Protein AF-A0A9E3B7Q0-F1 (afdb_monomer_lite)

Structure (mmCIF, N/CA/C/O backbone):
data_AF-A0A9E3B7Q0-F1
#
_entry.id   AF-A0A9E3B7Q0-F1
#
loop_
_atom_site.group_PDB
_atom_site.id
_atom_site.type_symbol
_atom_site.label_atom_id
_atom_site.label_alt_id
_atom_site.label_comp_id
_atom_site.label_asym_id
_atom_site.label_entity_id
_atom_site.label_seq_id
_atom_site.pdbx_PDB_ins_code
_atom_site.Cartn_x
_atom_site.Cartn_y
_atom_site.Cartn_z
_atom_site.occupancy
_atom_site.B_iso_or_equiv
_atom_site.auth_seq_id
_atom_site.auth_comp_id
_atom_site.auth_asym_id
_atom_site.auth_atom_id
_atom_site.pdbx_PDB_model_num
ATOM 1 N N . GLY A 1 1 ? -13.822 -30.627 -11.900 1.00 57.34 1 GLY A N 1
ATOM 2 C CA . GLY A 1 1 ? -12.469 -30.706 -12.479 1.00 57.34 1 GLY A CA 1
ATOM 3 C C . GLY A 1 1 ? -12.290 -31.793 -13.531 1.00 57.34 1 GLY A C 1
ATOM 4 O O . GLY A 1 1 ? -11.184 -31.920 -14.028 1.00 57.34 1 GLY A O 1
ATOM 5 N N . ARG A 1 2 ? -13.321 -32.574 -13.904 1.00 71.75 2 ARG A N 1
ATOM 6 C CA . ARG A 1 2 ? -13.183 -33.567 -14.980 1.00 71.75 2 ARG A CA 1
ATOM 7 C C . ARG A 1 2 ? -13.023 -32.853 -16.326 1.00 71.75 2 ARG A C 1
ATOM 9 O O . ARG A 1 2 ? -13.887 -32.056 -16.686 1.00 71.75 2 ARG A O 1
ATOM 16 N N . ARG A 1 3 ? -11.939 -33.149 -17.048 1.00 81.69 3 ARG A N 1
ATOM 17 C CA . ARG A 1 3 ? -11.782 -32.771 -18.458 1.00 81.69 3 ARG A CA 1
ATOM 18 C C . ARG A 1 3 ? -12.793 -33.558 -19.282 1.00 81.69 3 ARG A C 1
ATOM 20 O O . ARG A 1 3 ? -12.991 -34.749 -19.043 1.00 81.69 3 ARG A O 1
ATOM 27 N N . VAL A 1 4 ? -13.451 -32.877 -20.206 1.00 85.56 4 VAL A N 1
ATOM 28 C CA . VAL A 1 4 ? -14.413 -33.479 -21.126 1.00 85.56 4 VAL A CA 1
ATOM 29 C C . VAL A 1 4 ? -14.035 -33.076 -22.535 1.00 85.56 4 VAL A C 1
ATOM 31 O O . VAL A 1 4 ? -13.652 -31.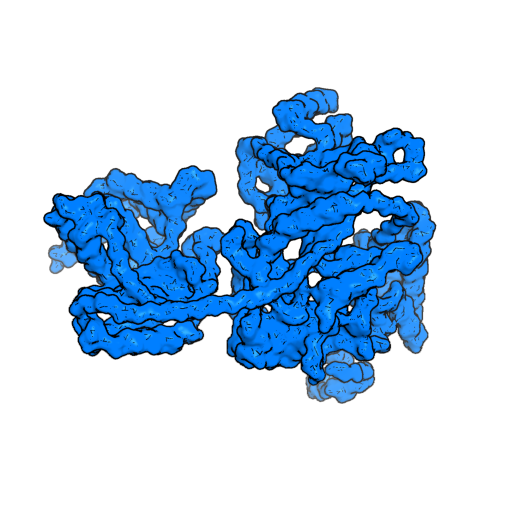932 -22.786 1.00 85.56 4 VAL A O 1
ATOM 34 N N . THR A 1 5 ? -14.128 -34.022 -23.456 1.00 86.31 5 THR A N 1
ATOM 35 C CA . THR A 1 5 ? -13.990 -33.728 -24.878 1.00 86.31 5 THR A CA 1
ATOM 36 C C . THR A 1 5 ? -15.162 -32.869 -25.346 1.00 86.31 5 THR A C 1
ATOM 38 O O . THR A 1 5 ? -16.240 -32.855 -24.745 1.00 86.31 5 THR A O 1
ATOM 41 N N . TYR A 1 6 ? -14.978 -32.177 -26.469 1.00 82.88 6 TYR A N 1
ATOM 42 C CA . TYR A 1 6 ? -16.053 -31.421 -27.109 1.00 82.88 6 TYR A CA 1
ATOM 43 C C . TYR A 1 6 ? -17.302 -32.288 -27.361 1.00 82.88 6 TYR A C 1
ATOM 45 O O . TYR A 1 6 ? -18.421 -31.859 -27.084 1.00 82.88 6 TYR A O 1
ATOM 53 N N . GLN A 1 7 ? -17.122 -33.532 -27.824 1.00 84.31 7 GLN A N 1
ATOM 54 C CA . GLN A 1 7 ? -18.243 -34.442 -28.078 1.00 84.31 7 GLN A CA 1
ATOM 55 C C . GLN A 1 7 ? -18.978 -34.834 -26.793 1.00 84.31 7 GLN A C 1
ATOM 57 O O . GLN A 1 7 ? -20.204 -34.758 -26.752 1.00 84.31 7 GLN A O 1
ATOM 62 N N . GLU A 1 8 ? -18.253 -35.193 -25.729 1.00 85.88 8 GLU A N 1
ATOM 63 C CA . GLU A 1 8 ? -18.866 -35.486 -24.428 1.00 85.88 8 GLU A CA 1
ATOM 64 C C . GLU A 1 8 ? -19.643 -34.273 -23.903 1.00 85.88 8 GLU A C 1
ATOM 66 O O . GLU A 1 8 ? -20.782 -34.413 -23.455 1.00 85.88 8 GLU A O 1
ATOM 71 N N . LEU A 1 9 ? -19.084 -33.066 -24.022 1.00 83.00 9 LEU A N 1
ATOM 72 C CA . LEU A 1 9 ? -19.751 -31.847 -23.576 1.00 83.00 9 LEU A CA 1
ATOM 73 C C . LEU A 1 9 ? -21.079 -31.607 -24.311 1.00 83.00 9 LEU A C 1
ATOM 75 O O . LEU A 1 9 ? -22.080 -31.282 -23.670 1.00 83.00 9 LEU A O 1
ATOM 79 N N . LEU A 1 10 ? -21.124 -31.829 -25.629 1.00 82.06 10 LEU A N 1
ATOM 80 C CA . LEU A 1 10 ? -22.364 -31.726 -26.407 1.00 82.06 10 LEU A CA 1
ATOM 81 C C . LEU A 1 10 ? -23.430 -32.739 -25.964 1.00 82.06 10 LEU A C 1
ATOM 83 O O . LEU A 1 10 ? -24.619 -32.434 -26.048 1.00 82.06 10 LEU A O 1
ATOM 87 N N . THR A 1 11 ? -23.030 -33.920 -25.479 1.00 82.31 11 THR A N 1
ATOM 88 C CA . THR A 1 11 ? -23.975 -34.914 -24.935 1.00 82.31 11 THR A CA 1
ATOM 89 C C . THR A 1 11 ? -24.485 -34.556 -23.539 1.00 82.31 11 THR A C 1
ATOM 91 O O . THR A 1 11 ? -25.626 -34.875 -23.207 1.00 82.31 11 THR A O 1
ATOM 94 N N . LEU A 1 12 ? -23.674 -33.860 -22.735 1.00 80.56 12 LEU A N 1
ATOM 95 C CA . LEU A 1 12 ? -24.014 -33.452 -21.368 1.00 80.56 12 LEU A CA 1
ATOM 96 C C . LEU A 1 12 ? -24.917 -32.211 -21.311 1.00 80.56 12 LEU A C 1
ATOM 98 O O . LEU A 1 12 ? -25.581 -31.991 -20.298 1.00 80.56 12 LEU A O 1
ATOM 102 N N . LEU A 1 13 ? -24.958 -31.393 -22.368 1.00 76.62 13 LEU A N 1
ATOM 103 C CA . LEU A 1 13 ? -25.812 -30.205 -22.442 1.00 76.62 13 LEU A CA 1
ATOM 104 C C . LEU A 1 13 ? -27.242 -30.593 -22.878 1.00 76.62 13 LEU A C 1
ATOM 106 O O . LEU A 1 13 ? -27.464 -30.903 -24.052 1.00 76.62 13 LEU A O 1
ATOM 110 N N . PRO A 1 14 ? -28.250 -30.564 -21.978 1.00 66.56 14 PRO A N 1
ATOM 111 C CA . PRO A 1 14 ? -29.604 -30.983 -22.321 1.00 66.56 14 PRO A CA 1
ATOM 112 C C . PRO A 1 14 ? -30.211 -30.066 -23.389 1.00 66.56 14 PRO A C 1
ATOM 114 O O . PRO A 1 14 ? -30.221 -28.840 -23.247 1.00 66.56 14 PRO A O 1
ATOM 117 N N . ARG A 1 15 ? -30.791 -30.659 -24.440 1.00 63.06 15 ARG A N 1
ATOM 118 C CA . ARG A 1 15 ? -31.538 -29.923 -25.472 1.00 63.06 15 ARG A CA 1
ATOM 119 C C . ARG A 1 15 ? -32.783 -29.281 -24.845 1.00 63.06 15 ARG A C 1
ATOM 121 O O . ARG A 1 15 ? -33.781 -29.957 -24.597 1.00 63.06 15 ARG A O 1
ATOM 128 N N . ARG A 1 16 ? -32.756 -27.972 -24.570 1.00 59.09 16 ARG A N 1
ATOM 129 C CA . ARG A 1 16 ? -33.957 -27.234 -24.136 1.00 59.09 16 ARG A CA 1
ATOM 130 C C . ARG A 1 16 ? -34.922 -27.087 -25.314 1.00 59.09 16 ARG A C 1
ATOM 132 O O . ARG A 1 16 ? -34.509 -26.713 -26.403 1.00 59.09 16 ARG A O 1
ATOM 139 N N . ARG A 1 17 ? -36.229 -27.272 -25.075 1.00 56.66 17 ARG A N 1
ATOM 140 C CA . ARG A 1 17 ? -37.310 -27.190 -26.091 1.00 56.66 17 ARG A CA 1
ATOM 141 C C . ARG A 1 17 ? -37.313 -25.922 -26.974 1.00 56.66 17 ARG A C 1
ATOM 143 O O . ARG A 1 17 ? -37.957 -25.944 -28.015 1.00 56.66 17 ARG A O 1
ATOM 150 N N . LYS A 1 18 ? -36.654 -24.827 -26.563 1.00 57.94 18 LYS A N 1
ATOM 151 C CA . LYS A 1 18 ? -36.608 -23.536 -27.284 1.00 57.94 18 LYS A CA 1
ATOM 152 C C . LYS A 1 18 ? -35.245 -23.186 -27.913 1.00 57.94 18 LYS A C 1
ATOM 154 O O . LYS A 1 18 ? -35.187 -22.218 -28.660 1.00 57.94 18 LYS A O 1
ATOM 159 N N . GLU A 1 19 ? -34.175 -23.939 -27.651 1.00 57.22 19 GLU A N 1
ATOM 160 C CA . GLU A 1 19 ? -32.829 -23.677 -28.196 1.00 57.22 19 GLU A CA 1
ATOM 161 C C . GLU A 1 19 ? -32.463 -24.765 -29.213 1.00 57.22 19 GLU A C 1
ATOM 163 O O . GLU A 1 19 ? -32.470 -25.951 -28.885 1.00 57.22 19 GLU A O 1
ATOM 168 N N . LYS A 1 20 ? -32.181 -24.368 -30.461 1.00 58.91 20 LYS A N 1
ATOM 169 C CA . LYS A 1 20 ? -31.964 -25.305 -31.579 1.00 58.91 20 LYS A CA 1
ATOM 170 C C . LYS A 1 20 ? -30.531 -25.844 -31.682 1.00 58.91 20 LYS A C 1
ATOM 172 O O . LYS A 1 20 ? -30.355 -26.869 -32.332 1.00 58.91 20 LYS A O 1
ATOM 177 N N . ASP A 1 21 ? -29.542 -25.205 -31.050 1.00 75.44 21 ASP A N 1
ATOM 178 C CA . ASP A 1 21 ? -28.129 -25.553 -31.240 1.00 75.44 21 ASP A CA 1
ATOM 179 C C . ASP A 1 21 ? -27.325 -25.632 -29.918 1.00 75.44 21 ASP A C 1
ATOM 181 O O . ASP A 1 21 ? -27.001 -24.601 -29.319 1.00 75.44 21 ASP A O 1
ATOM 185 N N . PRO A 1 22 ? -26.971 -26.846 -29.448 1.00 78.06 22 PRO A N 1
ATOM 186 C CA . PRO A 1 22 ? -26.081 -27.057 -28.303 1.00 78.06 22 PRO A CA 1
ATOM 187 C C . PRO A 1 22 ? -24.700 -26.395 -28.450 1.00 78.06 22 PRO A C 1
ATOM 189 O O . PRO A 1 22 ? -24.088 -26.045 -27.440 1.00 78.06 22 PRO A O 1
ATOM 192 N N . HIS A 1 23 ? -24.223 -26.176 -29.680 1.00 82.31 23 HIS A N 1
ATOM 193 C CA . HIS A 1 23 ? -22.949 -25.509 -29.937 1.00 82.31 23 HIS A CA 1
ATOM 194 C C . HIS A 1 23 ? -22.982 -24.029 -29.532 1.00 82.31 23 HIS A C 1
ATOM 196 O O . HIS A 1 23 ? -22.079 -23.568 -28.837 1.00 82.31 23 HIS A O 1
ATOM 202 N N . GLN A 1 24 ? -24.050 -23.293 -29.859 1.00 83.19 24 GLN A N 1
ATOM 203 C CA . GLN A 1 24 ? -24.203 -21.902 -29.408 1.00 83.19 24 GLN A CA 1
ATOM 204 C C . GLN A 1 24 ? -24.226 -21.784 -27.883 1.00 83.19 24 GLN A C 1
ATOM 206 O O . GLN A 1 24 ? -23.630 -20.868 -27.319 1.00 83.19 24 GLN A O 1
ATOM 211 N N . ARG A 1 25 ? -24.881 -22.727 -27.198 1.00 80.56 25 ARG A N 1
ATOM 212 C CA . ARG A 1 25 ? -24.885 -22.776 -25.731 1.00 80.56 25 ARG A CA 1
ATOM 213 C C . ARG A 1 25 ? -23.481 -23.001 -25.178 1.00 80.56 25 ARG A C 1
ATOM 215 O O . ARG A 1 25 ? -23.097 -22.355 -24.210 1.00 80.56 25 ARG A O 1
ATOM 222 N N . MET A 1 26 ? -22.716 -23.900 -25.786 1.00 84.38 26 MET A N 1
ATOM 223 C CA . MET A 1 26 ? -21.323 -24.116 -25.413 1.00 84.38 26 MET A CA 1
ATOM 224 C C . MET A 1 26 ? -20.489 -22.841 -25.605 1.00 84.38 26 MET A C 1
ATOM 226 O O . MET A 1 26 ? -19.783 -22.463 -24.674 1.00 84.38 26 MET A O 1
ATOM 230 N N . LEU A 1 27 ? -20.610 -22.156 -26.748 1.00 85.12 27 LEU A N 1
ATOM 231 C CA . LEU A 1 27 ? -19.927 -20.877 -26.986 1.00 85.12 27 LEU A CA 1
ATOM 232 C C . LEU A 1 27 ? -20.281 -19.849 -25.906 1.00 85.12 27 LEU A C 1
ATOM 234 O O . LEU A 1 27 ? -19.385 -19.277 -25.306 1.00 85.12 27 LEU A O 1
ATOM 238 N N . GLN A 1 28 ? -21.559 -19.719 -25.537 1.00 84.69 28 GLN A N 1
ATOM 239 C CA . GLN A 1 28 ? -21.969 -18.839 -24.434 1.00 84.69 28 GLN A CA 1
ATOM 240 C C . GLN A 1 28 ? -21.330 -19.212 -23.087 1.00 84.69 28 GLN A C 1
ATOM 242 O O . GLN A 1 28 ? -21.083 -18.337 -22.260 1.00 84.69 28 GLN A O 1
ATOM 247 N N . LEU A 1 29 ? -21.106 -20.502 -22.818 1.00 85.62 29 LEU A N 1
ATOM 248 C CA . LEU A 1 29 ? -20.461 -20.960 -21.584 1.00 85.62 29 LEU A CA 1
ATOM 249 C C . LEU A 1 29 ? -18.940 -20.737 -21.610 1.00 85.62 29 LEU A C 1
ATOM 251 O O . LEU A 1 29 ? -18.373 -20.443 -20.558 1.00 85.62 29 LEU A O 1
ATOM 255 N N . LEU A 1 30 ? -18.305 -20.827 -22.784 1.00 84.69 30 LEU A N 1
ATOM 256 C CA . LEU A 1 30 ? -16.906 -20.436 -23.007 1.00 84.69 30 LEU A CA 1
ATOM 257 C C . LEU A 1 30 ? -16.727 -18.917 -22.876 1.00 84.69 30 LEU A C 1
ATOM 259 O O . LEU A 1 30 ? -15.836 -18.477 -22.156 1.00 84.69 30 LEU A O 1
ATOM 263 N N . ASP A 1 31 ? -17.623 -18.121 -23.465 1.00 84.69 31 ASP A N 1
ATOM 264 C CA . ASP A 1 31 ? -17.630 -16.655 -23.354 1.00 84.69 31 ASP A CA 1
ATOM 265 C C . ASP A 1 31 ? -17.810 -16.203 -21.897 1.00 84.69 31 ASP A C 1
ATOM 267 O O . ASP A 1 31 ? -17.218 -15.223 -21.450 1.00 84.69 31 ASP A O 1
ATOM 271 N N . LYS A 1 32 ? -18.607 -16.950 -21.119 1.00 84.94 32 LYS A N 1
ATOM 272 C CA . LYS A 1 32 ? -18.765 -16.758 -19.666 1.00 84.94 32 LYS A CA 1
ATOM 273 C C . LYS A 1 32 ? -17.623 -17.357 -18.838 1.00 84.94 32 LYS A C 1
ATOM 275 O O . LYS A 1 32 ? -17.672 -17.258 -17.615 1.00 84.94 32 LYS A O 1
ATOM 280 N N . GLN A 1 33 ? -16.642 -17.998 -19.475 1.00 84.44 33 GLN A N 1
ATOM 281 C CA . GLN A 1 33 ? -15.515 -18.709 -18.859 1.00 84.44 33 GLN A CA 1
ATOM 282 C C . GLN A 1 33 ? -15.905 -19.790 -17.835 1.00 84.44 33 GLN A C 1
ATOM 284 O O . GLN A 1 33 ? -15.103 -20.156 -16.976 1.00 84.44 33 GLN A O 1
ATOM 289 N N . LEU A 1 34 ? -17.126 -20.324 -17.927 1.00 82.12 34 LEU A N 1
ATOM 290 C CA . LEU A 1 34 ? -17.574 -21.462 -17.114 1.00 82.12 34 LEU A CA 1
ATOM 291 C C . LEU A 1 34 ? -16.965 -22.777 -17.614 1.00 82.12 34 LEU A C 1
ATOM 293 O O . LEU A 1 34 ? -16.768 -23.711 -16.839 1.00 82.12 34 LEU A O 1
ATOM 297 N N . PHE A 1 35 ? -16.635 -22.819 -18.905 1.00 82.62 35 PHE A N 1
ATOM 298 C CA . PHE A 1 35 ? -15.703 -23.777 -19.482 1.00 82.62 35 PHE A CA 1
ATOM 299 C C . PHE A 1 35 ? -14.477 -23.039 -19.997 1.00 82.62 35 PHE A C 1
ATOM 301 O O . PHE A 1 35 ? -14.560 -21.879 -20.402 1.00 82.62 35 PHE A O 1
ATOM 308 N N . ARG A 1 36 ? -13.340 -23.730 -19.993 1.00 83.81 36 ARG A N 1
ATOM 309 C CA . ARG A 1 36 ? -12.073 -23.218 -20.507 1.00 83.81 36 ARG A CA 1
ATOM 310 C C . ARG A 1 36 ? -11.442 -24.272 -21.406 1.00 83.81 36 ARG A C 1
ATOM 312 O O . ARG A 1 36 ? -11.504 -25.453 -21.049 1.00 83.81 36 ARG A O 1
ATOM 319 N N . PRO A 1 37 ? -10.869 -23.879 -22.553 1.00 85.62 37 PRO A N 1
ATOM 320 C CA . PRO A 1 37 ? -10.090 -24.803 -23.355 1.00 85.62 37 PRO A CA 1
ATOM 321 C C . PRO A 1 37 ? -8.886 -25.287 -22.544 1.00 85.62 37 PRO A C 1
ATOM 323 O O . PRO A 1 37 ? -8.328 -24.541 -21.738 1.00 85.62 37 PRO A O 1
ATOM 326 N N . VAL A 1 38 ? -8.505 -26.543 -22.757 1.00 87.38 38 VAL A N 1
ATOM 327 C CA . VAL A 1 38 ? -7.246 -27.069 -22.235 1.00 87.38 38 VAL A CA 1
ATOM 328 C C . VAL A 1 38 ? -6.153 -26.668 -23.218 1.00 87.38 38 VAL A C 1
ATOM 330 O O . VAL A 1 38 ? -6.229 -27.016 -24.397 1.00 87.38 38 VAL A O 1
ATOM 333 N N . ALA A 1 39 ? -5.189 -25.879 -22.754 1.00 88.00 39 ALA A N 1
ATOM 334 C CA . ALA A 1 39 ? -4.055 -25.462 -23.559 1.00 88.00 39 ALA A CA 1
ATOM 335 C C . ALA A 1 39 ? -3.179 -26.679 -23.903 1.00 88.00 39 ALA A C 1
ATOM 337 O O . ALA A 1 39 ? -2.953 -27.532 -23.040 1.00 88.00 39 ALA A O 1
ATOM 338 N N . PRO A 1 40 ? -2.655 -26.751 -25.139 1.00 87.00 40 PRO A N 1
ATOM 339 C CA . PRO A 1 40 ? -1.751 -27.818 -25.558 1.00 87.00 40 PRO A CA 1
ATOM 340 C C . PRO A 1 40 ? -0.306 -27.613 -25.083 1.00 87.00 40 PRO A C 1
ATOM 342 O O . PRO A 1 40 ? 0.562 -28.402 -25.432 1.00 87.00 40 PRO A O 1
ATOM 345 N N . PHE A 1 41 ? -0.062 -26.544 -24.331 1.00 86.62 41 PHE A N 1
ATOM 346 C CA . PHE A 1 41 ? 1.213 -26.186 -23.731 1.00 86.62 41 PHE A CA 1
ATOM 347 C C . PHE A 1 41 ? 1.016 -25.911 -22.245 1.00 86.62 41 PHE A C 1
ATOM 349 O O . PHE A 1 41 ? -0.075 -25.542 -21.792 1.00 86.62 41 PHE A O 1
ATOM 356 N N . THR A 1 42 ? 2.077 -26.093 -21.482 1.00 82.56 42 THR A N 1
ATOM 357 C CA . THR A 1 42 ? 2.199 -25.729 -20.076 1.00 82.56 42 THR A CA 1
ATOM 358 C C . THR A 1 42 ? 2.911 -24.379 -19.948 1.00 82.56 42 THR A C 1
ATOM 360 O O . THR A 1 42 ? 3.431 -23.830 -20.915 1.00 82.56 42 THR A O 1
ATOM 363 N N . ARG A 1 43 ? 2.976 -23.836 -18.729 1.00 79.00 43 ARG A N 1
ATOM 364 C CA . ARG A 1 43 ? 3.736 -22.604 -18.434 1.00 79.00 43 ARG A CA 1
ATOM 365 C C . ARG A 1 43 ? 5.251 -22.790 -18.512 1.00 79.00 43 ARG A C 1
ATOM 367 O O . ARG A 1 43 ? 5.975 -21.809 -18.423 1.00 79.00 43 ARG A O 1
ATOM 374 N N . ARG A 1 44 ? 5.711 -24.039 -18.620 1.00 79.38 44 ARG A N 1
ATOM 375 C CA . ARG A 1 44 ? 7.127 -24.417 -18.649 1.00 79.38 44 ARG A CA 1
ATOM 376 C C . ARG A 1 44 ? 7.649 -24.621 -20.064 1.00 79.38 44 ARG A C 1
ATOM 378 O O . ARG A 1 44 ? 8.849 -24.799 -20.232 1.00 79.38 44 ARG A O 1
ATOM 385 N N . ASP A 1 45 ? 6.765 -24.635 -21.059 1.00 82.44 45 ASP A N 1
ATOM 386 C CA . ASP A 1 45 ? 7.192 -24.758 -22.444 1.00 82.44 45 ASP A CA 1
ATOM 387 C C . ASP A 1 45 ? 7.845 -23.447 -22.877 1.00 82.44 45 ASP A C 1
ATOM 389 O O . ASP A 1 45 ? 7.219 -22.390 -22.831 1.00 82.44 45 ASP A O 1
ATOM 393 N N . GLU A 1 46 ? 9.096 -23.515 -23.330 1.00 79.50 46 GLU A N 1
ATOM 394 C CA . GLU A 1 46 ? 9.843 -22.338 -23.793 1.00 79.50 46 GLU A CA 1
ATOM 395 C C . GLU A 1 46 ? 9.202 -21.683 -25.027 1.00 79.50 46 GLU A C 1
ATOM 397 O O . GLU A 1 46 ? 9.349 -20.484 -25.260 1.00 79.50 46 GLU A O 1
ATOM 402 N N . GLN A 1 47 ? 8.479 -22.471 -25.832 1.00 86.81 47 GLN A N 1
ATOM 403 C CA . GLN A 1 47 ? 7.864 -22.037 -27.087 1.00 86.81 47 GLN A CA 1
ATOM 404 C C . GLN A 1 47 ? 6.383 -22.460 -27.166 1.00 86.81 47 GLN A C 1
ATOM 406 O O . GLN A 1 47 ? 6.015 -23.301 -27.993 1.00 86.81 47 GLN A O 1
ATOM 411 N N . PRO A 1 48 ? 5.487 -21.870 -26.350 1.00 86.25 48 PRO A N 1
ATOM 412 C CA . PRO A 1 48 ? 4.082 -22.291 -26.263 1.00 86.25 48 PRO A CA 1
ATOM 413 C C . PRO A 1 48 ? 3.319 -22.105 -27.585 1.00 86.25 48 PRO A C 1
ATOM 415 O O . PRO A 1 48 ? 2.430 -22.888 -27.928 1.00 86.25 48 PRO A O 1
ATOM 418 N N . LEU A 1 49 ? 3.701 -21.102 -28.382 1.00 88.38 49 LEU A N 1
ATOM 419 C CA . LEU A 1 49 ? 3.162 -20.891 -29.725 1.00 88.38 49 LEU A CA 1
ATOM 420 C C . LEU A 1 49 ? 3.482 -22.065 -30.660 1.00 88.38 49 LEU A C 1
ATOM 422 O O . LEU A 1 49 ? 2.628 -22.492 -31.438 1.00 88.38 49 LEU A O 1
ATOM 426 N N . LEU A 1 50 ? 4.683 -22.634 -30.561 1.00 91.62 50 LEU A N 1
ATOM 427 C CA . LEU A 1 50 ? 5.074 -23.772 -31.385 1.00 91.62 50 LEU A CA 1
ATOM 428 C C . LEU A 1 50 ? 4.268 -25.028 -31.033 1.00 91.62 50 LEU A C 1
ATOM 430 O O . LEU A 1 50 ? 3.844 -25.754 -31.934 1.00 91.62 50 LEU A O 1
ATOM 434 N N . GLU A 1 51 ? 4.007 -25.263 -29.747 1.00 91.06 51 GLU A N 1
ATOM 435 C CA . GLU A 1 51 ? 3.135 -26.355 -29.296 1.00 91.06 51 GLU A CA 1
ATOM 436 C C . GLU A 1 51 ? 1.698 -26.187 -29.804 1.00 91.06 51 GLU A C 1
ATOM 438 O O . GLU A 1 51 ? 1.086 -27.146 -30.287 1.00 91.06 51 GLU A O 1
ATOM 443 N N . LEU A 1 52 ? 1.176 -24.956 -29.807 1.00 91.00 52 LEU A N 1
ATOM 444 C CA . LEU A 1 52 ? -0.121 -24.659 -30.414 1.00 91.00 52 LEU A CA 1
ATOM 445 C C . LEU A 1 52 ? -0.131 -24.969 -31.921 1.00 91.00 52 LEU A C 1
ATOM 447 O O . LEU A 1 52 ? -1.071 -25.603 -32.406 1.00 91.00 52 LEU A O 1
ATOM 451 N N . ALA A 1 53 ? 0.917 -24.586 -32.657 1.00 93.75 53 ALA A N 1
ATOM 452 C CA . ALA A 1 53 ? 1.036 -24.888 -34.085 1.00 93.75 53 ALA A CA 1
ATOM 453 C C . ALA A 1 53 ? 1.039 -26.403 -34.356 1.00 93.75 53 ALA A C 1
ATOM 455 O O . ALA A 1 53 ? 0.300 -26.867 -35.225 1.00 93.75 53 ALA A O 1
ATOM 456 N N . LYS A 1 54 ? 1.787 -27.189 -33.566 1.00 92.56 54 LYS A N 1
ATOM 457 C CA . LYS A 1 54 ? 1.822 -28.662 -33.678 1.00 92.56 54 LYS A CA 1
ATOM 458 C C . LYS A 1 54 ? 0.439 -29.290 -33.499 1.00 92.56 54 LYS A C 1
ATOM 460 O O . LYS A 1 54 ? 0.127 -30.281 -34.158 1.00 92.56 54 LYS A O 1
ATOM 465 N N . VAL A 1 55 ? -0.394 -28.752 -32.605 1.00 90.31 55 VAL A N 1
ATOM 466 C CA . VAL A 1 55 ? -1.765 -29.252 -32.409 1.00 90.31 55 VAL A CA 1
ATOM 467 C C . VAL A 1 55 ? -2.682 -28.859 -33.562 1.00 90.31 55 VAL A C 1
ATOM 469 O O . VAL A 1 55 ? -3.461 -29.696 -34.017 1.00 90.31 55 VAL A O 1
ATOM 472 N N . LEU A 1 56 ? -2.562 -27.637 -34.082 1.00 91.75 56 LEU A N 1
ATOM 473 C CA . LEU A 1 56 ? -3.335 -27.186 -35.242 1.00 91.75 56 LEU A CA 1
ATOM 474 C C . LEU A 1 56 ? -3.030 -28.014 -36.502 1.00 91.75 56 LEU A C 1
ATOM 476 O O . LEU A 1 56 ? -3.951 -28.349 -37.243 1.00 91.75 56 LEU A O 1
ATOM 480 N N . GLU A 1 57 ? -1.777 -28.425 -36.703 1.00 91.44 57 GLU A N 1
ATOM 481 C CA . GLU A 1 57 ? -1.348 -29.275 -37.829 1.00 91.44 57 GLU A CA 1
ATOM 482 C C . GLU A 1 57 ? -1.920 -30.693 -37.794 1.00 91.44 57 GLU A C 1
ATOM 484 O O . GLU A 1 57 ? -2.072 -31.325 -38.837 1.00 91.44 57 GLU A O 1
ATOM 489 N N . ARG A 1 58 ? -2.260 -31.203 -36.605 1.00 88.00 58 ARG A N 1
ATOM 490 C CA . ARG A 1 58 ? -2.962 -32.490 -36.471 1.00 88.00 58 ARG A CA 1
ATOM 491 C C . ARG A 1 58 ? -4.430 -32.386 -36.891 1.00 88.00 58 ARG A C 1
ATOM 493 O O . ARG A 1 58 ? -5.082 -33.409 -37.089 1.00 88.00 58 ARG A O 1
ATOM 500 N N . GLY A 1 59 ? -4.963 -31.168 -36.989 1.00 79.88 59 GLY A N 1
ATOM 501 C CA . GLY A 1 59 ? -6.305 -30.907 -37.487 1.00 79.88 59 GLY A CA 1
ATOM 502 C C . GLY A 1 59 ? -6.412 -31.148 -38.994 1.00 79.88 59 GLY A C 1
ATOM 503 O O . GLY A 1 59 ? -5.476 -30.928 -39.751 1.00 79.88 59 GLY A O 1
ATOM 504 N N . THR A 1 60 ? -7.590 -31.562 -39.456 1.00 79.94 60 THR A N 1
ATOM 505 C CA . THR A 1 60 ? -7.854 -31.843 -40.880 1.00 79.94 60 THR A CA 1
ATOM 506 C C . THR A 1 60 ? -8.412 -30.640 -41.652 1.00 79.94 60 THR A C 1
ATOM 508 O O . THR A 1 60 ? -8.740 -30.760 -42.832 1.00 79.94 60 THR A O 1
ATOM 511 N N . TYR A 1 61 ? -8.541 -29.473 -41.009 1.00 84.62 61 TYR A N 1
ATOM 512 C CA . TYR A 1 61 ? -9.167 -28.283 -41.592 1.00 84.62 61 TYR A CA 1
ATOM 513 C C . TYR A 1 61 ? -8.128 -27.336 -42.220 1.00 84.62 61 TYR A C 1
ATOM 515 O O . TYR A 1 61 ? -7.149 -27.000 -41.551 1.00 84.62 61 TYR A O 1
ATOM 523 N N . PRO A 1 62 ? -8.363 -26.799 -43.437 1.00 87.31 62 PRO A N 1
ATOM 524 C CA . PRO A 1 62 ? -7.431 -25.879 -44.103 1.00 87.31 62 PRO A CA 1
ATOM 525 C C . PRO A 1 62 ? -7.064 -24.637 -43.278 1.00 87.31 62 PRO A C 1
ATOM 527 O O . PRO A 1 62 ? -5.918 -24.193 -43.301 1.00 87.31 62 PRO A O 1
ATOM 530 N N . LEU A 1 63 ? -8.019 -24.102 -42.508 1.00 90.69 63 LEU A N 1
ATOM 531 C CA . LEU A 1 63 ? -7.777 -22.963 -41.621 1.00 90.69 63 LEU A CA 1
ATOM 532 C C . LEU A 1 63 ? -6.735 -23.293 -40.541 1.00 90.69 63 LEU A C 1
ATOM 534 O O . LEU A 1 63 ? -5.882 -22.463 -40.256 1.00 90.69 63 LEU A O 1
ATOM 538 N N . ALA A 1 64 ? -6.758 -24.503 -39.974 1.00 91.62 64 ALA A N 1
ATOM 539 C CA . ALA A 1 64 ? -5.812 -24.898 -38.930 1.00 91.62 64 ALA A CA 1
ATOM 540 C C . ALA A 1 64 ? -4.372 -24.964 -39.468 1.00 91.62 64 ALA A C 1
ATOM 542 O O . ALA A 1 64 ? -3.460 -24.431 -38.839 1.00 91.62 64 ALA A O 1
ATOM 543 N N . ALA A 1 65 ? -4.184 -25.521 -40.669 1.00 90.44 65 ALA A N 1
ATOM 544 C CA . ALA A 1 65 ? -2.887 -25.536 -41.347 1.00 90.44 65 ALA A CA 1
ATOM 545 C C . ALA A 1 65 ? -2.381 -24.118 -41.680 1.00 90.44 65 ALA A C 1
ATOM 547 O O . ALA A 1 65 ? -1.210 -23.816 -41.455 1.00 90.44 65 ALA A O 1
ATOM 548 N N . SER A 1 66 ? -3.267 -23.231 -42.155 1.00 91.88 66 SER A N 1
ATOM 549 C CA . SER A 1 66 ? -2.946 -21.814 -42.396 1.00 91.88 66 SER A CA 1
ATOM 550 C C . SER A 1 66 ? -2.462 -21.124 -41.114 1.00 91.88 66 SER A C 1
ATOM 552 O O . SER A 1 66 ? -1.368 -20.559 -41.083 1.00 91.88 66 SER A O 1
ATOM 554 N N . LEU A 1 67 ? -3.230 -21.239 -40.023 1.00 94.69 67 LEU A N 1
ATOM 555 C CA . LEU A 1 67 ? -2.886 -20.650 -38.726 1.00 94.69 67 LEU A CA 1
ATOM 556 C C . LEU A 1 67 ? -1.554 -21.186 -38.186 1.00 94.69 67 LEU A C 1
ATOM 558 O O . LEU A 1 67 ? -0.729 -20.402 -37.723 1.00 94.69 67 LEU A O 1
ATOM 562 N N . ALA A 1 68 ? -1.305 -22.493 -38.291 1.00 95.06 68 ALA A N 1
ATOM 563 C CA . ALA A 1 68 ? -0.034 -23.086 -37.879 1.00 95.06 68 ALA A CA 1
ATOM 564 C C . ALA A 1 68 ? 1.162 -22.504 -38.652 1.00 95.06 68 ALA A C 1
ATOM 566 O O . ALA A 1 68 ? 2.190 -22.200 -38.044 1.00 95.06 68 ALA A O 1
ATOM 567 N N . GLY A 1 69 ? 1.019 -22.284 -39.965 1.00 94.75 69 GLY A N 1
ATOM 568 C CA . GLY A 1 69 ? 2.052 -21.663 -40.798 1.00 94.75 69 GLY A CA 1
ATOM 569 C C . GLY A 1 69 ? 2.416 -20.251 -40.333 1.00 94.75 69 GLY A C 1
ATOM 570 O O . GLY A 1 69 ? 3.593 -19.956 -40.122 1.00 94.75 69 GLY A O 1
ATOM 571 N N . TYR A 1 70 ? 1.413 -19.404 -40.090 1.00 96.00 70 TYR A N 1
ATOM 572 C CA . TYR A 1 70 ? 1.633 -18.061 -39.544 1.00 96.00 70 TYR A CA 1
ATOM 573 C C . TYR A 1 70 ? 2.271 -18.092 -38.145 1.00 96.00 70 TYR A C 1
ATOM 575 O O . TYR A 1 70 ? 3.175 -17.301 -37.879 1.00 96.00 70 TYR A O 1
ATOM 583 N N . ILE A 1 71 ? 1.846 -19.006 -37.261 1.00 95.94 71 ILE A N 1
ATOM 584 C CA . ILE A 1 71 ? 2.431 -19.145 -35.916 1.00 95.94 71 ILE A CA 1
ATOM 585 C C . ILE A 1 71 ? 3.909 -19.558 -35.995 1.00 95.94 71 ILE A C 1
ATOM 587 O O . ILE A 1 71 ? 4.737 -19.015 -35.265 1.00 95.94 71 ILE A O 1
ATOM 591 N N . ARG A 1 72 ? 4.271 -20.487 -36.889 1.00 96.00 72 ARG A N 1
ATOM 592 C CA . ARG A 1 72 ? 5.675 -20.890 -37.077 1.00 96.00 72 ARG A CA 1
ATOM 593 C C . ARG A 1 72 ? 6.531 -19.755 -37.613 1.00 96.00 72 ARG A C 1
ATOM 595 O O . ARG A 1 72 ? 7.621 -19.547 -37.096 1.00 96.00 72 ARG A O 1
ATOM 602 N N . ALA A 1 73 ? 6.044 -19.030 -38.616 1.00 96.00 73 ALA A N 1
ATOM 603 C CA . ALA A 1 73 ? 6.768 -17.894 -39.176 1.00 96.00 73 ALA A CA 1
ATOM 604 C C . ALA A 1 73 ? 6.969 -16.783 -38.131 1.00 96.00 73 ALA A C 1
ATOM 606 O O . ALA A 1 73 ? 8.064 -16.236 -38.011 1.00 96.00 73 ALA A O 1
ATOM 607 N N . LEU A 1 74 ? 5.947 -16.529 -37.304 1.00 95.06 74 LEU A N 1
ATOM 608 C CA . LEU A 1 74 ? 6.045 -15.643 -36.147 1.00 95.06 74 LEU A CA 1
ATOM 609 C C . LEU A 1 74 ? 7.148 -16.106 -35.182 1.00 95.06 74 LEU A C 1
ATOM 611 O O . LEU A 1 74 ? 8.041 -15.325 -34.869 1.00 95.06 74 LEU A O 1
ATOM 615 N N . GLN A 1 75 ? 7.124 -17.371 -34.749 1.00 93.75 75 GLN A N 1
ATOM 616 C CA . GLN A 1 75 ? 8.125 -17.925 -33.829 1.00 93.75 75 GLN A CA 1
ATOM 617 C C . GLN A 1 75 ? 9.546 -17.871 -34.417 1.00 93.75 75 GLN A C 1
ATOM 619 O O . GLN A 1 75 ? 10.480 -17.485 -33.723 1.00 93.75 75 GLN A O 1
ATOM 624 N N . GLN A 1 76 ? 9.710 -18.181 -35.705 1.00 94.56 76 GLN A N 1
ATOM 625 C CA . GLN A 1 76 ? 10.999 -18.094 -36.400 1.00 94.56 76 GLN A CA 1
ATOM 626 C C . GLN A 1 76 ? 11.552 -16.666 -36.419 1.00 94.56 76 GLN A C 1
ATOM 628 O O . GLN A 1 76 ? 12.743 -16.473 -36.189 1.00 94.56 76 GLN A O 1
ATOM 633 N N . ALA A 1 77 ? 10.702 -15.663 -36.664 1.00 94.31 77 ALA A N 1
ATOM 634 C CA . ALA A 1 77 ? 11.118 -14.264 -36.640 1.00 94.31 77 ALA A CA 1
ATOM 635 C C . ALA A 1 77 ? 11.518 -13.805 -35.224 1.00 94.31 77 ALA A C 1
ATOM 637 O O . ALA A 1 77 ? 12.489 -13.061 -35.073 1.00 94.31 77 ALA A O 1
ATOM 638 N N . VAL A 1 78 ? 10.815 -14.282 -34.188 1.00 92.31 78 VAL A N 1
ATOM 639 C CA . VAL A 1 78 ? 11.189 -14.054 -32.781 1.00 92.31 78 VAL A CA 1
ATOM 640 C C . VAL A 1 78 ? 12.546 -14.686 -32.474 1.00 92.31 78 VAL A C 1
ATOM 642 O O . VAL A 1 78 ? 13.417 -14.010 -31.932 1.00 92.31 78 VAL A O 1
ATOM 645 N N . ASP A 1 79 ? 12.769 -15.944 -32.850 1.00 92.19 79 ASP A N 1
ATOM 646 C CA . ASP A 1 79 ? 14.038 -16.628 -32.585 1.00 92.19 79 ASP A CA 1
ATOM 647 C C . ASP A 1 79 ? 15.211 -15.980 -33.332 1.00 92.19 79 ASP A C 1
ATOM 649 O O . ASP A 1 79 ? 16.262 -15.761 -32.734 1.00 92.19 79 ASP A O 1
ATOM 653 N N . ALA A 1 80 ? 15.015 -15.571 -34.589 1.00 93.94 80 ALA A N 1
ATOM 654 C CA . ALA A 1 80 ? 16.031 -14.860 -35.368 1.00 93.94 80 ALA A CA 1
ATOM 655 C C . ALA A 1 80 ? 16.417 -13.496 -34.765 1.00 93.94 80 ALA A C 1
ATOM 657 O O . ALA A 1 80 ? 17.519 -13.007 -35.005 1.00 93.94 80 ALA A O 1
ATOM 658 N N . SER A 1 81 ? 15.536 -12.871 -33.974 1.00 92.00 81 SER A N 1
ATOM 659 C CA . SER A 1 81 ? 15.804 -11.554 -33.381 1.00 92.00 81 SER A CA 1
ATOM 660 C C . SER A 1 81 ? 16.895 -11.569 -32.305 1.00 92.00 81 SER A C 1
ATOM 662 O O . SER A 1 81 ? 17.522 -10.531 -32.078 1.00 92.00 81 SER A O 1
ATOM 664 N N . LYS A 1 82 ? 17.163 -12.739 -31.703 1.00 88.12 82 LYS A N 1
ATOM 665 C CA . LYS A 1 82 ? 18.146 -12.934 -30.623 1.00 88.12 82 LYS A CA 1
ATOM 666 C C . LYS A 1 82 ? 19.563 -12.548 -31.056 1.00 88.12 82 LYS A C 1
ATOM 668 O O . LYS A 1 82 ? 20.242 -11.811 -30.346 1.00 88.12 82 LYS A O 1
ATOM 673 N N . ASP A 1 83 ? 19.958 -12.975 -32.254 1.00 88.94 83 ASP A N 1
ATOM 674 C CA . ASP A 1 83 ? 21.305 -12.760 -32.802 1.00 88.94 83 ASP A CA 1
ATOM 675 C C . ASP A 1 83 ? 21.377 -11.575 -33.785 1.00 88.94 83 ASP A C 1
ATOM 677 O O . ASP A 1 83 ? 22.448 -11.233 -34.288 1.00 88.94 83 ASP A O 1
ATOM 681 N N . ALA A 1 84 ? 20.239 -10.931 -34.065 1.00 92.50 84 ALA A N 1
ATOM 682 C CA . ALA A 1 84 ? 20.135 -9.860 -35.049 1.00 92.50 84 ALA A CA 1
ATOM 683 C C . ALA A 1 84 ? 20.792 -8.558 -34.571 1.00 92.50 84 ALA A C 1
ATOM 685 O O . ALA A 1 84 ? 20.608 -8.123 -33.423 1.00 92.50 84 ALA A O 1
ATOM 686 N N . ASN A 1 85 ? 21.477 -7.872 -35.490 1.00 91.69 85 ASN A N 1
ATOM 687 C CA . ASN A 1 85 ? 21.955 -6.511 -35.251 1.00 91.69 85 ASN A CA 1
ATOM 688 C C . ASN A 1 85 ? 20.792 -5.496 -35.247 1.00 91.69 85 ASN A C 1
ATOM 690 O O . ASN A 1 85 ? 19.653 -5.818 -35.578 1.00 91.69 85 ASN A O 1
ATOM 694 N N . GLY A 1 86 ? 21.068 -4.238 -34.887 1.00 89.69 86 GLY A N 1
ATOM 695 C CA . GLY A 1 86 ? 20.020 -3.223 -34.729 1.00 89.69 86 GLY A CA 1
ATOM 696 C C . GLY A 1 86 ? 19.156 -2.979 -35.976 1.00 89.69 86 GLY A C 1
ATOM 697 O O . GLY A 1 86 ? 17.961 -2.735 -35.838 1.00 89.69 86 GLY A O 1
ATOM 698 N N . PHE A 1 87 ? 19.724 -3.067 -37.184 1.00 93.44 87 PHE A N 1
ATOM 699 C CA . PHE A 1 87 ? 18.973 -2.874 -38.429 1.00 93.44 87 PHE A CA 1
ATOM 700 C C . PHE A 1 87 ? 18.109 -4.096 -38.760 1.00 93.44 87 PHE A C 1
ATOM 702 O O . PHE A 1 87 ? 16.910 -3.959 -38.998 1.00 93.44 87 PHE A O 1
ATOM 709 N N . GLU A 1 88 ? 18.698 -5.291 -38.708 1.00 95.12 88 GLU A N 1
ATOM 710 C CA . GLU A 1 88 ? 17.990 -6.562 -38.920 1.00 95.12 88 GLU A CA 1
ATOM 711 C C . GLU A 1 88 ? 16.832 -6.727 -37.929 1.00 95.12 88 GLU A C 1
ATOM 713 O O . GLU A 1 88 ? 15.741 -7.163 -38.292 1.00 95.12 88 GLU A O 1
ATOM 718 N N . ARG A 1 89 ? 17.033 -6.299 -36.678 1.00 91.56 89 ARG A N 1
ATOM 719 C CA . ARG A 1 89 ? 16.013 -6.365 -35.630 1.00 91.56 89 ARG A CA 1
ATOM 720 C C . ARG A 1 89 ? 14.787 -5.513 -35.948 1.00 91.56 89 ARG A C 1
ATOM 722 O O . ARG A 1 89 ? 13.671 -5.951 -35.681 1.00 91.56 89 ARG A O 1
ATOM 729 N N . LEU A 1 90 ? 14.961 -4.333 -36.547 1.00 91.06 90 LEU A N 1
ATOM 730 C CA . LEU A 1 90 ? 13.828 -3.502 -36.974 1.00 91.06 90 LEU A CA 1
ATOM 731 C C . LEU A 1 90 ? 12.990 -4.207 -38.050 1.00 91.06 90 LEU A C 1
ATOM 733 O O . LEU A 1 90 ? 11.765 -4.212 -37.951 1.00 91.06 90 LEU A O 1
ATOM 737 N N . GLN A 1 91 ? 13.640 -4.866 -39.014 1.00 93.94 91 GLN A N 1
ATOM 738 C CA . GLN A 1 91 ? 12.953 -5.638 -40.058 1.00 93.94 91 GLN A CA 1
ATOM 739 C C . GLN A 1 91 ? 12.217 -6.854 -39.476 1.00 93.94 91 GLN A C 1
ATOM 741 O O . GLN A 1 91 ? 11.076 -7.139 -39.840 1.00 93.94 91 GLN A O 1
ATOM 746 N N . LEU A 1 92 ? 12.841 -7.560 -38.530 1.00 94.81 92 LEU A N 1
ATOM 747 C CA . LEU A 1 92 ? 12.217 -8.696 -37.852 1.00 94.81 92 LEU A CA 1
ATOM 748 C C . LEU A 1 92 ? 11.002 -8.271 -37.019 1.00 94.81 92 LEU A C 1
ATOM 750 O O . LEU A 1 92 ? 9.995 -8.972 -37.033 1.00 94.81 92 LEU A O 1
ATOM 754 N N . LEU A 1 93 ? 11.038 -7.114 -36.351 1.00 92.50 93 LEU A N 1
ATOM 755 C CA . LEU A 1 93 ? 9.883 -6.581 -35.616 1.00 92.50 93 LEU A CA 1
ATOM 756 C C . LEU A 1 93 ? 8.692 -6.263 -36.533 1.00 92.50 93 LEU A C 1
ATOM 758 O O . LEU A 1 93 ? 7.545 -6.497 -36.142 1.00 92.50 93 LEU A O 1
ATOM 762 N N . GLU A 1 94 ? 8.942 -5.755 -37.742 1.00 92.50 94 GLU A N 1
ATOM 763 C CA . GLU A 1 94 ? 7.897 -5.571 -38.758 1.00 92.50 94 GLU A CA 1
ATOM 764 C C . GLU A 1 94 ? 7.310 -6.917 -39.190 1.00 92.50 94 GLU A C 1
ATOM 766 O O . GLU A 1 94 ? 6.095 -7.098 -39.127 1.00 92.50 94 GLU A O 1
ATOM 771 N N . SER A 1 95 ? 8.166 -7.896 -39.495 1.00 94.62 95 SER A N 1
ATOM 772 C CA . SER A 1 95 ? 7.750 -9.259 -39.843 1.00 94.62 95 SER A CA 1
ATOM 773 C C . SER A 1 95 ? 6.919 -9.918 -38.734 1.00 94.62 95 SER A C 1
ATOM 775 O O . SER A 1 95 ? 5.853 -10.475 -38.999 1.00 94.62 95 SER A O 1
ATOM 777 N N . ILE A 1 96 ? 7.334 -9.813 -37.468 1.00 94.75 96 ILE A N 1
ATOM 778 C CA . ILE A 1 96 ? 6.573 -10.314 -36.310 1.00 94.75 96 ILE A CA 1
ATOM 779 C C . ILE A 1 96 ? 5.174 -9.684 -36.288 1.00 94.75 96 ILE A C 1
ATOM 781 O O . ILE A 1 96 ? 4.174 -10.390 -36.129 1.00 94.75 96 ILE A O 1
ATOM 785 N N . ARG A 1 97 ? 5.076 -8.363 -36.494 1.00 94.25 97 ARG A N 1
ATOM 786 C CA . ARG A 1 97 ? 3.790 -7.655 -36.531 1.00 94.25 97 ARG A CA 1
ATOM 787 C C . ARG A 1 97 ? 2.913 -8.125 -37.687 1.00 94.25 97 ARG A C 1
ATOM 789 O O . ARG A 1 97 ? 1.712 -8.312 -37.488 1.00 94.25 97 ARG A O 1
ATOM 796 N N . GLU A 1 98 ? 3.484 -8.308 -38.871 1.00 94.44 98 GLU A N 1
ATOM 797 C CA . GLU A 1 98 ? 2.771 -8.774 -40.062 1.00 94.44 98 GLU A CA 1
ATOM 798 C C . GLU A 1 98 ? 2.209 -10.182 -39.868 1.00 94.44 98 GLU A C 1
ATOM 800 O O . GLU A 1 98 ? 1.011 -10.392 -40.069 1.00 94.44 98 GLU A O 1
ATOM 805 N N . HIS A 1 99 ? 3.026 -11.129 -39.396 1.00 95.94 99 HIS A N 1
ATOM 806 C CA . HIS A 1 99 ? 2.583 -12.501 -39.142 1.00 95.94 99 HIS A CA 1
ATOM 807 C C . HIS A 1 99 ? 1.512 -12.559 -38.045 1.00 95.94 99 HIS A C 1
ATOM 809 O O . HIS A 1 99 ? 0.490 -13.226 -38.220 1.00 95.94 99 HIS A O 1
ATOM 815 N N . ALA A 1 100 ? 1.687 -11.812 -36.949 1.00 94.25 100 ALA A N 1
ATOM 816 C CA . ALA A 1 100 ? 0.692 -11.728 -35.882 1.00 94.25 100 ALA A CA 1
ATOM 817 C C . ALA A 1 100 ? -0.625 -11.091 -36.362 1.00 94.25 100 ALA A C 1
ATOM 819 O O . ALA A 1 100 ? -1.704 -11.595 -36.058 1.00 94.25 100 ALA A O 1
ATOM 820 N N . THR A 1 101 ? -0.559 -10.023 -37.159 1.00 94.25 101 THR A N 1
ATOM 821 C CA . THR A 1 101 ? -1.741 -9.394 -37.777 1.00 94.25 101 THR A CA 1
ATOM 822 C C . THR A 1 101 ? -2.445 -10.372 -38.718 1.00 94.25 101 THR A C 1
ATOM 824 O O . THR A 1 101 ? -3.669 -10.506 -38.668 1.00 94.25 101 THR A O 1
ATOM 827 N N . GLY A 1 102 ? -1.674 -11.101 -39.529 1.00 94.00 102 GLY A N 1
ATOM 828 C CA . GLY A 1 102 ? -2.166 -12.140 -40.427 1.00 94.00 102 GLY A CA 1
ATOM 829 C C . GLY A 1 102 ? -2.953 -13.230 -39.700 1.00 94.00 102 GLY A C 1
ATOM 830 O O . GLY A 1 102 ? -4.017 -13.616 -40.182 1.00 94.00 102 GLY A O 1
ATOM 831 N N . LEU A 1 103 ? -2.511 -13.655 -38.509 1.00 94.50 103 LEU A N 1
ATOM 832 C CA . LEU A 1 103 ? -3.245 -14.621 -37.678 1.00 94.50 103 LEU A CA 1
ATOM 833 C C . LEU A 1 103 ? -4.663 -14.152 -37.345 1.00 94.50 103 LEU A C 1
ATOM 835 O O . LEU A 1 103 ? -5.620 -14.897 -37.553 1.00 94.50 103 LEU A O 1
ATOM 839 N N . PHE A 1 104 ? -4.817 -12.919 -36.859 1.00 94.06 104 PHE A N 1
ATOM 840 C CA . PHE A 1 104 ? -6.136 -12.381 -36.512 1.00 94.06 104 PHE A CA 1
ATOM 841 C C . PHE A 1 104 ? -7.033 -12.229 -37.747 1.00 94.06 104 PHE A C 1
ATOM 843 O O . PHE A 1 104 ? -8.207 -12.598 -37.700 1.00 94.06 104 PHE A O 1
ATOM 850 N N . VAL A 1 105 ? -6.465 -11.792 -38.876 1.00 92.00 105 VAL A N 1
ATOM 851 C CA . VAL A 1 105 ? -7.192 -11.703 -40.153 1.00 92.00 105 VAL A CA 1
ATOM 852 C C . VAL A 1 105 ? -7.695 -13.079 -40.605 1.00 92.00 105 VAL A C 1
ATOM 854 O O . VAL A 1 105 ? -8.858 -13.197 -40.984 1.00 92.00 105 VAL A O 1
ATOM 857 N N . GLN A 1 106 ? -6.869 -14.128 -40.517 1.00 92.56 106 GLN A N 1
ATOM 858 C CA . GLN A 1 106 ? -7.282 -15.504 -40.840 1.00 92.56 106 GLN A CA 1
ATOM 859 C C . GLN A 1 106 ? -8.390 -16.017 -39.908 1.00 92.56 106 GLN A C 1
ATOM 861 O O . GLN A 1 106 ? -9.273 -16.750 -40.346 1.00 92.56 106 GLN A O 1
ATOM 866 N N . LEU A 1 107 ? -8.384 -15.599 -38.640 1.00 91.31 107 LEU A N 1
ATOM 867 C CA . LEU A 1 107 ? -9.447 -15.894 -37.673 1.00 91.31 107 LEU A CA 1
ATOM 868 C C . LEU A 1 107 ? -10.745 -15.103 -37.927 1.00 91.31 107 LEU A C 1
ATOM 870 O O . LEU A 1 107 ? -11.738 -15.331 -37.237 1.00 91.31 107 LEU A O 1
ATOM 874 N N . GLY A 1 108 ? -10.764 -14.186 -38.901 1.00 92.00 108 GLY A N 1
ATOM 875 C CA . GLY A 1 108 ? -11.929 -13.360 -39.221 1.00 92.00 108 GLY A CA 1
ATOM 876 C C . GLY A 1 108 ? -12.226 -12.288 -38.170 1.00 92.00 108 GLY A C 1
ATOM 877 O O . GLY A 1 108 ? -13.351 -11.794 -38.101 1.00 92.00 108 GLY A O 1
ATOM 878 N N . VAL A 1 109 ? -11.237 -11.932 -37.346 1.00 91.44 109 VAL A N 1
ATOM 879 C CA . VAL A 1 109 ? -11.354 -10.906 -36.304 1.00 91.44 109 VAL A CA 1
ATOM 880 C C . VAL A 1 109 ? -10.386 -9.753 -36.585 1.00 91.44 109 VAL A C 1
ATOM 882 O O . VAL A 1 109 ? -9.314 -9.964 -37.155 1.00 91.44 109 VAL A O 1
ATOM 885 N N . PRO A 1 110 ? -10.734 -8.509 -36.218 1.00 91.31 110 PRO A N 1
ATOM 886 C CA . PRO A 1 110 ? -9.823 -7.389 -36.398 1.00 91.31 110 PRO A CA 1
ATOM 887 C C . PRO A 1 110 ? -8.554 -7.591 -35.564 1.00 91.31 110 PRO A C 1
ATOM 889 O O . PRO A 1 110 ? -8.615 -8.008 -34.406 1.00 91.31 110 PRO A O 1
ATOM 892 N N . ALA A 1 111 ? -7.407 -7.261 -36.158 1.00 91.75 111 ALA A N 1
ATOM 893 C CA . ALA A 1 111 ? -6.137 -7.267 -35.452 1.00 91.75 111 ALA A CA 1
ATOM 894 C C . ALA A 1 111 ? -6.191 -6.280 -34.269 1.00 91.75 111 ALA A C 1
ATOM 896 O O . ALA A 1 111 ? -6.583 -5.123 -34.463 1.00 91.75 111 ALA A O 1
ATOM 897 N N . PRO A 1 112 ? -5.819 -6.702 -33.051 1.00 89.81 112 PRO A N 1
ATOM 898 C CA . PRO A 1 112 ? -5.875 -5.828 -31.889 1.00 89.81 112 PRO A CA 1
ATOM 899 C C . PRO A 1 112 ? -4.931 -4.627 -31.998 1.00 89.81 112 PRO A C 1
ATOM 901 O O . PRO A 1 112 ? -3.794 -4.753 -32.452 1.00 89.81 112 PRO A O 1
ATOM 904 N N . ASP A 1 113 ? -5.349 -3.473 -31.473 1.00 88.94 113 ASP A N 1
ATOM 905 C CA . ASP A 1 113 ? -4.536 -2.249 -31.499 1.00 88.94 113 ASP A CA 1
ATOM 906 C C . ASP A 1 113 ? -3.196 -2.377 -30.762 1.00 88.94 113 ASP A C 1
ATOM 908 O O . ASP A 1 113 ? -2.240 -1.680 -31.102 1.00 88.94 113 ASP A O 1
ATOM 912 N N . TRP A 1 114 ? -3.089 -3.282 -29.783 1.00 87.31 114 TRP A N 1
ATOM 913 C CA . TRP A 1 114 ? -1.848 -3.483 -29.034 1.00 87.31 114 TRP A CA 1
ATOM 914 C C . TRP A 1 114 ? -0.700 -4.028 -29.892 1.00 87.31 114 TRP A C 1
ATOM 916 O O . TRP A 1 114 ? 0.454 -3.828 -29.519 1.00 87.31 114 TRP A O 1
ATOM 926 N N . LEU A 1 115 ? -0.976 -4.615 -31.065 1.00 89.19 115 LEU A N 1
ATOM 927 C CA . LEU A 1 115 ? 0.060 -5.045 -32.016 1.00 89.19 115 LEU A CA 1
ATOM 928 C C . LEU A 1 115 ? 0.885 -3.876 -32.582 1.00 89.19 115 LEU A C 1
ATOM 930 O O . LEU A 1 115 ? 1.968 -4.072 -33.139 1.00 89.19 115 LEU A O 1
ATOM 934 N N . LYS A 1 116 ? 0.388 -2.642 -32.438 1.00 84.00 116 LYS A N 1
ATOM 935 C CA . LYS A 1 116 ? 1.101 -1.415 -32.820 1.00 84.00 116 LYS A CA 1
ATOM 936 C C . LYS A 1 116 ? 2.179 -1.020 -31.800 1.00 84.00 116 LYS A C 1
ATOM 938 O O . LYS A 1 116 ? 3.024 -0.190 -32.119 1.00 84.00 116 LYS A O 1
ATOM 943 N N . ASN A 1 117 ? 2.152 -1.599 -30.598 1.00 83.19 117 ASN A N 1
ATOM 944 C CA . ASN A 1 117 ? 3.105 -1.318 -29.525 1.00 83.19 117 ASN A CA 1
ATOM 945 C C . ASN A 1 117 ? 4.336 -2.245 -29.604 1.00 83.19 117 ASN A C 1
ATOM 947 O O . ASN A 1 117 ? 4.536 -2.955 -30.590 1.00 83.19 117 ASN A O 1
ATOM 951 N N . ASN A 1 118 ? 5.176 -2.221 -28.564 1.00 76.81 118 ASN A N 1
ATOM 952 C CA . ASN A 1 118 ? 6.331 -3.109 -28.430 1.00 76.81 118 ASN A CA 1
ATOM 953 C C . ASN A 1 118 ? 5.875 -4.573 -28.335 1.00 76.81 118 ASN A C 1
ATOM 955 O O . ASN A 1 118 ? 5.031 -4.899 -27.503 1.00 76.81 118 ASN A O 1
ATOM 959 N N . LEU A 1 119 ? 6.445 -5.433 -29.182 1.00 83.50 119 LEU A N 1
ATOM 960 C CA . LEU A 1 119 ? 6.055 -6.843 -29.316 1.00 83.50 119 LEU A CA 1
ATOM 961 C C . LEU A 1 119 ? 7.000 -7.811 -28.598 1.00 83.50 119 LEU A C 1
ATOM 963 O O . LEU A 1 119 ? 6.610 -8.940 -28.323 1.00 83.50 119 LEU A O 1
ATOM 967 N N . LEU A 1 120 ? 8.225 -7.371 -28.299 1.00 84.50 120 LEU A N 1
ATOM 968 C CA . LEU A 1 120 ? 9.259 -8.175 -27.657 1.00 84.50 120 LEU A CA 1
ATOM 969 C C . LEU A 1 120 ? 9.700 -7.540 -26.340 1.00 84.50 120 LEU A C 1
ATOM 971 O O . LEU A 1 120 ? 9.813 -6.316 -26.228 1.00 84.50 120 LEU A O 1
ATOM 975 N N . TYR A 1 121 ? 9.974 -8.403 -25.366 1.00 83.00 121 TYR A N 1
ATOM 976 C CA . TYR A 1 121 ? 10.692 -8.077 -24.142 1.00 83.00 121 TYR A CA 1
ATOM 977 C C . TYR A 1 121 ? 12.049 -8.769 -24.210 1.00 83.00 121 TYR A C 1
ATOM 979 O O . TYR A 1 121 ? 12.104 -9.967 -24.469 1.00 83.00 121 TYR A O 1
ATOM 987 N N . GLU A 1 122 ? 13.119 -8.015 -23.982 1.00 84.44 122 GLU A N 1
ATOM 988 C CA . GLU A 1 122 ? 14.489 -8.520 -24.030 1.00 84.44 122 GLU A CA 1
ATOM 989 C C . GLU A 1 122 ? 15.156 -8.297 -22.672 1.00 84.44 122 GLU A C 1
ATOM 991 O O . GLU A 1 122 ? 15.099 -7.194 -22.120 1.00 84.44 122 GLU A O 1
ATOM 996 N N . ASP A 1 123 ? 15.796 -9.344 -22.162 1.00 87.88 123 ASP A N 1
ATOM 997 C CA . ASP A 1 123 ? 16.723 -9.286 -21.039 1.00 87.88 123 ASP A CA 1
ATOM 998 C C . ASP A 1 123 ? 18.116 -9.655 -21.572 1.00 87.88 123 ASP A C 1
ATOM 1000 O O . ASP A 1 123 ? 18.249 -10.539 -22.418 1.00 87.88 123 ASP A O 1
ATOM 1004 N N . VAL A 1 124 ? 19.150 -8.937 -21.128 1.00 87.12 124 VAL A N 1
ATOM 1005 C CA . VAL A 1 124 ? 20.524 -9.074 -21.638 1.00 87.12 124 VAL A CA 1
ATOM 1006 C C . VAL A 1 124 ? 21.465 -9.324 -20.472 1.00 87.12 124 VAL A C 1
ATOM 1008 O O . VAL A 1 124 ? 21.377 -8.650 -19.445 1.00 87.12 124 VAL A O 1
ATOM 1011 N N . GLU A 1 125 ? 22.388 -10.264 -20.647 1.00 86.94 125 GLU A N 1
ATOM 1012 C CA . GLU A 1 125 ? 23.434 -10.556 -19.674 1.00 86.94 125 GLU A CA 1
ATOM 1013 C C . GLU A 1 125 ? 24.791 -9.961 -20.063 1.00 86.94 125 GLU A C 1
ATOM 1015 O O . GLU A 1 125 ? 25.109 -9.749 -21.234 1.00 86.94 125 GLU A O 1
ATOM 1020 N N . HIS A 1 126 ? 25.622 -9.734 -19.049 1.00 83.44 126 HIS A N 1
ATOM 1021 C CA . HIS A 1 126 ? 27.039 -9.440 -19.202 1.00 83.44 126 HIS A CA 1
ATOM 1022 C C . HIS A 1 126 ? 27.844 -10.565 -18.545 1.00 83.44 126 HIS A C 1
ATOM 1024 O O . HIS A 1 126 ? 27.635 -10.863 -17.372 1.00 83.44 126 HIS A O 1
ATOM 1030 N N . ARG A 1 127 ? 28.781 -11.169 -19.286 1.00 79.25 127 ARG A N 1
ATOM 1031 C CA . ARG A 1 127 ? 29.555 -12.344 -18.836 1.00 79.25 127 ARG A CA 1
ATOM 1032 C C . ARG A 1 127 ? 30.840 -12.020 -18.061 1.00 79.25 127 ARG A C 1
ATOM 1034 O O . ARG A 1 127 ? 31.609 -12.923 -17.744 1.00 79.25 127 ARG A O 1
ATOM 1041 N N . GLY A 1 128 ? 31.108 -10.751 -17.760 1.00 77.38 128 GLY A N 1
ATOM 1042 C CA . GLY A 1 128 ? 32.245 -10.358 -16.926 1.00 77.38 128 GLY A CA 1
ATOM 1043 C C . GLY A 1 128 ? 32.013 -10.631 -15.437 1.00 77.38 128 GLY A C 1
ATOM 1044 O O . GLY A 1 128 ? 30.892 -10.574 -14.934 1.00 77.38 128 GLY A O 1
ATOM 1045 N N . SER A 1 129 ? 33.092 -10.914 -14.703 1.00 77.19 129 SER A N 1
ATOM 1046 C CA . SER A 1 129 ? 33.026 -11.124 -13.254 1.00 77.19 129 SER A CA 1
ATOM 1047 C C . SER A 1 129 ? 33.060 -9.796 -12.499 1.00 77.19 129 SER A C 1
ATOM 1049 O O . SER A 1 129 ? 34.012 -9.029 -12.650 1.00 77.19 129 SER A O 1
ATOM 1051 N N . ILE A 1 130 ? 32.092 -9.571 -11.613 1.00 84.94 130 ILE A N 1
ATOM 1052 C CA . ILE A 1 130 ? 32.065 -8.410 -10.716 1.00 84.94 130 ILE A CA 1
ATOM 1053 C C . ILE A 1 130 ? 32.435 -8.867 -9.302 1.00 84.94 130 ILE A C 1
ATOM 1055 O O . ILE A 1 130 ? 31.858 -9.822 -8.782 1.00 84.94 130 ILE A O 1
ATOM 1059 N N . ARG A 1 131 ? 33.399 -8.191 -8.666 1.00 86.69 131 ARG A N 1
ATOM 1060 C CA . ARG A 1 131 ? 33.831 -8.492 -7.292 1.00 86.69 131 ARG A CA 1
ATOM 1061 C C . ARG A 1 131 ? 33.297 -7.447 -6.324 1.00 86.69 131 ARG A C 1
ATOM 1063 O O . ARG A 1 131 ? 33.665 -6.279 -6.413 1.00 86.69 131 ARG A O 1
ATOM 1070 N N . ILE A 1 132 ? 32.473 -7.895 -5.380 1.00 91.31 132 ILE A N 1
ATOM 1071 C CA . ILE A 1 132 ? 31.925 -7.072 -4.300 1.00 91.31 132 ILE A CA 1
ATOM 1072 C C . ILE A 1 132 ? 32.631 -7.458 -2.991 1.00 91.31 132 ILE A C 1
ATOM 1074 O O . ILE A 1 132 ? 32.656 -8.645 -2.659 1.00 91.31 132 ILE A O 1
ATOM 1078 N N . PRO A 1 133 ? 33.233 -6.504 -2.260 1.00 91.69 133 PRO A N 1
ATOM 1079 C CA . PRO A 1 133 ? 33.969 -6.802 -1.035 1.00 91.69 133 PRO A CA 1
ATOM 1080 C C . PRO A 1 133 ? 33.014 -7.143 0.122 1.00 91.69 133 PRO A C 1
ATOM 1082 O O . PRO A 1 133 ? 31.867 -6.693 0.152 1.00 91.69 133 PRO A O 1
ATOM 1085 N N . SER A 1 134 ? 33.484 -7.919 1.104 1.00 91.31 134 SER A N 1
ATOM 1086 C CA . SER A 1 134 ? 32.648 -8.411 2.215 1.00 91.31 134 SER A CA 1
ATOM 1087 C C . SER A 1 134 ? 32.081 -7.294 3.096 1.00 91.31 134 SER A C 1
ATOM 1089 O O . SER A 1 134 ? 31.003 -7.451 3.661 1.00 91.31 134 SER A O 1
ATOM 1091 N N . GLN A 1 135 ? 32.747 -6.139 3.164 1.00 94.69 135 GLN A N 1
ATOM 1092 C CA . GLN A 1 135 ? 32.268 -4.958 3.887 1.00 94.69 135 GLN A CA 1
ATOM 1093 C C . GLN A 1 135 ? 30.898 -4.474 3.375 1.00 94.69 135 GLN A C 1
ATOM 1095 O O . GLN A 1 135 ? 30.097 -3.964 4.155 1.00 94.69 135 GLN A O 1
ATOM 1100 N N . VAL A 1 136 ? 30.579 -4.683 2.089 1.00 95.88 136 VAL A N 1
ATOM 1101 C CA . VAL A 1 136 ? 29.258 -4.337 1.531 1.00 95.88 136 VAL A CA 1
ATOM 1102 C C . VAL A 1 136 ? 28.168 -5.207 2.155 1.00 95.88 136 VAL A C 1
ATOM 1104 O O . VAL A 1 136 ? 27.070 -4.723 2.417 1.00 95.88 136 VAL A O 1
ATOM 1107 N N . GLN A 1 137 ? 28.468 -6.474 2.446 1.00 94.31 137 GLN A N 1
ATOM 1108 C CA . GLN A 1 137 ? 27.537 -7.362 3.137 1.00 94.31 137 GLN A CA 1
ATOM 1109 C C . GLN A 1 137 ? 27.288 -6.897 4.579 1.00 94.31 137 GLN A C 1
ATOM 1111 O O . GLN A 1 137 ? 26.145 -6.916 5.029 1.00 94.31 137 GLN A O 1
ATOM 1116 N N . GLU A 1 138 ? 28.322 -6.439 5.290 1.00 94.31 138 GLU A N 1
ATOM 1117 C CA . GLU A 1 138 ? 28.185 -5.867 6.640 1.00 94.31 138 GLU A CA 1
ATOM 1118 C C . GLU A 1 138 ? 27.298 -4.613 6.629 1.00 94.31 138 GLU A C 1
ATOM 1120 O O . GLU A 1 138 ? 26.380 -4.487 7.444 1.00 94.31 138 GLU A O 1
ATOM 1125 N N . ASP A 1 139 ? 27.505 -3.725 5.654 1.00 96.25 139 ASP A N 1
ATOM 1126 C CA . ASP A 1 139 ? 26.676 -2.533 5.474 1.00 96.25 139 ASP A CA 1
ATOM 1127 C C . ASP A 1 139 ? 25.214 -2.899 5.143 1.00 96.25 139 ASP A C 1
ATOM 1129 O O . ASP A 1 139 ? 24.281 -2.282 5.658 1.00 96.25 139 ASP A O 1
ATOM 1133 N N . LEU A 1 140 ? 24.983 -3.932 4.323 1.00 96.50 140 LEU A N 1
ATOM 1134 C CA . LEU A 1 140 ? 23.638 -4.430 4.008 1.00 96.50 140 LEU A CA 1
ATOM 1135 C C . LEU A 1 140 ? 22.956 -5.083 5.218 1.00 96.50 140 LEU A C 1
ATOM 1137 O O . LEU A 1 140 ? 21.742 -4.950 5.368 1.00 96.50 140 LEU A O 1
ATOM 1141 N N . ILE A 1 141 ? 23.708 -5.729 6.116 1.00 94.94 141 ILE A N 1
ATOM 1142 C CA . ILE A 1 141 ? 23.188 -6.210 7.407 1.00 94.94 141 ILE A CA 1
ATOM 1143 C C . ILE A 1 141 ? 22.772 -5.023 8.285 1.00 94.94 141 ILE A C 1
ATOM 1145 O O . ILE A 1 141 ? 21.716 -5.067 8.921 1.00 94.94 141 ILE A O 1
ATOM 1149 N N . HIS A 1 142 ? 23.542 -3.930 8.288 1.00 93.25 142 HIS A N 1
ATOM 1150 C CA . HIS A 1 142 ? 23.145 -2.699 8.981 1.00 93.25 142 HIS A CA 1
ATOM 1151 C C . HIS A 1 142 ? 21.857 -2.109 8.395 1.00 93.25 142 HIS A C 1
ATOM 1153 O O . HIS A 1 142 ? 20.920 -1.815 9.140 1.00 93.25 142 HIS A O 1
ATOM 1159 N N . VAL A 1 143 ? 21.749 -2.036 7.061 1.00 93.75 143 VAL A N 1
ATOM 1160 C CA . VAL A 1 143 ? 20.496 -1.666 6.378 1.00 93.75 143 VAL A CA 1
ATOM 1161 C C . VAL A 1 143 ? 19.360 -2.595 6.812 1.00 93.75 143 VAL A C 1
ATOM 1163 O O . VAL A 1 143 ? 18.292 -2.109 7.178 1.00 93.75 143 VAL A O 1
ATOM 1166 N N . ALA A 1 144 ? 19.580 -3.910 6.870 1.00 93.12 144 ALA A N 1
ATOM 1167 C CA . ALA A 1 144 ? 18.565 -4.862 7.313 1.00 93.12 144 ALA A CA 1
ATOM 1168 C C . ALA A 1 144 ? 18.038 -4.530 8.726 1.00 93.12 144 ALA A C 1
ATOM 1170 O O . ALA A 1 144 ? 16.827 -4.499 8.967 1.00 93.12 144 ALA A O 1
ATOM 1171 N N . ASN A 1 145 ? 18.934 -4.209 9.660 1.00 91.56 145 ASN A N 1
ATOM 1172 C CA . ASN A 1 145 ? 18.558 -3.834 11.024 1.00 91.56 145 ASN A CA 1
ATOM 1173 C C . ASN A 1 145 ? 17.710 -2.551 11.066 1.00 91.56 145 ASN A C 1
ATOM 1175 O O . ASN A 1 145 ? 16.757 -2.476 11.842 1.00 91.56 145 ASN A O 1
ATOM 1179 N N . LEU A 1 146 ? 17.987 -1.576 10.194 1.00 88.75 146 LEU A N 1
ATOM 1180 C CA . LEU A 1 146 ? 17.201 -0.339 10.073 1.00 88.75 146 LEU A CA 1
ATOM 1181 C C . LEU A 1 146 ? 15.815 -0.557 9.445 1.00 88.75 146 LE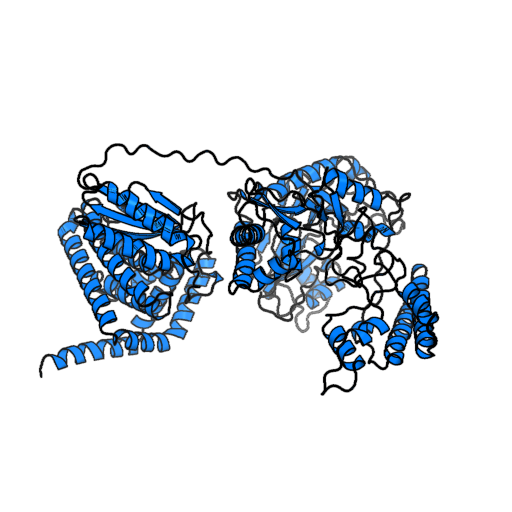U A C 1
ATOM 1183 O O . LEU A 1 146 ? 14.865 0.175 9.750 1.00 88.75 146 LEU A O 1
ATOM 1187 N N . LEU A 1 147 ? 15.690 -1.535 8.544 1.00 89.19 147 LEU A N 1
ATOM 1188 C CA . LEU A 1 147 ? 14.439 -1.841 7.846 1.00 89.19 147 LEU A CA 1
ATOM 1189 C C . LEU A 1 147 ? 13.475 -2.644 8.728 1.00 89.19 147 LEU A C 1
ATOM 1191 O O . LEU A 1 147 ? 12.266 -2.400 8.700 1.00 89.19 147 LEU A O 1
ATOM 1195 N N . ARG A 1 148 ? 13.976 -3.579 9.541 1.00 89.38 148 ARG A N 1
ATOM 1196 C CA . ARG A 1 148 ? 13.130 -4.549 10.253 1.00 89.38 148 ARG A CA 1
ATOM 1197 C C . ARG A 1 148 ? 12.033 -3.945 11.143 1.00 89.38 148 ARG A C 1
ATOM 1199 O O . ARG A 1 148 ? 10.902 -4.440 11.066 1.00 89.38 148 ARG A O 1
ATOM 1206 N N . PRO A 1 149 ? 12.280 -2.899 11.958 1.00 85.00 149 PRO A N 1
ATOM 1207 C CA . PRO A 1 149 ? 11.233 -2.290 12.784 1.00 85.00 149 PRO A CA 1
ATOM 1208 C C . PRO A 1 149 ? 10.099 -1.651 11.968 1.00 85.00 149 PRO A C 1
ATOM 1210 O O . PRO A 1 149 ? 8.985 -1.504 12.472 1.00 85.00 149 PRO A O 1
ATOM 1213 N N . ARG A 1 150 ? 10.361 -1.301 10.700 1.00 83.69 150 ARG A N 1
ATOM 1214 C CA . ARG A 1 150 ? 9.390 -0.691 9.780 1.00 83.69 150 ARG A CA 1
ATOM 1215 C C . ARG A 1 150 ? 8.543 -1.709 9.015 1.00 83.69 150 ARG A C 1
ATOM 1217 O O . ARG A 1 150 ? 7.606 -1.308 8.333 1.00 83.69 150 ARG A O 1
ATOM 1224 N N . MET A 1 151 ? 8.834 -3.005 9.144 1.00 87.88 151 MET A N 1
ATOM 1225 C CA . MET A 1 151 ? 8.006 -4.082 8.594 1.00 87.88 151 MET A CA 1
ATOM 1226 C C . MET A 1 151 ? 6.961 -4.523 9.610 1.00 87.88 151 MET A C 1
ATOM 1228 O O . MET A 1 151 ? 7.303 -4.966 10.708 1.00 87.88 151 MET A O 1
ATOM 1232 N N . LYS A 1 152 ? 5.685 -4.420 9.244 1.00 88.19 152 LYS A N 1
ATOM 1233 C CA . LYS A 1 152 ? 4.542 -4.711 10.117 1.00 88.19 152 LYS A CA 1
ATOM 1234 C C . LYS A 1 152 ? 3.587 -5.682 9.430 1.00 88.19 152 LYS A C 1
ATOM 1236 O O . LYS A 1 152 ? 3.426 -5.625 8.213 1.00 88.19 152 LYS A O 1
ATOM 1241 N N . ARG A 1 153 ? 2.924 -6.550 10.203 1.00 91.12 153 ARG A N 1
ATOM 1242 C CA . ARG A 1 153 ? 1.830 -7.386 9.681 1.00 91.12 153 ARG A CA 1
ATOM 1243 C C . ARG A 1 153 ? 0.665 -6.491 9.243 1.00 91.12 153 ARG A C 1
ATOM 1245 O O . ARG A 1 153 ? 0.208 -5.664 10.040 1.00 91.12 153 ARG A O 1
ATOM 1252 N N . MET A 1 154 ? 0.173 -6.653 8.018 1.00 90.94 154 MET A N 1
ATOM 1253 C CA . MET A 1 154 ? -0.958 -5.911 7.451 1.00 90.94 154 MET A CA 1
ATOM 1254 C C . MET A 1 154 ? -2.212 -6.086 8.301 1.00 90.94 154 MET A C 1
ATOM 1256 O O . MET A 1 154 ? -2.454 -7.156 8.859 1.00 90.94 154 MET A O 1
ATOM 1260 N N . ARG A 1 155 ? -3.047 -5.052 8.382 1.00 90.50 155 ARG A N 1
ATOM 1261 C CA . ARG A 1 155 ? -4.341 -5.137 9.083 1.00 90.50 155 ARG A CA 1
ATOM 1262 C C . ARG A 1 155 ? -5.382 -5.947 8.340 1.00 90.50 155 ARG A C 1
ATOM 1264 O O . ARG A 1 155 ? -6.225 -6.568 8.976 1.00 90.50 155 ARG A O 1
ATOM 1271 N N . LEU A 1 156 ? -5.291 -5.978 7.013 1.00 92.19 156 LEU A N 1
ATOM 1272 C CA . LEU A 1 156 ? -6.177 -6.799 6.196 1.00 92.19 156 LEU A CA 1
ATOM 1273 C C . LEU A 1 156 ? -6.047 -8.289 6.554 1.00 92.19 156 LEU A C 1
ATOM 1275 O O . LEU A 1 156 ? -7.048 -8.994 6.544 1.00 92.19 156 LEU A O 1
ATOM 1279 N N . TYR A 1 157 ? -4.851 -8.745 6.948 1.00 95.06 157 TYR A N 1
ATOM 1280 C CA . TYR A 1 157 ? -4.643 -10.107 7.444 1.00 95.06 157 TYR A CA 1
ATOM 1281 C C . TYR A 1 157 ? -5.491 -10.398 8.690 1.00 95.06 157 TYR A C 1
ATOM 1283 O O . TYR A 1 157 ? -6.152 -11.429 8.760 1.00 95.06 157 TYR A O 1
ATOM 1291 N N . ASP A 1 158 ? -5.528 -9.467 9.650 1.00 92.25 158 ASP A N 1
ATOM 1292 C CA . ASP A 1 158 ? -6.327 -9.629 10.870 1.00 92.25 158 ASP A CA 1
ATOM 1293 C C . ASP A 1 158 ? -7.829 -9.690 10.547 1.00 92.25 158 ASP A C 1
ATOM 1295 O O . ASP A 1 158 ? -8.553 -10.465 11.162 1.00 92.25 158 ASP A O 1
ATOM 1299 N N . TYR A 1 159 ? -8.302 -8.909 9.566 1.00 92.00 159 TYR A N 1
ATOM 1300 C CA . TYR A 1 159 ? -9.711 -8.936 9.139 1.00 92.00 159 TYR A CA 1
ATOM 1301 C C . TYR A 1 159 ? -10.084 -10.263 8.497 1.00 92.00 159 TYR A C 1
ATOM 1303 O O . TYR A 1 159 ? -11.168 -10.778 8.758 1.00 92.00 159 TYR A O 1
ATOM 1311 N N . LEU A 1 160 ? -9.179 -10.830 7.699 1.00 95.19 160 LEU A N 1
ATOM 1312 C CA . LEU A 1 160 ? -9.368 -12.157 7.125 1.00 95.19 160 LEU A CA 1
ATOM 1313 C C . LEU A 1 160 ? -9.406 -13.227 8.217 1.00 95.19 160 LEU A C 1
ATOM 1315 O O . LEU A 1 160 ? -10.312 -14.052 8.213 1.00 95.19 160 LEU A O 1
ATOM 1319 N N . TYR A 1 161 ? -8.488 -13.189 9.185 1.00 93.81 161 TYR A N 1
ATOM 1320 C CA . TYR A 1 161 ? -8.512 -14.118 10.317 1.00 93.81 161 TYR A CA 1
ATOM 1321 C C . TYR A 1 161 ? -9.809 -14.003 11.136 1.00 93.81 161 TYR A C 1
ATOM 1323 O O . TYR A 1 161 ? -10.446 -15.011 11.426 1.00 93.81 161 TYR A O 1
ATOM 1331 N N . GLN A 1 162 ? -10.243 -12.784 11.465 1.00 88.25 162 GLN A N 1
ATOM 1332 C CA . GLN A 1 162 ? -11.466 -12.552 12.241 1.00 88.25 162 GLN A CA 1
ATOM 1333 C C . GLN A 1 162 ? -12.725 -13.030 11.507 1.00 88.25 162 GLN A C 1
ATOM 1335 O O . GLN A 1 162 ? -13.552 -13.714 12.110 1.00 88.25 162 GLN A O 1
ATOM 1340 N N . ASP A 1 163 ? -12.865 -12.710 10.216 1.00 89.94 163 ASP A N 1
ATOM 1341 C CA . ASP A 1 163 ? -13.996 -13.175 9.401 1.00 89.94 163 ASP A CA 1
ATOM 1342 C C . ASP A 1 163 ? -13.984 -14.703 9.254 1.00 89.94 163 ASP A C 1
ATOM 1344 O O . ASP A 1 163 ? -15.032 -15.342 9.336 1.00 89.94 163 ASP A O 1
ATOM 1348 N N . PHE A 1 164 ? -12.796 -15.305 9.126 1.00 95.50 164 PHE A N 1
ATOM 1349 C CA . PHE A 1 164 ? -12.638 -16.755 9.103 1.00 95.50 164 PHE A CA 1
ATOM 1350 C C . PHE A 1 164 ? -13.119 -17.393 10.412 1.00 95.50 164 PHE A C 1
ATOM 1352 O O . PHE A 1 164 ? -13.969 -18.281 10.387 1.00 95.50 164 PHE A O 1
ATOM 1359 N N . VAL A 1 165 ? -12.634 -16.917 11.563 1.00 90.31 165 VAL A N 1
ATOM 1360 C CA . VAL A 1 165 ? -13.013 -17.448 12.883 1.00 90.31 165 VAL A CA 1
ATOM 1361 C C . VAL A 1 165 ? -14.500 -17.253 13.165 1.00 90.31 165 VAL A C 1
ATOM 1363 O O . VAL A 1 165 ? -15.134 -18.144 13.727 1.00 90.31 165 VAL A O 1
ATOM 1366 N N . GLN A 1 166 ? -15.089 -16.133 12.738 1.00 86.06 166 GLN A N 1
ATOM 1367 C CA . GLN A 1 166 ? -16.526 -15.893 12.880 1.00 86.06 166 GLN A CA 1
ATOM 1368 C C . GLN A 1 166 ? -17.369 -16.939 12.132 1.00 86.06 166 GLN A C 1
ATOM 1370 O O . GLN A 1 166 ? -18.452 -17.296 12.593 1.00 86.06 166 GLN A O 1
ATOM 1375 N N . ARG A 1 167 ? -16.887 -17.422 10.982 1.00 89.44 167 ARG A N 1
ATOM 1376 C CA . ARG A 1 167 ? -17.604 -18.383 10.132 1.00 89.44 167 ARG A CA 1
ATOM 1377 C C . ARG A 1 167 ? -17.331 -19.834 10.505 1.00 89.44 167 ARG A C 1
ATOM 1379 O O . ARG A 1 167 ? -18.257 -20.638 10.518 1.00 89.44 167 ARG A O 1
ATOM 1386 N N . PHE A 1 168 ? -16.070 -20.164 10.768 1.00 90.50 168 PHE A N 1
ATOM 1387 C CA . PHE A 1 168 ? -15.597 -21.546 10.878 1.00 90.50 168 PHE A CA 1
ATOM 1388 C C . PHE A 1 168 ? -15.138 -21.922 12.296 1.00 90.50 168 PHE A C 1
ATOM 1390 O O . PHE A 1 168 ? -14.947 -23.102 12.576 1.00 90.50 168 PHE A O 1
ATOM 1397 N N . GLY A 1 169 ? -15.004 -20.955 13.210 1.00 78.06 169 GLY A N 1
ATOM 1398 C CA . GLY A 1 169 ? -14.487 -21.152 14.568 1.00 78.06 169 GLY A CA 1
ATOM 1399 C C . GLY A 1 169 ? -12.974 -20.925 14.689 1.00 78.06 169 GLY A C 1
ATOM 1400 O O . GLY A 1 169 ? -12.257 -20.829 13.695 1.00 78.06 169 GLY A O 1
ATOM 1401 N N . SER A 1 170 ? -12.479 -20.830 15.929 1.00 80.94 170 SER A N 1
ATOM 1402 C CA . SER A 1 170 ? -11.074 -20.503 16.247 1.00 80.94 170 SER A CA 1
ATOM 1403 C C . SER A 1 170 ? -10.066 -21.569 15.813 1.00 80.94 170 SER A C 1
ATOM 1405 O O . SER A 1 170 ? -8.919 -21.241 15.535 1.00 80.94 170 SER A O 1
ATOM 1407 N N . ASP A 1 171 ? -10.517 -22.818 15.708 1.00 82.50 171 ASP A N 1
ATOM 1408 C CA . ASP A 1 171 ? -9.758 -23.962 15.189 1.00 82.50 171 ASP A CA 1
ATOM 1409 C C . ASP A 1 171 ? -10.464 -24.571 13.959 1.00 82.50 171 ASP A C 1
ATOM 1411 O O . ASP A 1 171 ? -10.379 -25.769 13.688 1.00 82.50 171 ASP A O 1
ATOM 1415 N N . GLY A 1 172 ? -11.231 -23.738 13.247 1.00 89.62 172 GLY A N 1
ATOM 1416 C CA . GLY A 1 172 ? -12.015 -24.124 12.080 1.00 89.62 172 GLY A CA 1
ATOM 1417 C C . GLY A 1 172 ? -11.180 -24.415 10.837 1.00 89.62 172 GLY A C 1
ATOM 1418 O O . GLY A 1 172 ? -10.026 -23.990 10.715 1.00 89.62 172 GLY A O 1
ATOM 1419 N N . GLU A 1 173 ? -11.801 -25.094 9.871 1.00 96.44 173 GLU A N 1
ATOM 1420 C CA . GLU A 1 173 ? -11.239 -25.332 8.542 1.00 96.44 173 GLU A CA 1
ATOM 1421 C C . GLU A 1 173 ? -12.276 -25.138 7.431 1.00 96.44 173 GLU A C 1
ATOM 1423 O O . GLU A 1 173 ? -13.475 -25.287 7.663 1.00 96.44 173 GLU A O 1
ATOM 1428 N N . THR A 1 174 ? -11.811 -24.836 6.217 1.00 97.31 174 THR A N 1
ATOM 1429 C CA . THR A 1 174 ? -12.629 -24.856 4.993 1.00 97.31 174 THR A CA 1
ATOM 1430 C C . THR A 1 174 ? -11.806 -25.353 3.803 1.00 97.31 174 THR A C 1
ATOM 1432 O O . THR A 1 174 ? -10.628 -25.009 3.672 1.00 97.31 174 THR A O 1
ATOM 1435 N N . ASP A 1 175 ? -12.416 -26.159 2.936 1.00 95.00 175 ASP A N 1
ATOM 1436 C CA . ASP A 1 175 ? -11.898 -26.542 1.613 1.00 95.00 175 ASP A CA 1
ATOM 1437 C C . ASP A 1 175 ? -12.378 -25.590 0.498 1.00 95.00 175 ASP A C 1
ATOM 1439 O O . ASP A 1 175 ? -11.783 -25.533 -0.579 1.00 95.00 175 ASP A O 1
ATOM 1443 N N . ASP A 1 176 ? -13.392 -24.757 0.764 1.00 96.19 176 ASP A N 1
ATOM 1444 C CA . ASP A 1 176 ? -13.859 -23.706 -0.144 1.00 96.19 176 ASP A CA 1
ATOM 1445 C C . ASP A 1 176 ? -13.148 -22.367 0.118 1.00 96.19 176 ASP A C 1
ATOM 1447 O O . ASP A 1 176 ? -13.732 -21.366 0.548 1.00 96.19 176 ASP A O 1
ATOM 1451 N N . ILE A 1 177 ? -11.837 -22.355 -0.132 1.00 97.25 177 ILE A N 1
ATOM 1452 C CA . ILE A 1 177 ? -10.968 -21.180 0.062 1.00 97.25 177 ILE A CA 1
ATOM 1453 C C . ILE A 1 177 ? -11.435 -20.004 -0.807 1.00 97.25 177 ILE A C 1
ATOM 1455 O O . ILE A 1 177 ? -11.468 -18.855 -0.360 1.00 97.25 177 ILE A O 1
ATOM 1459 N N . LEU A 1 178 ? -11.807 -20.286 -2.060 1.00 95.44 178 LEU A N 1
ATOM 1460 C CA . LEU A 1 178 ? -12.273 -19.258 -2.985 1.00 95.44 178 LEU A CA 1
ATOM 1461 C C . LEU A 1 178 ? -13.631 -18.698 -2.545 1.00 95.44 178 LEU A C 1
ATOM 1463 O O . LEU A 1 178 ? -13.804 -17.481 -2.566 1.00 95.44 178 LEU A O 1
ATOM 1467 N N . GLY A 1 179 ? -14.557 -19.552 -2.098 1.00 96.38 179 GLY A N 1
ATOM 1468 C CA . GLY A 1 179 ? -15.835 -19.130 -1.530 1.00 96.38 179 GLY A CA 1
ATOM 1469 C C . GLY A 1 179 ? -15.660 -18.239 -0.306 1.00 96.38 179 GLY A C 1
ATOM 1470 O O . GLY A 1 179 ? -16.284 -17.181 -0.243 1.00 96.38 179 GLY A O 1
ATOM 1471 N N . PHE A 1 180 ? -14.735 -18.574 0.601 1.00 97.81 180 PHE A N 1
ATOM 1472 C CA . PHE A 1 180 ? -14.389 -17.710 1.734 1.00 97.81 180 PHE A CA 1
ATOM 1473 C C . PHE A 1 180 ? -13.944 -16.307 1.282 1.00 97.81 180 PHE A C 1
ATOM 1475 O O . PHE A 1 180 ? -14.492 -15.305 1.748 1.00 97.81 180 PHE A O 1
ATOM 1482 N N . PHE A 1 181 ? -13.008 -16.210 0.331 1.00 97.56 181 PHE A N 1
ATOM 1483 C CA . PHE A 1 181 ? -12.559 -14.915 -0.194 1.00 97.56 181 PHE A CA 1
ATOM 1484 C C . PHE A 1 181 ? -13.671 -14.144 -0.905 1.00 97.56 181 PHE A C 1
ATOM 1486 O O . PHE A 1 181 ? -13.841 -12.944 -0.678 1.00 97.56 181 PHE A O 1
ATOM 1493 N N . THR A 1 182 ? -14.440 -14.816 -1.758 1.00 96.56 182 THR A N 1
ATOM 1494 C CA . THR A 1 182 ? -15.558 -14.202 -2.473 1.00 96.56 182 THR A CA 1
ATOM 1495 C C . THR A 1 182 ? -16.616 -13.695 -1.497 1.00 96.56 182 THR A C 1
ATOM 1497 O O . THR A 1 182 ? -17.140 -12.596 -1.680 1.00 96.56 182 THR A O 1
ATOM 1500 N N . ASP A 1 183 ? -16.919 -14.442 -0.442 1.00 96.06 183 ASP A N 1
ATOM 1501 C CA . ASP A 1 183 ? -17.892 -14.017 0.551 1.00 96.06 183 ASP A CA 1
ATOM 1502 C C . ASP A 1 183 ? -17.385 -12.871 1.419 1.00 96.06 183 ASP A C 1
ATOM 1504 O O . ASP A 1 183 ? -18.179 -11.997 1.764 1.00 96.06 183 ASP A O 1
ATOM 1508 N N . PHE A 1 184 ? -16.090 -12.831 1.748 1.00 94.94 184 PHE A N 1
ATOM 1509 C CA . PHE A 1 184 ? -15.484 -11.662 2.385 1.00 94.94 184 PHE A CA 1
ATOM 1510 C C . PHE A 1 184 ? -15.674 -10.418 1.507 1.00 94.94 184 PHE A C 1
ATOM 1512 O O . PHE A 1 184 ? -16.115 -9.381 1.993 1.00 94.94 184 PHE A O 1
ATOM 1519 N N . LEU A 1 185 ? -15.415 -10.524 0.199 1.00 93.75 185 LEU A N 1
ATOM 1520 C CA . LEU A 1 185 ? -15.559 -9.413 -0.753 1.00 93.75 185 LEU A CA 1
ATOM 1521 C C . LEU A 1 185 ? -17.013 -8.996 -1.014 1.00 93.75 185 LEU A C 1
ATOM 1523 O O . LEU A 1 185 ? -17.246 -7.862 -1.431 1.00 93.75 185 LEU A O 1
ATOM 1527 N N . LYS A 1 186 ? -17.982 -9.891 -0.798 1.00 92.06 186 LYS A N 1
ATOM 1528 C CA . LYS A 1 186 ? -19.421 -9.608 -0.940 1.00 92.06 186 LYS A CA 1
ATOM 1529 C C . LYS A 1 186 ? -20.026 -8.888 0.262 1.00 92.06 186 LYS A C 1
ATOM 1531 O O . LYS A 1 186 ? -21.162 -8.427 0.154 1.00 92.06 186 LYS A O 1
ATOM 1536 N N . ARG A 1 187 ? -19.320 -8.805 1.395 1.00 86.56 187 ARG A N 1
ATOM 1537 C CA . ARG A 1 187 ? -19.805 -8.054 2.559 1.00 86.56 187 ARG A CA 1
ATOM 1538 C C . ARG A 1 187 ? -20.051 -6.597 2.170 1.00 86.56 187 ARG A C 1
ATOM 1540 O O . ARG A 1 187 ? -19.265 -6.007 1.427 1.00 86.56 187 ARG A O 1
ATOM 1547 N N . GLU A 1 188 ? -21.100 -5.997 2.726 1.00 80.69 188 GLU A N 1
ATOM 1548 C CA . GLU A 1 188 ? -21.435 -4.588 2.470 1.00 80.69 188 GLU A CA 1
ATOM 1549 C C . GLU A 1 188 ? -20.291 -3.636 2.863 1.00 80.69 188 GLU A C 1
ATOM 1551 O O . GLU A 1 188 ? -20.093 -2.600 2.230 1.00 80.69 188 GLU A O 1
ATOM 1556 N N . ASP A 1 189 ? -19.493 -4.015 3.867 1.00 76.06 189 ASP A N 1
ATOM 1557 C CA . ASP A 1 189 ? -18.366 -3.244 4.393 1.00 76.06 189 ASP A CA 1
ATOM 1558 C C . ASP A 1 189 ? -16.997 -3.628 3.796 1.00 76.06 189 ASP A C 1
ATOM 1560 O O . ASP A 1 189 ? -15.995 -2.999 4.137 1.00 76.06 189 ASP A O 1
ATOM 1564 N N . ALA A 1 190 ? -16.910 -4.608 2.885 1.00 76.81 190 ALA A N 1
ATOM 1565 C CA . ALA A 1 190 ? -15.632 -5.167 2.420 1.00 76.81 190 ALA A CA 1
ATOM 1566 C C . ALA A 1 190 ? -14.687 -4.113 1.820 1.00 76.81 190 ALA A C 1
ATOM 1568 O O . ALA A 1 190 ? -13.514 -4.020 2.190 1.00 76.81 190 ALA A O 1
ATOM 1569 N N . SER A 1 191 ? -15.209 -3.284 0.909 1.00 74.81 191 SER A N 1
ATOM 1570 C CA . SER A 1 191 ? -14.439 -2.210 0.265 1.00 74.81 191 SER A CA 1
ATOM 1571 C C . SER A 1 191 ? -13.909 -1.201 1.286 1.00 74.81 191 SER A C 1
ATOM 1573 O O . SER A 1 191 ? -12.790 -0.706 1.155 1.00 74.81 191 SER A O 1
ATOM 1575 N N . GLU A 1 192 ? -14.696 -0.918 2.324 1.00 71.69 192 GLU A N 1
ATOM 1576 C CA . GLU A 1 192 ? -14.325 0.001 3.396 1.00 71.69 192 GLU A CA 1
ATOM 1577 C C . GLU A 1 192 ? -13.294 -0.618 4.339 1.00 71.69 192 GLU A C 1
ATOM 1579 O O . GLU A 1 192 ? -12.321 0.050 4.675 1.00 71.69 192 GLU A O 1
ATOM 1584 N N . LEU A 1 193 ? -13.431 -1.899 4.697 1.00 76.69 193 LEU A N 1
ATOM 1585 C CA . LEU A 1 193 ? -12.435 -2.634 5.480 1.00 76.69 193 LEU A CA 1
ATOM 1586 C C . LEU A 1 193 ? -11.079 -2.677 4.769 1.00 76.69 193 LEU A C 1
ATOM 1588 O O . LEU A 1 193 ? -10.057 -2.387 5.389 1.00 76.69 193 LEU A O 1
ATOM 1592 N N . ILE A 1 194 ? -11.057 -2.975 3.468 1.00 78.19 194 ILE A N 1
ATOM 1593 C CA . ILE A 1 194 ? -9.820 -3.006 2.674 1.00 78.19 194 ILE A CA 1
ATOM 1594 C C . ILE A 1 194 ? -9.192 -1.609 2.600 1.00 78.19 194 ILE A C 1
ATOM 1596 O O . ILE A 1 194 ? -7.999 -1.455 2.875 1.00 78.19 194 ILE A O 1
ATOM 1600 N N . ALA A 1 195 ? -9.983 -0.581 2.273 1.00 71.69 195 ALA A N 1
ATOM 1601 C CA . ALA A 1 195 ? -9.498 0.797 2.197 1.00 71.69 195 ALA A CA 1
ATOM 1602 C C . ALA A 1 195 ? -8.991 1.302 3.557 1.00 71.69 195 ALA A C 1
ATOM 1604 O O . ALA A 1 195 ? -7.958 1.968 3.635 1.00 71.69 195 ALA A O 1
ATOM 1605 N N . ARG A 1 196 ? -9.683 0.947 4.640 1.00 71.12 196 ARG A N 1
ATOM 1606 C CA . ARG A 1 196 ? -9.306 1.303 6.004 1.00 71.12 196 ARG A CA 1
ATOM 1607 C C . ARG A 1 196 ? -8.050 0.584 6.457 1.00 71.12 196 ARG A C 1
ATOM 1609 O O . ARG A 1 196 ? -7.195 1.244 7.031 1.00 71.12 196 ARG A O 1
ATOM 1616 N N . ALA A 1 197 ? -7.911 -0.715 6.192 1.00 79.00 197 ALA A N 1
ATOM 1617 C CA . ALA A 1 197 ? -6.681 -1.447 6.476 1.00 79.00 197 ALA A CA 1
ATOM 1618 C C . ALA A 1 197 ? -5.490 -0.779 5.777 1.00 79.00 197 ALA A C 1
ATOM 1620 O O . ALA A 1 197 ? -4.501 -0.465 6.432 1.00 79.00 197 ALA A O 1
ATOM 1621 N N . ALA A 1 198 ? -5.633 -0.461 4.485 1.00 74.50 198 ALA A N 1
ATOM 1622 C CA . ALA A 1 198 ? -4.604 0.238 3.720 1.00 74.50 198 ALA A CA 1
ATOM 1623 C C . ALA A 1 198 ? -4.286 1.630 4.294 1.00 74.50 198 ALA A C 1
ATOM 1625 O O . ALA A 1 198 ? -3.116 1.984 4.431 1.00 74.50 198 ALA A O 1
ATOM 1626 N N . SER A 1 199 ? -5.307 2.408 4.667 1.00 68.75 199 SER A N 1
ATOM 1627 C CA . SER A 1 199 ? -5.123 3.735 5.263 1.00 68.75 199 SER A CA 1
ATOM 1628 C C . SER A 1 199 ? -4.469 3.668 6.644 1.00 68.75 199 SER A C 1
ATOM 1630 O O . SER A 1 199 ? -3.539 4.422 6.908 1.00 68.75 199 SER A O 1
ATOM 1632 N N . ASP A 1 200 ? -4.936 2.787 7.531 1.00 69.31 200 ASP A N 1
ATOM 1633 C CA . ASP A 1 200 ? -4.400 2.635 8.887 1.00 69.31 200 ASP A CA 1
ATOM 1634 C C . ASP A 1 200 ? -2.964 2.119 8.860 1.00 69.31 200 ASP A C 1
ATOM 1636 O O . ASP A 1 200 ? -2.140 2.583 9.654 1.00 69.31 200 ASP A O 1
ATOM 1640 N N . ASP A 1 201 ? -2.664 1.174 7.966 1.00 78.00 201 ASP A N 1
ATOM 1641 C CA . ASP A 1 201 ? -1.297 0.726 7.747 1.00 78.00 201 ASP A CA 1
ATOM 1642 C C . ASP A 1 201 ? -0.458 1.912 7.247 1.00 78.00 201 ASP A C 1
ATOM 1644 O O . ASP A 1 201 ? 0.518 2.259 7.900 1.00 78.00 201 ASP A O 1
ATOM 1648 N N . HIS A 1 202 ? -0.888 2.649 6.217 1.00 71.38 202 HIS A N 1
ATOM 1649 C CA . HIS A 1 202 ? -0.151 3.819 5.718 1.00 71.38 202 HIS A CA 1
ATOM 1650 C C . HIS A 1 202 ? 0.113 4.893 6.792 1.00 71.38 202 HIS A C 1
ATOM 1652 O O . HIS A 1 202 ? 1.243 5.348 6.951 1.00 71.38 202 HIS A O 1
ATOM 1658 N N . THR A 1 203 ? -0.896 5.277 7.580 1.00 65.25 203 THR A N 1
ATOM 1659 C CA . THR A 1 203 ? -0.758 6.331 8.601 1.00 65.25 203 THR A CA 1
ATOM 1660 C C . THR A 1 203 ? 0.079 5.887 9.804 1.00 65.25 203 THR A C 1
ATOM 1662 O O . THR A 1 203 ? 0.800 6.699 10.381 1.00 65.25 203 THR A O 1
ATOM 1665 N N . ARG A 1 204 ? -0.008 4.613 10.216 1.00 63.91 204 ARG A N 1
ATOM 1666 C CA . ARG A 1 204 ? 0.660 4.097 11.432 1.00 63.91 204 ARG A CA 1
ATOM 1667 C C . ARG A 1 204 ? 1.916 3.282 11.137 1.00 63.91 204 ARG A C 1
ATOM 1669 O O . ARG A 1 204 ? 2.527 2.737 12.059 1.00 63.91 204 ARG A O 1
ATOM 1676 N N . LEU A 1 205 ? 2.348 3.206 9.882 1.00 64.31 205 LEU A N 1
ATOM 1677 C CA . LEU A 1 205 ? 3.614 2.578 9.510 1.00 64.31 205 LEU A CA 1
ATOM 1678 C C . LEU A 1 205 ? 4.807 3.276 10.182 1.00 64.31 205 LEU A C 1
ATOM 1680 O O . LEU A 1 205 ? 5.705 2.585 10.659 1.00 64.31 205 LEU A O 1
ATOM 1684 N N . LYS A 1 206 ? 4.742 4.601 10.376 1.00 62.09 206 LYS A N 1
ATOM 1685 C CA . LYS A 1 206 ? 5.760 5.400 11.091 1.00 62.09 206 LYS A CA 1
ATOM 1686 C C . LYS A 1 206 ? 5.640 5.386 12.622 1.00 62.09 206 LYS A C 1
ATOM 1688 O O . LYS A 1 206 ? 6.506 5.920 13.300 1.00 62.09 206 LYS A O 1
ATOM 1693 N N . ASP A 1 207 ? 4.589 4.780 13.177 1.00 65.12 207 ASP A N 1
ATOM 1694 C CA . ASP A 1 207 ? 4.408 4.668 14.628 1.00 65.12 207 ASP A CA 1
ATOM 1695 C C . ASP A 1 207 ? 5.362 3.609 15.206 1.00 65.12 207 ASP A C 1
ATOM 1697 O O . ASP A 1 207 ? 5.095 2.405 15.118 1.00 65.12 207 ASP A O 1
ATOM 1701 N N . GLU A 1 208 ? 6.481 4.050 15.776 1.00 62.22 208 GLU A N 1
ATOM 1702 C CA . GLU A 1 208 ? 7.501 3.186 16.389 1.00 62.22 208 GLU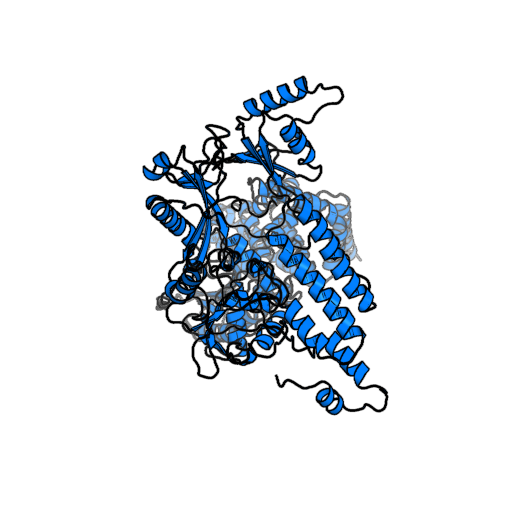 A CA 1
ATOM 1703 C C . GLU A 1 208 ? 7.000 2.467 17.654 1.00 62.22 208 GLU A C 1
ATOM 1705 O O . GLU A 1 208 ? 7.573 1.457 18.053 1.00 62.22 208 GLU A O 1
ATOM 1710 N N . THR A 1 209 ? 5.886 2.909 18.252 1.00 60.03 209 THR A N 1
ATOM 1711 C CA . THR A 1 209 ? 5.272 2.225 19.407 1.00 60.03 209 THR A CA 1
ATOM 1712 C C . THR A 1 209 ? 4.462 0.988 19.005 1.00 60.03 209 THR A C 1
ATOM 1714 O O . THR A 1 209 ? 4.080 0.169 19.846 1.00 60.03 209 THR A O 1
ATOM 1717 N N . SER A 1 210 ? 4.192 0.822 17.707 1.00 67.81 210 SER A N 1
ATOM 1718 C CA . SER A 1 210 ? 3.391 -0.277 17.185 1.00 67.81 210 SER A CA 1
ATOM 1719 C C . SER A 1 210 ? 4.136 -1.611 17.256 1.00 67.81 210 SER A C 1
ATOM 1721 O O . SER A 1 210 ? 5.063 -1.856 16.490 1.00 67.81 210 SER A O 1
ATOM 1723 N N . LYS A 1 211 ? 3.639 -2.540 18.080 1.00 80.38 211 LYS A N 1
ATOM 1724 C CA . LYS A 1 211 ? 4.170 -3.913 18.207 1.00 80.38 211 LYS A CA 1
ATOM 1725 C C . LYS A 1 211 ? 3.823 -4.852 17.037 1.00 80.38 211 LYS A C 1
ATOM 1727 O O . LYS A 1 211 ? 4.025 -6.060 17.124 1.00 80.38 211 LYS A O 1
ATOM 1732 N N . ARG A 1 212 ? 3.275 -4.331 15.929 1.00 87.44 212 ARG A N 1
ATOM 1733 C CA . ARG A 1 212 ? 2.842 -5.148 14.773 1.00 87.44 212 ARG A CA 1
ATOM 1734 C C . ARG A 1 212 ? 3.985 -5.778 13.988 1.00 87.44 212 ARG A C 1
ATOM 1736 O O . ARG A 1 212 ? 3.756 -6.691 13.202 1.00 87.44 212 ARG A O 1
ATOM 1743 N N . ASN A 1 213 ? 5.196 -5.283 14.192 1.00 85.62 213 ASN A N 1
ATOM 1744 C CA . ASN A 1 213 ? 6.426 -5.882 13.701 1.00 85.62 213 ASN A CA 1
ATOM 1745 C C . ASN A 1 213 ? 6.740 -7.229 14.378 1.00 85.62 213 ASN A C 1
ATOM 1747 O O . ASN A 1 213 ? 7.500 -8.000 13.800 1.00 85.62 213 ASN A O 1
ATOM 1751 N N . ASN A 1 214 ? 6.147 -7.527 15.540 1.00 85.38 214 ASN A N 1
ATOM 1752 C CA . ASN A 1 214 ? 6.350 -8.770 16.292 1.00 85.38 214 ASN A CA 1
ATOM 1753 C C . ASN A 1 214 ? 5.175 -9.755 16.181 1.00 85.38 214 ASN A C 1
ATOM 1755 O O . ASN A 1 214 ? 5.223 -10.824 16.780 1.00 85.38 214 ASN A O 1
ATOM 1759 N N . LEU A 1 215 ? 4.115 -9.409 15.442 1.00 89.00 215 LEU A N 1
ATOM 1760 C CA . LEU A 1 215 ? 2.980 -10.312 15.267 1.00 89.00 215 LEU A CA 1
ATOM 1761 C C . LEU A 1 215 ? 3.371 -11.503 14.380 1.00 89.00 215 LEU A C 1
ATOM 1763 O O . LEU A 1 215 ? 4.019 -11.289 13.350 1.00 89.00 215 LEU A O 1
ATOM 1767 N N . PRO A 1 216 ? 2.966 -12.731 14.747 1.00 90.81 216 PRO A N 1
ATOM 1768 C CA . PRO A 1 216 ? 3.253 -13.920 13.955 1.00 90.81 216 PRO A CA 1
ATOM 1769 C C . PRO A 1 216 ? 2.495 -13.897 12.625 1.00 90.81 216 PRO A C 1
ATOM 1771 O O . PRO A 1 216 ? 1.512 -13.176 12.454 1.00 90.81 216 PRO A O 1
ATOM 1774 N N . ALA A 1 217 ? 2.922 -14.722 11.682 1.00 90.81 217 ALA A N 1
ATOM 1775 C CA . ALA A 1 217 ? 2.156 -15.049 10.486 1.00 90.81 217 ALA A CA 1
ATOM 1776 C C . ALA A 1 217 ? 1.965 -16.565 10.407 1.00 90.81 217 ALA A C 1
ATOM 1778 O O . ALA A 1 217 ? 2.675 -17.310 11.084 1.00 90.81 217 ALA A O 1
ATOM 1779 N N . GLY A 1 218 ? 0.984 -17.011 9.619 1.00 87.12 218 GLY A N 1
ATOM 1780 C CA . GLY A 1 218 ? 0.706 -18.435 9.463 1.00 87.12 218 GLY A CA 1
ATOM 1781 C C . GLY A 1 218 ? 1.921 -19.201 8.958 1.00 87.12 218 GLY A C 1
ATOM 1782 O O . GLY A 1 218 ? 2.789 -18.649 8.284 1.00 87.12 218 GLY A O 1
ATOM 1783 N N . GLU A 1 219 ? 1.984 -20.496 9.256 1.00 88.81 219 GLU A N 1
ATOM 1784 C CA . GLU A 1 219 ? 3.102 -21.344 8.826 1.00 88.81 219 GLU A CA 1
ATOM 1785 C C . GLU A 1 219 ? 3.243 -21.411 7.299 1.00 88.81 219 GLU A C 1
ATOM 1787 O O . GLU A 1 219 ? 4.327 -21.668 6.789 1.00 88.81 219 GLU A O 1
ATOM 1792 N N . SER A 1 220 ? 2.177 -21.118 6.560 1.00 92.81 220 SER A N 1
ATOM 1793 C CA . SER A 1 220 ? 2.200 -21.020 5.100 1.00 92.81 220 SER A CA 1
ATOM 1794 C C . SER A 1 220 ? 2.692 -19.678 4.558 1.00 92.81 220 SER A C 1
ATOM 1796 O O . SER A 1 220 ? 2.885 -19.561 3.354 1.00 92.81 220 SER A O 1
ATOM 1798 N N . ALA A 1 221 ? 2.859 -18.666 5.411 1.00 94.19 221 ALA A N 1
ATOM 1799 C CA . ALA A 1 221 ? 3.278 -17.332 5.007 1.00 94.19 221 ALA A CA 1
ATOM 1800 C C . ALA A 1 221 ? 4.804 -17.204 4.953 1.00 94.19 221 ALA A C 1
ATOM 1802 O O . ALA A 1 221 ? 5.529 -17.810 5.756 1.00 94.19 221 ALA A O 1
ATOM 1803 N N . VAL A 1 222 ? 5.289 -16.347 4.057 1.00 93.56 222 VAL A N 1
ATOM 1804 C CA . VAL A 1 222 ? 6.694 -15.945 3.997 1.00 93.56 222 VAL A CA 1
ATOM 1805 C C . VAL A 1 222 ? 7.082 -15.214 5.288 1.00 93.56 222 VAL A C 1
ATOM 1807 O O . VAL A 1 222 ? 6.281 -14.433 5.816 1.00 93.56 222 VAL A O 1
ATOM 1810 N N . PRO A 1 223 ? 8.283 -15.428 5.854 1.00 93.00 223 PRO A N 1
ATOM 1811 C CA . PRO A 1 223 ? 8.802 -14.532 6.884 1.00 93.00 223 PRO A CA 1
ATOM 1812 C C . PRO A 1 223 ? 9.019 -13.119 6.317 1.00 93.00 223 PRO A C 1
ATOM 1814 O O . PRO A 1 223 ? 8.995 -12.938 5.101 1.00 93.00 223 PRO A O 1
ATOM 1817 N N . PRO A 1 224 ? 9.253 -12.093 7.156 1.00 93.12 224 PRO A N 1
ATOM 1818 C CA . PRO A 1 224 ? 9.600 -10.775 6.643 1.00 93.12 224 PRO A CA 1
ATOM 1819 C C . PRO A 1 224 ? 10.794 -10.890 5.685 1.00 93.12 224 PRO A C 1
ATOM 1821 O O . PRO A 1 224 ? 11.832 -11.441 6.059 1.00 93.12 224 PRO A O 1
ATOM 1824 N N . ALA A 1 225 ? 10.628 -10.393 4.462 1.00 92.44 225 ALA A N 1
ATOM 1825 C CA . ALA A 1 225 ? 11.636 -10.419 3.411 1.00 92.44 225 ALA A CA 1
ATOM 1826 C C . ALA A 1 225 ? 11.527 -9.173 2.524 1.00 92.44 225 ALA A C 1
ATOM 1828 O O . ALA A 1 225 ? 10.446 -8.593 2.383 1.00 92.44 225 ALA A O 1
ATOM 1829 N N . VAL A 1 226 ? 12.661 -8.745 1.974 1.00 91.88 226 VAL A N 1
ATOM 1830 C CA . VAL A 1 226 ? 12.758 -7.645 1.012 1.00 91.88 226 VAL A CA 1
ATOM 1831 C C . VAL A 1 226 ? 13.892 -7.861 0.029 1.00 91.88 226 VAL A C 1
ATOM 1833 O O . VAL A 1 226 ? 14.887 -8.518 0.338 1.00 91.88 226 VAL A O 1
ATOM 1836 N N . THR A 1 227 ? 13.801 -7.165 -1.096 1.00 91.81 227 THR A N 1
ATOM 1837 C CA . THR A 1 227 ? 14.929 -6.929 -1.989 1.00 91.81 227 THR A CA 1
ATOM 1838 C C . THR A 1 227 ? 15.354 -5.468 -1.934 1.00 91.81 227 THR A C 1
ATOM 1840 O O . THR A 1 227 ? 14.551 -4.554 -2.118 1.00 91.81 227 THR A O 1
ATOM 1843 N N . VAL A 1 228 ? 16.639 -5.238 -1.679 1.00 93.31 228 VAL A N 1
ATOM 1844 C CA . VAL A 1 228 ? 17.273 -3.919 -1.657 1.00 93.31 228 VAL A CA 1
ATOM 1845 C C . VAL A 1 228 ? 18.002 -3.701 -2.975 1.00 93.31 228 VAL A C 1
ATOM 1847 O O . VAL A 1 228 ? 18.906 -4.464 -3.320 1.00 93.31 228 VAL A O 1
ATOM 1850 N N . LEU A 1 229 ? 17.625 -2.641 -3.688 1.00 94.00 229 LEU A N 1
ATOM 1851 C CA . LEU A 1 229 ? 18.354 -2.127 -4.840 1.00 94.00 229 LEU A CA 1
ATOM 1852 C C . LEU A 1 229 ? 19.300 -1.039 -4.342 1.00 94.00 229 LEU A C 1
ATOM 1854 O O . LEU A 1 229 ? 18.869 -0.096 -3.667 1.00 94.00 229 LEU A O 1
ATOM 1858 N N . TYR A 1 230 ? 20.585 -1.166 -4.650 1.00 96.25 230 TYR A N 1
ATOM 1859 C CA . TYR A 1 230 ? 21.611 -0.247 -4.175 1.00 96.25 230 TYR A CA 1
ATOM 1860 C C . TYR A 1 230 ? 22.692 0.010 -5.222 1.00 96.25 230 TYR A C 1
ATOM 1862 O O . TYR A 1 230 ? 22.919 -0.785 -6.127 1.00 96.25 230 TYR A O 1
ATOM 1870 N N . GLN A 1 231 ? 23.391 1.130 -5.083 1.00 96.50 231 GLN A N 1
ATOM 1871 C CA . GLN A 1 231 ? 24.569 1.455 -5.884 1.00 96.50 231 GLN A CA 1
ATOM 1872 C C . GLN A 1 231 ? 25.784 1.600 -4.985 1.00 96.50 231 GLN A C 1
ATOM 1874 O O . GLN A 1 231 ? 25.666 1.892 -3.795 1.00 96.50 231 GLN A O 1
ATOM 1879 N N . LEU A 1 232 ? 26.960 1.431 -5.573 1.00 96.50 232 LEU A N 1
ATOM 1880 C CA . LEU A 1 232 ? 28.233 1.678 -4.913 1.00 96.50 232 LEU A CA 1
ATOM 1881 C C . LEU A 1 232 ? 28.907 2.848 -5.626 1.00 96.50 232 LEU A C 1
ATOM 1883 O O . LEU A 1 232 ? 29.086 2.801 -6.841 1.00 96.50 232 LEU A O 1
ATOM 1887 N N . ALA A 1 233 ? 29.245 3.898 -4.880 1.00 95.75 233 ALA A N 1
ATOM 1888 C CA . ALA A 1 233 ? 30.049 5.013 -5.371 1.00 95.75 233 ALA A CA 1
ATOM 1889 C C . ALA A 1 233 ? 31.480 4.849 -4.861 1.00 95.75 233 ALA A C 1
ATOM 1891 O O . ALA A 1 233 ? 31.703 4.867 -3.649 1.00 95.75 233 ALA A O 1
ATOM 1892 N N . ALA A 1 234 ? 32.431 4.711 -5.777 1.00 93.75 234 ALA A N 1
ATOM 1893 C CA . ALA A 1 234 ? 33.855 4.613 -5.482 1.00 93.75 234 ALA A CA 1
ATOM 1894 C C . ALA A 1 234 ? 34.651 5.191 -6.657 1.00 93.75 234 ALA A C 1
ATOM 1896 O O . ALA A 1 234 ? 34.127 5.315 -7.761 1.00 93.75 234 ALA A O 1
ATOM 1897 N N . GLU A 1 235 ? 35.914 5.543 -6.431 1.00 89.56 235 GLU A N 1
ATOM 1898 C CA . GLU A 1 235 ? 36.788 6.032 -7.506 1.00 89.56 235 GLU A CA 1
ATOM 1899 C C . GLU A 1 235 ? 37.110 4.924 -8.522 1.00 89.56 235 GLU A C 1
ATOM 1901 O O . GLU A 1 235 ? 37.166 5.159 -9.723 1.00 89.56 235 GLU A O 1
ATOM 1906 N N . ASN A 1 236 ? 37.332 3.704 -8.032 1.00 87.81 236 ASN A N 1
ATOM 1907 C CA . ASN A 1 236 ? 37.706 2.533 -8.819 1.00 87.81 236 ASN A CA 1
ATOM 1908 C C . ASN A 1 236 ? 37.552 1.254 -7.973 1.00 87.81 236 ASN A C 1
ATOM 1910 O O . ASN A 1 236 ? 37.253 1.312 -6.776 1.00 87.81 236 ASN A O 1
ATOM 1914 N N . GLN A 1 237 ? 37.804 0.095 -8.588 1.00 89.00 237 GLN A N 1
ATOM 1915 C CA . GLN A 1 237 ? 37.780 -1.213 -7.922 1.00 89.00 237 GLN A CA 1
ATOM 1916 C C . GLN A 1 237 ? 38.687 -1.282 -6.676 1.00 89.00 237 GLN A C 1
ATOM 1918 O O . GLN A 1 237 ? 38.297 -1.862 -5.668 1.00 89.00 237 GLN A O 1
ATOM 1923 N N . GLN A 1 238 ? 39.881 -0.677 -6.704 1.00 90.19 238 GLN A N 1
ATOM 1924 C CA . GLN A 1 238 ? 40.817 -0.742 -5.572 1.00 90.19 238 GLN A CA 1
ATOM 1925 C C . GLN A 1 238 ? 40.321 0.069 -4.368 1.00 90.19 238 GLN A C 1
ATOM 1927 O O . GLN A 1 238 ? 40.503 -0.349 -3.227 1.00 90.19 238 GLN A O 1
ATOM 1932 N N . ALA A 1 239 ? 39.692 1.224 -4.608 1.00 91.88 239 ALA A N 1
ATOM 1933 C CA . ALA A 1 239 ? 39.032 2.001 -3.561 1.00 91.88 239 ALA A CA 1
ATOM 1934 C C . ALA A 1 239 ? 37.893 1.194 -2.921 1.00 91.88 239 ALA A C 1
ATOM 1936 O O . ALA A 1 239 ? 37.812 1.102 -1.696 1.00 91.88 239 ALA A O 1
ATOM 1937 N N . LEU A 1 240 ? 37.083 0.521 -3.746 1.00 91.69 240 LEU A N 1
ATOM 1938 C CA . LEU A 1 240 ? 36.024 -0.365 -3.269 1.00 91.69 240 LEU A CA 1
ATOM 1939 C C . LEU A 1 240 ? 36.584 -1.476 -2.357 1.00 91.69 240 LEU A C 1
ATOM 1941 O O . LEU A 1 240 ? 36.080 -1.664 -1.252 1.00 91.69 240 LEU A O 1
ATOM 1945 N N . GLU A 1 241 ? 37.664 -2.151 -2.764 1.00 91.50 241 GLU A N 1
ATOM 1946 C CA . GLU A 1 241 ? 38.315 -3.234 -2.002 1.00 91.50 241 GLU A CA 1
ATOM 1947 C C . GLU A 1 241 ? 38.916 -2.784 -0.660 1.00 91.50 241 GLU A C 1
ATOM 1949 O O . GLU A 1 241 ? 38.900 -3.547 0.308 1.00 91.50 241 GLU A O 1
ATOM 1954 N N . ARG A 1 242 ? 39.399 -1.538 -0.563 1.00 93.69 242 ARG A N 1
ATOM 1955 C CA . ARG A 1 242 ? 39.856 -0.945 0.709 1.00 93.69 242 ARG A CA 1
ATOM 1956 C C . ARG A 1 242 ? 38.712 -0.510 1.628 1.00 93.69 242 ARG A C 1
ATOM 1958 O O . ARG A 1 242 ? 38.953 -0.215 2.795 1.00 93.69 242 ARG A O 1
ATOM 1965 N N . GLY A 1 243 ? 37.476 -0.493 1.129 1.00 92.69 243 GLY A N 1
ATOM 1966 C CA . GLY A 1 243 ? 36.311 0.009 1.854 1.00 92.69 243 GLY A CA 1
ATOM 1967 C C . GLY A 1 243 ? 36.046 1.507 1.667 1.00 92.69 243 GLY A C 1
ATOM 1968 O O . GLY A 1 243 ? 35.159 2.037 2.341 1.00 92.69 243 GLY A O 1
ATOM 1969 N N . ASP A 1 244 ? 36.765 2.163 0.751 1.00 95.25 244 ASP A N 1
ATOM 1970 C CA . ASP A 1 244 ? 36.655 3.586 0.409 1.00 95.25 244 ASP A CA 1
ATOM 1971 C C . ASP A 1 244 ? 35.497 3.809 -0.587 1.00 95.25 244 ASP A C 1
ATOM 1973 O O . ASP A 1 244 ? 35.695 4.180 -1.747 1.00 95.25 244 ASP A O 1
ATOM 1977 N N . TYR A 1 245 ? 34.266 3.537 -0.152 1.00 96.12 245 TYR A N 1
ATOM 1978 C CA . TYR A 1 245 ? 33.062 3.676 -0.976 1.00 96.12 245 TYR A CA 1
ATOM 1979 C C . TYR A 1 245 ? 31.883 4.262 -0.194 1.00 96.12 245 TYR A C 1
ATOM 1981 O O . TYR A 1 245 ? 31.893 4.334 1.036 1.00 96.12 245 TYR A O 1
ATOM 1989 N N . LYS A 1 246 ? 30.831 4.655 -0.917 1.00 97.50 246 LYS A N 1
ATOM 1990 C CA . LYS A 1 246 ? 29.489 4.888 -0.365 1.00 97.50 246 LYS A CA 1
ATOM 1991 C C . LYS A 1 246 ? 28.519 3.843 -0.913 1.00 97.50 246 LYS A C 1
ATOM 1993 O O . LYS A 1 246 ? 28.507 3.603 -2.118 1.00 97.50 246 LYS A O 1
ATOM 1998 N N . LEU A 1 247 ? 27.709 3.242 -0.043 1.00 97.88 247 LEU A N 1
ATOM 1999 C CA . LEU A 1 247 ? 26.588 2.374 -0.414 1.00 97.88 247 LEU A CA 1
ATOM 2000 C C . LEU A 1 247 ? 25.321 3.214 -0.442 1.00 97.88 247 LEU A C 1
ATOM 2002 O O . LEU A 1 247 ? 24.919 3.745 0.585 1.00 97.88 247 LEU A O 1
ATOM 2006 N N . ILE A 1 248 ? 24.684 3.341 -1.598 1.00 97.31 248 ILE A N 1
ATOM 2007 C CA . ILE A 1 248 ? 23.487 4.160 -1.769 1.00 97.31 248 ILE A CA 1
ATOM 2008 C C . ILE A 1 248 ? 22.279 3.257 -1.927 1.00 97.31 248 ILE A C 1
ATOM 2010 O O . ILE A 1 248 ? 22.165 2.558 -2.929 1.00 97.31 248 ILE A O 1
ATOM 2014 N N . VAL A 1 249 ? 21.360 3.294 -0.963 1.00 95.75 249 VAL A N 1
ATOM 2015 C CA . VAL A 1 249 ? 20.088 2.571 -1.065 1.00 95.75 249 VAL A CA 1
ATOM 2016 C C . VAL A 1 249 ? 19.191 3.315 -2.054 1.00 95.75 249 VAL A C 1
ATOM 2018 O O . VAL A 1 249 ? 18.823 4.466 -1.825 1.00 95.75 249 VAL A O 1
ATOM 2021 N N . ASN A 1 250 ? 18.840 2.672 -3.167 1.00 91.19 250 ASN A N 1
ATOM 2022 C CA . ASN A 1 250 ? 17.961 3.238 -4.191 1.00 91.19 250 ASN A CA 1
ATOM 2023 C C . ASN A 1 250 ? 16.502 2.942 -3.906 1.00 91.19 250 ASN A C 1
ATOM 2025 O O . ASN A 1 250 ? 15.659 3.842 -3.954 1.00 91.19 250 ASN A O 1
ATOM 2029 N N . GLN A 1 251 ? 16.204 1.681 -3.631 1.00 88.62 251 GLN A N 1
ATOM 2030 C CA . GLN A 1 251 ? 14.843 1.210 -3.466 1.00 88.62 251 GLN A CA 1
ATOM 2031 C C . GLN A 1 251 ? 14.831 -0.026 -2.579 1.00 88.62 251 GLN A C 1
ATOM 2033 O O . GLN A 1 251 ? 15.783 -0.804 -2.566 1.00 88.62 251 GLN A O 1
ATOM 2038 N N . VAL A 1 252 ? 13.736 -0.212 -1.853 1.00 88.00 252 VAL A N 1
ATOM 2039 C CA . VAL A 1 252 ? 13.477 -1.443 -1.115 1.00 88.00 252 VAL A CA 1
ATOM 2040 C C . VAL A 1 252 ? 12.123 -1.967 -1.567 1.00 88.00 252 VAL A C 1
ATOM 2042 O O . VAL A 1 252 ? 11.121 -1.259 -1.517 1.00 88.00 252 VAL A O 1
ATOM 2045 N N . LEU A 1 253 ? 12.105 -3.195 -2.064 1.00 85.56 253 LEU A N 1
ATOM 2046 C CA . LEU A 1 253 ? 10.933 -3.856 -2.615 1.00 85.56 253 LEU A CA 1
ATOM 2047 C C . LEU A 1 253 ? 10.478 -4.965 -1.672 1.00 85.56 253 LEU A C 1
ATOM 2049 O O . LEU A 1 253 ? 11.294 -5.670 -1.087 1.00 85.56 253 LEU A O 1
ATOM 2053 N N . SER A 1 254 ? 9.161 -5.120 -1.540 1.00 80.81 254 SER A N 1
ATOM 2054 C CA . SER A 1 254 ? 8.569 -6.275 -0.855 1.00 80.81 254 SER A CA 1
ATOM 2055 C C . SER A 1 254 ? 8.430 -7.404 -1.866 1.00 80.81 254 SER A C 1
ATOM 2057 O O . SER A 1 254 ? 7.492 -7.387 -2.665 1.00 80.81 254 SER A O 1
ATOM 2059 N N . ASP A 1 255 ? 9.391 -8.318 -1.883 1.00 81.62 255 ASP A N 1
ATOM 2060 C CA . ASP A 1 255 ? 9.397 -9.481 -2.761 1.00 81.62 255 ASP A CA 1
ATOM 2061 C C . ASP A 1 255 ? 10.107 -10.677 -2.099 1.00 81.62 255 ASP A C 1
ATOM 2063 O O . ASP A 1 255 ? 10.749 -10.554 -1.055 1.00 81.62 255 ASP A O 1
ATOM 2067 N N . GLU A 1 256 ? 9.974 -11.848 -2.725 1.00 84.19 256 GLU A N 1
ATOM 2068 C CA . GLU A 1 256 ? 10.495 -13.119 -2.203 1.00 84.19 256 GLU A CA 1
ATOM 2069 C C . GLU A 1 256 ? 11.640 -13.699 -3.053 1.00 84.19 256 GLU A C 1
ATOM 2071 O O . GLU A 1 256 ? 12.080 -14.818 -2.815 1.00 84.19 256 GLU A O 1
ATOM 2076 N N . GLY A 1 257 ? 12.121 -12.982 -4.075 1.00 84.69 257 GLY A N 1
ATOM 2077 C CA . GLY A 1 257 ? 12.900 -13.576 -5.189 1.00 84.69 257 GLY A CA 1
ATOM 2078 C C . GLY A 1 257 ? 12.330 -13.261 -6.563 1.00 84.69 257 GLY A C 1
ATOM 2079 O O . GLY A 1 257 ? 12.963 -13.528 -7.585 1.00 84.69 257 GLY A O 1
ATOM 2080 N N . GLY A 1 258 ? 11.136 -12.664 -6.583 1.00 86.69 258 GLY A N 1
ATOM 2081 C CA . GLY A 1 258 ? 10.379 -12.373 -7.788 1.00 86.69 258 GLY A CA 1
ATOM 2082 C C . GLY A 1 258 ? 11.152 -11.542 -8.807 1.00 86.69 258 GLY A C 1
ATOM 2083 O O . GLY A 1 258 ? 11.219 -11.919 -9.970 1.00 86.69 258 GLY A O 1
ATOM 2084 N N . LEU A 1 259 ? 11.803 -10.454 -8.404 1.00 88.12 259 LEU A N 1
ATOM 2085 C CA . LEU A 1 259 ? 12.514 -9.610 -9.363 1.00 88.12 259 LEU A CA 1
ATOM 2086 C C . LEU A 1 259 ? 13.773 -10.280 -9.937 1.00 88.12 259 LEU A C 1
ATOM 2088 O O . LEU A 1 259 ? 14.023 -10.167 -11.134 1.00 88.12 259 LEU A O 1
ATOM 2092 N N . LEU A 1 260 ? 14.525 -11.012 -9.108 1.00 88.75 260 LEU A N 1
ATOM 2093 C CA . LEU A 1 260 ? 15.736 -11.717 -9.537 1.00 88.75 260 LEU A CA 1
ATOM 2094 C C . LEU A 1 260 ? 15.430 -12.832 -10.528 1.00 88.75 260 LEU A C 1
ATOM 2096 O O . LEU A 1 260 ? 16.073 -12.910 -11.568 1.00 88.75 260 LEU A O 1
ATOM 2100 N N . GLY A 1 261 ? 14.429 -13.666 -10.241 1.00 86.69 261 GLY A N 1
ATOM 2101 C CA . GLY A 1 261 ? 14.124 -14.812 -11.099 1.00 86.69 261 GLY A CA 1
ATOM 2102 C C . GLY A 1 261 ? 13.594 -14.445 -12.486 1.00 86.69 261 GLY A C 1
ATOM 2103 O O . GLY A 1 261 ? 13.415 -15.337 -13.292 1.00 86.69 261 GLY A O 1
ATOM 2104 N N . ARG A 1 262 ? 13.387 -13.159 -12.805 1.00 85.75 262 ARG A N 1
ATOM 2105 C CA . ARG A 1 262 ? 13.206 -12.710 -14.195 1.00 85.75 262 ARG A CA 1
ATOM 2106 C C . ARG A 1 262 ? 14.405 -13.073 -15.086 1.00 85.75 262 ARG A C 1
ATOM 2108 O O . ARG A 1 262 ? 14.233 -13.235 -16.285 1.00 85.75 262 ARG A O 1
ATOM 2115 N N . PHE A 1 263 ? 15.602 -13.165 -14.506 1.00 88.12 263 PHE A N 1
ATOM 2116 C CA . PHE A 1 263 ? 16.858 -13.408 -15.221 1.00 88.12 263 PHE A CA 1
ATOM 2117 C C . PHE A 1 263 ? 17.318 -14.875 -15.156 1.00 88.12 263 PHE A C 1
ATOM 2119 O O . PHE A 1 263 ? 18.477 -15.168 -15.447 1.00 88.12 263 PHE A O 1
ATOM 2126 N N . ASP A 1 264 ? 16.446 -15.792 -14.730 1.00 85.25 264 ASP A N 1
ATOM 2127 C CA . ASP A 1 264 ? 16.766 -17.210 -14.519 1.00 85.25 264 ASP A CA 1
ATOM 2128 C C . ASP A 1 264 ? 17.278 -17.918 -15.782 1.00 85.25 264 ASP A C 1
ATOM 2130 O O . ASP A 1 264 ? 18.241 -18.675 -15.707 1.00 85.25 264 ASP A O 1
ATOM 2134 N N . SER A 1 265 ? 16.686 -17.614 -16.935 1.00 82.06 265 SER A N 1
ATOM 2135 C CA . SER A 1 265 ? 17.065 -18.152 -18.247 1.00 82.06 265 SER A CA 1
ATOM 2136 C C . SER A 1 265 ? 18.409 -17.642 -18.775 1.00 82.06 265 SER A C 1
ATOM 2138 O O . SER A 1 265 ? 18.970 -18.262 -19.675 1.00 82.06 265 SER A O 1
ATOM 2140 N N . LEU A 1 266 ? 18.932 -16.536 -18.233 1.00 86.50 266 LEU A N 1
ATOM 2141 C CA . LEU A 1 266 ? 20.230 -15.986 -18.631 1.00 86.50 266 LEU A CA 1
ATOM 2142 C C . LEU A 1 266 ? 21.368 -16.542 -17.765 1.00 86.50 266 LEU A C 1
ATOM 2144 O O . LEU A 1 266 ? 22.410 -16.928 -18.279 1.00 86.50 266 LEU A O 1
ATOM 2148 N N . LEU A 1 267 ? 21.160 -16.623 -16.448 1.00 87.75 267 LEU A N 1
ATOM 2149 C CA . LEU A 1 267 ? 22.194 -17.004 -15.480 1.00 87.75 267 LEU A CA 1
ATOM 2150 C C . LEU A 1 267 ? 22.156 -18.507 -15.170 1.00 87.75 267 LEU A C 1
ATOM 2152 O O . LEU A 1 267 ? 21.698 -18.931 -14.099 1.00 87.75 267 LEU A O 1
ATOM 2156 N N . ASP A 1 268 ? 22.642 -19.292 -16.132 1.00 84.19 268 ASP A N 1
ATOM 2157 C CA . ASP A 1 268 ? 22.689 -20.755 -16.082 1.00 84.19 268 ASP A CA 1
ATOM 2158 C C . ASP A 1 268 ? 23.618 -21.315 -14.977 1.00 84.19 268 ASP A C 1
ATOM 2160 O O . ASP A 1 268 ? 24.264 -20.584 -14.219 1.00 84.19 268 ASP A O 1
ATOM 2164 N N . ALA A 1 269 ? 23.683 -22.646 -14.866 1.00 82.94 269 ALA A N 1
ATOM 2165 C CA . ALA A 1 269 ? 24.473 -23.335 -13.843 1.00 82.94 269 ALA A CA 1
ATOM 2166 C C . ALA A 1 269 ? 25.990 -23.055 -13.924 1.00 82.94 269 ALA A C 1
ATOM 2168 O O . ALA A 1 269 ? 26.679 -23.122 -12.905 1.00 82.94 269 ALA A O 1
ATOM 2169 N N . GLU A 1 270 ? 26.517 -22.736 -15.107 1.00 82.38 270 GLU A N 1
ATOM 2170 C CA . GLU A 1 270 ? 27.927 -22.386 -15.317 1.00 82.38 270 GLU A CA 1
ATOM 2171 C C . GLU A 1 270 ? 28.176 -20.883 -15.092 1.00 82.38 270 GLU A C 1
ATOM 2173 O O . GLU A 1 270 ? 29.269 -20.480 -14.686 1.00 82.38 270 GLU A O 1
ATOM 2178 N N . HIS A 1 271 ? 27.143 -20.057 -15.275 1.00 81.50 271 HIS A N 1
ATOM 2179 C CA . HIS A 1 271 ? 27.181 -18.596 -15.256 1.00 81.50 271 HIS A CA 1
ATOM 2180 C C . HIS A 1 271 ? 26.323 -18.020 -14.118 1.00 81.50 271 HIS A C 1
ATOM 2182 O O . HIS A 1 271 ? 25.476 -17.149 -14.301 1.00 81.50 271 HIS A O 1
ATOM 2188 N N . GLY A 1 272 ? 26.597 -18.474 -12.892 1.00 83.00 272 GLY A N 1
ATOM 2189 C CA . GLY A 1 272 ? 26.068 -17.876 -11.665 1.00 83.00 272 GLY A CA 1
ATOM 2190 C C . GLY A 1 272 ? 24.998 -18.688 -10.936 1.00 83.00 272 GLY A C 1
ATOM 2191 O O . GLY A 1 272 ? 24.758 -18.365 -9.770 1.00 83.00 272 GLY A O 1
ATOM 2192 N N . ASP A 1 273 ? 24.427 -19.727 -11.550 1.00 90.81 273 ASP A N 1
ATOM 2193 C CA . ASP A 1 273 ? 23.431 -20.654 -10.985 1.00 90.81 273 ASP A CA 1
ATOM 2194 C C . ASP A 1 273 ? 22.283 -19.933 -10.260 1.00 90.81 273 ASP A C 1
ATOM 2196 O O . ASP A 1 273 ? 22.057 -20.096 -9.054 1.00 90.81 273 ASP A O 1
ATOM 2200 N N . LEU A 1 274 ? 21.575 -19.052 -10.975 1.00 90.69 274 LEU A N 1
ATOM 2201 C CA . LEU A 1 274 ? 20.524 -18.251 -10.346 1.00 90.69 274 LEU A CA 1
ATOM 2202 C C . LEU A 1 274 ? 19.350 -19.122 -9.877 1.00 90.69 274 LEU A C 1
ATOM 2204 O O . LEU A 1 274 ? 18.850 -18.915 -8.770 1.00 90.69 274 LEU A O 1
ATOM 2208 N N . VAL A 1 275 ? 18.938 -20.117 -10.669 1.00 90.44 275 VAL A N 1
ATOM 2209 C CA . VAL A 1 275 ? 17.854 -21.047 -10.302 1.00 90.44 275 VAL A CA 1
ATOM 2210 C C . VAL A 1 275 ? 18.211 -21.834 -9.039 1.00 90.44 275 VAL A C 1
ATOM 2212 O O . VAL A 1 275 ? 17.397 -21.894 -8.115 1.00 90.44 275 VAL A O 1
ATOM 2215 N N . GLY A 1 276 ? 19.424 -22.395 -8.947 1.00 92.19 276 GLY A N 1
ATOM 2216 C CA . GLY A 1 276 ? 19.877 -23.114 -7.755 1.00 92.19 276 GLY A CA 1
ATOM 2217 C C . GLY A 1 276 ? 19.938 -22.214 -6.520 1.00 92.19 276 GLY A C 1
ATOM 2218 O O . GLY A 1 276 ? 19.461 -22.597 -5.445 1.00 92.19 276 GLY A O 1
ATOM 2219 N N . LYS A 1 277 ? 20.419 -20.974 -6.673 1.00 92.81 277 LYS A N 1
ATOM 2220 C CA . LYS A 1 277 ? 20.441 -19.971 -5.595 1.00 92.81 277 LYS A CA 1
ATOM 2221 C C . LYS A 1 277 ? 19.044 -19.560 -5.136 1.00 92.81 277 LYS A C 1
ATOM 2223 O O . LYS A 1 277 ? 18.820 -19.498 -3.929 1.00 92.81 277 LYS A O 1
ATOM 2228 N N . LEU A 1 278 ? 18.108 -19.319 -6.055 1.00 92.25 278 LEU A N 1
ATOM 2229 C CA . LEU A 1 278 ? 16.719 -18.969 -5.728 1.00 92.25 278 LEU A CA 1
ATOM 2230 C C . LEU A 1 278 ? 15.961 -20.147 -5.108 1.00 92.25 278 LEU A C 1
ATOM 2232 O O . LEU A 1 278 ? 15.177 -19.951 -4.176 1.00 92.25 278 LEU A O 1
ATOM 2236 N N . ARG A 1 279 ? 16.230 -21.379 -5.555 1.00 92.06 279 ARG A N 1
ATOM 2237 C CA . ARG A 1 279 ? 15.712 -22.590 -4.908 1.00 92.06 279 ARG A CA 1
ATOM 2238 C C . ARG A 1 279 ? 16.224 -22.695 -3.476 1.00 92.06 279 ARG A C 1
ATOM 2240 O O . ARG A 1 279 ? 15.426 -22.814 -2.558 1.00 92.06 279 ARG A O 1
ATOM 2247 N N . ASN A 1 280 ? 17.532 -22.557 -3.257 1.00 91.94 280 ASN A N 1
ATOM 2248 C CA . ASN A 1 280 ? 18.103 -22.571 -1.910 1.00 91.94 280 ASN A CA 1
ATOM 2249 C C . ASN A 1 280 ? 17.549 -21.432 -1.031 1.00 91.94 280 ASN A C 1
ATOM 2251 O O . ASN A 1 280 ? 17.188 -21.661 0.122 1.00 91.94 280 ASN A O 1
ATOM 2255 N N . TRP A 1 281 ? 17.434 -20.219 -1.574 1.00 91.62 281 TRP A N 1
ATOM 2256 C CA . TRP A 1 281 ? 16.838 -19.070 -0.892 1.00 91.62 281 TRP A CA 1
ATOM 2257 C C . TRP A 1 281 ? 15.388 -19.335 -0.465 1.00 91.62 281 TRP A C 1
ATOM 2259 O O . TRP A 1 281 ? 15.030 -19.123 0.694 1.00 91.62 281 TRP A O 1
ATOM 2269 N N . SER A 1 282 ? 14.557 -19.851 -1.368 1.00 90.94 282 SER A N 1
ATOM 2270 C CA . SER A 1 282 ? 13.157 -20.147 -1.063 1.00 90.94 282 SER A CA 1
ATOM 2271 C C . SER A 1 282 ? 13.019 -21.311 -0.075 1.00 90.94 282 SER A C 1
ATOM 2273 O O . SER A 1 282 ? 12.417 -21.136 0.984 1.00 90.94 282 SER A O 1
ATOM 2275 N N . THR A 1 283 ? 13.609 -22.477 -0.350 1.00 87.25 283 THR A N 1
ATOM 2276 C CA . THR A 1 283 ? 13.362 -23.696 0.442 1.00 87.25 283 THR A CA 1
ATOM 2277 C C . THR A 1 283 ? 14.151 -23.746 1.748 1.00 87.25 283 THR A C 1
ATOM 2279 O O . THR A 1 283 ? 13.628 -24.203 2.764 1.00 87.25 283 THR A O 1
ATOM 2282 N N . ASN A 1 284 ? 15.406 -23.285 1.748 1.00 86.56 284 ASN A N 1
ATOM 2283 C CA . ASN A 1 284 ? 16.308 -23.438 2.894 1.00 86.56 284 ASN A CA 1
ATOM 2284 C C . ASN A 1 284 ? 16.402 -22.175 3.761 1.00 86.56 284 ASN A C 1
ATOM 2286 O O . ASN A 1 284 ? 16.722 -22.301 4.948 1.00 86.56 284 ASN A O 1
ATOM 2290 N N . SER A 1 285 ? 16.088 -20.992 3.213 1.00 88.50 285 SER A N 1
ATOM 2291 C CA . SER A 1 285 ? 16.114 -19.722 3.958 1.00 88.50 285 SER A CA 1
ATOM 2292 C C . SER A 1 285 ? 14.716 -19.213 4.325 1.00 88.50 285 SER A C 1
ATOM 2294 O O . SER A 1 285 ? 14.409 -19.119 5.515 1.00 88.50 285 SER A O 1
ATOM 2296 N N . LEU A 1 286 ? 13.853 -18.908 3.346 1.00 90.69 286 LEU A N 1
ATOM 2297 C CA . LEU A 1 286 ? 12.533 -18.310 3.603 1.00 90.69 286 LEU A CA 1
ATOM 2298 C C . LEU A 1 286 ? 11.550 -19.298 4.241 1.00 90.69 286 LEU A C 1
ATOM 2300 O O . LEU A 1 286 ? 10.923 -18.996 5.254 1.00 90.69 286 LEU A O 1
ATOM 2304 N N . TYR A 1 287 ? 11.432 -20.494 3.675 1.00 89.19 287 TYR A N 1
ATOM 2305 C CA . TYR A 1 287 ? 10.406 -21.468 4.047 1.00 89.19 287 TYR A CA 1
ATOM 2306 C C . TYR A 1 287 ? 10.996 -22.724 4.696 1.00 89.19 287 TYR A C 1
ATOM 2308 O O . TYR A 1 287 ? 10.484 -23.829 4.524 1.00 89.19 287 TYR A O 1
ATOM 2316 N N . LYS A 1 288 ? 12.086 -22.560 5.451 1.00 83.94 288 LYS A N 1
ATOM 2317 C CA . LYS A 1 288 ? 12.855 -23.660 6.042 1.00 83.94 288 LYS A CA 1
ATOM 2318 C C . LYS A 1 288 ? 11.957 -24.716 6.706 1.00 83.94 288 LYS A C 1
ATOM 2320 O O . LYS A 1 288 ? 11.280 -24.434 7.694 1.00 83.94 288 LYS A O 1
ATOM 2325 N N . GLY A 1 289 ? 12.008 -25.945 6.185 1.00 82.62 289 GLY A N 1
ATOM 2326 C CA . GLY A 1 289 ? 11.268 -27.098 6.714 1.00 82.62 289 GLY A CA 1
ATOM 2327 C C . GLY A 1 289 ? 9.785 -27.167 6.327 1.00 82.62 289 GLY A C 1
ATOM 2328 O O . GLY A 1 289 ? 9.054 -27.953 6.924 1.00 82.62 289 GLY A O 1
ATOM 2329 N N . ARG A 1 290 ? 9.330 -26.362 5.358 1.00 86.25 290 ARG A N 1
ATOM 2330 C CA . ARG A 1 290 ? 7.941 -26.324 4.867 1.00 86.25 290 ARG A CA 1
ATOM 2331 C C . ARG A 1 290 ? 7.865 -26.838 3.429 1.00 86.25 290 ARG A C 1
ATOM 2333 O O . ARG A 1 290 ? 8.836 -26.731 2.683 1.00 86.25 290 ARG A O 1
ATOM 2340 N N . ASN A 1 291 ? 6.705 -27.361 3.030 1.00 91.75 291 ASN A N 1
ATOM 2341 C CA . ASN A 1 291 ? 6.465 -27.738 1.638 1.00 91.75 291 ASN A CA 1
ATOM 2342 C C . ASN A 1 291 ? 6.069 -26.495 0.825 1.00 91.75 291 ASN A C 1
ATOM 2344 O O . ASN A 1 291 ? 4.931 -26.032 0.914 1.00 91.75 291 ASN A O 1
ATOM 2348 N N . VAL A 1 292 ? 7.024 -25.927 0.090 1.00 93.62 292 VAL A N 1
ATOM 2349 C CA . VAL A 1 292 ? 6.818 -24.716 -0.717 1.00 93.62 292 VAL A CA 1
ATOM 2350 C C . VAL A 1 292 ? 6.264 -25.091 -2.077 1.00 93.62 292 VAL A C 1
ATOM 2352 O O . VAL A 1 292 ? 6.810 -25.973 -2.738 1.00 93.62 292 VAL A O 1
ATOM 2355 N N . VAL A 1 293 ? 5.232 -24.376 -2.513 1.00 94.06 293 VAL A N 1
ATOM 2356 C CA . VAL A 1 293 ? 4.678 -24.509 -3.862 1.00 94.06 293 VAL A CA 1
ATOM 2357 C C . VAL A 1 293 ? 4.670 -23.153 -4.545 1.00 94.06 293 VAL A C 1
ATOM 2359 O O . VAL A 1 293 ? 4.158 -22.171 -4.007 1.00 94.06 293 VAL A O 1
ATOM 2362 N N . GLU A 1 294 ? 5.260 -23.073 -5.729 1.00 92.44 294 GLU A N 1
ATOM 2363 C CA . GLU A 1 294 ? 5.239 -21.849 -6.526 1.00 92.44 294 GLU A CA 1
ATOM 2364 C C . GLU A 1 294 ? 3.798 -21.532 -6.948 1.00 92.44 294 GLU A C 1
ATOM 2366 O O . GLU A 1 294 ? 3.053 -22.418 -7.354 1.00 92.44 294 GLU A O 1
ATOM 2371 N N . MET A 1 295 ? 3.382 -20.272 -6.840 1.00 92.62 295 MET A N 1
ATOM 2372 C CA . MET A 1 295 ? 2.043 -19.812 -7.213 1.00 92.62 295 MET A CA 1
ATOM 2373 C C . MET A 1 295 ? 2.152 -18.714 -8.281 1.00 92.62 295 MET A C 1
ATOM 2375 O O . MET A 1 295 ? 2.152 -17.523 -7.945 1.00 92.62 295 MET A O 1
ATOM 2379 N N . PRO A 1 296 ? 2.252 -19.083 -9.572 1.00 89.25 296 PRO A N 1
ATOM 2380 C CA . PRO A 1 296 ? 2.215 -18.126 -10.662 1.00 89.25 296 PRO A CA 1
ATOM 2381 C C . PRO A 1 296 ? 0.840 -17.463 -10.702 1.00 89.25 296 PRO A C 1
ATOM 2383 O O . PRO A 1 296 ? -0.188 -18.091 -10.444 1.00 89.25 296 PRO A O 1
ATOM 2386 N N . LEU A 1 297 ? 0.821 -16.182 -11.045 1.00 88.88 297 LEU A N 1
ATOM 2387 C CA . LEU A 1 297 ? -0.406 -15.437 -11.281 1.00 88.88 297 LEU A CA 1
ATOM 2388 C C . LEU A 1 297 ? -0.343 -14.901 -12.699 1.00 88.88 297 LEU A C 1
ATOM 2390 O O . LEU A 1 297 ? 0.548 -14.120 -13.009 1.00 88.88 297 LEU A O 1
ATOM 2394 N N . VAL A 1 298 ? -1.294 -15.315 -13.541 1.00 84.12 298 VAL A N 1
ATOM 2395 C CA . VAL A 1 298 ? -1.360 -14.968 -14.975 1.00 84.12 298 VAL A CA 1
ATOM 2396 C C . VAL A 1 298 ? -0.111 -15.376 -15.773 1.00 84.12 298 VAL A C 1
ATOM 2398 O O . VAL A 1 298 ? 0.227 -14.757 -16.785 1.00 84.12 298 VAL A O 1
ATOM 2401 N N . GLY A 1 299 ? 0.576 -16.435 -15.332 1.00 79.81 299 GLY A N 1
ATOM 2402 C CA . GLY A 1 299 ? 1.805 -16.920 -15.969 1.00 79.81 299 GLY A CA 1
ATOM 2403 C C . GLY A 1 299 ? 1.577 -17.579 -17.333 1.00 79.81 299 GLY A C 1
ATOM 2404 O O . GLY A 1 299 ? 2.527 -17.832 -18.062 1.00 79.81 299 GLY A O 1
ATOM 2405 N N . ASP A 1 300 ? 0.324 -17.841 -17.701 1.00 77.06 300 ASP A N 1
ATOM 2406 C CA . ASP A 1 300 ? -0.087 -18.412 -18.985 1.00 77.06 300 ASP A CA 1
ATOM 2407 C C . ASP A 1 300 ? -0.092 -17.405 -20.150 1.00 77.06 300 ASP A C 1
ATOM 2409 O O . ASP A 1 300 ? -0.115 -17.822 -21.306 1.00 77.06 300 ASP A O 1
ATOM 2413 N N . TRP A 1 301 ? -0.043 -16.096 -19.877 1.00 76.38 301 TRP A N 1
ATOM 2414 C CA . TRP A 1 301 ? 0.053 -15.062 -20.923 1.00 76.38 301 TRP A CA 1
ATOM 2415 C C . TRP A 1 301 ? 0.965 -13.875 -20.571 1.00 76.38 301 TRP A C 1
ATOM 2417 O O . TRP A 1 301 ? 1.114 -12.962 -21.384 1.00 76.38 301 TRP A O 1
ATOM 2427 N N . HIS A 1 302 ? 1.609 -13.881 -19.397 1.00 80.44 302 HIS A N 1
ATOM 2428 C CA . HIS A 1 302 ? 2.591 -12.872 -18.999 1.00 80.44 302 HIS A CA 1
ATOM 2429 C C . HIS A 1 302 ? 3.918 -13.528 -18.586 1.00 80.44 302 HIS A C 1
ATOM 2431 O O . HIS A 1 302 ? 4.069 -13.985 -17.456 1.00 80.44 302 HIS A O 1
ATOM 2437 N N . ASN A 1 303 ? 4.921 -13.491 -19.465 1.00 77.44 303 ASN A N 1
ATOM 2438 C CA . ASN A 1 303 ? 6.236 -14.116 -19.250 1.00 77.44 303 ASN A CA 1
ATOM 2439 C C . ASN A 1 303 ? 6.951 -13.665 -17.958 1.00 77.44 303 ASN A C 1
ATOM 2441 O O . ASN A 1 303 ? 7.516 -14.495 -17.258 1.00 77.44 303 ASN A O 1
ATOM 2445 N N . LEU A 1 304 ? 6.856 -12.387 -17.560 1.00 78.75 304 LEU A N 1
ATOM 2446 C CA . LEU A 1 304 ? 7.455 -11.926 -16.288 1.00 78.75 304 LEU A CA 1
ATOM 2447 C C . LEU A 1 304 ? 6.778 -12.484 -15.014 1.00 78.75 304 LEU A C 1
ATOM 2449 O O . LEU A 1 304 ? 7.258 -12.242 -13.905 1.00 78.75 304 LEU A O 1
ATOM 2453 N N . GLN A 1 305 ? 5.649 -13.178 -15.157 1.00 83.88 305 GLN A N 1
ATOM 2454 C CA . GLN A 1 305 ? 4.935 -13.871 -14.081 1.00 83.88 305 GLN A CA 1
ATOM 2455 C C . GLN A 1 305 ? 4.822 -15.380 -14.334 1.00 83.88 305 GLN A C 1
ATOM 2457 O O . GLN A 1 305 ? 4.030 -16.059 -13.679 1.00 83.88 305 GLN A O 1
ATOM 2462 N N . GLY A 1 306 ? 5.585 -15.884 -15.309 1.00 79.81 306 GLY A N 1
ATOM 2463 C CA . GLY A 1 306 ? 5.674 -17.299 -15.623 1.00 79.81 306 GLY A CA 1
ATOM 2464 C C . GLY A 1 306 ? 6.251 -18.107 -14.464 1.00 79.81 306 GLY A C 1
ATOM 2465 O O . GLY A 1 306 ? 6.832 -17.568 -13.522 1.00 79.81 306 GLY A O 1
ATOM 2466 N N . GLU A 1 307 ? 6.061 -19.416 -14.553 1.00 85.56 307 GLU A N 1
ATOM 2467 C CA . GLU A 1 307 ? 6.624 -20.368 -13.605 1.00 85.56 307 GLU A CA 1
ATOM 2468 C C . GLU A 1 307 ? 8.133 -20.529 -13.821 1.00 85.56 307 GLU A C 1
ATOM 2470 O O . GLU A 1 307 ? 8.585 -20.645 -14.959 1.00 85.56 307 GLU A O 1
ATOM 2475 N N . ARG A 1 308 ? 8.900 -20.592 -12.730 1.00 82.25 308 ARG A N 1
ATOM 2476 C CA . ARG A 1 308 ? 10.375 -20.603 -12.749 1.00 82.25 308 ARG A CA 1
ATOM 2477 C C . ARG A 1 308 ? 11.005 -21.926 -12.348 1.00 82.25 308 ARG A C 1
ATOM 2479 O O . ARG A 1 308 ? 12.223 -22.030 -12.221 1.00 82.25 308 ARG A O 1
ATOM 2486 N N . ASN A 1 309 ? 10.190 -22.954 -12.119 1.00 83.00 309 ASN A N 1
ATOM 2487 C CA . ASN A 1 309 ? 10.646 -24.286 -11.714 1.00 83.00 309 ASN A CA 1
ATOM 2488 C C . ASN A 1 309 ? 11.496 -24.267 -10.425 1.00 83.00 309 ASN A C 1
ATOM 2490 O O . ASN A 1 309 ? 12.444 -25.050 -10.261 1.00 83.00 309 ASN A O 1
ATOM 2494 N N . LEU A 1 310 ? 11.166 -23.365 -9.491 1.00 86.62 310 LEU A N 1
ATOM 2495 C CA . LEU A 1 310 ? 11.889 -23.247 -8.219 1.00 86.62 310 LEU A CA 1
ATOM 2496 C C . LEU A 1 310 ? 11.500 -24.355 -7.237 1.00 86.62 310 LEU A C 1
ATOM 2498 O O . LEU A 1 310 ? 12.328 -24.768 -6.427 1.00 86.62 310 LEU A O 1
ATOM 2502 N N . THR A 1 311 ? 10.277 -24.871 -7.351 1.00 89.44 311 THR A N 1
ATOM 2503 C CA . THR A 1 311 ? 9.687 -25.877 -6.454 1.00 89.44 311 THR A CA 1
ATOM 2504 C C . THR A 1 311 ? 9.287 -27.145 -7.216 1.00 89.44 311 THR A C 1
ATOM 2506 O O . THR A 1 311 ? 9.266 -27.164 -8.447 1.00 89.44 311 THR A O 1
ATOM 2509 N N . GLU A 1 312 ? 9.020 -28.241 -6.499 1.00 88.62 312 GLU A N 1
ATOM 2510 C CA . GLU A 1 312 ? 8.623 -29.515 -7.123 1.00 88.62 312 GLU A CA 1
ATOM 2511 C C . GLU A 1 312 ? 7.197 -29.488 -7.683 1.00 88.62 312 GLU A C 1
ATOM 2513 O O . GLU A 1 312 ? 6.922 -30.171 -8.677 1.00 88.62 312 GLU A O 1
ATOM 2518 N N . GLN A 1 313 ? 6.322 -28.709 -7.037 1.00 91.00 313 GLN A N 1
ATOM 2519 C CA . GLN A 1 313 ? 4.910 -28.564 -7.364 1.00 91.00 313 GLN A CA 1
ATOM 2520 C C . GLN A 1 313 ? 4.500 -27.093 -7.438 1.00 91.00 313 GLN A C 1
ATOM 2522 O O . GLN A 1 313 ? 5.001 -26.257 -6.690 1.00 91.00 313 GLN A O 1
ATOM 2527 N N . THR A 1 314 ? 3.502 -26.810 -8.267 1.00 91.75 314 THR A N 1
ATOM 2528 C CA . THR A 1 314 ? 3.033 -25.455 -8.563 1.00 91.75 314 THR A CA 1
ATOM 2529 C C . THR A 1 314 ? 1.538 -25.360 -8.296 1.00 91.75 314 THR A C 1
ATOM 2531 O O . THR A 1 314 ? 0.753 -26.177 -8.781 1.00 91.75 314 THR A O 1
ATOM 2534 N N . LEU A 1 315 ? 1.124 -24.362 -7.519 1.00 93.12 315 LEU A N 1
ATOM 2535 C CA . LEU A 1 315 ? -0.274 -24.083 -7.228 1.00 93.12 315 LEU A CA 1
ATOM 2536 C C . LEU A 1 315 ? -0.899 -23.299 -8.384 1.00 93.12 315 LEU A C 1
ATOM 2538 O O . LEU A 1 315 ? -0.584 -22.130 -8.609 1.00 93.12 315 LEU A O 1
ATOM 2542 N N . ARG A 1 316 ? -1.835 -23.929 -9.096 1.00 90.44 316 ARG A N 1
ATOM 2543 C CA . ARG A 1 316 ? -2.601 -23.269 -10.156 1.00 90.44 316 ARG A CA 1
ATOM 2544 C C . ARG A 1 316 ? -3.692 -22.391 -9.558 1.00 90.44 316 ARG A C 1
ATOM 2546 O O . ARG A 1 316 ? -4.593 -22.882 -8.869 1.00 90.44 316 ARG A O 1
ATOM 2553 N N . TRP A 1 317 ? -3.683 -21.107 -9.910 1.00 90.75 317 TRP A N 1
ATOM 2554 C CA . TRP A 1 317 ? -4.805 -20.234 -9.592 1.00 90.75 317 TRP A CA 1
ATOM 2555 C C . TRP A 1 317 ? -6.018 -20.579 -10.482 1.00 90.75 317 TRP A C 1
ATOM 2557 O O . TRP A 1 317 ? -5.842 -20.781 -11.686 1.00 90.75 317 TRP A O 1
ATOM 2567 N N . PRO A 1 318 ? -7.265 -20.614 -9.960 1.00 86.94 318 PRO A N 1
ATOM 2568 C CA . PRO A 1 318 ? -8.434 -21.060 -10.732 1.00 86.94 318 PRO A CA 1
ATOM 2569 C C . PRO A 1 318 ? -8.691 -20.288 -12.033 1.00 86.94 318 PRO A C 1
ATOM 2571 O O . PRO A 1 318 ? -9.303 -20.819 -12.960 1.00 86.94 318 PRO A O 1
ATOM 2574 N N . ALA A 1 319 ? -8.241 -19.030 -12.098 1.00 82.94 319 ALA A N 1
ATOM 2575 C CA . ALA A 1 319 ? -8.398 -18.177 -13.269 1.00 82.94 319 ALA A CA 1
ATOM 2576 C C . ALA A 1 319 ? -7.293 -18.341 -14.327 1.00 82.94 319 ALA A C 1
ATOM 2578 O O . ALA A 1 319 ? -7.371 -17.668 -15.355 1.00 82.94 319 ALA A O 1
ATOM 2579 N N . GLU A 1 320 ? -6.343 -19.257 -14.160 1.00 84.62 320 GLU A N 1
ATOM 2580 C CA . GLU A 1 320 ? -5.355 -19.591 -15.192 1.00 84.62 320 GLU A CA 1
ATOM 2581 C C . GLU A 1 320 ? -5.846 -20.703 -16.130 1.00 84.62 320 GLU A C 1
ATOM 2583 O O . GLU A 1 320 ? -6.782 -21.455 -15.826 1.00 84.62 320 GLU A O 1
ATOM 2588 N N . THR A 1 321 ? -5.238 -20.785 -17.310 1.00 84.44 321 THR A N 1
ATOM 2589 C CA . THR A 1 321 ? -5.606 -21.763 -18.337 1.00 84.44 321 THR A CA 1
ATOM 2590 C C . THR A 1 321 ? -5.161 -23.172 -17.920 1.00 84.44 321 THR A C 1
ATOM 2592 O O . THR A 1 321 ? -3.994 -23.371 -17.566 1.00 84.44 321 THR A O 1
ATOM 2595 N N . PRO A 1 322 ? -6.063 -24.174 -17.925 1.00 85.19 322 PRO A N 1
ATOM 2596 C CA . PRO A 1 322 ? -5.685 -25.558 -17.660 1.00 85.19 322 PRO A CA 1
ATOM 2597 C C . PRO A 1 322 ? -4.861 -26.119 -18.824 1.00 85.19 322 PRO A C 1
ATOM 2599 O O . PRO A 1 322 ? -5.098 -25.762 -19.971 1.00 85.19 322 PRO A O 1
ATOM 2602 N N . THR A 1 323 ? -3.941 -27.041 -18.546 1.00 84.62 323 THR A N 1
ATOM 2603 C CA . THR A 1 323 ? -3.052 -27.649 -19.555 1.00 84.62 323 THR A CA 1
ATOM 2604 C C . THR A 1 323 ? -3.028 -29.176 -19.461 1.00 84.62 323 THR A C 1
ATOM 2606 O O . THR A 1 323 ? -3.245 -29.725 -18.374 1.00 84.62 323 THR A O 1
ATOM 2609 N N . ASP A 1 324 ? -2.804 -29.871 -20.576 1.00 74.38 324 ASP A N 1
ATOM 2610 C CA . ASP A 1 324 ? -2.566 -31.318 -20.618 1.00 74.38 324 ASP A CA 1
ATOM 2611 C C . ASP A 1 324 ? -1.080 -31.632 -20.357 1.00 74.38 324 ASP A C 1
ATOM 2613 O O . ASP A 1 324 ? -0.202 -30.985 -20.909 1.00 74.38 324 ASP A O 1
ATOM 2617 N N . GLY A 1 325 ? -0.792 -32.637 -19.517 1.00 70.88 325 GLY A N 1
ATOM 2618 C CA . GLY A 1 325 ? 0.579 -33.133 -19.299 1.00 70.88 325 GLY A CA 1
ATOM 2619 C C . GLY A 1 325 ? 1.260 -32.769 -17.973 1.00 70.88 325 GLY A C 1
ATOM 2620 O O . GLY A 1 325 ? 2.348 -33.270 -17.727 1.00 70.88 325 GLY A O 1
ATOM 2621 N N . ASP A 1 326 ? 0.628 -31.981 -17.093 1.00 75.19 326 ASP A N 1
ATOM 2622 C CA . ASP A 1 326 ? 1.268 -31.505 -15.847 1.00 75.19 326 ASP A CA 1
ATOM 2623 C C . ASP A 1 326 ? 0.477 -31.788 -14.551 1.00 75.19 326 ASP A C 1
ATOM 2625 O O . ASP A 1 326 ? 0.582 -31.092 -13.544 1.00 75.19 326 ASP A O 1
ATOM 2629 N N . ASN A 1 327 ? -0.379 -32.809 -14.555 1.00 74.88 327 ASN A N 1
ATOM 2630 C CA . ASN A 1 327 ? -1.261 -33.059 -13.409 1.00 74.88 327 ASN A CA 1
ATOM 2631 C C . ASN A 1 327 ? -0.508 -33.508 -12.143 1.00 74.88 327 ASN A C 1
ATOM 2633 O O . ASN A 1 327 ? -1.014 -33.297 -11.051 1.00 74.88 327 ASN A O 1
ATOM 2637 N N . GLU A 1 328 ? 0.668 -34.130 -12.271 1.00 80.38 328 GLU A N 1
ATOM 2638 C CA . GLU A 1 328 ? 1.437 -34.617 -11.113 1.00 80.38 328 GLU A CA 1
ATOM 2639 C C . GLU A 1 328 ? 2.196 -33.494 -10.388 1.00 80.38 328 GLU A C 1
ATOM 2641 O O . GLU A 1 328 ? 2.375 -33.559 -9.170 1.00 80.38 328 GLU A O 1
ATOM 2646 N N . ARG A 1 329 ? 2.608 -32.443 -11.115 1.00 86.19 329 ARG A N 1
ATOM 2647 C CA . ARG A 1 329 ? 3.292 -31.276 -10.531 1.00 86.19 329 ARG A CA 1
ATOM 2648 C C . ARG A 1 329 ? 2.345 -30.113 -10.249 1.00 86.19 329 ARG A C 1
ATOM 2650 O O . ARG A 1 329 ? 2.688 -29.243 -9.459 1.00 86.19 329 ARG A O 1
ATOM 2657 N N . THR A 1 330 ? 1.158 -30.070 -10.853 1.00 88.81 330 THR A N 1
ATOM 2658 C CA . THR A 1 330 ? 0.156 -29.044 -10.537 1.00 88.81 330 THR A CA 1
ATOM 2659 C C . THR A 1 330 ? -0.678 -29.446 -9.319 1.00 88.81 330 THR A C 1
ATOM 2661 O O . THR A 1 330 ? -1.383 -30.451 -9.350 1.00 88.81 330 THR A O 1
ATOM 2664 N N . LEU A 1 331 ? -0.699 -28.588 -8.301 1.00 91.62 331 LEU A N 1
ATOM 2665 C CA . LEU A 1 331 ? -1.688 -28.613 -7.226 1.00 91.62 331 LEU A CA 1
ATOM 2666 C C . LEU A 1 331 ? -2.833 -27.652 -7.569 1.00 91.62 331 LEU A C 1
ATOM 2668 O O . LEU A 1 331 ? -2.592 -26.521 -8.001 1.00 91.62 331 LEU A O 1
ATOM 2672 N N . GLU A 1 332 ? -4.086 -28.066 -7.393 1.00 90.69 332 GLU A N 1
ATOM 2673 C CA . GLU A 1 332 ? -5.231 -27.173 -7.583 1.00 90.69 332 GLU A CA 1
ATOM 2674 C C . GLU A 1 332 ? -5.634 -26.546 -6.241 1.00 90.69 332 GLU A C 1
ATOM 2676 O O . GLU A 1 332 ? -5.562 -27.187 -5.197 1.00 90.69 332 GLU A O 1
ATOM 2681 N N . LEU A 1 333 ? -6.138 -25.304 -6.249 1.00 92.38 333 LEU A N 1
ATOM 2682 C CA . LEU A 1 333 ? -6.581 -24.631 -5.014 1.00 92.38 333 LEU A CA 1
ATOM 2683 C C . LEU A 1 333 ? -7.624 -25.445 -4.223 1.00 92.38 333 LEU A C 1
ATOM 2685 O O . LEU A 1 333 ? -7.655 -25.378 -3.001 1.00 92.38 333 LEU A O 1
ATOM 2689 N N . ARG A 1 334 ? -8.447 -26.235 -4.923 1.00 90.06 334 ARG A N 1
ATOM 2690 C CA . ARG A 1 334 ? -9.470 -27.119 -4.334 1.00 90.06 334 ARG A CA 1
ATOM 2691 C C . ARG A 1 334 ? -8.892 -28.301 -3.542 1.00 90.06 334 ARG A C 1
ATOM 2693 O O . ARG A 1 334 ? -9.633 -28.954 -2.820 1.00 90.06 334 ARG A O 1
ATOM 2700 N N . ASP A 1 335 ? -7.616 -28.619 -3.752 1.00 92.12 335 ASP A N 1
ATOM 2701 C CA . ASP A 1 335 ? -6.925 -29.724 -3.079 1.00 92.12 335 ASP A CA 1
ATOM 2702 C C . ASP A 1 335 ? -6.324 -29.271 -1.735 1.00 92.12 335 ASP A C 1
ATOM 2704 O O . ASP A 1 335 ? -5.764 -30.076 -0.985 1.00 92.12 335 ASP A O 1
ATOM 2708 N N . LEU A 1 336 ? -6.442 -27.974 -1.433 1.00 96.31 336 LEU A N 1
ATOM 2709 C CA . LEU A 1 336 ? -6.005 -27.348 -0.198 1.00 96.31 336 LEU A CA 1
ATOM 2710 C C . LEU A 1 336 ? -7.185 -27.088 0.738 1.00 96.31 336 LEU A C 1
ATOM 2712 O O . LEU A 1 336 ? -8.315 -26.853 0.317 1.00 96.31 336 LEU A O 1
ATOM 2716 N N . ARG A 1 337 ? -6.880 -27.042 2.032 1.00 97.50 337 ARG A N 1
ATOM 2717 C CA . ARG A 1 337 ? -7.759 -26.527 3.081 1.00 97.50 337 ARG A CA 1
ATOM 2718 C C . ARG A 1 337 ? -7.087 -25.363 3.785 1.00 97.50 337 ARG A C 1
ATOM 2720 O O . ARG A 1 337 ? -5.883 -25.402 4.033 1.00 97.50 337 ARG A O 1
ATOM 2727 N N . LEU A 1 338 ? -7.870 -24.349 4.127 1.00 98.19 338 LEU A N 1
ATOM 2728 C CA . LEU A 1 338 ? -7.449 -23.234 4.968 1.00 98.19 338 LEU A CA 1
ATOM 2729 C C . LEU A 1 338 ? -7.867 -23.522 6.410 1.00 98.19 338 LEU A C 1
ATOM 2731 O O . LEU A 1 338 ? -9.022 -23.867 6.655 1.00 98.19 338 LEU A O 1
ATOM 2735 N N . ARG A 1 339 ? -6.933 -23.389 7.351 1.00 97.44 339 ARG A N 1
ATOM 2736 C CA . ARG A 1 339 ? -7.128 -23.651 8.782 1.00 97.44 339 ARG A CA 1
ATOM 2737 C C . ARG A 1 339 ? -6.756 -22.447 9.624 1.00 97.44 339 ARG A C 1
ATOM 2739 O O . ARG A 1 339 ? -5.821 -21.726 9.280 1.00 97.44 339 ARG A O 1
ATOM 2746 N N . ALA A 1 340 ? -7.442 -22.283 10.750 1.00 94.44 340 ALA A N 1
ATOM 2747 C CA . ALA A 1 340 ? -7.052 -21.338 11.787 1.00 94.44 340 ALA A CA 1
ATOM 2748 C C . ALA A 1 340 ? -6.119 -21.981 12.822 1.00 94.44 340 ALA A C 1
ATOM 2750 O O . ALA A 1 340 ? -6.219 -23.166 13.137 1.00 94.44 340 ALA A O 1
ATOM 2751 N N . ASN A 1 341 ? -5.196 -21.180 13.346 1.00 88.38 341 ASN A N 1
ATOM 2752 C CA . ASN A 1 341 ? -4.445 -21.470 14.559 1.00 88.38 341 ASN A CA 1
ATOM 2753 C C . ASN A 1 341 ? -4.795 -20.394 15.592 1.00 88.38 341 ASN A C 1
ATOM 2755 O O . ASN A 1 341 ? -4.313 -19.259 15.501 1.00 88.38 341 ASN A O 1
ATOM 2759 N N . ALA A 1 342 ? -5.613 -20.771 16.577 1.00 82.19 342 ALA A N 1
ATOM 2760 C CA . ALA A 1 342 ? -6.081 -19.876 17.629 1.00 82.19 342 ALA A CA 1
ATOM 2761 C C . ALA A 1 342 ? -4.953 -19.315 18.507 1.00 82.19 342 ALA A C 1
ATOM 2763 O O . ALA A 1 342 ? -5.074 -18.211 19.030 1.00 82.19 342 ALA A O 1
ATOM 2764 N N . ARG A 1 343 ? -3.852 -20.061 18.679 1.00 80.69 343 ARG A N 1
ATOM 2765 C CA . ARG A 1 343 ? -2.748 -19.674 19.571 1.00 80.69 343 ARG A CA 1
ATOM 2766 C C . ARG A 1 343 ? -2.034 -18.417 19.088 1.00 80.69 343 ARG A C 1
ATOM 2768 O O . ARG A 1 343 ? -1.676 -17.572 19.902 1.00 80.69 343 ARG A O 1
ATOM 2775 N N . ASP A 1 344 ? -1.809 -18.339 17.782 1.00 82.06 344 ASP A N 1
ATOM 2776 C CA . ASP A 1 344 ? -1.025 -17.272 17.158 1.00 82.06 344 ASP A CA 1
ATOM 2777 C C . ASP A 1 344 ? -1.901 -16.323 16.321 1.00 82.06 344 ASP A C 1
ATOM 2779 O O . ASP A 1 344 ? -1.396 -15.367 15.735 1.00 82.06 344 ASP A O 1
ATOM 2783 N N . GLU A 1 345 ? -3.213 -16.568 16.270 1.00 87.69 345 GLU A N 1
ATOM 2784 C CA . GLU A 1 345 ? -4.190 -15.829 15.465 1.00 87.69 345 GLU A CA 1
ATOM 2785 C C . GLU A 1 345 ? -3.813 -15.772 13.979 1.00 87.69 345 GLU A C 1
ATOM 2787 O O . GLU A 1 345 ? -3.652 -14.705 13.372 1.00 87.69 345 GLU A O 1
ATOM 2792 N N . THR A 1 346 ? -3.590 -16.946 13.390 1.00 93.75 346 THR A N 1
ATOM 2793 C CA . THR A 1 346 ? -3.109 -17.069 12.010 1.00 93.75 346 THR A CA 1
ATOM 2794 C C . THR A 1 346 ? -3.931 -18.048 11.188 1.00 93.75 346 THR A C 1
ATOM 2796 O O . THR A 1 346 ? -4.606 -18.919 11.733 1.00 93.75 346 THR A O 1
ATOM 2799 N N . LEU A 1 347 ? -3.863 -17.892 9.863 1.00 96.50 347 LEU A N 1
ATOM 2800 C CA . LEU A 1 347 ? -4.418 -18.836 8.903 1.00 96.50 347 LEU A CA 1
ATOM 2801 C C . LEU A 1 347 ? -3.282 -19.529 8.148 1.00 96.50 347 LEU A C 1
ATOM 2803 O O . LEU A 1 347 ? -2.272 -18.896 7.840 1.00 96.50 347 LEU A O 1
ATOM 2807 N N . TYR A 1 348 ? -3.441 -20.812 7.843 1.00 96.00 348 TYR A N 1
ATOM 2808 C CA . TYR A 1 348 ? -2.449 -21.597 7.108 1.00 96.00 348 TYR A CA 1
ATOM 2809 C C . TYR A 1 348 ? -3.118 -22.646 6.213 1.00 96.00 348 TYR A C 1
ATOM 2811 O O . TYR A 1 348 ? -4.247 -23.072 6.459 1.00 96.00 348 TYR A O 1
ATOM 2819 N N . PHE A 1 349 ? -2.419 -23.041 5.154 1.00 97.50 349 PHE A N 1
ATOM 2820 C CA . PHE A 1 349 ? -2.870 -24.005 4.160 1.00 97.50 349 PHE A CA 1
ATOM 2821 C C . PHE A 1 349 ? -2.323 -25.396 4.468 1.00 97.50 349 PHE A C 1
ATOM 2823 O O . PHE A 1 349 ? -1.139 -25.564 4.772 1.00 97.50 349 PHE A O 1
ATOM 2830 N N . VAL A 1 350 ? -3.179 -26.401 4.331 1.00 96.06 350 VAL A N 1
ATOM 2831 C CA . VAL A 1 350 ? -2.802 -27.814 4.391 1.00 96.06 350 VAL A CA 1
ATOM 2832 C C . VAL A 1 350 ? -3.362 -28.567 3.196 1.00 96.06 350 VAL A C 1
ATOM 2834 O O . VAL A 1 350 ? -4.385 -28.176 2.639 1.00 96.06 350 VAL A O 1
ATOM 2837 N N . ASP A 1 351 ? -2.725 -29.665 2.816 1.00 94.12 351 ASP A N 1
ATOM 2838 C CA . ASP A 1 351 ? -3.275 -30.579 1.815 1.00 94.12 351 ASP A CA 1
ATOM 2839 C C . ASP A 1 351 ? -4.305 -31.567 2.412 1.00 94.12 351 ASP A C 1
ATOM 2841 O O . ASP A 1 351 ? -4.655 -31.547 3.605 1.00 94.12 351 ASP A O 1
ATOM 2845 N N . ALA A 1 352 ? -4.803 -32.476 1.573 1.00 90.56 352 ALA A N 1
ATOM 2846 C CA . ALA A 1 352 ? -5.703 -33.555 1.981 1.00 90.56 352 ALA A CA 1
ATOM 2847 C C . ALA A 1 352 ? -5.093 -34.502 3.041 1.00 90.56 352 ALA A C 1
ATOM 2849 O O . ALA A 1 352 ? -5.831 -35.144 3.786 1.00 90.56 352 ALA A O 1
ATOM 2850 N N . GLN A 1 353 ? -3.762 -34.570 3.154 1.00 91.81 353 GLN A N 1
ATOM 2851 C CA . GLN A 1 353 ? -3.032 -35.369 4.145 1.00 91.81 353 GLN A CA 1
ATOM 2852 C C . GLN A 1 353 ? -2.681 -34.576 5.419 1.00 91.81 353 GLN A C 1
ATOM 2854 O O . GLN A 1 353 ? -1.989 -35.102 6.289 1.00 91.81 353 GLN A O 1
ATOM 2859 N N . ASN A 1 354 ? -3.187 -33.345 5.571 1.00 91.69 354 ASN A N 1
ATOM 2860 C CA . ASN A 1 354 ? -2.869 -32.410 6.661 1.00 91.69 354 ASN A CA 1
ATOM 2861 C C . ASN A 1 354 ? -1.395 -31.968 6.710 1.00 91.69 354 ASN A C 1
ATOM 2863 O O . ASN A 1 354 ? -0.921 -31.536 7.762 1.00 91.69 354 ASN A O 1
ATOM 2867 N N . ARG A 1 355 ? -0.656 -32.061 5.602 1.00 91.81 355 ARG A N 1
ATOM 2868 C CA . ARG A 1 355 ? 0.703 -31.515 5.515 1.00 91.81 355 ARG A CA 1
ATOM 2869 C C . ARG A 1 355 ? 0.613 -30.023 5.211 1.00 91.81 355 ARG A C 1
ATOM 2871 O O . ARG A 1 355 ? -0.168 -29.625 4.351 1.00 91.81 355 ARG A O 1
ATOM 2878 N N . GLY A 1 356 ? 1.398 -29.207 5.913 1.00 93.06 356 GLY A N 1
ATOM 2879 C CA . GLY A 1 356 ? 1.448 -27.760 5.694 1.00 93.06 356 GLY A CA 1
ATOM 2880 C C . GLY A 1 356 ? 2.006 -27.417 4.314 1.00 93.06 356 GLY A C 1
ATOM 2881 O O . GLY A 1 356 ? 3.079 -27.897 3.945 1.00 93.06 356 GLY A O 1
ATOM 2882 N N . ILE A 1 357 ? 1.283 -26.582 3.573 1.00 95.88 357 ILE A N 1
ATOM 2883 C CA . ILE A 1 357 ? 1.660 -26.092 2.246 1.00 95.88 357 ILE A CA 1
ATOM 2884 C C . ILE A 1 357 ? 1.931 -24.595 2.348 1.00 95.88 357 ILE A C 1
ATOM 2886 O O . ILE A 1 357 ? 1.132 -23.866 2.933 1.00 95.88 357 ILE A O 1
ATOM 2890 N N . ALA A 1 358 ? 3.036 -24.125 1.781 1.00 95.56 358 ALA A N 1
ATOM 2891 C CA . ALA A 1 358 ? 3.397 -22.713 1.719 1.00 95.56 358 ALA A CA 1
ATOM 2892 C C . ALA A 1 358 ? 3.374 -22.236 0.258 1.00 95.56 358 ALA A C 1
ATOM 2894 O O . ALA A 1 358 ? 4.356 -22.435 -0.461 1.00 95.56 358 ALA A O 1
ATOM 2895 N N . PRO A 1 359 ? 2.259 -21.651 -0.216 1.00 95.50 359 PRO A N 1
ATOM 2896 C CA . PRO A 1 359 ? 2.223 -21.047 -1.538 1.00 95.50 359 PRO A CA 1
ATOM 2897 C C . PRO A 1 359 ? 3.115 -19.805 -1.573 1.00 95.50 359 PRO A C 1
ATOM 2899 O O . PRO A 1 359 ? 2.966 -18.928 -0.726 1.00 95.50 359 PRO A O 1
ATOM 2902 N N . ALA A 1 360 ? 4.009 -19.724 -2.555 1.00 93.44 360 ALA A N 1
ATOM 2903 C CA . ALA A 1 360 ? 4.980 -18.644 -2.698 1.00 93.44 360 ALA A CA 1
ATOM 2904 C C . ALA A 1 360 ? 4.802 -17.925 -4.039 1.00 93.44 360 ALA A C 1
ATOM 2906 O O . ALA A 1 360 ? 4.750 -18.558 -5.097 1.00 93.44 360 ALA A O 1
ATOM 2907 N N . TYR A 1 361 ? 4.714 -16.596 -4.008 1.00 91.88 361 TYR A N 1
ATOM 2908 C CA . TYR A 1 361 ? 4.539 -15.782 -5.210 1.00 91.88 361 TYR A CA 1
ATOM 2909 C C . TYR A 1 361 ? 5.882 -15.198 -5.668 1.00 91.88 361 TYR A C 1
ATOM 2911 O O . TYR A 1 361 ? 6.422 -14.273 -5.062 1.00 91.88 361 TYR A O 1
ATOM 2919 N N . PHE A 1 362 ? 6.394 -15.710 -6.790 1.00 89.50 362 PHE A N 1
ATOM 2920 C CA . PHE A 1 362 ? 7.645 -15.255 -7.406 1.00 89.50 362 PHE A CA 1
ATOM 2921 C C . PHE A 1 362 ? 7.423 -14.357 -8.638 1.00 89.50 362 PHE A C 1
ATOM 2923 O O . PHE A 1 362 ? 8.323 -14.201 -9.451 1.00 89.50 362 PHE A O 1
ATOM 2930 N N . GLY A 1 363 ? 6.256 -13.732 -8.809 1.00 87.50 363 GLY A N 1
ATOM 2931 C CA . GLY A 1 363 ? 6.043 -12.782 -9.910 1.00 87.50 363 GLY A CA 1
ATOM 2932 C C . GLY A 1 363 ? 6.693 -11.412 -9.663 1.00 87.50 363 GLY A C 1
ATOM 2933 O O . GLY A 1 363 ? 6.984 -11.032 -8.529 1.00 87.50 363 GLY A O 1
ATOM 2934 N N . VAL A 1 364 ? 6.909 -10.634 -10.731 1.00 86.44 364 VAL A N 1
ATOM 2935 C CA . VAL A 1 364 ? 7.485 -9.270 -10.632 1.00 86.44 364 VAL A CA 1
ATOM 2936 C C . VAL A 1 364 ? 6.451 -8.179 -10.341 1.00 86.44 364 VAL A C 1
ATOM 2938 O O . VAL A 1 364 ? 6.816 -7.039 -10.051 1.00 86.44 364 VAL A O 1
ATOM 2941 N N . VAL A 1 365 ? 5.155 -8.483 -10.469 1.00 86.06 365 VAL A N 1
ATOM 2942 C CA . VAL A 1 365 ? 4.095 -7.489 -10.270 1.00 86.06 365 VAL A CA 1
ATOM 2943 C C . VAL A 1 365 ? 3.917 -7.240 -8.771 1.00 86.06 365 VAL A C 1
ATOM 2945 O O . VAL A 1 365 ? 3.686 -8.197 -8.027 1.00 86.06 365 VAL A O 1
ATOM 2948 N N . PRO A 1 366 ? 3.984 -5.979 -8.301 1.00 83.44 366 PRO A N 1
ATOM 2949 C CA . PRO A 1 366 ? 3.763 -5.666 -6.897 1.00 83.44 366 PRO A CA 1
ATOM 2950 C C . PRO A 1 366 ? 2.408 -6.172 -6.391 1.00 83.44 366 PRO A C 1
ATOM 2952 O O . PRO A 1 366 ? 1.360 -5.886 -6.970 1.00 83.44 366 PRO A O 1
ATOM 2955 N N . MET A 1 367 ? 2.414 -6.852 -5.244 1.00 84.00 367 MET A N 1
ATOM 2956 C CA . MET A 1 367 ? 1.234 -7.541 -4.698 1.00 84.00 367 MET A CA 1
ATOM 2957 C C . MET A 1 367 ? 0.031 -6.628 -4.405 1.00 84.00 367 MET A C 1
ATOM 2959 O O . MET A 1 367 ? -1.101 -7.094 -4.283 1.00 84.00 367 MET A O 1
ATOM 2963 N N . HIS A 1 368 ? 0.258 -5.322 -4.242 1.00 78.12 368 HIS A N 1
ATOM 2964 C CA . HIS A 1 368 ? -0.796 -4.330 -4.005 1.00 78.12 368 HIS A CA 1
ATOM 2965 C C . HIS A 1 368 ? -1.545 -3.908 -5.274 1.00 78.12 368 HIS A C 1
ATOM 2967 O O . HIS A 1 368 ? -2.590 -3.276 -5.157 1.00 78.12 368 HIS A O 1
ATOM 2973 N N . LEU A 1 369 ? -1.034 -4.251 -6.463 1.00 83.31 369 LEU A N 1
ATOM 2974 C CA . LEU A 1 369 ? -1.718 -4.003 -7.736 1.00 83.31 369 LEU A CA 1
ATOM 2975 C C . LEU A 1 369 ? -2.746 -5.089 -8.068 1.00 83.31 369 LEU A C 1
ATOM 2977 O O . LEU A 1 369 ? -3.656 -4.848 -8.860 1.00 83.31 369 LEU A O 1
ATOM 2981 N N . PHE A 1 370 ? -2.637 -6.270 -7.455 1.00 87.81 370 PHE A N 1
ATOM 2982 C CA . PHE A 1 370 ? -3.678 -7.283 -7.562 1.00 87.81 370 PHE A CA 1
ATOM 2983 C C . PHE A 1 370 ? -4.924 -6.865 -6.786 1.00 87.81 370 PHE A C 1
ATOM 2985 O O . PHE A 1 370 ? -4.859 -6.194 -5.755 1.00 87.81 370 PHE A O 1
ATOM 2992 N N . THR A 1 371 ? -6.079 -7.303 -7.279 1.00 87.69 371 THR A N 1
ATOM 2993 C CA . THR A 1 371 ? -7.391 -6.986 -6.710 1.00 87.69 371 THR A CA 1
ATOM 2994 C C . THR A 1 371 ? -8.177 -8.266 -6.422 1.00 87.69 371 THR A C 1
ATOM 2996 O O . THR A 1 371 ? -7.766 -9.361 -6.811 1.00 87.69 371 THR A O 1
ATOM 2999 N N . ARG A 1 372 ? -9.315 -8.125 -5.732 1.00 91.12 372 ARG A N 1
ATOM 3000 C CA . ARG A 1 372 ? -10.266 -9.212 -5.442 1.00 91.12 372 ARG A CA 1
ATOM 3001 C C . ARG A 1 372 ? -9.627 -10.404 -4.708 1.00 91.12 372 ARG A C 1
ATOM 3003 O O . ARG A 1 372 ? -8.808 -10.194 -3.819 1.00 91.12 372 ARG A O 1
ATOM 3010 N N . GLU A 1 373 ? -10.022 -11.638 -5.017 1.00 94.75 373 GLU A N 1
ATOM 3011 C CA . GLU A 1 373 ? -9.632 -12.849 -4.283 1.00 94.75 373 GLU A CA 1
ATOM 3012 C C . GLU A 1 373 ? -8.116 -13.076 -4.308 1.00 94.75 373 GLU A C 1
ATOM 3014 O O . GLU A 1 373 ? -7.538 -13.484 -3.304 1.00 94.75 373 GLU A O 1
ATOM 3019 N N . VAL A 1 374 ? -7.449 -12.712 -5.410 1.00 94.19 374 VAL A N 1
ATOM 3020 C CA . VAL A 1 374 ? -5.982 -12.769 -5.520 1.00 94.19 374 VAL A CA 1
ATOM 3021 C C . VAL A 1 374 ? -5.324 -11.862 -4.480 1.00 94.19 374 VAL A C 1
ATOM 3023 O O . VAL A 1 374 ? -4.358 -12.259 -3.835 1.00 94.19 374 VAL A O 1
ATOM 3026 N N . ARG A 1 375 ? -5.865 -10.656 -4.253 1.00 93.06 375 ARG A N 1
ATOM 3027 C CA . ARG A 1 375 ? -5.348 -9.739 -3.225 1.00 93.06 375 ARG A CA 1
ATOM 3028 C C . ARG A 1 375 ? -5.463 -10.336 -1.823 1.00 93.06 375 ARG A C 1
ATOM 3030 O O . ARG A 1 375 ? -4.559 -10.134 -1.013 1.00 93.06 375 ARG A O 1
ATOM 3037 N N . LEU A 1 376 ? -6.550 -11.051 -1.533 1.00 96.00 376 LEU A N 1
ATOM 3038 C CA . LEU A 1 376 ? -6.752 -11.703 -0.236 1.00 96.00 376 LEU A CA 1
ATOM 3039 C C . LEU A 1 376 ? -5.799 -12.892 -0.062 1.00 96.00 376 LEU A C 1
ATOM 3041 O O . LEU A 1 376 ? -5.145 -12.983 0.974 1.00 96.00 376 LEU A O 1
ATOM 3045 N N . MET A 1 377 ? -5.625 -13.714 -1.103 1.00 95.88 377 MET A N 1
ATOM 3046 C CA . MET A 1 377 ? -4.637 -14.799 -1.128 1.00 95.88 377 MET A CA 1
ATOM 3047 C C . MET A 1 377 ? -3.218 -14.279 -0.862 1.00 95.88 377 MET A C 1
ATOM 3049 O O . MET A 1 377 ? -2.548 -14.747 0.056 1.00 95.88 377 MET A O 1
ATOM 3053 N N . LEU A 1 378 ? -2.788 -13.252 -1.607 1.00 94.56 378 LEU A N 1
ATOM 3054 C CA . LEU A 1 378 ? -1.474 -12.623 -1.437 1.00 94.56 378 LEU A CA 1
ATOM 3055 C C . LEU A 1 378 ? -1.298 -12.003 -0.045 1.00 94.56 378 LEU A C 1
ATOM 3057 O O . LEU A 1 378 ? -0.197 -12.003 0.491 1.00 94.56 378 LEU A O 1
ATOM 3061 N N . THR A 1 379 ? -2.378 -11.511 0.568 1.00 94.94 379 THR A N 1
ATOM 3062 C CA . THR A 1 379 ? -2.333 -10.999 1.945 1.00 94.94 379 THR A CA 1
ATOM 3063 C C . THR A 1 379 ? -2.038 -12.112 2.949 1.00 94.94 379 THR A C 1
ATOM 3065 O O . THR A 1 379 ? -1.324 -11.858 3.913 1.00 94.94 379 THR A O 1
ATOM 3068 N N . LEU A 1 380 ? -2.556 -13.330 2.740 1.00 95.69 380 LEU A N 1
ATOM 3069 C CA . LEU A 1 380 ? -2.295 -14.461 3.635 1.00 95.69 380 LEU A CA 1
ATOM 3070 C C . LEU A 1 380 ? -0.873 -15.012 3.491 1.00 95.69 380 LEU A C 1
ATOM 3072 O O . LEU A 1 380 ? -0.254 -15.325 4.505 1.00 95.69 380 LEU A O 1
ATOM 3076 N N . ILE A 1 381 ? -0.350 -15.111 2.265 1.00 94.31 381 ILE A N 1
ATOM 3077 C CA . ILE A 1 381 ? 0.990 -15.676 2.027 1.00 94.31 381 ILE A CA 1
ATOM 3078 C C . ILE A 1 381 ? 2.114 -14.650 2.219 1.00 94.31 381 ILE A C 1
ATOM 3080 O O . ILE A 1 381 ? 3.196 -15.017 2.664 1.00 94.31 381 ILE A O 1
ATOM 3084 N N . HIS A 1 382 ? 1.847 -13.360 1.986 1.00 93.25 382 HIS A N 1
ATOM 3085 C CA . HIS A 1 382 ? 2.796 -12.266 2.196 1.00 93.25 382 HIS A CA 1
ATOM 3086 C C . HIS A 1 382 ? 2.173 -11.139 3.043 1.00 93.25 382 HIS A C 1
ATOM 3088 O O . HIS A 1 382 ? 1.827 -10.056 2.548 1.00 93.25 382 HIS A O 1
ATOM 3094 N N . PRO A 1 383 ? 2.062 -11.337 4.367 1.00 93.50 383 PRO A N 1
ATOM 3095 C CA . PRO A 1 383 ? 1.287 -10.462 5.238 1.00 93.50 383 PRO A CA 1
ATOM 3096 C C . PRO A 1 383 ? 2.035 -9.195 5.666 1.00 93.50 383 PRO A C 1
ATOM 3098 O O . PRO A 1 383 ? 1.576 -8.498 6.566 1.00 93.50 383 PRO A O 1
ATOM 3101 N N . TRP A 1 384 ? 3.187 -8.879 5.073 1.00 91.62 384 TRP A N 1
ATOM 3102 C CA . TRP A 1 384 ? 4.050 -7.779 5.509 1.00 91.62 384 TRP A CA 1
ATOM 3103 C C . TRP A 1 384 ? 3.847 -6.514 4.683 1.00 91.62 384 TRP A C 1
ATOM 3105 O O . TRP A 1 384 ? 3.861 -6.551 3.453 1.00 91.62 384 TRP A O 1
ATOM 3115 N N . ILE A 1 385 ? 3.740 -5.378 5.368 1.00 88.00 385 ILE A N 1
ATOM 3116 C CA . ILE A 1 385 ? 3.787 -4.039 4.782 1.00 88.00 385 ILE A CA 1
ATOM 3117 C C . ILE A 1 385 ? 4.918 -3.225 5.409 1.00 88.00 385 ILE A C 1
ATOM 3119 O O . ILE A 1 385 ? 5.292 -3.438 6.564 1.00 88.00 385 ILE A O 1
ATOM 3123 N N . ASN A 1 386 ? 5.469 -2.296 4.636 1.00 81.38 386 ASN A N 1
ATOM 3124 C CA . ASN A 1 386 ? 6.542 -1.399 5.040 1.00 81.38 386 ASN A CA 1
ATOM 3125 C C . ASN A 1 386 ? 6.348 -0.002 4.437 1.00 81.38 386 ASN A C 1
ATOM 3127 O O . ASN A 1 386 ? 5.661 0.168 3.433 1.00 81.38 386 ASN A O 1
ATOM 3131 N N . ASP A 1 387 ? 6.955 0.985 5.093 1.00 70.81 387 ASP A N 1
ATOM 3132 C CA . ASP A 1 387 ? 7.114 2.363 4.620 1.00 70.81 387 ASP A CA 1
ATOM 3133 C C . ASP A 1 387 ? 8.541 2.783 4.958 1.00 70.81 387 ASP A C 1
ATOM 3135 O O . ASP A 1 387 ? 8.835 3.304 6.040 1.00 70.81 387 ASP A O 1
ATOM 3139 N N . TYR A 1 388 ? 9.471 2.410 4.087 1.00 73.38 388 TYR A N 1
ATOM 3140 C CA . TYR A 1 388 ? 10.865 2.736 4.307 1.00 73.38 388 TYR A CA 1
ATOM 3141 C C . TYR A 1 388 ? 11.117 4.194 3.926 1.00 73.38 388 TYR A C 1
ATOM 3143 O O . TYR A 1 388 ? 11.004 4.574 2.765 1.00 73.38 388 TYR A O 1
ATOM 3151 N N . ASP A 1 389 ? 11.537 5.003 4.899 1.00 71.88 389 ASP A N 1
ATOM 3152 C CA . ASP A 1 389 ? 12.063 6.357 4.668 1.00 71.88 389 ASP A CA 1
ATOM 3153 C C . ASP A 1 389 ? 13.512 6.297 4.137 1.00 71.88 389 ASP A C 1
ATOM 3155 O O . ASP A 1 389 ? 14.432 6.909 4.681 1.00 71.88 389 ASP A O 1
ATOM 3159 N N . VAL A 1 390 ? 13.734 5.471 3.110 1.00 73.44 390 VAL A N 1
ATOM 3160 C CA . VAL A 1 390 ? 15.027 5.271 2.443 1.00 73.44 390 VAL A CA 1
ATOM 3161 C C . VAL A 1 390 ? 14.839 5.212 0.927 1.00 73.44 390 VAL A C 1
ATOM 3163 O O . VAL A 1 390 ? 13.767 4.875 0.417 1.00 73.44 390 VAL A O 1
ATOM 3166 N N . GLY A 1 391 ? 15.897 5.542 0.197 1.00 70.81 391 GLY A N 1
ATOM 3167 C CA . GLY A 1 391 ? 15.897 5.577 -1.256 1.00 70.81 391 GLY A CA 1
ATOM 3168 C C . GLY A 1 391 ? 14.923 6.595 -1.848 1.00 70.81 391 GLY A C 1
ATOM 3169 O O . GLY A 1 391 ? 14.550 7.589 -1.220 1.00 70.81 391 GLY A O 1
ATOM 3170 N N . TRP A 1 392 ? 14.519 6.353 -3.093 1.00 62.12 392 TRP A N 1
ATOM 3171 C CA . TRP A 1 392 ? 13.624 7.236 -3.851 1.00 62.12 392 TRP A CA 1
ATOM 3172 C C . TRP A 1 392 ? 12.171 7.207 -3.353 1.00 62.12 392 TRP A C 1
ATOM 3174 O O . TRP A 1 392 ? 11.417 8.140 -3.612 1.00 62.12 392 TRP A O 1
ATOM 3184 N N . GLN A 1 393 ? 11.775 6.153 -2.631 1.00 54.28 393 GLN A N 1
ATOM 3185 C CA . GLN A 1 393 ? 10.406 5.945 -2.139 1.00 54.28 393 GLN A CA 1
ATOM 3186 C C . GLN A 1 393 ? 10.107 6.649 -0.805 1.00 54.28 393 GLN A C 1
ATOM 3188 O O . GLN A 1 393 ? 8.941 6.771 -0.436 1.00 54.28 393 GLN A O 1
ATOM 3193 N N . ALA A 1 394 ? 11.131 7.182 -0.130 1.00 46.94 394 ALA A N 1
ATOM 3194 C CA . ALA A 1 394 ? 11.058 7.851 1.172 1.00 46.94 394 ALA A CA 1
ATOM 3195 C C . ALA A 1 394 ? 10.064 9.033 1.262 1.00 46.94 394 ALA A C 1
ATOM 3197 O O . ALA A 1 394 ? 9.732 9.505 2.348 1.00 46.94 394 ALA A O 1
ATOM 3198 N N . THR A 1 395 ? 9.579 9.542 0.127 1.00 46.19 395 THR A N 1
ATOM 3199 C CA . THR A 1 395 ? 8.614 10.652 0.063 1.00 46.19 395 THR A CA 1
ATOM 3200 C C . THR A 1 395 ? 7.194 10.231 -0.319 1.00 46.19 395 THR A C 1
ATOM 3202 O O . THR A 1 395 ? 6.375 11.093 -0.626 1.00 46.19 395 THR A O 1
ATOM 3205 N N . GLY A 1 396 ? 6.889 8.927 -0.303 1.00 45.44 396 GLY A N 1
ATOM 3206 C CA . GLY A 1 396 ? 5.658 8.386 -0.880 1.00 45.44 396 GLY A CA 1
ATOM 3207 C C . GLY A 1 396 ? 5.642 8.513 -2.412 1.00 45.44 396 GLY A C 1
ATOM 3208 O O . GLY A 1 396 ? 6.566 9.089 -2.997 1.00 45.44 396 GLY A O 1
ATOM 3209 N N . PRO A 1 397 ? 4.619 7.976 -3.109 1.00 40.53 397 PRO A N 1
ATOM 3210 C CA . PRO A 1 397 ? 4.426 8.295 -4.524 1.00 40.53 397 PRO A CA 1
ATOM 3211 C C . PRO A 1 397 ? 4.360 9.823 -4.665 1.00 40.53 397 PRO A C 1
ATOM 3213 O O . PRO A 1 397 ? 3.752 10.440 -3.797 1.00 40.53 397 PRO A O 1
ATOM 3216 N N . ASN A 1 398 ? 4.980 10.395 -5.713 1.00 46.12 398 ASN A N 1
ATOM 3217 C CA . ASN A 1 398 ? 5.089 11.828 -6.089 1.00 46.12 398 ASN A CA 1
ATOM 3218 C C . ASN A 1 398 ? 3.764 12.622 -6.030 1.00 46.12 398 ASN A C 1
ATOM 3220 O O . ASN A 1 398 ? 3.224 13.078 -7.038 1.00 46.12 398 ASN A O 1
ATOM 3224 N N . VAL A 1 399 ? 3.200 12.724 -4.838 1.00 49.78 399 VAL A N 1
ATOM 3225 C CA . VAL A 1 399 ? 1.823 13.113 -4.558 1.00 49.78 399 VAL A CA 1
ATOM 3226 C C . VAL A 1 399 ? 1.803 13.788 -3.188 1.00 49.78 399 VAL A C 1
ATOM 3228 O O . VAL A 1 399 ? 1.002 13.477 -2.305 1.00 49.78 399 VAL A O 1
ATOM 3231 N N . ASN A 1 400 ? 2.725 14.731 -3.006 1.00 51.62 400 ASN A N 1
ATOM 3232 C CA . ASN A 1 400 ? 2.516 15.806 -2.050 1.00 51.62 400 ASN A CA 1
ATOM 3233 C C . ASN A 1 400 ? 1.378 16.670 -2.581 1.00 51.62 400 ASN A C 1
ATOM 3235 O O . ASN A 1 400 ? 1.375 17.010 -3.752 1.00 51.62 400 ASN A O 1
ATOM 3239 N N . THR A 1 401 ? 0.400 17.024 -1.755 1.00 51.94 401 THR A N 1
ATOM 3240 C CA . THR A 1 401 ? -0.706 17.910 -2.167 1.00 51.94 401 THR A CA 1
ATOM 3241 C C . THR A 1 401 ? -0.427 19.380 -1.865 1.00 51.94 401 THR A C 1
ATOM 3243 O O . THR A 1 401 ? -1.247 20.233 -2.189 1.00 51.94 401 THR A O 1
ATOM 3246 N N . VAL A 1 402 ? 0.704 19.673 -1.220 1.00 64.75 402 VAL A N 1
ATOM 3247 C CA . VAL A 1 402 ? 1.075 21.016 -0.773 1.00 64.75 402 VAL A CA 1
ATOM 3248 C C . VAL A 1 402 ? 2.040 21.623 -1.782 1.00 64.75 402 VAL A C 1
ATOM 3250 O O . VAL A 1 402 ? 3.134 21.097 -1.991 1.00 64.75 402 VAL A O 1
ATOM 3253 N N . VAL A 1 403 ? 1.621 22.715 -2.418 1.00 72.81 403 VAL A N 1
ATOM 3254 C CA . VAL A 1 403 ? 2.484 23.531 -3.280 1.00 72.81 403 VAL A CA 1
ATOM 3255 C C . VAL A 1 403 ? 3.526 24.206 -2.377 1.00 72.81 403 VAL A C 1
ATOM 3257 O O . VAL A 1 403 ? 3.124 24.877 -1.423 1.00 72.81 403 VAL A O 1
ATOM 3260 N N . PRO A 1 404 ? 4.836 24.013 -2.607 1.00 78.50 404 PRO A N 1
ATOM 3261 C CA . PRO A 1 404 ? 5.850 24.739 -1.858 1.00 78.50 404 PRO A CA 1
ATOM 3262 C C . PRO A 1 404 ? 5.721 26.234 -2.174 1.00 78.50 404 PRO A C 1
ATOM 3264 O O . PRO A 1 404 ? 5.547 26.610 -3.328 1.00 78.50 404 PRO A O 1
ATOM 3267 N N . THR A 1 405 ? 5.800 27.092 -1.160 1.00 78.50 405 THR A N 1
ATOM 3268 C CA . THR A 1 405 ? 5.819 28.559 -1.336 1.00 78.50 405 THR A CA 1
ATOM 3269 C C . THR A 1 405 ? 7.239 29.114 -1.459 1.00 78.50 405 THR A C 1
ATOM 3271 O O . THR A 1 405 ? 7.431 30.256 -1.867 1.00 78.50 405 THR A O 1
ATOM 3274 N N . GLN A 1 406 ? 8.238 28.304 -1.109 1.00 86.38 406 GLN A N 1
ATOM 3275 C CA . GLN A 1 406 ? 9.663 28.612 -1.167 1.00 86.38 406 GLN A CA 1
ATOM 3276 C C . GLN A 1 406 ? 10.453 27.357 -1.549 1.00 86.38 406 GLN A C 1
ATOM 3278 O O . GLN A 1 406 ? 9.913 26.252 -1.559 1.00 86.38 406 GLN A O 1
ATOM 3283 N N . VAL A 1 407 ? 11.740 27.518 -1.851 1.00 90.06 407 VAL A N 1
ATOM 3284 C CA . VAL A 1 407 ? 12.627 26.381 -2.122 1.00 90.06 407 VAL A CA 1
ATOM 3285 C C . VAL A 1 407 ? 12.847 25.583 -0.837 1.00 90.06 407 VAL A C 1
ATOM 3287 O O . VAL A 1 407 ? 13.318 26.121 0.163 1.00 90.06 407 VAL A O 1
ATOM 3290 N N . GLU A 1 408 ? 12.535 24.292 -0.868 1.00 91.12 408 GLU A N 1
ATOM 3291 C CA . GLU A 1 408 ? 12.755 23.369 0.247 1.00 91.12 408 GLU A CA 1
ATOM 3292 C C . GLU A 1 408 ? 14.009 22.531 -0.025 1.00 91.12 408 GLU A C 1
ATOM 3294 O O . GLU A 1 408 ? 14.128 21.899 -1.079 1.00 91.12 408 GLU A O 1
ATOM 3299 N N . PHE A 1 409 ? 14.938 22.490 0.932 1.00 91.69 409 PHE A N 1
ATOM 3300 C CA . PHE A 1 409 ? 16.128 21.644 0.867 1.00 91.69 409 PHE A CA 1
ATOM 3301 C C . PHE A 1 409 ? 16.044 20.506 1.886 1.00 91.69 409 PHE A C 1
ATOM 3303 O O . PHE A 1 409 ? 15.826 20.724 3.077 1.00 91.69 409 PHE A O 1
ATOM 3310 N N . PHE A 1 410 ? 16.260 19.286 1.407 1.00 90.12 410 PHE A N 1
ATOM 3311 C CA . PHE A 1 410 ? 16.343 18.070 2.201 1.00 90.12 410 PHE A CA 1
ATOM 3312 C C . PHE A 1 410 ? 17.790 17.568 2.141 1.00 90.12 410 PHE A C 1
ATOM 3314 O O . PHE A 1 410 ? 18.214 17.103 1.076 1.00 90.12 410 PHE A O 1
ATOM 3321 N N . PRO A 1 411 ? 18.561 17.651 3.240 1.00 92.25 411 PRO A N 1
ATOM 3322 C CA . PRO A 1 411 ? 19.945 17.202 3.239 1.00 92.25 411 PRO A CA 1
ATOM 3323 C C . PRO A 1 411 ? 20.036 15.688 3.037 1.00 92.25 411 PRO A C 1
ATOM 3325 O O . PRO A 1 411 ? 19.099 14.936 3.323 1.00 92.25 411 PRO A O 1
ATOM 3328 N N . ARG A 1 412 ? 21.197 15.238 2.558 1.00 93.25 412 ARG A N 1
ATOM 3329 C CA . ARG A 1 412 ? 21.516 13.814 2.464 1.00 93.25 412 ARG A CA 1
ATOM 3330 C C . ARG A 1 412 ? 21.448 13.174 3.855 1.00 93.25 412 ARG A C 1
ATOM 3332 O O . ARG A 1 412 ? 21.964 13.735 4.820 1.00 93.25 412 ARG A O 1
ATOM 3339 N N . ARG A 1 413 ? 20.853 11.983 3.949 1.00 93.06 413 ARG A N 1
ATOM 3340 C CA . ARG A 1 413 ? 20.838 11.168 5.171 1.00 93.06 413 ARG A CA 1
ATOM 3341 C C . ARG A 1 413 ? 21.830 10.023 5.025 1.00 93.06 413 ARG A C 1
ATOM 3343 O O . ARG A 1 413 ? 21.637 9.147 4.179 1.00 93.06 413 ARG A O 1
ATOM 3350 N N . GLU A 1 414 ? 22.855 10.023 5.867 1.00 94.19 414 GLU A N 1
ATOM 3351 C CA . GLU A 1 414 ? 23.909 9.010 5.871 1.00 94.19 414 GLU A CA 1
ATOM 3352 C C . GLU A 1 414 ? 24.107 8.405 7.266 1.00 94.19 414 GLU A C 1
ATOM 3354 O O . GLU A 1 414 ? 23.990 9.101 8.273 1.00 94.19 414 GLU A O 1
ATOM 3359 N N . GLU A 1 415 ? 24.463 7.124 7.308 1.00 92.94 415 GLU A N 1
ATOM 3360 C CA . GLU A 1 415 ? 24.994 6.433 8.484 1.00 92.94 415 GLU A CA 1
ATOM 3361 C C . GLU A 1 415 ? 26.341 5.805 8.095 1.00 92.94 415 GLU A C 1
ATOM 3363 O O . GLU A 1 415 ? 26.410 4.789 7.402 1.00 92.94 415 GLU A O 1
ATOM 3368 N N . GLY A 1 416 ? 27.440 6.472 8.464 1.00 92.81 416 GLY A N 1
ATOM 3369 C CA . GLY A 1 416 ? 28.787 6.090 8.034 1.00 92.81 416 GLY A CA 1
ATOM 3370 C C . GLY A 1 416 ? 28.953 6.157 6.508 1.00 92.81 416 GLY A C 1
ATOM 3371 O O . GLY A 1 416 ? 28.906 7.232 5.898 1.00 92.81 416 GLY A O 1
ATOM 3372 N N . ARG A 1 417 ? 29.170 5.001 5.874 1.00 94.94 417 ARG A N 1
ATOM 3373 C CA . ARG A 1 417 ? 29.268 4.878 4.408 1.00 94.94 417 ARG A CA 1
ATOM 3374 C C . ARG A 1 417 ? 27.940 4.572 3.714 1.00 94.94 417 ARG A C 1
ATOM 3376 O O . ARG A 1 417 ? 27.897 4.545 2.487 1.00 94.94 417 ARG A O 1
ATOM 3383 N N . ILE A 1 418 ? 26.860 4.389 4.470 1.00 97.06 418 ILE A N 1
ATOM 3384 C CA . ILE A 1 418 ? 25.538 4.071 3.931 1.00 97.06 418 ILE A CA 1
ATOM 3385 C C . ILE A 1 418 ? 24.760 5.366 3.719 1.00 97.06 418 ILE A C 1
ATOM 3387 O O . ILE A 1 418 ? 24.462 6.092 4.663 1.00 97.06 418 ILE A O 1
ATOM 3391 N N . VAL A 1 419 ? 24.390 5.643 2.476 1.00 96.94 419 VAL A N 1
ATOM 3392 C CA . VAL A 1 419 ? 23.482 6.720 2.093 1.00 96.94 419 VAL A CA 1
ATOM 3393 C C . VAL A 1 419 ? 22.072 6.152 2.051 1.00 96.94 419 VAL A C 1
ATOM 3395 O O . VAL A 1 419 ? 21.681 5.464 1.106 1.00 96.94 419 VAL A O 1
ATOM 3398 N N . LEU A 1 420 ? 21.300 6.452 3.093 1.00 92.69 420 LEU A N 1
ATOM 3399 C CA . LEU A 1 420 ? 19.900 6.049 3.200 1.00 92.69 420 LEU A CA 1
ATOM 3400 C C . LEU A 1 420 ? 19.012 6.902 2.297 1.00 92.69 420 LEU A C 1
ATOM 3402 O O . LEU A 1 420 ? 18.016 6.410 1.777 1.00 92.69 420 LEU A O 1
ATOM 3406 N N . ARG A 1 421 ? 19.356 8.182 2.105 1.00 90.62 421 ARG A N 1
ATOM 3407 C CA . ARG A 1 421 ? 18.602 9.105 1.251 1.00 90.62 421 ARG A CA 1
ATOM 3408 C C . ARG A 1 421 ? 19.516 10.172 0.658 1.00 90.62 421 ARG A C 1
ATOM 3410 O O . ARG A 1 421 ? 20.303 10.785 1.375 1.00 90.62 421 ARG A O 1
ATOM 3417 N N . ARG A 1 422 ? 19.363 10.409 -0.645 1.00 93.12 422 ARG A N 1
ATOM 3418 C CA . ARG A 1 422 ? 20.055 11.466 -1.396 1.00 93.12 422 ARG A CA 1
ATOM 3419 C C . ARG A 1 422 ? 19.549 12.859 -1.012 1.00 93.12 422 ARG A C 1
ATOM 3421 O O . ARG A 1 422 ? 18.367 13.020 -0.700 1.00 93.12 422 ARG A O 1
ATOM 3428 N N . ALA A 1 423 ? 20.427 13.855 -1.081 1.00 93.44 423 ALA A N 1
ATOM 3429 C CA . ALA A 1 423 ? 20.057 15.260 -0.981 1.00 93.44 423 ALA A CA 1
ATOM 3430 C C . ALA A 1 423 ? 19.058 15.636 -2.085 1.00 93.44 423 ALA A C 1
ATOM 3432 O O . ALA A 1 423 ? 19.196 15.218 -3.241 1.00 93.44 423 ALA A O 1
ATOM 3433 N N . ARG A 1 424 ? 18.047 16.428 -1.725 1.00 91.50 424 ARG A N 1
ATOM 3434 C CA . ARG A 1 424 ? 16.965 16.838 -2.624 1.00 91.50 424 ARG A CA 1
ATOM 3435 C C . ARG A 1 424 ? 16.621 18.304 -2.427 1.00 91.50 424 ARG A C 1
ATOM 3437 O O . ARG A 1 424 ? 16.576 18.795 -1.306 1.00 91.50 424 ARG A O 1
ATOM 3444 N N . TRP A 1 425 ? 16.270 18.956 -3.522 1.00 93.12 425 TRP A N 1
ATOM 3445 C CA . TRP A 1 425 ? 15.700 20.292 -3.560 1.00 93.12 425 TRP A CA 1
ATOM 3446 C C . TRP A 1 425 ? 14.319 20.219 -4.193 1.00 93.12 425 TRP A C 1
ATOM 3448 O O . TRP A 1 425 ? 14.116 19.500 -5.175 1.00 93.12 425 TRP A O 1
ATOM 3458 N N . ARG A 1 426 ? 13.359 20.947 -3.637 1.00 90.50 426 ARG A N 1
ATOM 3459 C CA . ARG A 1 426 ? 11.984 21.004 -4.128 1.00 90.50 426 ARG A CA 1
ATOM 3460 C C . ARG A 1 426 ? 11.607 22.459 -4.356 1.00 90.50 426 ARG A C 1
ATOM 3462 O O . ARG A 1 426 ? 11.609 23.262 -3.429 1.00 90.50 426 ARG A O 1
ATOM 3469 N N . PHE A 1 427 ? 11.339 22.784 -5.613 1.00 91.62 427 PHE A N 1
ATOM 3470 C CA . PHE A 1 427 ? 11.080 24.138 -6.078 1.00 91.62 427 PHE A CA 1
ATOM 3471 C C . PHE A 1 427 ? 9.602 24.317 -6.426 1.00 91.62 427 PHE A C 1
ATOM 3473 O O . PHE A 1 427 ? 9.023 23.426 -7.064 1.00 91.62 427 PHE A O 1
ATOM 3480 N N . PRO A 1 428 ? 9.015 25.481 -6.099 1.00 89.62 428 PRO A N 1
ATOM 3481 C CA . PRO A 1 428 ? 7.848 25.980 -6.812 1.00 89.62 428 PRO A CA 1
ATOM 3482 C C . PRO A 1 428 ? 8.185 26.084 -8.314 1.00 89.62 428 PRO A C 1
ATOM 3484 O O . PRO A 1 428 ? 9.266 26.589 -8.647 1.00 89.62 428 PRO A O 1
ATOM 3487 N N . PRO A 1 429 ? 7.337 25.582 -9.234 1.00 88.06 429 PRO A N 1
ATOM 3488 C CA . PRO A 1 429 ? 7.637 25.568 -10.669 1.00 88.06 429 PRO A CA 1
ATOM 3489 C C . PRO A 1 429 ? 7.991 26.947 -11.245 1.00 88.06 429 PRO A C 1
ATOM 3491 O O . PRO A 1 429 ? 8.833 27.051 -12.135 1.00 88.06 429 PRO A O 1
ATOM 3494 N N . GLU A 1 430 ? 7.387 28.007 -10.714 1.00 86.50 430 GLU A N 1
ATOM 3495 C CA . GLU A 1 430 ? 7.591 29.401 -11.106 1.00 86.50 430 GLU A CA 1
ATOM 3496 C C . GLU A 1 430 ? 8.982 29.953 -10.767 1.00 86.50 430 GLU A C 1
ATOM 3498 O O . GLU A 1 430 ? 9.415 30.924 -11.386 1.00 86.50 430 GLU A O 1
ATOM 3503 N N . LEU A 1 431 ? 9.697 29.337 -9.818 1.00 88.88 431 LEU A N 1
ATOM 3504 C CA . LEU A 1 431 ? 11.057 29.745 -9.451 1.00 88.88 431 LEU A CA 1
ATOM 3505 C C . LEU A 1 431 ? 12.125 29.150 -10.374 1.00 88.88 431 LEU A C 1
ATOM 3507 O O . LEU A 1 431 ? 13.303 29.481 -10.243 1.00 88.88 431 LEU A O 1
ATOM 3511 N N . ILE A 1 432 ? 11.742 28.276 -11.306 1.00 89.81 432 ILE A N 1
ATOM 3512 C CA . ILE A 1 432 ? 12.674 27.668 -12.254 1.00 89.81 432 ILE A CA 1
ATOM 3513 C C . ILE A 1 432 ? 12.853 28.618 -13.437 1.00 89.81 432 ILE A C 1
ATOM 3515 O O . ILE A 1 432 ? 11.861 29.021 -14.050 1.00 89.81 432 ILE A O 1
ATOM 3519 N N . PRO A 1 433 ? 14.094 28.974 -13.815 1.00 89.88 433 PRO A N 1
ATOM 3520 C CA . PRO A 1 433 ? 14.313 29.892 -14.917 1.00 89.88 433 PRO A CA 1
ATOM 3521 C C . PRO A 1 433 ? 13.752 29.326 -16.230 1.00 89.88 433 PRO A C 1
ATOM 3523 O O . PRO A 1 433 ? 14.249 28.346 -16.781 1.00 89.88 433 PRO A O 1
ATOM 3526 N N . VAL A 1 434 ? 12.728 29.988 -16.768 1.00 85.94 434 VAL A N 1
ATOM 3527 C CA . VAL A 1 434 ? 12.203 29.726 -18.114 1.00 85.94 434 VAL A CA 1
ATOM 3528 C C . VAL A 1 434 ? 12.776 30.754 -19.078 1.00 85.94 434 VAL A C 1
ATOM 3530 O O . VAL A 1 434 ? 12.978 31.916 -18.709 1.00 85.94 434 VAL A O 1
ATOM 3533 N N . ARG A 1 435 ? 13.056 30.334 -20.314 1.00 85.50 435 ARG A N 1
ATOM 3534 C CA . ARG A 1 435 ? 13.545 31.226 -21.366 1.00 85.50 435 ARG A CA 1
ATOM 3535 C C . ARG A 1 435 ? 12.527 32.326 -21.673 1.00 85.50 435 ARG A C 1
ATOM 3537 O O . ARG A 1 435 ? 11.351 32.040 -21.900 1.00 85.50 435 ARG A O 1
ATOM 3544 N N . GLN A 1 436 ? 12.988 33.571 -21.697 1.00 87.06 436 GLN A N 1
ATOM 3545 C CA . GLN A 1 436 ? 12.159 34.745 -21.965 1.00 87.06 436 GLN A CA 1
ATOM 3546 C C . GLN A 1 436 ? 12.073 35.046 -23.467 1.00 87.06 436 GLN A C 1
ATOM 3548 O O . GLN A 1 436 ? 12.924 34.649 -24.265 1.00 87.06 436 GLN A O 1
ATOM 3553 N N . LYS A 1 437 ? 11.021 35.762 -23.881 1.00 87.69 437 LYS A N 1
ATOM 3554 C CA . LYS A 1 437 ? 10.843 36.155 -25.284 1.00 87.69 437 LYS A CA 1
ATOM 3555 C C . LYS A 1 437 ? 11.959 37.122 -25.695 1.00 87.69 437 LYS A C 1
ATOM 3557 O O . LYS A 1 437 ? 12.055 38.207 -25.137 1.00 87.69 437 LYS A O 1
ATOM 3562 N N . GLY A 1 438 ? 12.745 36.737 -26.700 1.00 89.69 438 GLY A N 1
ATOM 3563 C CA . GLY A 1 438 ? 13.878 37.527 -27.199 1.00 89.69 438 GLY A CA 1
ATOM 3564 C C . GLY A 1 438 ? 15.209 37.270 -26.483 1.00 89.69 438 GLY A C 1
ATOM 3565 O O . GLY A 1 438 ? 16.203 37.857 -26.887 1.00 89.69 438 GLY A O 1
ATOM 3566 N N . GLU A 1 439 ? 15.248 36.391 -25.476 1.00 90.56 439 GLU A N 1
ATOM 3567 C CA . GLU A 1 439 ? 16.481 36.005 -24.776 1.00 90.56 439 GLU A CA 1
ATOM 3568 C C . GLU A 1 439 ? 17.313 35.027 -25.623 1.00 90.56 439 GLU A C 1
ATOM 3570 O O . GLU A 1 439 ? 16.808 33.992 -26.085 1.00 90.56 439 GLU A O 1
ATOM 3575 N N . GLY A 1 440 ? 18.595 35.347 -25.821 1.00 88.88 440 GLY A N 1
ATOM 3576 C CA . GLY A 1 440 ? 19.528 34.497 -26.566 1.00 88.88 440 GLY A CA 1
ATOM 3577 C C . GLY A 1 440 ? 19.933 33.226 -25.805 1.00 88.88 440 GLY A C 1
ATOM 3578 O O . GLY A 1 440 ? 19.842 33.162 -24.579 1.00 88.88 440 GLY A O 1
ATOM 3579 N N . ASP A 1 441 ? 20.443 32.212 -26.519 1.00 87.56 441 ASP A N 1
ATOM 3580 C CA . ASP A 1 441 ? 20.905 30.944 -25.916 1.00 87.56 441 ASP A CA 1
ATOM 3581 C C . ASP A 1 441 ? 21.948 31.160 -24.812 1.00 87.56 441 ASP A C 1
ATOM 3583 O O . ASP A 1 441 ? 21.862 30.566 -23.737 1.00 87.56 441 ASP A O 1
ATOM 3587 N N . PHE A 1 442 ? 22.920 32.035 -25.075 1.00 90.88 442 PHE A N 1
ATOM 3588 C CA . PHE A 1 442 ? 23.990 32.360 -24.136 1.00 90.88 442 PHE A CA 1
ATOM 3589 C C . PHE A 1 442 ? 23.461 33.038 -22.866 1.00 90.88 442 PHE A C 1
ATOM 3591 O O . PHE A 1 442 ? 23.840 32.653 -21.761 1.00 90.88 442 PHE A O 1
ATOM 3598 N N . GLU A 1 443 ? 22.568 34.020 -23.011 1.00 92.25 443 GLU A N 1
ATOM 3599 C CA . GLU A 1 443 ? 21.995 34.770 -21.887 1.00 92.25 443 GLU A CA 1
ATOM 3600 C C . GLU A 1 443 ? 21.181 33.852 -20.973 1.00 92.25 443 GLU A C 1
ATOM 3602 O O . GLU A 1 443 ? 21.372 33.862 -19.751 1.00 92.25 443 GLU A O 1
ATOM 3607 N N . PHE A 1 444 ? 20.352 32.992 -21.575 1.00 90.94 444 PHE A N 1
ATOM 3608 C CA . PHE A 1 444 ? 19.586 31.982 -20.855 1.00 90.94 444 PHE A CA 1
ATOM 3609 C C . PHE A 1 444 ? 20.505 31.002 -20.117 1.00 90.94 444 PHE A C 1
ATOM 3611 O O . PHE A 1 444 ? 20.319 30.754 -18.923 1.00 90.94 444 PHE A O 1
ATOM 3618 N N . PHE A 1 445 ? 21.535 30.482 -20.792 1.00 92.31 445 PHE A N 1
ATOM 3619 C CA . PHE A 1 445 ? 22.492 29.559 -20.184 1.00 92.31 445 PHE A CA 1
ATOM 3620 C C . PHE A 1 445 ? 23.243 30.204 -19.009 1.00 92.31 445 PHE A C 1
ATOM 3622 O O . PHE A 1 445 ? 23.335 29.614 -17.934 1.00 92.31 445 PHE A O 1
ATOM 3629 N N . ALA A 1 446 ? 23.718 31.443 -19.160 1.00 93.06 446 ALA A N 1
ATOM 3630 C CA . ALA A 1 446 ? 24.394 32.180 -18.094 1.00 93.06 446 ALA A CA 1
ATOM 3631 C C . ALA A 1 446 ? 23.467 32.486 -16.903 1.00 93.06 446 ALA A C 1
ATOM 3633 O O . ALA A 1 446 ? 23.912 32.507 -15.754 1.00 93.06 446 ALA A O 1
ATOM 3634 N N . ARG A 1 447 ? 22.172 32.729 -17.146 1.00 94.38 447 ARG A N 1
ATOM 3635 C CA . ARG A 1 447 ? 21.165 32.886 -16.083 1.00 94.38 447 ARG A CA 1
ATOM 3636 C C . ARG A 1 447 ? 20.899 31.570 -15.352 1.00 94.38 447 ARG A C 1
ATOM 3638 O O . ARG A 1 447 ? 20.828 31.582 -14.127 1.00 94.38 447 ARG A O 1
ATOM 3645 N N . MET A 1 448 ? 20.843 30.451 -16.074 1.00 93.88 448 MET A N 1
ATOM 3646 C CA . MET A 1 448 ? 20.743 29.114 -15.479 1.00 93.88 448 MET A CA 1
ATOM 3647 C C . MET A 1 448 ? 21.946 28.780 -14.588 1.00 93.88 448 MET A C 1
ATOM 3649 O O . MET A 1 448 ? 21.750 28.240 -13.502 1.00 93.88 448 MET A O 1
ATOM 3653 N N . GLN A 1 449 ? 23.174 29.135 -14.991 1.00 95.00 449 GLN A N 1
ATOM 3654 C CA . GLN A 1 449 ? 24.361 28.917 -14.148 1.00 95.00 449 GLN A CA 1
ATOM 3655 C C . GLN A 1 449 ? 24.319 29.733 -12.855 1.00 95.00 449 GLN A C 1
ATOM 3657 O O . GLN A 1 449 ? 24.564 29.185 -11.784 1.00 95.00 449 GLN A O 1
ATOM 3662 N N . ARG A 1 450 ? 23.947 31.016 -12.938 1.00 95.94 450 ARG A N 1
ATOM 3663 C CA . ARG A 1 450 ? 23.799 31.870 -11.750 1.00 95.94 450 ARG A CA 1
ATOM 3664 C C . ARG A 1 450 ? 22.739 31.332 -10.792 1.00 95.94 450 ARG A C 1
ATOM 3666 O O . ARG A 1 450 ? 22.994 31.254 -9.600 1.00 95.94 450 ARG A O 1
ATOM 3673 N N . TRP A 1 451 ? 21.593 30.898 -11.319 1.00 95.31 451 TRP A N 1
ATOM 3674 C CA . TRP A 1 451 ? 20.527 30.282 -10.523 1.00 95.31 451 TRP A CA 1
ATOM 3675 C C . TRP A 1 451 ? 20.980 28.978 -9.846 1.00 95.31 451 TRP A C 1
ATOM 3677 O O . TRP A 1 451 ? 20.701 28.748 -8.670 1.00 95.31 451 TRP A O 1
ATOM 3687 N N . ARG A 1 452 ? 21.738 28.134 -10.561 1.00 95.56 452 ARG A N 1
ATOM 3688 C CA . ARG A 1 452 ? 22.350 26.921 -9.998 1.00 95.56 452 ARG A CA 1
ATOM 3689 C C . ARG A 1 452 ? 23.273 27.259 -8.822 1.00 95.56 452 ARG A C 1
ATOM 3691 O O . ARG A 1 452 ? 23.214 26.587 -7.797 1.00 95.56 452 ARG A O 1
ATOM 3698 N N . GLU A 1 453 ? 24.120 28.274 -8.972 1.00 95.88 453 GLU A N 1
ATOM 3699 C CA . GLU A 1 453 ? 25.056 28.725 -7.934 1.00 95.88 453 GLU A CA 1
ATOM 3700 C C . GLU A 1 453 ? 24.336 29.333 -6.726 1.00 95.88 453 GLU A C 1
ATOM 3702 O O . GLU A 1 453 ? 24.650 28.972 -5.593 1.00 95.88 453 GLU A O 1
ATOM 3707 N N . GLU A 1 454 ? 23.330 30.178 -6.963 1.00 95.69 454 GLU A N 1
ATOM 3708 C CA . GLU A 1 454 ? 22.484 30.794 -5.933 1.00 95.69 454 GLU A CA 1
ATOM 3709 C C . GLU A 1 454 ? 21.832 29.744 -5.024 1.00 95.69 454 GLU A C 1
ATOM 3711 O O . GLU A 1 454 ? 21.844 29.876 -3.800 1.00 95.69 454 GLU A O 1
ATOM 3716 N N . HIS A 1 455 ? 21.325 28.660 -5.615 1.00 94.06 455 HIS A N 1
ATOM 3717 C CA . HIS A 1 455 ? 20.682 27.567 -4.885 1.00 94.06 455 HIS A CA 1
ATOM 3718 C C . HIS A 1 455 ? 21.623 26.412 -4.515 1.00 94.06 455 HIS A C 1
ATOM 3720 O O . HIS A 1 455 ? 21.158 25.390 -4.004 1.00 94.06 455 HIS A O 1
ATOM 3726 N N . GLN A 1 456 ? 22.932 26.564 -4.751 1.00 94.50 456 GLN A N 1
ATOM 3727 C CA . GLN A 1 456 ? 23.966 25.569 -4.432 1.00 94.50 456 GLN A CA 1
ATOM 3728 C C . GLN A 1 456 ? 23.665 24.181 -5.024 1.00 94.50 456 GLN A C 1
ATOM 3730 O O . GLN A 1 456 ? 23.907 23.144 -4.404 1.00 94.50 456 GLN A O 1
ATOM 3735 N N . LEU A 1 457 ? 23.119 24.161 -6.239 1.00 95.25 457 LEU A N 1
ATOM 3736 C CA . LEU A 1 457 ? 22.762 22.936 -6.937 1.00 95.25 457 LEU A CA 1
ATOM 3737 C C . LEU A 1 457 ? 24.013 22.259 -7.541 1.00 95.25 457 LEU A C 1
ATOM 3739 O O . LEU A 1 457 ? 24.813 22.923 -8.220 1.00 95.25 457 LEU A O 1
ATOM 3743 N N . PRO A 1 458 ? 24.182 20.936 -7.348 1.00 94.50 458 PRO A N 1
ATOM 3744 C CA . PRO A 1 458 ? 25.180 20.140 -8.055 1.00 94.50 458 PRO A CA 1
ATOM 3745 C C . PRO A 1 458 ? 25.101 20.284 -9.580 1.00 94.50 458 PRO A C 1
ATOM 3747 O O . PRO A 1 458 ? 24.057 20.612 -10.143 1.00 94.50 458 PRO A O 1
ATOM 3750 N N . GLU A 1 459 ? 26.213 19.995 -10.259 1.00 92.50 459 GLU A N 1
ATOM 3751 C CA . GLU A 1 459 ? 26.270 20.015 -11.727 1.00 92.50 459 GLU A CA 1
ATOM 3752 C C . GLU A 1 459 ? 25.330 18.978 -12.361 1.00 92.50 459 GLU A C 1
ATOM 3754 O O . GLU A 1 459 ? 24.738 19.234 -13.412 1.00 92.50 459 GLU A O 1
ATOM 3759 N N . GLU A 1 460 ? 25.186 17.821 -11.715 1.00 93.06 460 GLU A N 1
ATOM 3760 C CA . GLU A 1 460 ? 24.426 16.675 -12.206 1.00 93.06 460 GLU A CA 1
ATOM 3761 C C . GLU A 1 460 ? 23.334 16.306 -11.210 1.00 93.06 460 GLU A C 1
ATOM 3763 O O . GLU A 1 460 ? 23.601 16.093 -10.025 1.00 93.06 460 GLU A O 1
ATOM 3768 N N . LEU A 1 461 ? 22.097 16.227 -11.695 1.00 94.31 461 LEU A N 1
ATOM 3769 C CA . LEU A 1 461 ? 20.913 15.981 -10.877 1.00 94.31 461 LEU A CA 1
ATOM 3770 C C . LEU A 1 461 ? 19.937 15.069 -11.619 1.00 94.31 461 LEU A C 1
ATOM 3772 O O . LEU A 1 461 ? 19.913 15.019 -12.847 1.00 94.31 461 LEU A O 1
ATOM 3776 N N . PHE A 1 462 ? 19.070 14.406 -10.866 1.00 92.50 462 PHE A N 1
ATOM 3777 C CA . PHE A 1 462 ? 17.853 13.792 -11.382 1.00 92.50 462 PHE A CA 1
ATOM 3778 C C . PHE A 1 462 ? 16.650 14.685 -11.086 1.00 92.50 462 PHE A C 1
ATOM 3780 O O . PHE A 1 462 ? 16.486 15.154 -9.959 1.00 92.50 462 PHE A O 1
ATOM 3787 N N . VAL A 1 463 ? 15.788 14.894 -12.079 1.00 90.62 463 VAL A N 1
ATOM 3788 C CA . VAL A 1 463 ? 14.620 15.777 -11.997 1.00 90.62 463 VAL A CA 1
ATOM 3789 C C . VAL A 1 463 ? 13.331 14.984 -12.086 1.00 90.62 463 VAL A C 1
ATOM 3791 O O . VAL A 1 463 ? 13.134 14.174 -12.988 1.00 90.62 463 VAL A O 1
ATOM 3794 N N . SER A 1 464 ? 12.421 15.265 -11.164 1.00 87.44 464 SER A N 1
ATOM 3795 C CA . SER A 1 464 ? 11.059 14.735 -11.110 1.00 87.44 464 SER A CA 1
ATOM 3796 C C . SER A 1 464 ? 10.060 15.863 -10.824 1.00 87.44 464 SER A C 1
ATOM 3798 O O . SER A 1 464 ? 10.458 16.978 -10.494 1.00 87.44 464 SER A O 1
ATOM 3800 N N . THR A 1 465 ? 8.761 15.601 -10.969 1.00 83.06 465 THR A N 1
ATOM 3801 C CA . THR A 1 465 ? 7.699 16.589 -10.703 1.00 83.06 465 THR A CA 1
ATOM 3802 C C . THR A 1 465 ? 6.644 16.003 -9.770 1.00 83.06 465 THR A C 1
ATOM 3804 O O . THR A 1 465 ? 6.186 14.885 -10.022 1.00 83.06 465 THR A O 1
ATOM 3807 N N . ASP A 1 466 ? 6.208 16.770 -8.770 1.00 77.75 466 ASP A N 1
ATOM 3808 C CA . ASP A 1 466 ? 5.048 16.437 -7.933 1.00 77.75 466 ASP A CA 1
ATOM 3809 C C . ASP A 1 466 ? 3.755 16.912 -8.618 1.00 77.75 466 ASP A C 1
ATOM 3811 O O . ASP A 1 466 ? 3.748 17.955 -9.282 1.00 77.75 466 ASP A O 1
ATOM 3815 N N . ARG A 1 467 ? 2.652 16.166 -8.455 1.00 69.88 467 ARG A N 1
ATOM 3816 C CA . ARG A 1 467 ? 1.340 16.475 -9.064 1.00 69.88 467 ARG A CA 1
ATOM 3817 C C . ARG A 1 467 ? 0.177 16.294 -8.067 1.00 69.88 467 ARG A C 1
ATOM 3819 O O . ARG A 1 467 ? 0.310 15.515 -7.120 1.00 69.88 467 ARG A O 1
ATOM 3826 N N . PRO A 1 468 ? -0.982 16.955 -8.272 1.00 60.88 468 PRO A N 1
ATOM 3827 C CA . PRO A 1 468 ? -2.162 16.769 -7.426 1.00 60.88 468 PRO A CA 1
ATOM 3828 C C . PRO A 1 468 ? -2.730 15.341 -7.494 1.00 60.88 468 PRO A C 1
ATOM 3830 O O . PRO A 1 468 ? -2.798 14.724 -8.555 1.00 60.88 468 PRO A O 1
ATOM 3833 N N . LYS A 1 469 ? -3.243 14.855 -6.358 1.00 49.53 469 LYS A N 1
ATOM 3834 C CA . LYS A 1 469 ? -3.737 13.480 -6.115 1.00 49.53 469 LYS A CA 1
ATOM 3835 C C . LYS A 1 469 ? -4.989 13.071 -6.929 1.00 49.53 469 LYS A C 1
ATOM 3837 O O . LYS A 1 469 ? -5.375 11.911 -6.887 1.00 49.53 469 LYS A O 1
ATOM 3842 N N . LEU A 1 470 ? -5.621 14.006 -7.649 1.00 38.34 470 LEU A N 1
ATOM 3843 C CA . LEU A 1 470 ? -6.919 13.861 -8.342 1.00 38.34 470 LEU A CA 1
ATOM 3844 C C . LEU A 1 470 ? -6.829 13.849 -9.881 1.00 38.34 470 LEU A C 1
ATOM 3846 O O . LEU A 1 470 ? -7.860 13.848 -10.550 1.00 38.34 470 LEU A O 1
ATOM 3850 N N . SER A 1 471 ? -5.628 13.853 -10.466 1.00 36.31 471 SER A N 1
ATOM 3851 C CA . SER A 1 471 ? -5.495 13.800 -11.927 1.00 36.31 471 SER A CA 1
ATOM 3852 C C . SER A 1 471 ? -5.685 12.366 -12.440 1.00 36.31 471 SER A C 1
ATOM 3854 O O . SER A 1 471 ? -4.814 11.517 -12.262 1.00 36.31 471 SER A O 1
ATOM 3856 N N . PHE A 1 472 ? -6.821 12.103 -13.092 1.00 32.19 472 PHE A N 1
ATOM 3857 C CA . PHE A 1 472 ? -7.158 10.806 -13.700 1.00 32.19 472 PHE A CA 1
ATOM 3858 C C . PHE A 1 472 ? -6.301 10.457 -14.939 1.00 32.19 472 PHE A C 1
ATOM 3860 O O . PHE A 1 472 ? -6.319 9.314 -15.387 1.00 32.19 472 PHE A O 1
ATOM 3867 N N . GLU A 1 473 ? -5.519 11.408 -15.465 1.00 34.38 473 GLU A N 1
ATOM 3868 C CA . GLU A 1 473 ? -4.690 11.250 -16.676 1.00 34.38 473 GLU A CA 1
ATOM 3869 C C . GLU A 1 473 ? -3.171 11.274 -16.403 1.00 34.38 473 GLU A C 1
ATOM 3871 O O . GLU A 1 473 ? -2.358 11.073 -17.310 1.00 34.38 473 GLU A O 1
ATOM 3876 N N . ALA A 1 474 ? -2.740 11.508 -15.159 1.00 36.81 474 ALA A N 1
ATOM 3877 C CA . ALA A 1 474 ? -1.328 11.720 -14.857 1.00 36.81 474 ALA A CA 1
ATOM 3878 C C . ALA A 1 474 ? -0.524 10.407 -14.811 1.00 36.81 474 ALA A C 1
ATOM 3880 O O . ALA A 1 474 ? -0.441 9.732 -13.785 1.00 36.81 474 ALA A O 1
ATOM 3881 N N . LYS A 1 475 ? 0.175 10.077 -15.905 1.00 43.22 475 LYS A N 1
ATOM 3882 C CA . LYS A 1 475 ? 1.296 9.122 -15.862 1.00 43.22 475 LYS A CA 1
ATOM 3883 C C . LYS A 1 475 ? 2.429 9.712 -15.011 1.00 43.22 475 LYS A C 1
ATOM 3885 O O . LYS A 1 475 ? 2.968 10.766 -15.349 1.00 43.22 475 LYS A O 1
ATOM 3890 N N . VAL A 1 476 ? 2.824 9.023 -13.936 1.00 51.94 476 VAL A N 1
ATOM 3891 C CA . VAL A 1 476 ? 4.038 9.352 -13.168 1.00 51.94 476 VAL A CA 1
ATOM 3892 C C . VAL A 1 476 ? 5.240 9.257 -14.112 1.00 51.94 476 VAL A C 1
ATOM 3894 O O . VAL A 1 476 ? 5.552 8.179 -14.618 1.00 51.94 476 VAL A O 1
ATOM 3897 N N . ARG A 1 477 ? 5.898 10.386 -14.395 1.00 61.72 477 ARG A N 1
ATOM 3898 C CA . ARG A 1 477 ? 7.088 10.413 -15.253 1.00 61.72 477 ARG A CA 1
ATOM 3899 C C . ARG A 1 477 ? 8.321 9.981 -14.445 1.00 61.72 477 ARG A C 1
ATOM 3901 O O . ARG A 1 477 ? 8.497 10.408 -13.303 1.00 61.72 477 ARG A O 1
ATOM 3908 N N . LYS A 1 478 ? 9.153 9.107 -15.027 1.00 70.00 478 LYS A N 1
ATOM 3909 C CA . LYS A 1 478 ? 10.412 8.642 -14.417 1.00 70.00 478 LYS A CA 1
ATOM 3910 C C . LYS A 1 478 ? 11.388 9.816 -14.267 1.00 70.00 478 LYS A C 1
ATOM 3912 O O . LYS A 1 478 ? 11.459 10.607 -15.205 1.00 70.00 478 LYS A O 1
ATOM 3917 N N . PRO A 1 479 ? 12.155 9.918 -13.164 1.00 84.56 479 PRO A N 1
ATOM 3918 C CA . PRO A 1 479 ? 13.156 10.966 -13.023 1.00 84.56 479 PRO A CA 1
ATOM 3919 C C . PRO A 1 479 ? 14.105 11.008 -14.225 1.00 84.56 479 PRO A C 1
ATOM 3921 O O . PRO A 1 479 ? 14.572 9.963 -14.679 1.00 84.56 479 PRO A O 1
ATOM 3924 N N . ILE A 1 480 ? 14.384 12.205 -14.734 1.00 88.75 480 ILE A N 1
ATOM 3925 C CA . ILE A 1 480 ? 15.312 12.411 -15.851 1.00 88.75 480 ILE A CA 1
ATOM 3926 C C . ILE A 1 480 ? 16.648 12.924 -15.331 1.00 88.75 480 ILE A C 1
ATOM 3928 O O . ILE A 1 480 ? 16.686 13.765 -14.439 1.00 88.75 480 ILE A O 1
ATOM 3932 N N . TRP A 1 481 ? 17.749 12.432 -15.882 1.00 92.19 481 TRP A N 1
ATOM 3933 C CA . TRP A 1 481 ? 19.069 12.974 -15.582 1.00 92.19 481 TRP A CA 1
ATOM 3934 C C . TRP A 1 481 ? 19.288 14.290 -16.339 1.00 92.19 481 TRP A C 1
ATOM 3936 O O . TRP A 1 481 ? 18.972 14.384 -17.528 1.00 92.19 481 TRP A O 1
ATOM 3946 N N . ILE A 1 482 ? 19.837 15.296 -15.660 1.00 93.00 482 ILE A N 1
ATOM 3947 C CA . ILE A 1 482 ? 20.255 16.569 -16.251 1.00 93.00 482 ILE A CA 1
ATOM 3948 C C . ILE A 1 482 ? 21.702 16.880 -15.870 1.00 93.00 482 ILE A C 1
ATOM 3950 O O . ILE A 1 482 ? 22.158 16.535 -14.778 1.00 93.00 482 ILE A O 1
ATOM 3954 N N . ASN A 1 483 ? 22.400 17.594 -16.750 1.00 93.06 483 ASN A N 1
ATOM 3955 C CA . ASN A 1 483 ? 23.703 18.177 -16.460 1.00 93.06 483 ASN A CA 1
ATOM 3956 C C . ASN A 1 483 ? 23.676 19.661 -16.845 1.00 93.06 483 ASN A C 1
ATOM 3958 O O . ASN A 1 483 ? 23.483 20.009 -18.012 1.00 93.06 483 ASN A O 1
ATOM 3962 N N . PHE A 1 484 ? 23.913 20.550 -15.880 1.00 92.56 484 PHE A N 1
ATOM 3963 C CA . PHE A 1 484 ? 23.825 21.995 -16.109 1.00 92.56 484 PHE A CA 1
ATOM 3964 C C . PHE A 1 484 ? 24.838 22.530 -17.131 1.00 92.56 484 PHE A C 1
ATOM 3966 O O . PHE A 1 484 ? 24.629 23.617 -17.657 1.00 92.56 484 PHE A O 1
ATOM 3973 N N . ARG A 1 485 ? 25.900 21.792 -17.475 1.00 91.00 485 ARG A N 1
ATOM 3974 C CA . ARG A 1 485 ? 26.835 22.140 -18.559 1.00 91.00 485 ARG A CA 1
ATOM 3975 C C . ARG A 1 485 ? 26.309 21.799 -19.954 1.00 91.00 485 ARG A C 1
ATOM 3977 O O . ARG A 1 485 ? 26.882 22.263 -20.936 1.00 91.00 485 ARG A O 1
ATOM 3984 N N . SER A 1 486 ? 25.255 20.988 -20.067 1.00 91.12 486 SER A N 1
ATOM 3985 C CA . SER A 1 486 ? 24.704 20.550 -21.351 1.00 91.12 486 SER A CA 1
ATOM 3986 C C . SER A 1 486 ? 23.441 21.339 -21.717 1.00 91.12 486 SER A C 1
ATOM 3988 O O . SER A 1 486 ? 22.386 21.098 -21.114 1.00 91.12 486 SER A O 1
ATOM 3990 N N . PRO A 1 487 ? 23.482 22.214 -22.746 1.00 87.12 487 PRO A N 1
ATOM 3991 C CA . PRO A 1 487 ? 22.304 22.974 -23.174 1.00 87.12 487 PRO A CA 1
ATOM 3992 C C . PRO A 1 487 ? 21.140 22.064 -23.602 1.00 87.12 487 PRO A C 1
ATOM 3994 O O . PRO A 1 487 ? 19.983 22.411 -23.389 1.00 87.12 487 PRO A O 1
ATOM 3997 N N . HIS A 1 488 ? 21.431 20.862 -24.112 1.00 89.50 488 HIS A N 1
ATOM 3998 C CA . HIS A 1 488 ? 20.422 19.869 -24.490 1.00 89.50 488 HIS A CA 1
ATOM 3999 C C . HIS A 1 488 ? 19.613 19.369 -23.287 1.00 89.50 488 HIS A C 1
ATOM 4001 O O . HIS A 1 488 ? 18.395 19.233 -23.370 1.00 89.50 488 HIS A O 1
ATOM 4007 N N . THR A 1 489 ? 20.269 19.115 -22.150 1.00 91.31 489 THR A N 1
ATOM 4008 C CA . THR A 1 489 ? 19.558 18.638 -20.951 1.00 91.31 489 THR A CA 1
ATOM 4009 C C . THR A 1 489 ? 18.805 19.758 -20.235 1.00 91.31 489 THR A C 1
ATOM 4011 O O . THR A 1 489 ? 17.778 19.497 -19.616 1.00 91.31 489 THR A O 1
ATOM 4014 N N . LEU A 1 490 ? 19.254 21.011 -20.376 1.00 88.88 490 LEU A N 1
ATOM 4015 C CA . LEU A 1 490 ? 18.500 22.179 -19.910 1.00 88.88 490 LEU A CA 1
ATOM 4016 C C . LEU A 1 490 ? 17.233 22.404 -20.745 1.00 88.88 490 LEU A C 1
ATOM 4018 O O . LEU A 1 490 ? 16.183 22.740 -20.201 1.00 88.88 490 LEU A O 1
ATOM 4022 N N . GLU A 1 491 ? 17.304 22.167 -22.054 1.00 85.69 491 GLU A N 1
ATOM 4023 C CA . GLU A 1 491 ? 16.120 22.186 -22.914 1.00 85.69 491 GLU A CA 1
ATOM 4024 C C . GLU A 1 491 ? 15.164 21.026 -22.584 1.00 85.69 491 GLU A C 1
ATOM 4026 O O . GLU A 1 491 ? 13.951 21.225 -22.515 1.00 85.69 491 GLU A O 1
ATOM 4031 N N . LEU A 1 492 ? 15.692 19.836 -22.273 1.00 86.75 492 LEU A N 1
ATOM 4032 C CA . LEU A 1 492 ? 14.882 18.719 -21.778 1.00 86.75 492 LEU A CA 1
ATOM 4033 C C . LEU A 1 492 ? 14.189 19.063 -20.450 1.00 86.75 492 LEU A C 1
ATOM 4035 O O . LEU A 1 492 ? 12.994 18.807 -20.311 1.00 86.75 492 LEU A O 1
ATOM 4039 N N . LEU A 1 493 ? 14.901 19.680 -19.499 1.00 87.12 493 LEU A N 1
ATOM 4040 C CA . LEU A 1 493 ? 14.327 20.168 -18.241 1.00 87.12 493 LEU A CA 1
ATOM 4041 C C . LEU A 1 493 ? 13.135 21.092 -18.511 1.00 87.12 493 LEU A C 1
ATOM 4043 O O . LEU A 1 493 ? 12.064 20.891 -17.940 1.00 87.12 493 LEU A O 1
ATOM 4047 N N . ARG A 1 494 ? 13.288 22.049 -19.431 1.00 81.38 494 ARG A N 1
ATOM 4048 C CA . ARG A 1 494 ? 12.220 22.980 -19.819 1.00 81.38 494 ARG A CA 1
ATOM 4049 C C . ARG A 1 494 ? 10.969 22.259 -20.328 1.00 81.38 494 ARG A C 1
ATOM 4051 O O . ARG A 1 494 ? 9.862 22.673 -20.008 1.00 81.38 494 ARG A O 1
ATOM 4058 N N . GLN A 1 495 ? 11.129 21.201 -21.122 1.00 80.12 495 GLN A N 1
ATOM 4059 C CA . GLN A 1 495 ? 10.007 20.404 -21.645 1.00 80.12 495 GLN A CA 1
ATOM 4060 C C . GLN A 1 495 ? 9.398 19.472 -20.589 1.00 80.12 495 GLN A C 1
ATOM 4062 O O . GLN A 1 495 ? 8.236 19.068 -20.686 1.00 80.12 495 GLN A O 1
ATOM 4067 N N . TYR A 1 496 ? 10.193 19.099 -19.589 1.00 78.44 496 TYR A N 1
ATOM 4068 C CA . TYR A 1 496 ? 9.787 18.187 -18.535 1.00 78.44 496 TYR A CA 1
ATOM 4069 C C . TYR A 1 496 ? 8.974 18.880 -17.432 1.00 78.44 496 TYR A C 1
ATOM 4071 O O . TYR A 1 496 ? 8.066 18.256 -16.875 1.00 78.44 496 TYR A O 1
ATOM 4079 N N . VAL A 1 497 ? 9.256 20.161 -17.157 1.00 77.62 497 VAL A N 1
ATOM 4080 C CA . VAL A 1 497 ? 8.451 21.024 -16.277 1.00 77.62 497 VAL A CA 1
ATOM 4081 C C . VAL A 1 497 ? 7.157 21.415 -16.996 1.00 77.62 497 VAL A C 1
ATOM 4083 O O . VAL A 1 497 ? 7.107 22.329 -17.813 1.00 77.62 497 VAL A O 1
ATOM 4086 N N . ASP A 1 498 ? 6.109 20.654 -16.708 1.00 69.38 498 ASP A N 1
ATOM 4087 C CA . ASP A 1 498 ? 4.769 20.798 -17.275 1.00 69.38 498 ASP A CA 1
ATOM 4088 C C . ASP A 1 498 ? 3.910 21.779 -16.451 1.00 69.38 498 ASP A C 1
ATOM 4090 O O . ASP A 1 498 ? 4.173 21.989 -15.267 1.00 69.38 498 ASP A O 1
ATOM 4094 N N . LYS A 1 499 ? 2.851 22.344 -17.046 1.00 65.50 499 LYS A N 1
ATOM 4095 C CA . LYS A 1 499 ? 1.958 23.324 -16.391 1.00 65.50 499 LYS A CA 1
ATOM 4096 C C . LYS A 1 499 ? 1.198 22.753 -15.190 1.00 65.50 499 LYS A C 1
ATOM 4098 O O . LYS A 1 499 ? 0.818 23.513 -14.308 1.00 65.50 499 LYS A O 1
ATOM 4103 N N . ASP A 1 500 ? 1.004 21.437 -15.154 1.00 71.31 500 ASP A N 1
ATOM 4104 C CA . ASP A 1 500 ? 0.268 20.746 -14.087 1.00 71.31 500 ASP A CA 1
ATOM 4105 C C . ASP A 1 500 ? 1.166 20.280 -12.925 1.00 71.31 500 ASP A C 1
ATOM 4107 O O . ASP A 1 500 ? 0.695 19.625 -11.988 1.00 71.31 500 ASP A O 1
ATOM 4111 N N . ALA A 1 501 ? 2.475 20.555 -12.986 1.00 77.00 501 ALA A N 1
ATOM 4112 C CA . ALA A 1 501 ? 3.376 20.281 -11.875 1.00 77.00 501 ALA A CA 1
ATOM 4113 C C . ALA A 1 501 ? 3.102 21.269 -10.735 1.00 77.00 501 ALA A C 1
ATOM 4115 O O . ALA A 1 501 ? 3.034 22.471 -10.958 1.00 77.00 501 ALA A O 1
ATOM 4116 N N . ILE A 1 502 ? 2.991 20.770 -9.506 1.00 80.62 502 ILE A N 1
ATOM 4117 C CA . ILE A 1 502 ? 2.891 21.620 -8.305 1.00 80.62 502 ILE A CA 1
ATOM 4118 C C . ILE A 1 502 ? 4.245 21.842 -7.636 1.00 80.62 502 ILE A C 1
ATOM 4120 O O . ILE A 1 502 ? 4.381 22.750 -6.828 1.00 80.62 502 ILE A O 1
ATOM 4124 N N . ALA A 1 503 ? 5.243 21.017 -7.952 1.00 86.38 503 ALA A N 1
ATOM 4125 C CA . ALA A 1 503 ? 6.628 21.230 -7.560 1.00 86.38 503 ALA A CA 1
ATOM 4126 C C . ALA A 1 503 ? 7.569 20.502 -8.520 1.00 86.38 503 ALA A C 1
ATOM 4128 O O . ALA A 1 503 ? 7.215 19.459 -9.079 1.00 86.38 503 ALA A O 1
ATOM 4129 N N . VAL A 1 504 ? 8.795 21.003 -8.652 1.00 89.19 504 VAL A N 1
ATOM 4130 C CA . VAL A 1 504 ? 9.879 20.326 -9.374 1.00 89.19 504 VAL A CA 1
ATOM 4131 C C . VAL A 1 504 ? 10.963 19.939 -8.393 1.00 89.19 504 VAL A C 1
ATOM 4133 O O . VAL A 1 504 ? 11.415 20.737 -7.574 1.00 89.19 504 VAL A O 1
ATOM 4136 N N . CYS A 1 505 ? 11.349 18.676 -8.454 1.00 89.12 505 CYS A N 1
ATOM 4137 C CA . CYS A 1 505 ? 12.187 18.041 -7.462 1.00 89.12 505 CYS A CA 1
ATOM 4138 C C . CYS A 1 505 ? 13.496 17.607 -8.099 1.00 89.12 505 CYS A C 1
ATOM 4140 O O . CYS A 1 505 ? 13.508 16.729 -8.961 1.00 89.12 505 CYS A O 1
ATOM 4142 N N . PHE A 1 506 ? 14.587 18.202 -7.635 1.00 92.50 506 PHE A N 1
ATOM 4143 C CA . PHE A 1 506 ? 15.946 17.871 -8.028 1.00 92.50 506 PHE A CA 1
ATOM 4144 C C . PHE A 1 506 ? 16.564 16.991 -6.951 1.00 92.50 506 PHE A C 1
ATOM 4146 O O . PHE A 1 506 ? 16.485 17.314 -5.772 1.00 92.50 506 PHE A O 1
ATOM 4153 N N . THR A 1 507 ? 17.168 15.874 -7.324 1.00 93.06 507 THR A N 1
ATOM 4154 C CA . THR A 1 507 ? 17.891 14.983 -6.407 1.00 93.06 507 THR A CA 1
ATOM 4155 C C . THR A 1 507 ? 19.313 14.820 -6.903 1.00 93.06 507 THR A C 1
ATOM 4157 O O . THR A 1 507 ? 19.517 14.689 -8.108 1.00 93.06 507 THR A O 1
ATOM 4160 N N . GLU A 1 508 ? 20.290 14.853 -6.000 1.00 94.50 508 GLU A N 1
ATOM 4161 C CA . GLU A 1 508 ? 21.702 14.735 -6.381 1.00 94.50 508 GLU A CA 1
ATOM 4162 C C . GLU A 1 508 ? 21.988 13.489 -7.233 1.00 94.50 508 GLU A C 1
ATOM 4164 O O . GLU A 1 508 ? 21.441 12.410 -6.984 1.00 94.50 508 GLU A O 1
ATOM 4169 N N . ALA A 1 509 ? 22.853 13.622 -8.241 1.00 93.88 509 ALA A N 1
ATOM 4170 C CA . ALA A 1 509 ? 23.395 12.467 -8.942 1.00 93.88 509 ALA A CA 1
ATOM 4171 C C . ALA A 1 509 ? 24.493 11.826 -8.082 1.00 93.88 509 ALA A C 1
ATOM 4173 O O . ALA A 1 509 ? 25.633 12.279 -8.060 1.00 93.88 509 ALA A O 1
ATOM 4174 N N . LEU A 1 510 ? 24.125 10.781 -7.342 1.00 93.56 510 LEU A N 1
ATOM 4175 C CA . LEU A 1 510 ? 25.042 10.005 -6.509 1.00 93.56 510 LEU A CA 1
ATOM 4176 C C . LEU A 1 510 ? 24.799 8.508 -6.757 1.00 93.56 510 LEU A C 1
ATOM 4178 O O . LEU A 1 510 ? 23.699 8.055 -6.446 1.00 93.56 510 LEU A O 1
ATOM 4182 N N . PRO A 1 511 ? 25.753 7.728 -7.288 1.00 93.75 511 PRO A N 1
ATOM 4183 C CA . PRO A 1 511 ? 27.081 8.153 -7.725 1.00 93.75 511 PRO A CA 1
ATOM 4184 C C . PRO A 1 511 ? 27.013 9.158 -8.889 1.00 93.75 511 PRO A C 1
ATOM 4186 O O . PRO A 1 511 ? 26.183 9.012 -9.792 1.00 93.75 511 PRO A O 1
ATOM 4189 N N . ALA A 1 512 ? 27.884 10.167 -8.865 1.00 89.31 512 ALA A N 1
ATOM 4190 C CA . ALA A 1 512 ? 28.139 11.019 -10.026 1.00 89.31 512 ALA A CA 1
ATOM 4191 C C . ALA A 1 512 ? 28.936 10.237 -11.082 1.00 89.31 512 ALA A C 1
ATOM 4193 O O . ALA A 1 512 ? 29.519 9.195 -10.767 1.00 89.31 512 ALA A O 1
ATOM 4194 N N . ARG A 1 513 ? 29.014 10.733 -12.326 1.00 86.69 513 ARG A N 1
ATOM 4195 C CA . ARG A 1 513 ? 29.697 10.001 -13.414 1.00 86.69 513 ARG A CA 1
ATOM 4196 C C . ARG A 1 513 ? 31.157 9.658 -13.108 1.00 86.69 513 ARG A C 1
ATOM 4198 O O . ARG A 1 513 ? 31.621 8.594 -13.498 1.00 86.69 513 ARG A O 1
ATOM 4205 N N . GLN A 1 514 ? 31.864 10.507 -12.360 1.00 84.38 514 GLN A N 1
ATOM 4206 C CA . GLN A 1 514 ? 33.256 10.250 -11.960 1.00 84.38 514 GLN A CA 1
ATOM 4207 C C . GLN A 1 514 ? 33.394 9.178 -10.862 1.00 84.38 514 GLN A C 1
ATOM 4209 O O . GLN A 1 514 ? 34.507 8.794 -10.525 1.00 84.38 514 GLN A O 1
ATOM 4214 N N . GLN A 1 515 ? 32.284 8.718 -10.281 1.00 90.44 515 GLN A N 1
ATOM 4215 C CA . GLN A 1 515 ? 32.236 7.728 -9.197 1.00 90.44 515 GLN A CA 1
ATOM 4216 C C . GLN A 1 515 ? 31.702 6.367 -9.675 1.00 90.44 515 GLN A C 1
ATOM 4218 O O . GLN A 1 515 ? 31.340 5.507 -8.863 1.00 90.44 515 GLN A O 1
ATOM 4223 N N . TYR A 1 516 ? 31.598 6.183 -10.993 1.00 91.25 516 TYR A N 1
ATOM 4224 C CA . TYR A 1 516 ? 31.305 4.898 -11.611 1.00 91.25 516 TYR A CA 1
ATOM 4225 C C . TYR A 1 516 ? 32.589 4.070 -11.649 1.00 91.25 516 TYR A C 1
ATOM 4227 O O . TYR A 1 516 ? 33.459 4.272 -12.489 1.00 91.25 516 TYR A O 1
ATOM 4235 N N . TRP A 1 517 ? 32.709 3.142 -10.703 1.00 89.75 517 TRP A N 1
ATOM 4236 C CA . TRP A 1 517 ? 33.920 2.343 -10.500 1.00 89.75 517 TRP A CA 1
ATOM 4237 C C . TRP A 1 517 ? 34.033 1.134 -11.435 1.00 89.75 517 TRP A C 1
ATOM 4239 O O . TRP A 1 517 ? 35.125 0.585 -11.587 1.00 89.75 517 TRP A O 1
ATOM 4249 N N . LEU A 1 518 ? 32.919 0.691 -12.028 1.00 88.50 518 LEU A N 1
ATOM 4250 C CA . LEU A 1 518 ? 32.896 -0.459 -12.926 1.00 88.50 518 LEU A CA 1
ATOM 4251 C C . LEU A 1 518 ? 33.439 -0.031 -14.293 1.00 88.50 518 LEU A C 1
ATOM 4253 O O . LEU A 1 518 ? 32.807 0.769 -14.977 1.00 88.50 518 LEU A O 1
ATOM 4257 N N . ALA A 1 519 ? 34.614 -0.531 -14.669 1.00 78.88 519 ALA A N 1
ATOM 4258 C CA . ALA A 1 519 ? 35.298 -0.125 -15.894 1.00 78.88 519 ALA A CA 1
ATOM 4259 C C . ALA A 1 519 ? 34.499 -0.474 -17.163 1.00 78.88 519 ALA A C 1
ATOM 4261 O O . ALA A 1 519 ? 33.811 -1.491 -17.207 1.00 78.88 519 ALA A O 1
ATOM 4262 N N . SER A 1 520 ? 34.629 0.360 -18.199 1.00 70.12 520 SER A N 1
ATOM 4263 C CA . SER A 1 520 ? 34.153 0.054 -19.553 1.00 70.12 520 SER A CA 1
ATOM 4264 C C . SER A 1 520 ? 35.148 -0.835 -20.293 1.00 70.12 520 SER A C 1
ATOM 4266 O O . SER A 1 520 ? 36.348 -0.561 -20.302 1.00 70.12 520 SER A O 1
ATOM 4268 N N . ASP A 1 521 ? 34.633 -1.843 -21.001 1.00 63.34 521 ASP A N 1
ATOM 4269 C CA . ASP A 1 521 ? 35.418 -2.722 -21.881 1.00 63.34 521 ASP A CA 1
ATOM 4270 C C . ASP A 1 521 ? 36.058 -1.965 -23.063 1.00 63.34 521 ASP A C 1
ATOM 4272 O O 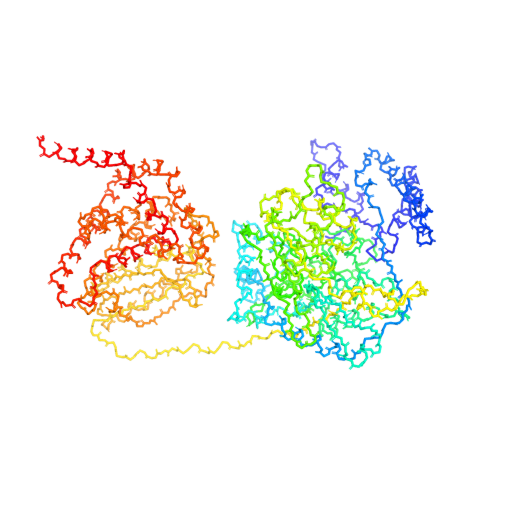. ASP A 1 521 ? 36.983 -2.454 -23.716 1.00 63.34 521 ASP A O 1
ATOM 4276 N N . LYS A 1 522 ? 35.574 -0.752 -23.365 1.00 56.62 522 LYS A N 1
ATOM 4277 C CA . LYS A 1 522 ? 36.111 0.115 -24.419 1.00 56.62 522 LYS A CA 1
ATOM 4278 C C . LYS A 1 522 ? 36.948 1.233 -23.803 1.00 56.62 522 LYS A C 1
ATOM 4280 O O . LYS A 1 522 ? 36.413 2.083 -23.093 1.00 56.62 522 LYS A O 1
ATOM 4285 N N . ALA A 1 523 ? 38.235 1.268 -24.153 1.00 49.50 523 ALA A N 1
ATOM 4286 C CA . ALA A 1 523 ? 39.217 2.284 -23.762 1.00 49.50 523 ALA A CA 1
ATOM 4287 C C . ALA A 1 523 ? 38.976 3.650 -24.446 1.00 49.50 523 ALA A C 1
ATOM 4289 O O . ALA A 1 523 ? 39.855 4.179 -25.122 1.00 49.50 523 ALA A O 1
ATOM 4290 N N . ILE A 1 524 ? 37.760 4.193 -24.343 1.00 53.56 524 ILE A N 1
ATOM 4291 C CA . ILE A 1 524 ? 37.374 5.444 -25.014 1.00 53.56 524 ILE A CA 1
ATOM 4292 C C . ILE A 1 524 ? 37.633 6.664 -24.112 1.00 53.56 524 ILE A C 1
ATOM 4294 O O . ILE A 1 524 ? 37.879 7.743 -24.642 1.00 53.56 524 ILE A O 1
ATOM 4298 N N . ASP A 1 525 ? 37.657 6.514 -22.778 1.00 54.25 525 ASP A N 1
ATOM 4299 C CA . ASP A 1 525 ? 38.020 7.606 -21.856 1.00 54.25 525 ASP A CA 1
ATOM 4300 C C . ASP A 1 525 ? 38.444 7.096 -20.460 1.00 54.25 525 ASP A C 1
ATOM 4302 O O . ASP A 1 525 ? 37.953 6.067 -19.991 1.00 54.25 525 ASP A O 1
ATOM 4306 N N . VAL A 1 526 ? 39.301 7.841 -19.757 1.00 48.88 526 VAL A N 1
ATOM 4307 C CA . VAL A 1 526 ? 39.837 7.524 -18.411 1.00 48.88 526 VAL A CA 1
ATOM 4308 C C . VAL A 1 526 ? 38.768 7.657 -17.305 1.00 48.88 526 VAL A C 1
ATOM 4310 O O . VAL A 1 526 ? 38.984 7.236 -16.172 1.00 48.88 526 VAL A O 1
ATOM 4313 N N . HIS A 1 527 ? 37.591 8.196 -17.646 1.00 54.50 527 HIS A N 1
ATOM 4314 C CA . HIS A 1 527 ? 36.424 8.372 -16.767 1.00 54.50 527 HIS A CA 1
ATOM 4315 C C . HIS A 1 527 ? 35.172 7.603 -17.244 1.00 54.50 527 HIS A C 1
ATOM 4317 O O . HIS A 1 527 ? 34.049 7.935 -16.865 1.00 54.50 527 HIS A O 1
ATOM 4323 N N . SER A 1 528 ? 35.340 6.586 -18.095 1.00 62.81 528 SER A N 1
ATOM 4324 C CA . SER A 1 528 ? 34.247 5.858 -18.764 1.00 62.81 528 SER A CA 1
ATOM 4325 C C . SER A 1 528 ? 33.659 4.693 -17.949 1.00 62.81 528 SER A C 1
ATOM 4327 O O . SER A 1 528 ? 33.446 3.605 -18.473 1.00 62.81 528 SER A O 1
ATOM 4329 N N . GLY A 1 529 ? 33.390 4.884 -16.658 1.00 78.00 529 GLY A N 1
ATOM 4330 C CA . GLY A 1 529 ? 32.744 3.842 -15.854 1.00 78.00 529 GLY A CA 1
ATOM 4331 C C . GLY A 1 529 ? 31.276 3.597 -16.238 1.00 78.00 529 GLY A C 1
ATOM 4332 O O . GLY A 1 529 ? 30.578 4.503 -16.701 1.00 78.00 529 GLY A O 1
ATOM 4333 N N . HIS A 1 530 ? 30.776 2.383 -16.011 1.00 86.88 530 HIS A N 1
ATOM 4334 C CA . HIS A 1 530 ? 29.362 2.042 -16.154 1.00 86.88 530 HIS A CA 1
ATOM 4335 C C . HIS A 1 530 ? 28.571 2.406 -14.894 1.00 86.88 530 HIS A C 1
ATOM 4337 O O . HIS A 1 530 ? 28.948 2.047 -13.776 1.00 86.88 530 HIS A O 1
ATOM 4343 N N . ALA A 1 531 ? 27.420 3.058 -15.078 1.00 90.50 531 ALA A N 1
ATOM 4344 C CA . ALA A 1 531 ? 26.424 3.157 -14.020 1.00 90.50 531 ALA A CA 1
ATOM 4345 C C . ALA A 1 531 ? 25.908 1.747 -13.698 1.00 90.50 531 ALA A C 1
ATOM 4347 O O . ALA A 1 531 ? 25.381 1.063 -14.574 1.00 90.50 531 ALA A O 1
ATOM 4348 N N . SER A 1 532 ? 26.065 1.320 -12.449 1.00 91.94 532 SER A N 1
ATOM 4349 C CA . SER A 1 532 ? 25.658 -0.003 -11.982 1.00 91.94 532 SER A CA 1
ATOM 4350 C C . SER A 1 532 ? 24.678 0.105 -10.820 1.00 91.94 532 SER A C 1
ATOM 4352 O O . SER A 1 532 ? 24.728 1.044 -10.020 1.00 91.94 532 SER A O 1
ATOM 4354 N N . GLU A 1 533 ? 23.767 -0.858 -10.749 1.00 94.31 533 GLU A N 1
ATOM 4355 C CA . GLU A 1 533 ? 22.850 -1.073 -9.637 1.00 94.31 533 GLU A CA 1
ATOM 4356 C C . GLU A 1 533 ? 22.879 -2.558 -9.285 1.00 94.31 533 GLU A C 1
ATOM 4358 O O . GLU A 1 533 ? 22.930 -3.424 -10.158 1.00 94.31 533 GLU A O 1
ATOM 4363 N N . PHE A 1 534 ? 22.886 -2.836 -7.992 1.00 94.50 534 PHE A N 1
ATOM 4364 C CA . PHE A 1 534 ? 22.961 -4.163 -7.415 1.00 94.50 534 PHE A CA 1
ATOM 4365 C C . PHE A 1 534 ? 21.666 -4.469 -6.685 1.00 94.50 534 PHE A C 1
ATOM 4367 O O . PHE A 1 534 ? 21.000 -3.578 -6.159 1.00 94.50 534 PHE A O 1
ATOM 4374 N N . MET A 1 535 ? 21.336 -5.752 -6.627 1.00 93.44 535 MET A N 1
ATOM 4375 C CA . MET A 1 535 ? 20.130 -6.255 -5.997 1.00 93.44 535 MET A CA 1
ATOM 4376 C C . MET A 1 535 ? 20.526 -7.290 -4.945 1.00 93.44 535 MET A C 1
ATOM 4378 O O . MET A 1 535 ? 21.267 -8.225 -5.240 1.00 93.44 535 MET A O 1
ATOM 4382 N N . THR A 1 536 ? 20.069 -7.124 -3.707 1.00 93.50 536 THR A N 1
ATOM 4383 C CA . THR A 1 536 ? 20.302 -8.092 -2.624 1.00 93.50 536 THR A CA 1
ATOM 4384 C C . THR A 1 536 ? 19.009 -8.424 -1.911 1.00 93.50 536 THR A C 1
ATOM 4386 O O . THR A 1 536 ? 18.216 -7.537 -1.610 1.00 93.50 536 THR A O 1
ATOM 4389 N N . GLN A 1 537 ? 18.837 -9.703 -1.596 1.00 93.38 537 GLN A N 1
ATOM 4390 C CA . GLN A 1 537 ? 17.707 -10.188 -0.820 1.00 93.38 537 GLN A CA 1
ATOM 4391 C C . GLN A 1 537 ? 18.056 -10.256 0.660 1.00 93.38 537 GLN A C 1
ATOM 4393 O O . GLN A 1 537 ? 19.129 -10.729 1.037 1.00 93.38 537 GLN A O 1
ATOM 4398 N N . LEU A 1 538 ? 17.133 -9.803 1.497 1.00 93.19 538 LEU A N 1
ATOM 4399 C CA . LEU A 1 538 ? 17.238 -9.819 2.949 1.00 93.19 538 LEU A CA 1
ATOM 4400 C C . LEU A 1 538 ? 15.979 -10.463 3.519 1.00 93.19 538 LEU A C 1
ATOM 4402 O O . LEU A 1 538 ? 14.876 -10.218 3.036 1.00 93.19 538 LEU A O 1
ATOM 4406 N N . HIS A 1 539 ? 16.135 -11.270 4.562 1.00 93.25 539 HIS A N 1
ATOM 4407 C CA . HIS A 1 539 ? 15.008 -11.820 5.303 1.00 93.25 539 HIS A CA 1
ATOM 4408 C C . HIS A 1 539 ? 15.310 -11.840 6.796 1.00 93.25 539 HIS A C 1
ATOM 4410 O O . HIS A 1 539 ? 16.466 -11.772 7.220 1.00 93.25 539 HIS A O 1
ATOM 4416 N N . TRP A 1 540 ? 14.257 -11.950 7.595 1.00 92.50 540 TRP A N 1
ATOM 4417 C CA . TRP A 1 540 ? 14.348 -12.066 9.044 1.00 92.50 540 TRP A CA 1
ATOM 4418 C C . TRP A 1 540 ? 13.653 -13.339 9.515 1.00 92.50 540 TRP A C 1
ATOM 4420 O O . TRP A 1 540 ? 12.829 -13.895 8.791 1.00 92.50 540 TRP A O 1
ATOM 4430 N N . PRO A 1 541 ? 13.945 -13.820 10.731 1.00 89.94 541 PRO A N 1
ATOM 4431 C CA . PRO A 1 541 ? 13.167 -14.894 11.330 1.00 89.94 541 PRO A CA 1
ATOM 4432 C C . PRO A 1 541 ? 11.680 -14.526 11.435 1.00 89.94 541 PRO A C 1
ATOM 4434 O O . PRO A 1 541 ? 11.328 -13.361 11.654 1.00 89.94 541 PRO A O 1
ATOM 4437 N N . MET A 1 542 ? 10.814 -15.535 11.319 1.00 88.81 542 MET A N 1
ATOM 4438 C CA . MET A 1 542 ? 9.381 -15.380 11.566 1.00 88.81 542 MET A CA 1
ATOM 4439 C C . MET A 1 542 ? 9.152 -14.897 13.011 1.00 88.81 542 MET A C 1
ATOM 4441 O O . MET A 1 542 ? 9.726 -15.486 13.931 1.00 88.81 542 MET A O 1
ATOM 4445 N N . PRO A 1 543 ? 8.338 -13.851 13.249 1.00 86.62 543 PRO A N 1
ATOM 4446 C CA . PRO A 1 543 ? 7.982 -13.454 14.607 1.00 86.62 543 PRO A CA 1
ATOM 4447 C C . PRO A 1 543 ? 7.151 -14.543 15.295 1.00 86.62 543 PRO A C 1
ATOM 4449 O O . PRO A 1 543 ? 6.277 -15.140 14.670 1.00 86.62 543 PRO A O 1
ATOM 4452 N N . CYS A 1 544 ? 7.386 -14.768 16.585 1.00 68.81 544 CYS A N 1
ATOM 4453 C CA . CYS A 1 544 ? 6.575 -15.661 17.415 1.00 68.81 544 CYS A CA 1
ATOM 4454 C C . CYS A 1 544 ? 5.720 -14.832 18.377 1.00 68.81 544 CYS A C 1
ATOM 4456 O O . CYS A 1 544 ? 6.172 -13.788 18.851 1.00 68.81 544 CYS A O 1
ATOM 4458 N N . ALA A 1 545 ? 4.519 -15.306 18.714 1.00 57.31 545 ALA A N 1
ATOM 4459 C CA . ALA A 1 545 ? 3.705 -14.663 19.738 1.00 57.31 545 ALA A CA 1
ATOM 4460 C C . ALA A 1 545 ? 4.423 -14.697 21.101 1.00 57.31 545 ALA A C 1
ATOM 4462 O O . ALA A 1 545 ? 4.709 -15.767 21.649 1.00 57.31 545 ALA A O 1
ATOM 4463 N N . GLU A 1 546 ? 4.691 -13.525 21.682 1.00 47.78 546 GLU A N 1
ATOM 4464 C CA . GLU A 1 546 ? 4.928 -13.433 23.122 1.00 47.78 546 GLU A CA 1
ATOM 4465 C C . GLU A 1 546 ? 3.608 -13.731 23.838 1.00 47.78 546 GLU A C 1
ATOM 4467 O O . GLU A 1 546 ? 2.563 -13.175 23.493 1.00 47.78 546 GLU A O 1
ATOM 4472 N N . LYS A 1 547 ? 3.642 -14.618 24.841 1.00 34.78 547 LYS A N 1
ATOM 4473 C CA . LYS A 1 547 ? 2.465 -14.903 25.671 1.00 34.78 547 LYS A CA 1
ATOM 4474 C C . LYS A 1 547 ? 1.933 -13.585 26.253 1.00 34.78 547 LYS A C 1
ATOM 4476 O O . LYS A 1 547 ? 2.724 -12.861 26.864 1.00 34.78 547 LYS A O 1
ATOM 4481 N N . PRO A 1 548 ? 0.623 -13.293 26.164 1.00 37.94 548 PRO A N 1
ATOM 4482 C CA . PRO A 1 548 ? 0.037 -12.219 26.946 1.00 37.94 548 PRO A CA 1
ATOM 4483 C C . PRO A 1 548 ? 0.329 -12.486 28.424 1.00 37.94 548 PRO A C 1
ATOM 4485 O O . PRO A 1 548 ? -0.057 -13.523 28.969 1.00 37.94 548 PRO A O 1
ATOM 4488 N N . GLY A 1 549 ? 1.055 -11.573 29.072 1.00 28.86 549 GLY A N 1
ATOM 4489 C CA . GLY A 1 549 ? 1.168 -11.566 30.525 1.00 28.86 549 GLY A CA 1
ATOM 4490 C C . GLY A 1 549 ? -0.241 -11.523 31.109 1.00 28.86 549 GLY A C 1
ATOM 4491 O O . GLY A 1 549 ? -1.031 -10.656 30.739 1.00 28.86 549 GLY A O 1
ATOM 4492 N N . GLY A 1 550 ? -0.565 -12.503 31.955 1.00 27.34 550 GLY A N 1
ATOM 4493 C CA . GLY A 1 550 ? -1.897 -12.678 32.522 1.00 27.34 550 GLY A CA 1
ATOM 4494 C C . GLY A 1 550 ? -2.454 -11.377 33.094 1.00 27.34 550 GLY A C 1
ATOM 4495 O O . GLY A 1 550 ? -1.765 -10.639 33.801 1.00 27.34 550 GLY A O 1
ATOM 4496 N N . ILE A 1 551 ? -3.716 -11.097 32.775 1.00 28.91 551 ILE A N 1
ATOM 4497 C CA . ILE A 1 551 ? -4.442 -9.953 33.314 1.00 28.91 551 ILE A CA 1
ATOM 4498 C C . ILE A 1 551 ? -4.546 -10.132 34.830 1.00 28.91 551 ILE A C 1
ATOM 4500 O O . ILE A 1 551 ? -5.174 -11.062 35.332 1.00 28.91 551 ILE A O 1
ATOM 4504 N N . HIS A 1 552 ? -3.912 -9.219 35.557 1.00 27.14 552 HIS A N 1
ATOM 4505 C CA . HIS A 1 552 ? -4.036 -9.094 36.999 1.00 27.14 552 HIS A CA 1
ATOM 4506 C C . HIS A 1 552 ? -5.443 -8.571 37.325 1.00 27.14 552 HIS A C 1
ATOM 4508 O O . HIS A 1 552 ? -5.801 -7.459 36.930 1.00 27.14 552 HIS A O 1
ATOM 4514 N N . VAL A 1 553 ? -6.248 -9.375 38.021 1.00 29.12 553 VAL A N 1
ATOM 4515 C CA . VAL A 1 553 ? -7.503 -8.929 38.641 1.00 29.12 553 VAL A CA 1
ATOM 4516 C C . VAL A 1 553 ? -7.131 -8.265 39.969 1.00 29.12 553 VAL A C 1
ATOM 4518 O O . VAL A 1 553 ? -6.622 -8.961 40.849 1.00 29.12 553 VAL A O 1
ATOM 4521 N N . PRO A 1 554 ? -7.343 -6.950 40.161 1.00 27.33 554 PRO A N 1
ATOM 4522 C CA . PRO A 1 554 ? -7.176 -6.355 41.474 1.00 27.33 554 PRO A CA 1
ATOM 4523 C C . PRO A 1 554 ? -8.323 -6.824 42.368 1.00 27.33 554 PRO A C 1
ATOM 4525 O O . PRO A 1 554 ? -9.495 -6.756 41.995 1.00 27.33 554 PRO A O 1
ATOM 4528 N N . VAL A 1 555 ? -7.975 -7.276 43.566 1.00 32.31 555 VAL A N 1
ATOM 4529 C CA . VAL A 1 555 ? -8.923 -7.476 44.660 1.00 32.31 555 VAL A CA 1
ATOM 4530 C C . VAL A 1 555 ? -9.485 -6.103 45.046 1.00 32.31 555 VAL A C 1
ATOM 4532 O O . VAL A 1 555 ? -8.729 -5.203 45.404 1.00 32.31 555 VAL A O 1
ATOM 4535 N N . LEU A 1 556 ? -10.806 -5.935 44.946 1.00 38.59 556 LEU A N 1
ATOM 4536 C CA . LEU A 1 556 ? -11.524 -4.724 45.355 1.00 38.59 556 LEU A CA 1
ATOM 4537 C C . LEU A 1 556 ? -11.377 -4.509 46.871 1.00 38.59 556 LEU A C 1
ATOM 4539 O O . LEU A 1 556 ? -12.011 -5.203 47.666 1.00 38.59 556 LEU A O 1
ATOM 4543 N N . GLY A 1 557 ? -10.548 -3.541 47.262 1.00 33.41 557 GLY A N 1
ATOM 4544 C CA . GLY A 1 557 ? -10.404 -3.070 48.638 1.00 33.41 557 GLY A CA 1
ATOM 4545 C C . GLY A 1 557 ? -11.144 -1.750 48.863 1.00 33.41 557 GLY A C 1
ATOM 4546 O O . GLY A 1 557 ? -10.860 -0.766 48.195 1.00 33.41 557 GLY A O 1
ATOM 4547 N N . ASN A 1 558 ? -12.058 -1.748 49.838 1.00 35.91 558 ASN A N 1
ATOM 4548 C CA . ASN A 1 558 ? -12.696 -0.594 50.493 1.00 35.91 558 ASN A CA 1
ATOM 4549 C C . ASN A 1 558 ? -13.448 0.413 49.611 1.00 35.91 558 ASN A C 1
ATOM 4551 O O . ASN A 1 558 ? -13.041 1.551 49.399 1.00 35.91 558 ASN A O 1
ATOM 4555 N N . ILE A 1 559 ? -14.652 0.008 49.221 1.00 44.34 559 ILE A N 1
ATOM 4556 C CA . ILE A 1 559 ? -15.701 0.906 48.743 1.00 44.34 559 ILE A CA 1
ATOM 4557 C C . ILE A 1 559 ? -16.336 1.626 49.968 1.00 44.34 559 ILE A C 1
ATOM 4559 O O . ILE A 1 559 ? -16.373 1.059 51.060 1.00 44.34 559 ILE A O 1
ATOM 4563 N N . THR A 1 560 ? -16.804 2.870 49.836 1.00 46.59 560 THR A N 1
ATOM 4564 C CA . THR A 1 560 ? -17.609 3.595 50.850 1.00 46.59 560 THR A CA 1
ATOM 4565 C C . THR A 1 560 ? -19.102 3.565 50.484 1.00 46.59 560 THR A C 1
ATOM 4567 O O . THR A 1 560 ? -19.455 3.201 49.363 1.00 46.59 560 THR A O 1
ATOM 4570 N N . ARG A 1 561 ? -19.994 3.946 51.414 1.00 43.62 561 ARG A N 1
ATOM 4571 C CA . ARG A 1 561 ? -21.458 3.762 51.297 1.00 43.62 561 ARG A CA 1
ATOM 4572 C C . ARG A 1 561 ? -22.086 4.364 50.022 1.00 43.62 561 ARG A C 1
ATOM 4574 O O . ARG A 1 561 ? -23.009 3.765 49.492 1.00 43.62 561 ARG A O 1
ATOM 4581 N N . ASN A 1 562 ? -21.515 5.447 49.476 1.00 57.25 562 ASN A N 1
ATOM 4582 C CA . ASN A 1 562 ? -21.935 6.090 48.219 1.00 57.25 562 ASN A CA 1
ATOM 4583 C C . ASN A 1 562 ? -20.792 6.083 47.199 1.00 57.25 562 ASN A C 1
ATOM 4585 O O . ASN A 1 562 ? -20.028 7.044 47.086 1.00 57.25 562 ASN A O 1
ATOM 4589 N N . SER A 1 563 ? -20.650 4.983 46.470 1.00 74.44 563 SER A N 1
ATOM 4590 C CA . SER A 1 563 ? -19.503 4.770 45.588 1.00 74.44 563 SER A CA 1
ATOM 4591 C C . SER A 1 563 ? -19.838 4.945 44.117 1.00 74.44 563 SER A C 1
ATOM 4593 O O . SER A 1 563 ? -20.974 4.757 43.680 1.00 74.44 563 SER A O 1
ATOM 4595 N N . TRP A 1 564 ? -18.819 5.314 43.346 1.00 87.62 564 TRP A N 1
ATOM 4596 C CA . TRP A 1 564 ? -18.896 5.344 41.896 1.00 87.62 564 TRP A CA 1
ATOM 4597 C C . TRP A 1 564 ? -18.600 3.961 41.327 1.00 87.62 564 TRP A C 1
ATOM 4599 O O . TRP A 1 564 ? -17.503 3.432 41.501 1.00 87.62 564 TRP A O 1
ATOM 4609 N N . LEU A 1 565 ? -19.554 3.413 40.586 1.00 89.00 565 LEU A N 1
ATOM 4610 C CA . LEU A 1 565 ? -19.350 2.269 39.714 1.00 89.00 565 LEU A CA 1
ATOM 4611 C C . LEU A 1 565 ? -19.010 2.783 38.312 1.00 89.00 565 LEU A C 1
ATOM 4613 O O . LEU A 1 565 ? -19.803 3.491 37.689 1.00 89.00 565 LEU A O 1
ATOM 4617 N N . TYR A 1 566 ? -17.813 2.458 37.822 1.00 91.25 566 TYR A N 1
ATOM 4618 C CA . TYR A 1 566 ? -17.290 3.008 36.572 1.00 91.25 566 TYR A CA 1
ATOM 4619 C C . TYR A 1 566 ? -16.811 1.909 35.616 1.00 91.25 566 TYR A C 1
ATOM 4621 O O . TYR A 1 566 ? -15.800 1.241 35.839 1.00 91.25 566 TYR A O 1
ATOM 4629 N N . PHE A 1 567 ? -17.546 1.775 34.510 1.00 92.88 567 PHE A N 1
ATOM 4630 C CA . PHE A 1 567 ? -17.261 0.877 33.398 1.00 92.88 567 PHE A CA 1
ATOM 4631 C C . PHE A 1 567 ? -16.588 1.619 32.240 1.00 92.88 567 PHE A C 1
ATOM 4633 O O . PHE A 1 567 ? -17.055 2.664 31.786 1.00 92.88 567 PHE A O 1
ATOM 4640 N N . LYS A 1 568 ? -15.532 1.025 31.690 1.00 93.94 568 LYS A N 1
ATOM 4641 C CA . LYS A 1 568 ? -15.016 1.304 30.349 1.00 93.94 568 LYS A CA 1
ATOM 4642 C C . LYS A 1 568 ? -15.494 0.194 29.421 1.00 93.94 568 LYS A C 1
ATOM 4644 O O . LYS A 1 568 ? -15.080 -0.943 29.602 1.00 93.94 568 LYS A O 1
ATOM 4649 N N . ILE A 1 569 ? -16.358 0.512 28.467 1.00 94.50 569 ILE A N 1
ATOM 4650 C CA . ILE A 1 569 ? -17.038 -0.439 27.584 1.00 94.50 569 ILE A CA 1
ATOM 4651 C C . ILE A 1 569 ? -16.465 -0.274 26.178 1.00 94.50 569 ILE A C 1
ATOM 4653 O O . ILE A 1 569 ? -16.718 0.738 25.521 1.00 94.50 569 ILE A O 1
ATOM 4657 N N . TYR A 1 570 ? -15.670 -1.246 25.748 1.00 89.44 570 TYR A N 1
ATOM 4658 C CA . TYR A 1 570 ? -14.939 -1.270 24.487 1.00 89.44 570 TYR A CA 1
ATOM 4659 C C . TYR A 1 570 ? -15.763 -2.030 23.433 1.00 89.44 570 TYR A C 1
ATOM 4661 O O . TYR A 1 570 ? -15.826 -3.261 23.486 1.00 89.44 570 TYR A O 1
ATOM 4669 N N . PRO A 1 571 ? -16.428 -1.345 22.483 1.00 85.94 571 PRO A N 1
ATOM 4670 C CA . PRO A 1 571 ? -16.940 -2.004 21.289 1.00 85.94 571 PRO A CA 1
ATOM 4671 C C . PRO A 1 571 ? -15.799 -2.411 20.351 1.00 85.94 571 PRO A C 1
ATOM 4673 O O . PRO A 1 571 ? -14.680 -1.903 20.447 1.00 85.94 571 PRO A O 1
ATOM 4676 N N . HIS A 1 572 ? -16.109 -3.279 19.388 1.00 73.94 572 HIS A N 1
ATOM 4677 C CA . HIS A 1 572 ? -15.155 -3.667 18.351 1.00 73.94 572 HIS A CA 1
ATOM 4678 C C . HIS A 1 572 ? -14.756 -2.477 17.480 1.00 73.94 572 HIS A C 1
ATOM 4680 O O . HIS A 1 572 ? -13.615 -2.408 17.056 1.00 73.94 572 HIS A O 1
ATOM 4686 N N . SER A 1 573 ? -15.662 -1.531 17.217 1.00 78.38 573 SER A N 1
ATOM 4687 C CA . SER A 1 573 ? -15.444 -0.380 16.334 1.00 78.38 573 SER A CA 1
ATOM 4688 C C . SER A 1 573 ? -15.957 0.923 16.953 1.00 78.38 573 SER A C 1
ATOM 4690 O O . SER A 1 573 ? -16.956 0.934 17.671 1.00 78.38 573 SER A O 1
ATOM 4692 N N . SER A 1 574 ? -15.338 2.060 16.618 1.00 77.75 574 SER A N 1
ATOM 4693 C CA . SER A 1 574 ? -15.826 3.376 17.059 1.00 77.75 574 SER A CA 1
ATOM 4694 C C . SER A 1 574 ? -17.198 3.743 16.496 1.00 77.75 574 SER A C 1
ATOM 4696 O O . SER A 1 574 ? -17.912 4.551 17.090 1.00 77.75 574 SER A O 1
ATOM 4698 N N . ASP A 1 575 ? -17.593 3.148 15.371 1.00 78.94 575 ASP A N 1
ATOM 4699 C CA . ASP A 1 575 ? -18.912 3.393 14.783 1.00 78.94 575 ASP A CA 1
ATOM 4700 C C . ASP A 1 575 ? -20.033 2.817 15.658 1.00 78.94 575 ASP A C 1
ATOM 4702 O O . ASP A 1 575 ? -21.081 3.447 15.806 1.00 78.94 575 ASP A O 1
ATOM 4706 N N . GLN A 1 576 ? -19.749 1.730 16.385 1.00 86.00 576 GLN A N 1
ATOM 4707 C CA . GLN A 1 576 ? -20.676 1.071 17.309 1.00 86.00 576 GLN A CA 1
ATOM 4708 C C . GLN A 1 576 ? -20.889 1.838 18.625 1.00 86.00 576 GLN A C 1
ATOM 4710 O O . GLN A 1 576 ? -21.695 1.412 19.443 1.00 86.00 576 GLN A O 1
ATOM 4715 N N . LEU A 1 577 ? -20.218 2.973 18.874 1.00 89.50 577 LEU A N 1
ATOM 4716 C CA . LEU A 1 577 ? -20.399 3.713 20.134 1.00 89.50 577 LEU A CA 1
ATOM 4717 C C . LEU A 1 577 ? -21.848 4.194 20.354 1.00 89.50 577 LEU A C 1
ATOM 4719 O O . LEU A 1 577 ? -22.246 4.361 21.500 1.00 89.50 577 LEU A O 1
ATOM 4723 N N . ASP A 1 578 ? -22.635 4.416 19.293 1.00 90.38 578 ASP A N 1
ATOM 4724 C CA . ASP A 1 578 ? -24.066 4.759 19.423 1.00 90.38 578 ASP A CA 1
ATOM 4725 C C . ASP A 1 578 ? -24.884 3.527 19.809 1.00 90.38 578 ASP A C 1
ATOM 4727 O O . ASP A 1 578 ? -25.739 3.605 20.683 1.00 90.38 578 ASP A O 1
ATOM 4731 N N . GLU A 1 579 ? -24.550 2.368 19.250 1.00 90.56 579 GLU A N 1
ATOM 4732 C CA . GLU A 1 579 ? -25.156 1.087 19.608 1.00 90.56 579 GLU A CA 1
ATOM 4733 C C . GLU A 1 579 ? -24.836 0.707 21.061 1.00 90.56 579 GLU A C 1
ATOM 4735 O O . GLU A 1 579 ? -25.722 0.263 21.786 1.00 90.56 579 GLU A O 1
ATOM 4740 N N . VAL A 1 580 ? -23.617 0.981 21.545 1.00 93.81 580 VAL A N 1
ATOM 4741 C CA . VAL A 1 580 ? -23.283 0.855 22.976 1.00 93.81 580 VAL A CA 1
ATOM 4742 C C . VAL A 1 580 ? -24.190 1.758 23.817 1.00 93.81 580 VAL A C 1
ATOM 4744 O O . VAL A 1 580 ? -24.675 1.335 24.862 1.00 93.81 580 VAL A O 1
ATOM 4747 N N . ILE A 1 581 ? -24.478 2.984 23.376 1.00 95.00 581 ILE A N 1
ATOM 4748 C CA . ILE A 1 581 ? -25.385 3.876 24.111 1.00 95.00 581 ILE A CA 1
ATOM 4749 C C . ILE A 1 581 ? -26.817 3.307 24.137 1.00 95.00 581 ILE A C 1
ATOM 4751 O O . ILE A 1 581 ? -27.442 3.264 25.199 1.00 95.00 581 ILE A O 1
ATOM 4755 N N . ARG A 1 582 ? -27.316 2.817 22.995 1.00 92.19 582 ARG A N 1
ATOM 4756 C CA . ARG A 1 582 ? -28.689 2.301 22.829 1.00 92.19 582 ARG A CA 1
ATOM 4757 C C . ARG A 1 582 ? -28.935 0.986 23.559 1.00 92.19 582 ARG A C 1
ATOM 4759 O O . ARG A 1 582 ? -29.954 0.848 24.229 1.00 92.19 582 ARG A O 1
ATOM 4766 N N . PHE A 1 583 ? -28.024 0.031 23.406 1.00 93.88 583 PHE A N 1
ATOM 4767 C CA . PHE A 1 583 ? -28.222 -1.359 23.821 1.00 93.88 583 PHE A CA 1
ATOM 4768 C C . PHE A 1 583 ? -27.503 -1.718 25.121 1.00 93.88 583 PHE A C 1
ATOM 4770 O O . PHE A 1 583 ? -27.777 -2.773 25.684 1.00 93.88 583 PHE A O 1
ATOM 4777 N N . ILE A 1 584 ? -26.609 -0.855 25.615 1.00 95.94 584 ILE A N 1
ATOM 4778 C CA . ILE A 1 584 ? -25.848 -1.118 26.841 1.00 95.94 584 ILE A CA 1
ATOM 4779 C C . ILE A 1 584 ? -26.037 -0.001 27.864 1.00 95.94 584 ILE A C 1
ATOM 4781 O O . ILE A 1 584 ? -26.537 -0.269 28.950 1.00 95.94 584 ILE A O 1
ATOM 4785 N N . VAL A 1 585 ? -25.683 1.249 27.542 1.00 97.25 585 VAL A N 1
ATOM 4786 C CA . VAL A 1 585 ? -25.731 2.359 28.515 1.00 97.25 585 VAL A CA 1
ATOM 4787 C C . VAL A 1 585 ? -27.148 2.586 29.017 1.00 97.25 585 VAL A C 1
ATOM 4789 O O . VAL A 1 585 ? -27.371 2.568 30.224 1.00 97.25 585 VAL A O 1
ATOM 4792 N N . ARG A 1 586 ? -28.109 2.772 28.107 1.00 95.94 586 ARG A N 1
ATOM 4793 C CA . ARG A 1 586 ? -29.497 3.025 28.492 1.00 95.94 586 ARG A CA 1
ATOM 4794 C C . ARG A 1 586 ? -30.092 1.856 29.301 1.00 95.94 586 ARG A C 1
ATOM 4796 O O . ARG A 1 586 ? -30.551 2.123 30.412 1.00 95.94 586 ARG A O 1
ATOM 4803 N N . PRO A 1 587 ? -30.029 0.587 28.846 1.00 96.38 587 PRO A N 1
ATOM 4804 C CA . PRO A 1 587 ? -30.537 -0.531 29.639 1.00 96.38 587 PRO A CA 1
ATOM 4805 C C . PRO A 1 587 ? -29.812 -0.710 30.979 1.00 96.38 587 PRO A C 1
ATOM 4807 O O . PRO A 1 587 ? -30.447 -1.084 31.959 1.00 96.38 587 PRO A O 1
ATOM 4810 N N . ALA A 1 588 ? -28.510 -0.404 31.065 1.00 95.50 588 ALA A N 1
ATOM 4811 C CA . ALA A 1 588 ? -27.779 -0.439 32.332 1.00 95.50 588 ALA A CA 1
ATOM 4812 C C . ALA A 1 588 ? -28.296 0.619 33.318 1.00 95.50 588 ALA A C 1
ATOM 4814 O O . ALA A 1 588 ? -28.489 0.317 34.492 1.00 95.50 588 ALA A O 1
ATOM 4815 N N . VAL A 1 589 ? -28.562 1.844 32.858 1.00 96.06 589 VAL A N 1
ATOM 4816 C CA . VAL A 1 589 ? -29.122 2.914 33.701 1.00 96.06 589 VAL A CA 1
ATOM 4817 C C . VAL A 1 589 ? -30.543 2.570 34.157 1.00 96.06 589 VAL A C 1
ATOM 4819 O O . VAL A 1 589 ? -30.850 2.715 35.339 1.00 96.06 589 VAL A O 1
ATOM 4822 N N . GLU A 1 590 ? -31.396 2.073 33.257 1.00 94.81 590 GLU A N 1
ATOM 4823 C CA . GLU A 1 590 ? -32.763 1.627 33.579 1.00 94.81 590 GLU A CA 1
ATOM 4824 C C . GLU A 1 590 ? -32.752 0.471 34.596 1.00 94.81 590 GLU A C 1
ATOM 4826 O O . GLU A 1 590 ? -33.485 0.503 35.588 1.00 94.81 590 GLU A O 1
ATOM 4831 N N . LEU A 1 591 ? -31.856 -0.505 34.411 1.00 93.19 591 LEU A N 1
ATOM 4832 C CA . LEU A 1 591 ? -31.640 -1.607 35.346 1.00 93.19 591 LEU A CA 1
ATOM 4833 C C . LEU A 1 591 ? -31.274 -1.094 36.745 1.00 93.19 591 LEU A C 1
ATOM 4835 O O . LEU A 1 591 ? -31.881 -1.524 37.728 1.00 93.19 591 LEU A O 1
ATOM 4839 N N . VAL A 1 592 ? -30.317 -0.167 36.848 1.00 92.62 592 VAL A N 1
ATOM 4840 C CA . VAL A 1 592 ? -29.883 0.373 38.145 1.00 92.62 592 VAL A CA 1
ATOM 4841 C C . VAL A 1 592 ? -31.008 1.164 38.807 1.00 92.62 592 VAL A C 1
ATOM 4843 O O . VAL A 1 592 ? -31.300 0.903 39.970 1.00 92.62 592 VAL A O 1
ATOM 4846 N N . ARG A 1 593 ? -31.702 2.038 38.061 1.00 93.44 593 ARG A N 1
ATOM 4847 C CA . ARG A 1 593 ? -32.863 2.806 38.556 1.00 93.44 593 ARG A CA 1
ATOM 4848 C C . ARG A 1 593 ? -33.986 1.919 39.091 1.00 93.44 593 ARG A C 1
ATOM 4850 O O . ARG A 1 593 ? -34.669 2.306 40.029 1.00 93.44 593 ARG A O 1
ATOM 4857 N N . SER A 1 594 ? -34.185 0.742 38.496 1.00 91.12 594 SER A N 1
ATOM 4858 C CA . SER A 1 594 ? -35.190 -0.224 38.962 1.00 91.12 594 SER A CA 1
ATOM 4859 C C . SER A 1 594 ? -34.749 -1.050 40.177 1.00 91.12 594 SER A C 1
ATOM 4861 O O . SER A 1 594 ? -35.588 -1.688 40.808 1.00 91.12 594 SER A O 1
ATOM 4863 N N . THR A 1 595 ? -33.449 -1.059 40.499 1.00 86.88 595 THR A N 1
ATOM 4864 C CA . THR A 1 595 ? -32.877 -1.898 41.565 1.00 86.88 595 THR A CA 1
ATOM 4865 C C . THR A 1 595 ? -32.545 -1.099 42.827 1.00 86.88 595 THR A C 1
ATOM 4867 O O . THR A 1 595 ? -32.703 -1.623 43.925 1.00 86.88 595 THR A O 1
ATOM 4870 N N . LEU A 1 596 ? -32.073 0.143 42.685 1.00 88.69 596 LEU A N 1
ATOM 4871 C CA . LEU A 1 596 ? -31.631 0.997 43.792 1.00 88.69 596 LEU A CA 1
ATOM 4872 C C . LEU A 1 596 ? -31.788 2.490 43.465 1.00 88.69 596 LEU A C 1
ATOM 4874 O O . LEU A 1 596 ? -32.024 2.870 42.316 1.00 88.69 596 LEU A O 1
ATOM 4878 N N . GLU A 1 597 ? -31.612 3.346 44.473 1.00 89.06 597 GLU A N 1
ATOM 4879 C CA . GLU A 1 597 ? -31.591 4.801 44.293 1.00 89.06 597 GLU A CA 1
ATOM 4880 C C . GLU A 1 597 ? -30.306 5.241 43.568 1.00 89.06 597 GLU A C 1
ATOM 4882 O O . GLU A 1 597 ? -29.223 5.326 44.150 1.00 89.06 597 GLU A O 1
ATOM 4887 N N . LEU A 1 598 ? -30.421 5.484 42.259 1.00 90.94 598 LEU A N 1
ATOM 4888 C CA . LEU A 1 598 ? -29.337 6.016 41.436 1.00 90.94 598 LEU A CA 1
ATOM 4889 C C . LEU A 1 598 ? -29.221 7.528 41.663 1.00 90.94 598 LEU A C 1
ATOM 4891 O O . LEU A 1 598 ? -30.029 8.294 41.145 1.00 90.94 598 LEU A O 1
ATOM 4895 N N . GLU A 1 599 ? -28.200 7.954 42.405 1.00 91.25 599 GLU A N 1
ATOM 4896 C CA . GLU A 1 599 ? -28.004 9.366 42.753 1.00 91.25 599 GLU A CA 1
ATOM 4897 C C . GLU A 1 599 ? -27.552 10.212 41.561 1.00 91.25 599 GLU A C 1
ATOM 4899 O O . GLU A 1 599 ? -27.986 11.354 41.415 1.00 91.25 599 GLU A O 1
ATOM 4904 N N . ARG A 1 600 ? -26.624 9.678 40.755 1.00 92.56 600 ARG A N 1
ATOM 4905 C CA . ARG A 1 600 ? -26.074 10.337 39.562 1.00 92.56 600 ARG A CA 1
ATOM 4906 C C . ARG A 1 600 ? -25.602 9.325 38.536 1.00 92.56 600 ARG A C 1
ATOM 4908 O O . ARG A 1 600 ? -25.047 8.284 38.895 1.00 92.56 600 ARG A O 1
ATOM 4915 N N . TRP A 1 601 ? -25.695 9.674 37.261 1.00 96.81 601 TRP A N 1
ATOM 4916 C CA . TRP A 1 601 ? -24.984 8.955 36.211 1.00 96.81 601 TRP A CA 1
ATOM 4917 C C . TRP A 1 601 ? -24.583 9.854 35.048 1.00 96.81 601 TRP A C 1
ATOM 4919 O O . TRP A 1 601 ? -25.202 10.876 34.779 1.00 96.81 601 TRP A O 1
ATOM 4929 N N . PHE A 1 602 ? -23.532 9.459 34.337 1.00 97.75 602 PHE A N 1
ATOM 4930 C CA . PHE A 1 602 ? -23.182 10.063 33.056 1.00 97.75 602 PHE A CA 1
ATOM 4931 C C . PHE A 1 602 ? -22.236 9.161 32.270 1.00 97.75 602 PHE A C 1
ATOM 4933 O O . PHE A 1 602 ? -21.561 8.287 32.825 1.00 97.75 602 PHE A O 1
ATOM 4940 N N . PHE A 1 603 ? -22.135 9.406 30.965 1.00 98.19 603 PHE A N 1
ATOM 4941 C CA . PHE A 1 603 ? -21.156 8.734 30.115 1.00 98.19 603 PHE A CA 1
ATOM 4942 C C . PHE A 1 603 ? -20.317 9.721 29.311 1.00 98.19 603 PHE A C 1
ATOM 4944 O O . PHE A 1 603 ? -20.708 10.871 29.125 1.00 98.19 603 PHE A O 1
ATOM 4951 N N . ILE A 1 604 ? -19.153 9.273 28.837 1.00 96.50 604 ILE A N 1
ATOM 4952 C CA . ILE A 1 604 ? -18.353 9.997 27.839 1.00 96.50 604 ILE A CA 1
ATOM 4953 C C . ILE A 1 604 ? -17.827 9.025 26.782 1.00 96.50 604 ILE A C 1
ATOM 4955 O O . ILE A 1 604 ? -17.614 7.842 27.069 1.00 96.50 604 ILE A O 1
ATOM 4959 N N . ARG A 1 605 ? -17.586 9.527 25.570 1.00 94.00 605 ARG A N 1
ATOM 4960 C CA . ARG A 1 605 ? -16.865 8.808 24.514 1.00 94.00 605 ARG A CA 1
ATOM 4961 C C . ARG A 1 605 ? -15.385 9.099 24.663 1.00 94.00 605 ARG A C 1
ATOM 4963 O O . ARG A 1 605 ? -14.988 10.261 24.731 1.00 94.00 605 ARG A O 1
ATOM 4970 N N . TYR A 1 606 ? -14.566 8.060 24.708 1.00 90.06 606 TYR A N 1
ATOM 4971 C CA . TYR A 1 606 ? -13.140 8.223 24.955 1.00 90.06 606 TYR A CA 1
ATOM 4972 C C . TYR A 1 606 ? -12.312 7.296 24.071 1.00 90.06 606 TYR A C 1
ATOM 4974 O O . TYR A 1 606 ? -12.778 6.236 23.659 1.00 90.06 606 TYR A O 1
ATOM 4982 N N . MET A 1 607 ? -11.071 7.692 23.803 1.00 81.81 607 MET A N 1
ATOM 4983 C CA . MET A 1 607 ? -10.073 6.863 23.138 1.00 81.81 607 MET A CA 1
ATOM 4984 C C . MET A 1 607 ? -8.867 6.729 24.067 1.00 81.81 607 MET A C 1
ATOM 4986 O O . MET A 1 607 ? -8.272 7.729 24.455 1.00 81.81 607 MET A O 1
ATOM 4990 N N . ASP A 1 608 ? -8.516 5.501 24.444 1.00 81.06 608 ASP A N 1
ATOM 4991 C CA . ASP A 1 608 ? -7.232 5.201 25.088 1.00 81.06 608 ASP A CA 1
ATOM 4992 C C . ASP A 1 608 ? -6.447 4.171 24.260 1.00 81.06 608 ASP A C 1
ATOM 4994 O O . ASP A 1 608 ? -6.807 3.878 23.118 1.00 81.06 608 ASP A O 1
ATOM 4998 N N . GLN A 1 609 ? -5.352 3.642 24.812 1.00 70.00 609 GLN A N 1
ATOM 4999 C CA . GLN A 1 609 ? -4.480 2.685 24.124 1.00 70.00 609 GLN A CA 1
ATOM 5000 C C . GLN A 1 609 ? -5.216 1.417 23.656 1.00 70.00 609 GLN A C 1
ATOM 5002 O O . GLN A 1 609 ? -4.823 0.842 22.643 1.00 70.00 609 GLN A O 1
ATOM 5007 N N . ARG A 1 610 ? -6.295 1.006 24.344 1.00 67.44 610 ARG A N 1
ATOM 5008 C CA . ARG A 1 610 ? -7.106 -0.169 23.979 1.00 67.44 610 ARG A CA 1
ATOM 5009 C C . ARG A 1 610 ? -8.133 0.143 22.885 1.00 67.44 610 ARG A C 1
ATOM 5011 O O . ARG A 1 610 ? -8.599 -0.766 22.207 1.00 67.44 610 ARG A O 1
ATOM 5018 N N . GLY A 1 611 ? -8.453 1.417 22.669 1.00 74.19 611 GLY A N 1
ATOM 5019 C CA . GLY A 1 611 ? -9.317 1.871 21.582 1.00 74.19 611 GLY A CA 1
ATOM 5020 C C . GLY A 1 611 ? -10.450 2.783 22.039 1.00 74.19 611 GLY A C 1
ATOM 5021 O O . GLY A 1 611 ? -10.466 3.308 23.158 1.00 74.19 611 GLY A O 1
ATOM 5022 N N . TRP A 1 612 ? -11.397 2.997 21.127 1.00 85.25 612 TRP A N 1
ATOM 5023 C CA . TRP A 1 612 ? -12.610 3.761 21.398 1.00 85.25 612 TRP A CA 1
ATOM 5024 C C . TRP A 1 612 ? -13.521 3.000 22.356 1.00 85.25 612 TRP A C 1
ATOM 5026 O O . TRP A 1 612 ? -13.746 1.809 22.176 1.00 85.25 612 TRP A O 1
ATOM 5036 N N . HIS A 1 613 ? -14.050 3.688 23.361 1.00 91.81 613 HIS A N 1
ATOM 5037 C CA . HIS A 1 613 ? -14.925 3.099 24.367 1.00 91.81 613 HIS A CA 1
ATOM 5038 C C . HIS A 1 613 ? -15.876 4.129 24.968 1.00 91.81 613 HIS A C 1
ATOM 5040 O O . HIS A 1 613 ? -15.642 5.341 24.911 1.00 91.81 613 HIS A O 1
ATOM 5046 N N . ILE A 1 614 ? -16.948 3.628 25.577 1.00 96.50 614 ILE A N 1
ATOM 5047 C CA . ILE A 1 614 ? -17.812 4.418 26.450 1.00 96.50 614 ILE A CA 1
ATOM 5048 C C . ILE A 1 614 ? -17.321 4.282 27.886 1.00 96.50 614 ILE A C 1
ATOM 5050 O O . ILE A 1 614 ? -17.091 3.183 28.381 1.00 96.50 614 ILE A O 1
ATOM 5054 N N . ARG A 1 615 ? -17.172 5.410 28.571 1.00 96.25 615 ARG A N 1
ATOM 5055 C CA . ARG A 1 615 ? -16.906 5.473 30.009 1.00 96.25 615 ARG A CA 1
ATOM 5056 C C . ARG A 1 615 ? -18.218 5.768 30.721 1.00 96.25 615 ARG A C 1
ATOM 5058 O O . ARG A 1 615 ? -18.609 6.929 30.761 1.00 96.25 615 ARG A O 1
ATOM 5065 N N . LEU A 1 616 ? -18.890 4.740 31.231 1.00 97.38 616 LEU A N 1
ATOM 5066 C CA . LEU A 1 616 ? -20.155 4.848 31.963 1.00 97.38 616 LEU A CA 1
ATOM 5067 C C . LEU A 1 616 ? -19.885 4.918 33.465 1.00 97.38 616 LEU A C 1
ATOM 5069 O O . LEU A 1 616 ? -19.255 4.016 34.015 1.00 97.38 616 LEU A O 1
ATOM 5073 N N . ARG A 1 617 ? -20.371 5.972 34.119 1.00 95.75 617 ARG A N 1
ATOM 5074 C CA . ARG A 1 617 ? -20.230 6.194 35.561 1.00 95.75 617 ARG A CA 1
ATOM 5075 C C . ARG A 1 617 ? -21.606 6.268 36.205 1.00 95.75 617 ARG A C 1
ATOM 5077 O O . ARG A 1 617 ? -22.479 6.971 35.702 1.00 95.75 617 ARG A O 1
ATOM 5084 N N . LEU A 1 618 ? -21.771 5.553 37.309 1.00 94.06 618 LEU A N 1
ATOM 5085 C CA . LEU A 1 618 ? -23.008 5.443 38.076 1.00 94.06 618 LEU A CA 1
ATOM 5086 C C . LEU A 1 618 ? -22.669 5.680 39.552 1.00 94.06 618 LEU A C 1
ATOM 5088 O O . LEU A 1 618 ? -21.684 5.123 40.035 1.00 94.06 618 LEU A O 1
ATOM 5092 N N . ARG A 1 619 ? -23.458 6.473 40.273 1.00 91.44 619 ARG A N 1
ATOM 5093 C CA . ARG A 1 619 ? -23.284 6.747 41.707 1.00 91.44 619 ARG A CA 1
ATOM 5094 C C . ARG A 1 619 ? -24.496 6.253 42.483 1.00 91.44 619 ARG A C 1
ATOM 5096 O O . ARG A 1 619 ? -25.620 6.612 42.146 1.00 91.44 619 ARG A O 1
ATOM 5103 N N . GLY A 1 620 ? -24.260 5.458 43.520 1.00 89.38 620 GLY A N 1
ATOM 5104 C CA . GLY A 1 620 ? -25.319 4.932 44.380 1.00 89.38 620 GLY A CA 1
ATOM 5105 C C . GLY A 1 620 ? -24.787 3.968 45.448 1.00 89.38 620 GLY A C 1
ATOM 5106 O O . GLY A 1 620 ? -23.569 3.754 45.541 1.00 89.38 620 GLY A O 1
ATOM 5107 N N . PRO A 1 621 ? -25.681 3.358 46.244 1.00 86.50 621 PRO A N 1
ATOM 5108 C CA . PRO A 1 621 ? -25.340 2.443 47.335 1.00 86.50 621 PRO A CA 1
ATOM 5109 C C . PRO A 1 621 ? -24.921 1.035 46.858 1.00 86.50 621 PRO A C 1
ATOM 5111 O O . PRO A 1 621 ? -25.408 0.015 47.343 1.00 86.50 621 PRO A O 1
ATOM 5114 N N . PHE A 1 622 ? -23.975 0.934 45.916 1.00 82.50 622 PHE A N 1
ATOM 5115 C CA . PHE A 1 622 ? -23.556 -0.347 45.311 1.00 82.50 622 PHE A CA 1
ATOM 5116 C C . PHE A 1 622 ? -22.919 -1.346 46.291 1.00 82.50 622 PHE A C 1
ATOM 5118 O O . PHE A 1 622 ? -22.809 -2.528 45.972 1.00 82.50 622 PHE A O 1
ATOM 5125 N N . GLN A 1 623 ? -22.509 -0.911 47.488 1.00 72.69 623 GLN A N 1
ATOM 5126 C CA . GLN A 1 623 ? -22.035 -1.831 48.529 1.00 72.69 623 GLN A CA 1
ATOM 5127 C C . GLN A 1 623 ? -23.131 -2.768 49.033 1.00 72.69 623 GLN A C 1
ATOM 5129 O O . GLN A 1 623 ? -22.846 -3.924 49.348 1.00 72.69 623 GLN A O 1
ATOM 5134 N N . GLU A 1 624 ? -24.353 -2.244 49.116 1.00 72.94 624 GLU A N 1
ATOM 5135 C CA . GLU A 1 624 ? -25.537 -2.934 49.626 1.00 72.94 624 GLU A CA 1
ATOM 5136 C C . GLU A 1 624 ? -26.211 -3.761 48.506 1.00 72.94 624 GLU A C 1
ATOM 5138 O O . GLU A 1 624 ? -26.997 -4.657 48.792 1.00 72.94 624 GLU A O 1
ATOM 5143 N N . HIS A 1 625 ? -25.812 -3.532 47.244 1.00 76.00 625 HIS A N 1
ATOM 5144 C CA . HIS A 1 625 ? -26.384 -4.120 46.026 1.00 76.00 625 HIS A CA 1
ATOM 5145 C C . HIS A 1 625 ? -25.309 -4.656 45.061 1.00 76.00 625 HIS A C 1
ATOM 5147 O O . HIS A 1 625 ? -25.238 -4.282 43.883 1.00 76.00 625 HIS A O 1
ATOM 5153 N N . LYS A 1 626 ? -24.419 -5.523 45.559 1.00 75.12 626 LYS A N 1
ATOM 5154 C CA . LYS A 1 626 ? -23.274 -6.046 44.784 1.00 75.12 626 LYS A CA 1
ATOM 5155 C C . LYS A 1 626 ? -23.698 -6.828 43.538 1.00 75.12 626 LYS A C 1
ATOM 5157 O O . LYS A 1 626 ? -22.943 -6.888 42.573 1.00 75.12 626 LYS A O 1
ATOM 5162 N N . GLU A 1 627 ? -24.902 -7.392 43.518 1.00 79.69 627 GLU A N 1
ATOM 5163 C CA . GLU A 1 627 ? -25.471 -8.106 42.372 1.00 79.69 627 GLU A CA 1
ATOM 5164 C C . GLU A 1 627 ? -25.622 -7.225 41.124 1.00 79.69 627 GLU A C 1
ATOM 5166 O O . GLU A 1 627 ? -25.588 -7.736 40.003 1.00 79.69 627 GLU A O 1
ATOM 5171 N N . VAL A 1 628 ? -25.745 -5.904 41.291 1.00 83.62 628 VAL A N 1
ATOM 5172 C CA . VAL A 1 628 ? -25.871 -4.948 40.180 1.00 83.62 628 VAL A CA 1
ATOM 5173 C C . VAL A 1 628 ? -24.617 -4.940 39.303 1.00 83.62 628 VAL A C 1
ATOM 5175 O O . VAL A 1 628 ? -24.729 -4.816 38.084 1.00 83.62 628 VAL A O 1
ATOM 5178 N N . TYR A 1 629 ? -23.438 -5.162 39.895 1.00 80.62 629 TYR A N 1
ATOM 5179 C CA . TYR A 1 629 ? -22.176 -5.316 39.165 1.00 80.62 629 TYR A CA 1
ATOM 5180 C C . TYR A 1 629 ? -22.279 -6.434 38.122 1.00 80.62 629 TYR A C 1
ATOM 5182 O O . TYR A 1 629 ? -21.994 -6.214 36.944 1.00 80.62 629 TYR A O 1
ATOM 5190 N N . HIS A 1 630 ? -22.720 -7.620 38.557 1.00 80.19 630 HIS A N 1
ATOM 5191 C CA . HIS A 1 630 ? -22.783 -8.800 37.699 1.00 80.19 630 HIS A CA 1
ATOM 5192 C C . HIS A 1 630 ? -23.858 -8.633 36.632 1.00 80.19 630 HIS A C 1
ATOM 5194 O O . HIS A 1 630 ? -23.589 -8.876 35.464 1.00 80.19 630 HIS A O 1
ATOM 5200 N N . LYS A 1 631 ? -25.027 -8.086 36.987 1.00 87.50 631 LYS A N 1
ATOM 5201 C CA . LYS A 1 631 ? -26.107 -7.857 36.017 1.00 87.50 631 LYS A CA 1
ATOM 5202 C C . LYS A 1 631 ? -25.710 -6.892 34.889 1.00 87.50 631 LYS A C 1
ATOM 5204 O O . LYS A 1 631 ? -26.107 -7.112 33.745 1.00 87.50 631 LYS A O 1
ATOM 5209 N N . ILE A 1 632 ? -24.939 -5.837 35.183 1.00 88.50 632 ILE A N 1
ATOM 5210 C CA . ILE A 1 632 ? -24.420 -4.921 34.149 1.00 88.50 632 ILE A CA 1
ATOM 5211 C C . ILE A 1 632 ? -23.322 -5.607 33.325 1.00 88.50 632 ILE A C 1
ATOM 5213 O O . ILE A 1 632 ? -23.324 -5.472 32.103 1.00 88.50 632 ILE A O 1
ATOM 5217 N N . GLY A 1 633 ? -22.422 -6.366 33.960 1.00 83.50 633 GLY A N 1
ATOM 5218 C CA . GLY A 1 633 ? -21.422 -7.183 33.261 1.00 83.50 633 GLY A CA 1
ATOM 5219 C C . GLY A 1 633 ? -22.063 -8.155 32.263 1.00 83.50 633 GLY A C 1
ATOM 5220 O O . GLY A 1 633 ? -21.754 -8.101 31.075 1.00 83.50 633 GLY A O 1
ATOM 5221 N N . ASP A 1 634 ? -23.051 -8.933 32.709 1.00 82.25 634 ASP A N 1
ATOM 5222 C CA . ASP A 1 634 ? -23.804 -9.890 31.888 1.00 82.25 634 ASP A CA 1
ATOM 5223 C C . ASP A 1 634 ? -24.573 -9.207 30.748 1.00 82.25 634 ASP A C 1
ATOM 5225 O O . ASP A 1 634 ? -24.762 -9.773 29.669 1.00 82.25 634 ASP A O 1
ATOM 5229 N N . LEU A 1 635 ? -25.084 -7.994 30.977 1.00 90.62 635 LEU A N 1
ATOM 5230 C CA . LEU A 1 635 ? -25.702 -7.182 29.928 1.00 90.62 635 LEU A CA 1
ATOM 5231 C C . LEU A 1 635 ? -24.668 -6.793 28.864 1.00 90.62 635 LEU A C 1
ATOM 5233 O O . LEU A 1 635 ? -24.935 -6.958 27.675 1.00 90.62 635 LEU A O 1
ATOM 5237 N N . ILE A 1 636 ? -23.497 -6.302 29.280 1.00 89.50 636 ILE A N 1
ATOM 5238 C CA . ILE A 1 636 ? -22.418 -5.896 28.373 1.00 89.50 636 ILE A CA 1
ATOM 5239 C C . ILE A 1 636 ? -21.929 -7.097 27.552 1.00 89.50 636 ILE A C 1
ATOM 5241 O O . ILE A 1 636 ? -21.848 -7.000 26.328 1.00 89.50 636 ILE A O 1
ATOM 5245 N N . GLU A 1 637 ? -21.633 -8.224 28.201 1.00 83.00 637 GLU A N 1
ATOM 5246 C CA . GLU A 1 637 ? -21.098 -9.431 27.552 1.00 83.00 637 GLU A CA 1
ATOM 5247 C C . GLU A 1 637 ? -22.078 -10.037 26.546 1.00 83.00 637 GLU A C 1
ATOM 5249 O O . GLU A 1 637 ? -21.661 -10.478 25.477 1.00 83.00 637 GLU A O 1
ATOM 5254 N N . ARG A 1 638 ? -23.386 -9.998 26.833 1.00 86.12 638 ARG A N 1
ATOM 5255 C CA . ARG A 1 638 ? -24.416 -10.465 25.891 1.00 86.12 638 ARG A CA 1
ATOM 5256 C C . ARG A 1 638 ? -24.643 -9.505 24.728 1.00 86.12 638 ARG A C 1
ATOM 5258 O O . ARG A 1 638 ? -24.892 -9.956 23.614 1.00 86.12 638 ARG A O 1
ATOM 5265 N N . ALA A 1 639 ? -24.597 -8.198 24.975 1.00 88.06 639 ALA A N 1
ATOM 5266 C CA . ALA A 1 639 ? -24.920 -7.199 23.960 1.00 88.06 639 ALA A CA 1
ATOM 5267 C C . ALA A 1 639 ? -23.756 -6.933 22.993 1.00 88.06 639 ALA A C 1
ATOM 5269 O O . ALA A 1 639 ? -23.994 -6.774 21.797 1.00 88.06 639 ALA A O 1
ATOM 5270 N N . LEU A 1 640 ? -22.507 -6.897 23.482 1.00 85.44 640 LEU A N 1
ATOM 5271 C CA . LEU A 1 640 ? -21.330 -6.505 22.692 1.00 85.44 640 LEU A CA 1
ATOM 5272 C C . LEU A 1 640 ? -21.117 -7.318 21.399 1.00 85.44 640 LEU A C 1
ATOM 5274 O O . LEU A 1 640 ? -20.833 -6.688 20.375 1.00 85.44 640 LEU A O 1
ATOM 5278 N N . PRO A 1 641 ? -21.251 -8.662 21.385 1.00 77.75 641 PRO A N 1
ATOM 5279 C CA . PRO A 1 641 ? -21.071 -9.454 20.166 1.00 77.75 641 PRO A CA 1
ATOM 5280 C C . PRO A 1 641 ? -22.138 -9.187 19.096 1.00 77.75 641 PRO A C 1
ATOM 5282 O O . PRO A 1 641 ? -21.869 -9.358 17.911 1.00 77.75 641 PRO A O 1
ATOM 5285 N N . GLY A 1 642 ? -23.341 -8.766 19.504 1.00 77.12 642 GLY A N 1
ATOM 5286 C CA . GLY A 1 642 ? -24.487 -8.541 18.618 1.00 77.12 642 GLY A CA 1
ATOM 5287 C C . GLY A 1 642 ? -24.652 -7.102 18.121 1.00 77.12 642 GLY A C 1
ATOM 5288 O O . GLY A 1 642 ? -25.614 -6.827 17.405 1.00 77.12 642 GLY A O 1
ATOM 5289 N N . LEU A 1 643 ? -23.768 -6.169 18.501 1.00 83.00 643 LEU A N 1
ATOM 5290 C CA . LEU A 1 643 ? -23.901 -4.765 18.097 1.00 83.00 643 LEU A CA 1
ATOM 5291 C C . LEU A 1 643 ? -23.682 -4.606 16.590 1.00 83.00 643 LEU A C 1
ATOM 5293 O O . LEU A 1 643 ? -22.604 -4.900 16.067 1.00 83.00 643 LEU A O 1
ATOM 5297 N N . SER A 1 644 ? -24.690 -4.076 15.900 1.00 70.94 644 SER A N 1
ATOM 5298 C CA . SER A 1 644 ? -24.634 -3.869 14.456 1.00 70.94 644 SER A CA 1
ATOM 5299 C C . SER A 1 644 ? -23.568 -2.835 14.074 1.00 70.94 644 SER A C 1
ATOM 5301 O O . SER A 1 644 ? -23.364 -1.835 14.765 1.00 70.94 644 SER A O 1
ATOM 5303 N N . TYR A 1 645 ? -22.849 -3.073 12.975 1.00 65.62 645 TYR A N 1
ATOM 5304 C CA . TYR A 1 645 ? -22.017 -2.033 12.378 1.00 65.62 645 TYR A CA 1
ATOM 5305 C C . TYR A 1 645 ? -22.910 -1.119 11.545 1.00 65.62 645 TYR A C 1
ATOM 5307 O O . TYR A 1 645 ? -23.536 -1.568 10.588 1.00 65.62 645 TYR A O 1
ATOM 5315 N N . GLN A 1 646 ? -22.958 0.164 11.896 1.00 58.00 646 GLN A N 1
ATOM 5316 C CA . GLN A 1 646 ? -23.641 1.164 11.089 1.00 58.00 646 GLN A CA 1
ATOM 5317 C C . GLN A 1 646 ? -22.728 2.365 10.868 1.00 58.00 646 GLN A C 1
ATOM 5319 O O . GLN A 1 646 ? -22.334 3.062 11.806 1.00 58.00 646 GLN A O 1
ATOM 5324 N N . LYS A 1 647 ? -22.375 2.589 9.601 1.00 56.16 647 LYS A N 1
ATOM 5325 C CA . LYS A 1 647 ? -21.516 3.691 9.174 1.00 56.16 647 LYS A CA 1
ATOM 5326 C C . LYS A 1 647 ? -22.144 5.033 9.544 1.00 56.16 647 LYS A C 1
ATOM 5328 O O . LYS A 1 647 ? -23.273 5.331 9.158 1.00 56.16 647 LYS A O 1
ATOM 5333 N N . ARG A 1 648 ? -21.394 5.876 10.254 1.00 63.38 648 ARG A N 1
ATOM 5334 C CA . ARG A 1 648 ? -21.840 7.232 10.598 1.00 63.38 648 ARG A CA 1
ATOM 5335 C C . ARG A 1 648 ? -21.744 8.159 9.394 1.00 63.38 648 ARG A C 1
ATOM 5337 O O . ARG A 1 648 ? -20.685 8.259 8.776 1.00 63.38 648 ARG A O 1
ATOM 5344 N N . GLY A 1 649 ? -22.809 8.911 9.125 1.00 61.47 649 GLY A N 1
ATOM 5345 C CA . GLY A 1 649 ? -22.707 10.112 8.305 1.00 61.47 649 GLY A CA 1
ATOM 5346 C C . GLY A 1 649 ? -21.846 11.146 9.033 1.00 61.47 649 GLY A C 1
ATOM 5347 O O . GLY A 1 649 ? -22.071 11.438 10.205 1.00 61.47 649 GLY A O 1
ATOM 5348 N N . ARG A 1 650 ? -20.823 11.679 8.369 1.00 70.06 650 ARG A N 1
ATOM 5349 C CA . ARG A 1 650 ? -20.028 12.806 8.877 1.00 70.06 650 ARG A CA 1
ATOM 5350 C C . ARG A 1 650 ? -20.244 13.994 7.961 1.00 70.06 650 ARG A C 1
ATOM 5352 O O . ARG A 1 650 ? -20.376 13.829 6.749 1.00 70.06 650 ARG A O 1
ATOM 5359 N N . ILE A 1 651 ? -20.269 15.191 8.536 1.00 73.25 651 ILE A N 1
ATOM 5360 C CA . ILE A 1 651 ? -20.375 16.432 7.752 1.00 73.25 651 ILE A CA 1
ATOM 5361 C C . ILE A 1 651 ? -19.031 16.848 7.135 1.00 73.25 651 ILE A C 1
ATOM 5363 O O . ILE A 1 651 ? -18.998 17.621 6.173 1.00 73.25 651 ILE A O 1
ATOM 5367 N N . LEU A 1 652 ? -17.931 16.321 7.680 1.00 69.88 652 LEU A N 1
ATOM 5368 C CA . LEU A 1 652 ? -16.576 16.517 7.184 1.00 69.88 652 LEU A CA 1
ATOM 5369 C C . LEU A 1 652 ? -16.108 15.314 6.348 1.00 69.88 652 LEU A C 1
ATOM 5371 O O . LEU A 1 652 ? -16.535 14.185 6.601 1.00 69.88 652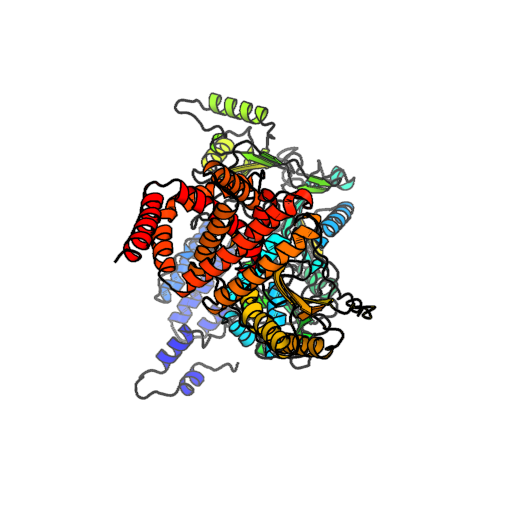 LEU A O 1
ATOM 5375 N N . PRO A 1 653 ? -15.203 15.528 5.375 1.00 59.38 653 PRO A N 1
ATOM 5376 C CA . PRO A 1 653 ? -14.573 14.449 4.624 1.00 59.38 653 PRO A CA 1
ATOM 5377 C C . PRO A 1 653 ? -13.944 13.366 5.513 1.00 59.38 653 PRO A C 1
ATOM 5379 O O . PRO A 1 653 ? -13.382 13.654 6.571 1.00 59.38 653 PRO A O 1
ATOM 5382 N N . ALA A 1 654 ? -13.962 12.117 5.038 1.00 54.75 654 ALA A N 1
ATOM 5383 C CA . ALA A 1 654 ? -13.490 10.954 5.794 1.00 54.75 654 ALA A CA 1
ATOM 5384 C C . ALA A 1 654 ? -12.028 11.066 6.275 1.00 54.75 654 ALA A C 1
ATOM 5386 O O . ALA A 1 654 ? -11.707 10.560 7.344 1.00 54.75 654 ALA A O 1
ATOM 5387 N N . TYR A 1 655 ? -11.157 11.777 5.547 1.00 54.88 655 TYR A N 1
ATOM 5388 C CA . TYR A 1 655 ? -9.752 11.970 5.937 1.00 54.88 655 TYR A CA 1
ATOM 5389 C C . TYR A 1 655 ? -9.558 12.885 7.161 1.00 54.88 655 TYR A C 1
ATOM 5391 O O . TYR A 1 655 ? -8.495 12.859 7.772 1.00 54.88 655 TYR A O 1
ATOM 5399 N N . LEU A 1 656 ? -10.568 13.685 7.523 1.00 57.72 656 LEU A N 1
ATOM 5400 C CA . LEU A 1 656 ? -10.587 14.497 8.750 1.00 57.72 656 LEU A CA 1
ATOM 5401 C C . LEU A 1 656 ? -11.307 13.789 9.900 1.00 57.72 656 LEU A C 1
ATOM 5403 O O . LEU A 1 656 ? -11.322 14.286 11.024 1.00 57.72 656 LEU A O 1
ATOM 5407 N N . SER A 1 657 ? -11.934 12.644 9.634 1.00 54.66 657 SER A N 1
ATOM 5408 C CA . SER A 1 657 ? -12.563 11.860 10.687 1.00 54.66 657 SER A CA 1
ATOM 5409 C C . SER A 1 657 ? -11.485 11.134 11.493 1.00 54.66 657 SER A C 1
ATOM 5411 O O . SER A 1 657 ? -10.514 10.642 10.912 1.00 54.66 657 SER A O 1
ATOM 5413 N N . PRO A 1 658 ? -11.630 11.024 12.825 1.00 51.12 658 PRO A N 1
ATOM 5414 C CA . PRO A 1 658 ? -10.738 10.196 13.615 1.00 51.12 658 PRO A CA 1
ATOM 5415 C C . PRO A 1 658 ? -10.718 8.774 13.047 1.00 51.12 658 PRO A C 1
ATOM 5417 O O . PRO A 1 658 ? -11.789 8.243 12.735 1.00 51.12 658 PRO A O 1
ATOM 5420 N N . PRO A 1 659 ? -9.542 8.137 12.927 1.00 48.06 659 PRO A N 1
ATOM 5421 C CA . PRO A 1 659 ? -9.469 6.795 12.389 1.00 48.06 659 PRO A CA 1
ATOM 5422 C C . PRO A 1 659 ? -10.301 5.874 13.276 1.00 48.06 659 PRO A C 1
ATOM 5424 O O . PRO A 1 659 ? -10.150 5.850 14.508 1.00 48.06 659 PRO A O 1
ATOM 5427 N N . VAL A 1 660 ? -11.192 5.114 12.647 1.00 50.38 660 VAL A N 1
ATOM 5428 C CA . VAL A 1 660 ? -11.913 4.052 13.333 1.00 50.38 660 VAL A CA 1
ATOM 5429 C C . VAL A 1 660 ? -10.815 3.086 13.806 1.00 50.38 660 VAL A C 1
ATOM 5431 O O . VAL A 1 660 ? -10.032 2.569 13.006 1.00 50.38 660 VAL A O 1
ATOM 5434 N N . ARG A 1 661 ? -10.675 2.871 15.118 1.00 45.84 661 ARG A N 1
ATOM 5435 C CA . ARG A 1 661 ? -9.757 1.861 15.680 1.00 45.84 661 ARG A CA 1
ATOM 5436 C C . ARG A 1 661 ? -10.576 0.644 16.057 1.00 45.84 661 ARG A C 1
ATOM 5438 O O . ARG A 1 661 ? -11.605 0.811 16.705 1.00 45.84 661 ARG A O 1
ATOM 5445 N N . LEU A 1 662 ? -10.123 -0.541 15.650 1.00 44.94 662 LEU A N 1
ATOM 5446 C CA . LEU A 1 662 ? -10.656 -1.767 16.224 1.00 44.94 662 LEU A CA 1
ATOM 5447 C C . LEU A 1 662 ? -9.928 -2.024 17.536 1.00 44.94 662 LEU A C 1
ATOM 5449 O O . LEU A 1 662 ? -8.697 -2.079 17.544 1.00 44.94 662 LEU A O 1
ATOM 5453 N N . GLY A 1 663 ? -10.679 -2.065 18.628 1.00 49.84 663 GLY A N 1
ATOM 5454 C CA . GLY A 1 663 ? -10.173 -2.425 19.948 1.00 49.84 663 GLY A CA 1
ATOM 5455 C C . GLY A 1 663 ? -10.571 -3.854 20.295 1.00 49.84 663 GLY A C 1
ATOM 5456 O O . GLY A 1 663 ? -11.545 -4.373 19.751 1.00 49.84 663 GLY A O 1
ATOM 5457 N N . GLU A 1 664 ? -9.841 -4.481 21.216 1.00 61.09 664 GLU A N 1
ATOM 5458 C CA . GLU A 1 664 ? -10.301 -5.711 21.868 1.00 61.09 664 GLU A CA 1
ATOM 5459 C C . GLU A 1 664 ? -11.611 -5.416 22.599 1.00 61.09 664 GLU A C 1
ATOM 5461 O O . GLU A 1 664 ? -11.623 -4.661 23.587 1.00 61.09 664 GLU A O 1
ATOM 5466 N N . SER A 1 665 ? -12.706 -5.995 22.107 1.00 76.12 665 SER A N 1
ATOM 5467 C CA . SER A 1 665 ? -14.022 -5.792 22.691 1.00 76.12 665 SER A CA 1
ATOM 5468 C C . SER A 1 665 ? -14.088 -6.323 24.123 1.00 76.12 665 SER A C 1
ATOM 5470 O O . SER A 1 665 ? -13.302 -7.169 24.550 1.00 76.12 665 SER A O 1
ATOM 5472 N N . GLY A 1 666 ? -14.995 -5.761 24.910 1.00 84.50 666 GLY A N 1
ATOM 5473 C CA . GLY A 1 666 ? -15.217 -6.153 26.298 1.00 84.50 666 GLY A CA 1
ATOM 5474 C C . GLY A 1 666 ? -15.369 -4.937 27.194 1.00 84.50 666 GLY A C 1
ATOM 5475 O O . GLY A 1 666 ? -15.613 -3.825 26.728 1.00 84.50 666 GLY A O 1
ATOM 5476 N N . TYR A 1 667 ? -15.208 -5.120 28.499 1.00 88.75 667 TYR A N 1
ATOM 5477 C CA . TYR A 1 667 ? -15.240 -4.009 29.441 1.00 88.75 667 TYR A CA 1
ATOM 5478 C C . TYR A 1 667 ? -14.155 -4.119 30.503 1.00 88.75 667 TYR A C 1
ATOM 5480 O O . TYR A 1 667 ? -13.530 -5.159 30.700 1.00 88.75 667 TYR A O 1
ATOM 5488 N N . LYS A 1 668 ? -13.902 -2.996 31.172 1.00 84.94 668 LYS A N 1
ATOM 5489 C CA . LYS A 1 668 ? -13.045 -2.904 32.351 1.00 84.94 668 LYS A CA 1
ATOM 5490 C C . LYS A 1 668 ? -13.738 -2.060 33.403 1.00 84.94 668 LYS A C 1
ATOM 5492 O O . LYS A 1 668 ? -14.296 -1.015 33.081 1.00 84.94 668 LYS A O 1
ATOM 5497 N N . ILE A 1 669 ? -13.630 -2.477 34.654 1.00 81.94 669 ILE A N 1
ATOM 5498 C CA . ILE A 1 669 ? -14.089 -1.690 35.794 1.00 81.94 669 ILE A CA 1
ATOM 5499 C C . ILE A 1 669 ? -12.884 -1.021 36.437 1.00 81.94 669 ILE A C 1
ATOM 5501 O O . ILE A 1 669 ? -11.777 -1.563 36.452 1.00 81.94 669 ILE A O 1
ATOM 5505 N N . THR A 1 670 ? -13.071 0.219 36.860 1.00 81.50 670 THR A N 1
ATOM 5506 C CA . THR A 1 670 ? -11.994 1.093 37.324 1.00 81.50 670 THR A CA 1
ATOM 5507 C C . THR A 1 670 ? -12.552 2.120 38.300 1.00 81.50 670 THR A C 1
ATOM 5509 O O . THR A 1 670 ? -13.761 2.299 38.401 1.00 81.50 670 THR A O 1
ATOM 5512 N N . GLU A 1 671 ? -11.672 2.825 39.000 1.00 80.31 671 GLU A N 1
ATOM 5513 C CA . GLU A 1 671 ? -12.057 3.923 39.882 1.00 80.31 671 GLU A CA 1
ATOM 5514 C C . GLU A 1 671 ? -12.277 5.218 39.101 1.00 80.31 671 GLU A C 1
ATOM 5516 O O . GLU A 1 671 ? -11.569 5.514 38.129 1.00 80.31 671 GLU A O 1
ATOM 5521 N N . TYR A 1 672 ? -13.288 5.986 39.509 1.00 84.69 672 TYR A N 1
ATOM 5522 C CA . TYR A 1 672 ? -13.533 7.318 38.971 1.00 84.69 672 TYR A CA 1
ATOM 5523 C C . TYR A 1 672 ? -12.693 8.341 39.733 1.00 84.69 672 TYR A C 1
ATOM 5525 O O . TYR A 1 672 ? -12.823 8.484 40.944 1.00 84.69 672 TYR A O 1
ATOM 5533 N N . GLN A 1 673 ? -11.853 9.065 38.996 1.00 83.81 673 GLN A N 1
ATOM 5534 C CA . GLN A 1 673 ? -11.082 10.195 39.502 1.00 83.81 673 GLN A CA 1
ATOM 5535 C C . GLN A 1 673 ? -11.667 11.490 38.913 1.00 83.81 673 GLN A C 1
ATOM 5537 O O . GLN A 1 673 ? -11.577 11.674 37.695 1.00 83.81 673 GLN A O 1
ATOM 5542 N N . PRO A 1 674 ? -12.305 12.351 39.729 1.00 85.25 674 PRO A N 1
ATOM 5543 C CA . PRO A 1 674 ? -12.868 13.616 39.261 1.00 85.25 674 PRO A CA 1
ATOM 5544 C C . PRO A 1 674 ? -11.785 14.614 38.818 1.00 85.25 674 PRO A C 1
ATOM 5546 O O . PRO A 1 674 ? -10.740 14.743 39.458 1.00 85.25 674 PRO A O 1
ATOM 5549 N N . GLU A 1 675 ? -12.039 15.351 37.733 1.00 85.56 675 GLU A N 1
ATOM 5550 C CA . GLU A 1 675 ? -11.094 16.308 37.131 1.00 85.56 675 GLU A CA 1
ATOM 5551 C C . GLU A 1 675 ? -11.173 17.688 37.813 1.00 85.56 675 GLU A C 1
ATOM 5553 O O . GLU A 1 675 ? -11.595 18.672 37.208 1.00 85.56 675 GLU A O 1
ATOM 5558 N N . TYR A 1 676 ? -10.776 17.772 39.088 1.00 84.31 676 TYR A N 1
ATOM 5559 C CA . TYR A 1 676 ? -10.935 18.988 39.907 1.00 84.31 676 TYR A CA 1
ATOM 5560 C C . TYR A 1 676 ? -10.350 20.256 39.273 1.00 84.31 676 TYR A C 1
ATOM 5562 O O . TYR A 1 676 ? -10.968 21.309 39.346 1.00 84.31 676 TYR A O 1
ATOM 5570 N N . GLN A 1 677 ? -9.178 20.164 38.638 1.00 82.94 677 GLN A N 1
ATOM 5571 C CA . GLN A 1 677 ? -8.524 21.324 38.018 1.00 82.94 677 GLN A CA 1
ATOM 5572 C C . GLN A 1 677 ? -9.357 21.920 36.879 1.00 82.94 677 GLN A C 1
ATOM 5574 O O . GLN A 1 677 ? -9.371 23.127 36.701 1.00 82.94 677 GLN A O 1
ATOM 5579 N N . LYS A 1 678 ? -10.073 21.070 36.141 1.00 84.06 678 LYS A N 1
ATOM 5580 C CA . LYS A 1 678 ? -10.807 21.439 34.933 1.00 84.06 678 LYS A CA 1
ATOM 5581 C C . LYS A 1 678 ? -12.163 22.084 35.226 1.00 84.06 678 LYS A C 1
ATOM 5583 O O . LYS A 1 678 ? -12.644 22.912 34.466 1.00 84.06 678 LYS A O 1
ATOM 5588 N N . TYR A 1 679 ? -12.782 21.695 36.337 1.00 92.44 679 TYR A N 1
ATOM 5589 C CA . TYR A 1 679 ? -14.140 22.105 36.692 1.00 92.44 679 TYR A CA 1
ATOM 5590 C C . TYR A 1 679 ? -14.174 22.881 38.009 1.00 92.44 679 TYR A C 1
ATOM 5592 O O . TYR A 1 679 ? -15.035 22.631 38.841 1.00 92.44 679 TYR A O 1
ATOM 5600 N N . GLY A 1 680 ? -13.223 23.790 38.238 1.00 89.12 680 GLY A N 1
ATOM 5601 C CA . GLY A 1 680 ? -13.304 24.745 39.351 1.00 89.12 680 GLY A CA 1
ATOM 5602 C C . GLY A 1 680 ? -13.235 24.125 40.753 1.00 89.12 680 GLY A C 1
ATOM 5603 O O . GLY A 1 680 ? -13.897 24.597 41.674 1.00 89.12 680 GLY A O 1
ATOM 5604 N N . GLY A 1 681 ? -12.449 23.067 40.944 1.00 88.25 681 GLY A N 1
ATOM 5605 C CA . GLY A 1 681 ? -12.178 22.479 42.255 1.00 88.25 681 GLY A CA 1
ATOM 5606 C C . GLY A 1 681 ? -13.257 21.505 42.733 1.00 88.25 681 GLY A C 1
ATOM 5607 O O . GLY A 1 681 ? -13.978 20.891 41.946 1.00 88.25 681 GLY A O 1
ATOM 5608 N N . ARG A 1 682 ? -13.336 21.297 44.055 1.00 89.06 682 ARG A N 1
ATOM 5609 C CA . ARG A 1 682 ? -14.279 20.337 44.665 1.00 89.06 682 ARG A CA 1
ATOM 5610 C C . ARG A 1 682 ? -15.733 20.791 44.552 1.00 89.06 682 ARG A C 1
ATOM 5612 O O . ARG A 1 682 ? -16.598 19.949 44.335 1.00 89.06 682 ARG A O 1
ATOM 5619 N N . THR A 1 683 ? -15.993 22.089 44.681 1.00 90.94 683 THR A N 1
ATOM 5620 C CA . THR A 1 683 ? -17.345 22.646 44.558 1.00 90.94 683 THR A CA 1
ATOM 5621 C C . THR A 1 683 ? -17.795 22.652 43.099 1.00 90.94 683 THR A C 1
ATOM 5623 O O . THR A 1 683 ? -18.877 22.150 42.788 1.00 90.94 683 THR A O 1
ATOM 5626 N N . GLY A 1 684 ? -16.943 23.119 42.181 1.00 92.06 684 GLY A N 1
ATOM 5627 C CA . GLY A 1 684 ? -17.301 23.214 40.769 1.00 92.06 684 GLY A CA 1
ATOM 5628 C C . GLY A 1 684 ? -17.568 21.857 40.102 1.00 92.06 684 GLY A C 1
ATOM 5629 O O . GLY A 1 684 ? -18.546 21.735 39.364 1.00 92.06 684 GLY A O 1
ATOM 5630 N N . ILE A 1 685 ? -16.818 20.791 40.427 1.00 92.50 685 ILE A N 1
ATOM 5631 C CA . ILE A 1 685 ? -17.085 19.462 39.844 1.00 92.50 685 ILE A CA 1
ATOM 5632 C C . ILE A 1 685 ? -18.446 18.894 40.277 1.00 92.50 685 ILE A C 1
ATOM 5634 O O . ILE A 1 685 ? -19.131 18.271 39.470 1.00 92.50 685 ILE A O 1
ATOM 5638 N N . LEU A 1 686 ? -18.889 19.155 41.513 1.00 91.12 686 LEU A N 1
ATOM 5639 C CA . LEU A 1 686 ? -20.209 18.726 41.997 1.00 91.12 686 LEU A CA 1
ATOM 5640 C C . LEU A 1 686 ? -21.351 19.441 41.265 1.00 91.12 686 LEU A C 1
ATOM 5642 O O . LEU A 1 686 ? -22.438 18.876 41.108 1.00 91.12 686 LEU A O 1
ATOM 5646 N N . ILE A 1 687 ? -21.112 20.679 40.828 1.00 94.94 687 ILE A N 1
ATOM 5647 C CA . ILE A 1 687 ? -22.032 21.448 39.986 1.00 94.94 687 ILE A CA 1
ATOM 5648 C C . ILE A 1 687 ? -22.002 20.891 38.552 1.00 94.94 687 ILE A C 1
ATOM 5650 O O . ILE A 1 687 ? -23.055 20.559 38.005 1.00 94.94 687 ILE A O 1
ATOM 5654 N N . ALA A 1 688 ? -20.811 20.677 37.985 1.00 95.06 688 ALA A N 1
ATOM 5655 C CA . ALA A 1 688 ? -20.609 20.132 36.641 1.00 95.06 688 ALA A CA 1
ATOM 5656 C C . ALA A 1 688 ? -21.224 18.734 36.451 1.00 95.06 688 ALA A C 1
ATOM 5658 O O . ALA A 1 688 ? -21.819 18.455 35.411 1.00 95.06 688 ALA A O 1
ATOM 5659 N N . GLU A 1 689 ? -21.144 17.859 37.458 1.00 94.69 689 GLU A N 1
ATOM 5660 C CA . GLU A 1 689 ? -21.718 16.507 37.412 1.00 94.69 689 GLU A CA 1
ATOM 5661 C C . GLU A 1 689 ? -23.243 16.507 37.208 1.00 94.69 689 GLU A C 1
ATOM 5663 O O . GLU A 1 689 ? -23.769 15.577 36.593 1.00 94.69 689 GLU A O 1
ATOM 5668 N N . ARG A 1 690 ? -23.954 17.563 37.634 1.00 94.50 690 ARG A N 1
ATOM 5669 C CA . ARG A 1 690 ? -25.393 17.735 37.350 1.00 94.50 690 ARG A CA 1
ATOM 5670 C C . ARG A 1 690 ? -25.631 17.983 35.861 1.00 94.50 690 ARG A C 1
ATOM 5672 O O . ARG A 1 690 ? -26.508 17.368 35.259 1.00 94.50 690 ARG A O 1
ATOM 5679 N N . LEU A 1 691 ? -24.802 18.826 35.245 1.00 96.31 691 LEU A N 1
ATOM 5680 C CA . LEU A 1 691 ? -24.861 19.090 33.807 1.00 96.31 691 LEU A CA 1
ATOM 5681 C C . LEU A 1 691 ? -24.386 17.882 32.979 1.00 96.31 691 LEU A C 1
ATOM 5683 O O . LEU A 1 691 ? -24.884 17.638 31.878 1.00 96.31 691 LEU A O 1
ATOM 5687 N N . PHE A 1 692 ? -23.453 17.078 33.498 1.00 96.94 692 PHE A N 1
ATOM 5688 C CA . PHE A 1 692 ? -23.032 15.825 32.861 1.00 96.94 692 PHE A CA 1
ATOM 5689 C C . PHE A 1 692 ? -24.159 14.800 32.784 1.00 96.94 692 PHE A C 1
ATOM 5691 O O . PHE A 1 692 ? -24.268 14.105 31.773 1.00 96.94 692 PHE A O 1
ATOM 5698 N N . GLU A 1 693 ? -24.984 14.711 33.825 1.00 96.56 693 GLU A N 1
ATOM 5699 C CA . GLU A 1 693 ? -26.180 13.871 33.828 1.00 96.56 693 GLU A CA 1
ATOM 5700 C C . GLU A 1 693 ? -27.210 14.394 32.821 1.00 96.56 693 GLU A C 1
ATOM 5702 O O . GLU A 1 693 ? -27.599 13.654 31.918 1.00 96.56 693 GLU A O 1
ATOM 5707 N N . ALA A 1 694 ? -27.551 15.688 32.875 1.00 96.12 694 ALA A N 1
ATOM 5708 C CA . ALA A 1 694 ? -28.503 16.301 31.942 1.00 96.12 694 ALA A CA 1
ATOM 5709 C C . ALA A 1 694 ? -28.077 16.151 30.465 1.00 96.12 694 ALA A C 1
ATOM 5711 O O . ALA A 1 694 ? -28.879 15.762 29.617 1.00 96.12 694 ALA A O 1
ATOM 5712 N N . SER A 1 695 ? -26.796 16.380 30.151 1.00 96.69 695 SER A N 1
ATOM 5713 C CA . SER A 1 695 ? -26.255 16.160 28.796 1.00 96.69 695 SER A CA 1
ATOM 5714 C C . SER A 1 695 ? -26.214 14.681 28.394 1.00 96.69 695 SER A C 1
ATOM 5716 O O . SER A 1 695 ? -26.344 14.369 27.212 1.00 96.69 695 SER A O 1
ATOM 5718 N N . SER A 1 696 ? -26.051 13.752 29.344 1.00 97.56 696 SER A N 1
ATOM 5719 C CA . SER A 1 696 ? -26.096 12.309 29.061 1.00 97.56 696 SER A CA 1
ATOM 5720 C C . SER A 1 696 ? -27.517 11.838 28.754 1.00 97.56 696 SER A C 1
ATOM 5722 O O . SER A 1 696 ? -27.700 11.089 27.795 1.00 97.56 696 SER A O 1
ATOM 5724 N N . GLU A 1 697 ? -28.514 12.313 29.504 1.00 95.69 697 GLU A N 1
ATOM 5725 C CA . GLU A 1 697 ? -29.936 12.055 29.236 1.00 95.69 697 GLU A CA 1
ATOM 5726 C C . GLU A 1 697 ? -30.341 12.593 27.859 1.00 95.69 697 GLU A C 1
ATOM 5728 O O . GLU A 1 697 ? -30.868 11.849 27.026 1.00 95.69 697 GLU A O 1
ATOM 5733 N N . LEU A 1 698 ? -29.996 13.854 27.566 1.00 95.31 698 LEU A N 1
ATOM 5734 C CA . LEU A 1 698 ? -30.235 14.455 26.254 1.00 95.31 698 LEU A CA 1
ATOM 5735 C C . LEU A 1 698 ? -29.572 13.644 25.136 1.00 95.31 698 LEU A C 1
ATOM 5737 O O . LEU A 1 698 ? -30.203 13.365 24.115 1.00 95.31 698 LEU A O 1
ATOM 5741 N N . ALA A 1 699 ? -28.310 13.242 25.313 1.00 94.56 699 ALA A N 1
ATOM 5742 C CA . ALA A 1 699 ? -27.583 12.495 24.294 1.00 94.56 699 ALA A CA 1
ATOM 5743 C C . ALA A 1 699 ? -28.182 11.103 24.051 1.00 94.56 699 ALA A C 1
ATOM 5745 O O . ALA A 1 699 ? -28.250 10.676 22.898 1.00 94.56 699 ALA A O 1
ATOM 5746 N N . VAL A 1 700 ? -28.663 10.410 25.091 1.00 94.50 700 VAL A N 1
ATOM 5747 C CA . VAL A 1 700 ? -29.402 9.146 24.926 1.00 94.50 700 VAL A CA 1
ATOM 5748 C C . VAL A 1 700 ? -30.665 9.376 24.101 1.00 94.50 700 VAL A C 1
ATOM 5750 O O . VAL A 1 700 ? -30.876 8.660 23.122 1.00 94.50 700 VAL A O 1
ATOM 5753 N N . GLN A 1 701 ? -31.470 10.392 24.425 1.00 91.94 701 GLN A N 1
ATOM 5754 C CA . GLN A 1 701 ? -32.691 10.707 23.670 1.00 91.94 701 GLN A CA 1
ATOM 5755 C C . GLN A 1 701 ? -32.386 11.061 22.205 1.00 91.94 701 GLN A C 1
ATOM 5757 O O . GLN A 1 701 ? -33.052 10.569 21.289 1.00 91.94 701 GLN A O 1
ATOM 5762 N N . ALA A 1 702 ? -31.333 11.848 21.965 1.00 89.25 702 ALA A N 1
ATOM 5763 C CA . ALA A 1 702 ? -30.884 12.208 20.623 1.00 89.25 702 ALA A CA 1
ATOM 5764 C C . ALA A 1 702 ? -30.433 10.978 19.812 1.00 89.25 702 ALA A C 1
ATOM 5766 O O . ALA A 1 702 ? -30.821 10.831 18.653 1.00 89.25 702 ALA A O 1
ATOM 5767 N N . VAL A 1 703 ? -29.665 10.066 20.421 1.00 88.81 703 VAL A N 1
ATOM 5768 C CA . VAL A 1 703 ? -29.209 8.817 19.784 1.00 88.81 703 VAL A CA 1
ATOM 5769 C C . VAL A 1 703 ? -30.375 7.852 19.528 1.00 88.81 703 VAL A C 1
ATOM 5771 O O . VAL A 1 703 ? -30.398 7.182 18.500 1.00 88.81 703 VAL A O 1
ATOM 5774 N N . MET A 1 704 ? -31.372 7.782 20.414 1.00 85.06 704 MET A N 1
ATOM 5775 C CA . MET A 1 704 ? -32.550 6.929 20.204 1.00 85.06 704 MET A CA 1
ATOM 5776 C C . MET A 1 704 ? -33.414 7.397 19.026 1.00 85.06 704 MET A C 1
ATOM 5778 O O . MET A 1 704 ? -34.006 6.566 18.337 1.00 85.06 704 MET A O 1
ATOM 5782 N N . ARG A 1 705 ? -33.481 8.712 18.788 1.00 77.75 705 ARG A N 1
ATOM 5783 C CA . ARG A 1 705 ? -34.245 9.331 17.690 1.00 77.75 705 ARG A CA 1
ATOM 5784 C C . ARG A 1 705 ? -33.513 9.307 16.359 1.00 77.75 705 ARG A C 1
ATOM 5786 O O . ARG A 1 705 ? -34.133 9.106 15.318 1.00 77.75 705 ARG A O 1
ATOM 5793 N N . SER A 1 706 ? -32.203 9.519 16.408 1.00 69.88 706 SER A N 1
ATOM 5794 C CA . SER A 1 706 ? -31.318 9.440 15.257 1.00 69.88 706 SER A CA 1
ATOM 5795 C C . SER A 1 706 ? -30.202 8.435 15.560 1.00 69.88 706 SER A C 1
ATOM 5797 O O . SER A 1 706 ? -29.162 8.809 16.120 1.00 69.88 706 SER A O 1
ATOM 5799 N N . PRO A 1 707 ? -30.434 7.143 15.236 1.00 55.16 707 PRO A N 1
ATOM 5800 C CA . PRO A 1 707 ? -29.486 6.056 15.494 1.00 55.16 707 PRO A CA 1
ATOM 5801 C C . PRO A 1 707 ? -28.118 6.267 14.844 1.00 55.16 707 PRO A C 1
ATOM 5803 O O . PRO A 1 707 ? -27.105 5.781 15.339 1.00 55.16 707 PRO A O 1
ATOM 5806 N N . LEU A 1 708 ? -28.099 7.021 13.744 1.00 56.31 708 LEU A N 1
ATOM 5807 C CA . LEU A 1 708 ? -26.908 7.423 13.013 1.00 56.31 708 LEU A CA 1
ATOM 5808 C C . LEU A 1 708 ? -26.561 8.876 13.334 1.00 56.31 708 LEU A C 1
ATOM 5810 O O . LEU A 1 708 ? -27.441 9.683 13.627 1.00 56.31 708 LEU A O 1
ATOM 5814 N N . LEU A 1 709 ? -25.279 9.248 13.216 1.00 56.56 709 LEU A N 1
ATOM 5815 C CA . LEU A 1 709 ? -24.965 10.674 13.107 1.00 56.56 709 LEU A CA 1
ATOM 5816 C C . LEU A 1 709 ? -25.506 11.148 11.764 1.00 56.56 709 LEU A C 1
ATOM 5818 O O . LEU A 1 709 ? -24.969 10.796 10.716 1.00 56.56 709 LEU A O 1
ATOM 5822 N N . ASP A 1 710 ? -26.584 11.913 11.811 1.00 69.06 710 ASP A N 1
ATOM 5823 C CA . ASP A 1 710 ? -27.134 12.611 10.668 1.00 69.06 710 ASP A CA 1
ATOM 5824 C C . ASP A 1 710 ? -27.050 14.123 10.884 1.00 69.06 710 ASP A C 1
ATOM 5826 O O . ASP A 1 710 ? -26.661 14.620 11.948 1.00 69.06 710 ASP A O 1
ATOM 5830 N N . LEU A 1 711 ? -27.407 14.866 9.840 1.00 70.44 711 LEU A N 1
ATOM 5831 C CA . LEU A 1 711 ? -27.385 16.322 9.864 1.00 70.44 711 LEU A CA 1
ATOM 5832 C C . LEU A 1 711 ? -28.210 16.889 11.033 1.00 70.44 711 LEU A C 1
ATOM 5834 O O . LEU A 1 711 ? -27.789 17.864 11.642 1.00 70.44 711 LEU A O 1
ATOM 5838 N N . ARG A 1 712 ? -29.317 16.241 11.417 1.00 75.56 712 ARG A N 1
ATOM 5839 C CA . ARG A 1 712 ? -30.190 16.694 12.512 1.00 75.56 712 ARG A CA 1
ATOM 5840 C C . ARG A 1 712 ? -29.478 16.689 13.862 1.00 75.56 712 ARG A C 1
ATOM 5842 O O . ARG A 1 712 ? -29.576 17.659 14.606 1.00 75.56 712 ARG A O 1
ATOM 5849 N N . ARG A 1 713 ? -28.704 15.643 14.185 1.00 85.56 713 ARG A N 1
ATOM 5850 C CA . ARG A 1 713 ? -27.939 15.599 15.448 1.00 85.56 713 ARG A CA 1
ATOM 5851 C C . ARG A 1 713 ? -26.782 16.604 15.465 1.00 85.56 713 ARG A C 1
ATOM 5853 O O . ARG A 1 713 ? -26.474 17.155 16.519 1.00 85.56 713 ARG A O 1
ATOM 5860 N N . VAL A 1 714 ? -26.191 16.896 14.305 1.00 86.56 714 VAL A N 1
ATOM 5861 C CA . VAL A 1 714 ? -25.192 17.968 14.152 1.00 86.56 714 VAL A CA 1
ATOM 5862 C C . VAL A 1 714 ? -25.820 19.354 14.361 1.00 86.56 714 VAL A C 1
ATOM 5864 O O . VAL A 1 714 ? -25.258 20.176 15.083 1.00 86.56 714 VAL A O 1
ATOM 5867 N N . LEU A 1 715 ? -26.998 19.607 13.784 1.00 85.50 715 LEU A N 1
ATOM 5868 C CA . LEU A 1 715 ? -27.733 20.866 13.951 1.00 85.50 715 LEU A CA 1
ATOM 5869 C C . LEU A 1 715 ? -28.267 21.045 15.381 1.00 85.50 715 LEU A C 1
ATOM 5871 O O . LEU A 1 715 ? -28.196 22.146 15.924 1.00 85.50 715 LEU A O 1
ATOM 5875 N N . LEU A 1 716 ? -28.698 19.965 16.042 1.00 89.38 716 LEU A N 1
ATOM 5876 C CA . LEU A 1 716 ? -29.001 19.979 17.476 1.00 89.38 716 LEU A CA 1
ATOM 5877 C C . LEU A 1 716 ? -27.768 20.400 18.289 1.00 89.38 716 LEU A C 1
ATOM 5879 O O . LEU A 1 716 ? -27.868 21.270 19.148 1.00 89.38 716 LEU A O 1
ATOM 5883 N N . SER A 1 717 ? -26.591 19.846 17.980 1.00 92.88 717 SER A N 1
ATOM 5884 C CA . SER A 1 717 ? -25.333 20.244 18.624 1.00 92.88 717 SER A CA 1
ATOM 5885 C C . SER A 1 717 ? -25.044 21.737 18.452 1.00 92.88 717 SER A C 1
ATOM 5887 O O . SER A 1 717 ? -24.721 22.410 19.427 1.00 92.88 717 SER A O 1
ATOM 5889 N N . LEU A 1 718 ? -25.229 22.271 17.239 1.00 91.75 718 LEU A N 1
ATOM 5890 C CA . LEU A 1 718 ? -25.062 23.695 16.926 1.00 91.75 718 LEU A CA 1
ATOM 5891 C C . LEU A 1 718 ? -25.957 24.586 17.813 1.00 91.75 718 LEU A C 1
ATOM 5893 O O . LEU A 1 718 ? -25.493 25.596 18.343 1.00 91.75 718 LEU A O 1
ATOM 5897 N N . HIS A 1 719 ? -27.219 24.196 18.025 1.00 90.56 719 HIS A N 1
ATOM 5898 C CA . HIS A 1 719 ? -28.130 24.903 18.930 1.00 90.56 719 HIS A CA 1
ATOM 5899 C C . HIS A 1 719 ? -27.700 24.833 20.390 1.00 90.56 719 HIS A C 1
ATOM 5901 O O . HIS A 1 719 ? -27.694 25.856 21.072 1.00 90.56 719 HIS A O 1
ATOM 5907 N N . LEU A 1 720 ? -27.324 23.651 20.873 1.00 94.50 720 LEU A N 1
ATOM 5908 C CA . LEU A 1 720 ? -26.922 23.468 22.267 1.00 94.50 720 LEU A CA 1
ATOM 5909 C C . LEU A 1 720 ? -25.617 24.219 22.574 1.00 94.50 720 LEU A C 1
ATOM 5911 O O . LEU A 1 720 ? -25.488 24.786 23.656 1.00 94.50 720 LEU A O 1
ATOM 5915 N N . MET A 1 721 ? -24.691 24.310 21.609 1.00 95.62 721 MET A N 1
ATOM 5916 C CA . MET A 1 721 ? -23.528 25.205 21.693 1.00 95.62 721 MET A CA 1
ATOM 5917 C C . MET A 1 721 ? -23.972 26.657 21.903 1.00 95.62 721 MET A C 1
ATOM 5919 O O . MET A 1 721 ? -23.497 27.320 22.822 1.00 95.62 721 MET A O 1
ATOM 5923 N N . GLN A 1 722 ? -24.917 27.140 21.091 1.00 92.69 722 GLN A N 1
ATOM 5924 C CA . GLN A 1 722 ? -25.435 28.505 21.199 1.00 92.69 722 GLN A CA 1
ATOM 5925 C C . GLN A 1 722 ? -26.145 28.760 22.539 1.00 92.69 722 GLN A C 1
ATOM 5927 O O . GLN A 1 722 ? -25.997 29.848 23.090 1.00 92.69 722 GLN A O 1
ATOM 5932 N N . VAL A 1 723 ? -26.874 27.777 23.083 1.00 93.44 723 VAL A N 1
ATOM 5933 C CA . VAL A 1 723 ? -27.517 27.859 24.408 1.00 93.44 723 VAL A CA 1
ATOM 5934 C C . VAL A 1 723 ? -26.478 28.077 25.505 1.00 93.44 723 VAL A C 1
ATOM 5936 O O . VAL A 1 723 ? -26.617 29.019 26.283 1.00 93.44 723 VAL A O 1
ATOM 5939 N N . VAL A 1 724 ? -25.419 27.261 25.548 1.00 95.44 724 VAL A N 1
ATOM 5940 C CA . VAL A 1 724 ? -24.361 27.399 26.566 1.00 95.44 724 VAL A CA 1
ATOM 5941 C C . VAL A 1 724 ? -23.664 28.753 26.436 1.00 95.44 724 VAL A C 1
ATOM 5943 O O . VAL A 1 724 ? -23.576 29.495 27.410 1.00 95.44 724 VAL A O 1
ATOM 5946 N N . ILE A 1 725 ? -23.260 29.119 25.218 1.00 94.88 725 ILE A N 1
ATOM 5947 C CA . ILE A 1 725 ? -22.550 30.373 24.933 1.00 94.88 725 ILE A CA 1
ATOM 5948 C C . ILE A 1 725 ? -23.403 31.600 25.294 1.00 94.88 725 ILE A C 1
ATOM 5950 O O . ILE A 1 725 ? -22.893 32.533 25.902 1.00 94.88 725 ILE A O 1
ATOM 5954 N N . ASN A 1 726 ? -24.698 31.607 24.963 1.00 92.81 726 ASN A N 1
ATOM 5955 C CA . ASN A 1 726 ? -25.599 32.721 25.291 1.00 92.81 726 ASN A CA 1
ATOM 5956 C C . ASN A 1 726 ? -25.947 32.815 26.776 1.00 92.81 726 ASN A C 1
ATOM 5958 O O . ASN A 1 726 ? -26.365 33.878 27.217 1.00 92.81 726 ASN A O 1
ATOM 5962 N N . THR A 1 727 ? -25.847 31.709 27.515 1.00 93.62 727 THR A N 1
ATOM 5963 C CA . THR A 1 727 ? -26.132 31.702 28.956 1.00 93.62 727 THR A CA 1
ATOM 5964 C C . THR A 1 727 ? -24.924 32.174 29.763 1.00 93.62 727 THR A C 1
ATOM 5966 O O . THR A 1 727 ? -25.101 32.727 30.841 1.00 93.62 727 THR A O 1
ATOM 5969 N N . VAL A 1 728 ? -23.705 31.949 29.257 1.00 93.62 728 VAL A N 1
ATOM 5970 C CA . VAL A 1 728 ? -22.460 32.356 29.927 1.00 93.62 728 VAL A CA 1
ATOM 5971 C C . VAL A 1 728 ? -22.031 33.776 29.548 1.00 93.62 728 VAL A C 1
ATOM 5973 O O . VAL A 1 728 ? -21.580 34.507 30.419 1.00 93.62 728 VAL A O 1
ATOM 5976 N N . PHE A 1 729 ? -22.166 34.173 28.277 1.00 93.62 729 PHE A N 1
ATOM 5977 C CA . PHE A 1 729 ? -21.648 35.452 27.778 1.00 93.62 729 PHE A CA 1
ATOM 5978 C C . PHE A 1 729 ? -22.769 36.426 27.399 1.00 93.62 729 PHE A C 1
ATOM 5980 O O . PHE A 1 729 ? -23.562 36.163 26.481 1.00 93.62 729 PHE A O 1
ATOM 5987 N N . ASP A 1 730 ? -22.767 37.598 28.032 1.00 88.44 730 ASP A N 1
ATOM 5988 C CA . ASP A 1 730 ? -23.802 38.620 27.872 1.00 88.44 730 ASP A CA 1
ATOM 5989 C C . ASP A 1 730 ? -23.675 39.378 26.542 1.00 88.44 730 ASP A C 1
ATOM 5991 O O . ASP A 1 730 ? -24.673 39.621 25.843 1.00 88.44 730 ASP A O 1
ATOM 5995 N N . THR A 1 731 ? -22.451 39.707 26.117 1.00 89.69 731 THR A N 1
ATOM 5996 C CA . THR A 1 731 ? -22.218 40.555 24.936 1.00 89.69 731 THR A CA 1
ATOM 5997 C C . THR A 1 731 ? -21.955 39.757 23.655 1.00 89.69 731 THR A C 1
ATOM 5999 O O . THR A 1 731 ? -21.501 38.613 23.658 1.00 89.69 731 THR A O 1
ATOM 6002 N N . ALA A 1 732 ? -22.243 40.360 22.495 1.00 86.94 732 ALA A N 1
ATOM 6003 C CA . ALA A 1 732 ? -21.957 39.732 21.199 1.00 86.94 732 ALA A CA 1
ATOM 6004 C C . ALA A 1 732 ? -20.447 39.613 20.915 1.00 86.94 732 ALA A C 1
ATOM 6006 O O . ALA A 1 732 ? -20.021 38.700 20.203 1.00 86.94 732 ALA A O 1
ATOM 6007 N N . GLU A 1 733 ? -19.653 40.521 21.479 1.00 89.12 733 GLU A N 1
ATOM 6008 C CA . GLU A 1 733 ? -18.200 40.565 21.334 1.00 89.12 733 GLU A CA 1
ATOM 6009 C C . GLU A 1 733 ? -17.541 39.397 22.074 1.00 89.12 733 GLU A C 1
ATOM 6011 O O . GLU A 1 733 ? -16.771 38.658 21.461 1.00 89.12 733 GLU A O 1
ATOM 6016 N N . GLU A 1 734 ? -17.931 39.142 23.328 1.00 91.25 734 GLU A N 1
ATOM 6017 C CA . GLU A 1 734 ? -17.463 37.989 24.116 1.00 91.25 734 GLU A CA 1
ATOM 6018 C C . GLU A 1 734 ? -17.806 36.661 23.433 1.00 91.25 734 GLU A C 1
ATOM 6020 O O . GLU A 1 734 ? -16.940 35.801 23.258 1.00 91.25 734 GLU A O 1
ATOM 6025 N N . ARG A 1 735 ? -19.044 36.519 22.936 1.00 94.00 735 ARG A N 1
ATOM 6026 C CA . ARG A 1 735 ? -19.468 35.323 22.185 1.00 94.00 735 ARG A CA 1
ATOM 6027 C C . ARG A 1 735 ? -18.629 35.103 20.928 1.00 94.00 735 ARG A C 1
ATOM 6029 O O . ARG A 1 735 ? -18.245 33.974 20.621 1.00 94.00 735 ARG A O 1
ATOM 6036 N N . THR A 1 736 ? -18.335 36.176 20.197 1.00 93.25 736 THR A N 1
ATOM 6037 C CA . THR A 1 736 ? -17.501 36.122 18.988 1.00 93.25 736 THR A CA 1
ATOM 6038 C C . THR A 1 736 ? -16.059 35.759 19.331 1.00 93.25 736 THR A C 1
ATOM 6040 O O . THR A 1 736 ? -15.446 34.944 18.638 1.00 93.25 736 THR A O 1
ATOM 6043 N N . HIS A 1 737 ? -15.519 36.321 20.414 1.00 93.81 737 HIS A N 1
ATOM 6044 C CA . HIS A 1 737 ? -14.184 36.002 20.905 1.00 93.81 737 HIS A CA 1
ATOM 6045 C C . HIS A 1 737 ? -14.068 34.522 21.291 1.00 93.81 737 HIS A C 1
ATOM 6047 O O . HIS A 1 737 ? -13.183 33.827 20.786 1.00 93.81 737 HIS A O 1
ATOM 6053 N N . PHE A 1 738 ? -15.017 34.012 22.082 1.00 95.50 738 PHE A N 1
ATOM 6054 C CA . PHE A 1 738 ? -15.084 32.602 22.461 1.00 95.50 738 PHE A CA 1
ATOM 6055 C C . PHE A 1 738 ? -15.132 31.686 21.234 1.00 95.50 738 PHE A C 1
ATOM 6057 O O . PHE A 1 738 ? -14.333 30.760 21.125 1.00 95.50 738 PHE A O 1
ATOM 6064 N N . LEU A 1 739 ? -16.020 31.959 20.271 1.00 96.12 739 LEU A N 1
ATOM 6065 C CA . LEU A 1 739 ? -16.164 31.137 19.065 1.00 96.12 739 LEU A CA 1
ATOM 6066 C C . LEU A 1 739 ? -14.902 31.138 18.189 1.00 96.12 739 LEU A C 1
ATOM 6068 O O . LEU A 1 739 ? -14.547 30.096 17.636 1.00 96.12 739 LEU A O 1
ATOM 6072 N N . ASN A 1 740 ? -14.205 32.274 18.077 1.00 94.31 740 ASN A N 1
ATOM 6073 C CA . ASN A 1 740 ? -12.918 32.348 17.381 1.00 94.31 740 ASN A CA 1
ATOM 6074 C C . ASN A 1 740 ? -11.849 31.502 18.082 1.00 94.31 740 ASN A C 1
ATOM 6076 O O . ASN A 1 740 ? -11.141 30.744 17.416 1.00 94.31 740 ASN A O 1
ATOM 6080 N N . HIS A 1 741 ? -11.761 31.592 19.412 1.00 94.88 741 HIS A N 1
ATOM 6081 C CA . HIS A 1 741 ? -10.835 30.782 20.201 1.00 94.88 741 HIS A CA 1
ATOM 6082 C C . HIS A 1 741 ? -11.156 29.282 20.086 1.00 94.88 741 HIS A C 1
ATOM 6084 O O . HIS A 1 741 ? -10.261 28.477 19.835 1.00 94.88 741 HIS A O 1
ATOM 6090 N N . TYR A 1 742 ? -12.436 28.909 20.163 1.00 95.56 742 TYR A N 1
ATOM 6091 C CA . TYR A 1 742 ? -12.910 27.530 20.012 1.00 95.56 742 TYR A CA 1
ATOM 6092 C C . TYR A 1 742 ? -12.578 26.952 18.629 1.00 95.56 742 TYR A C 1
ATOM 6094 O O . TYR A 1 742 ? -12.068 25.834 18.510 1.00 95.56 742 TYR A O 1
ATOM 6102 N N . HIS A 1 743 ? -12.804 27.748 17.577 1.00 95.44 743 HIS A N 1
ATOM 6103 C CA . HIS A 1 743 ? -12.462 27.399 16.200 1.00 95.44 743 HIS A CA 1
ATOM 6104 C C . HIS A 1 743 ? -10.952 27.196 16.016 1.00 95.44 743 HIS A C 1
ATOM 6106 O O . HIS A 1 743 ? -10.548 26.192 15.424 1.00 95.44 743 HIS A O 1
ATOM 6112 N N . TRP A 1 744 ? -10.131 28.106 16.551 1.00 94.31 744 TRP A N 1
ATOM 6113 C CA . TRP A 1 744 ? -8.667 28.020 16.520 1.00 94.31 744 TRP A CA 1
ATOM 6114 C C . TRP A 1 744 ? -8.149 26.782 17.262 1.00 94.31 744 TRP A C 1
ATOM 6116 O O . TRP A 1 744 ? -7.340 26.029 16.712 1.00 94.31 744 TRP A O 1
ATOM 6126 N N . TYR A 1 745 ? -8.644 26.528 18.477 1.00 93.38 745 TYR A N 1
ATOM 6127 C CA . TYR A 1 745 ? -8.171 25.431 19.320 1.00 93.38 745 TYR A CA 1
ATOM 6128 C C . TYR A 1 745 ? -8.402 24.072 18.653 1.00 93.38 745 TYR A C 1
ATOM 6130 O O . TYR A 1 745 ? -7.462 23.298 18.456 1.00 93.38 745 TYR A O 1
ATOM 6138 N N . TRP A 1 746 ? -9.639 23.801 18.231 1.00 93.00 746 TRP A N 1
ATOM 6139 C CA . TRP A 1 746 ? -9.981 22.531 17.589 1.00 93.00 746 TRP A CA 1
ATOM 6140 C C . TRP A 1 746 ? -9.603 22.464 16.106 1.00 93.00 746 TRP A C 1
ATOM 6142 O O . TRP A 1 746 ? -9.531 21.376 15.539 1.00 93.00 746 TRP A O 1
ATOM 6152 N N . GLY A 1 747 ? -9.300 23.603 15.482 1.00 87.50 747 GLY A N 1
ATOM 6153 C CA . GLY A 1 747 ? -8.809 23.707 14.107 1.00 87.50 747 GLY A CA 1
ATOM 6154 C C . GLY A 1 747 ? -7.311 23.428 13.949 1.00 87.50 747 GLY A C 1
ATOM 6155 O O . GLY A 1 747 ? -6.747 23.735 12.903 1.00 87.50 747 GLY A O 1
ATOM 6156 N N . GLY A 1 748 ? -6.637 22.887 14.967 1.00 84.19 748 GLY A N 1
ATOM 6157 C CA . GLY A 1 748 ? -5.209 22.553 14.906 1.00 84.19 748 GLY A CA 1
ATOM 6158 C C . GLY A 1 748 ? -4.262 23.650 15.405 1.00 84.19 748 GLY A C 1
ATOM 6159 O O . GLY A 1 748 ? -3.052 23.538 15.191 1.00 84.19 748 GLY A O 1
ATOM 6160 N N . GLN A 1 749 ? -4.785 24.670 16.097 1.00 88.88 749 GLN A N 1
ATOM 6161 C CA . GLN A 1 749 ? -4.013 25.745 16.731 1.00 88.88 749 GLN A CA 1
ATOM 6162 C C . GLN A 1 749 ? -3.052 26.424 15.734 1.00 88.88 749 GLN A C 1
ATOM 6164 O O . GLN A 1 749 ? -3.425 26.715 14.598 1.00 88.88 749 GLN A O 1
ATOM 6169 N N . ASN A 1 750 ? -1.804 26.680 16.142 1.00 83.06 750 ASN A N 1
ATOM 6170 C CA . ASN A 1 750 ? -0.803 27.401 15.352 1.00 83.06 750 ASN A CA 1
ATOM 6171 C C . ASN A 1 750 ? -0.011 26.522 14.365 1.00 83.06 750 ASN A C 1
ATOM 6173 O O . ASN A 1 750 ? 0.949 27.009 13.768 1.00 83.06 750 ASN A O 1
ATOM 6177 N N . ARG A 1 751 ? -0.388 25.249 14.176 1.00 75.94 751 ARG A N 1
ATOM 6178 C CA . ARG A 1 751 ? 0.257 24.358 13.194 1.00 75.94 751 ARG A CA 1
ATOM 6179 C C . ARG A 1 751 ? -0.044 24.847 11.774 1.00 75.94 751 ARG A C 1
ATOM 6181 O O . ARG A 1 751 ? -1.163 25.285 11.510 1.00 75.94 751 ARG A O 1
ATOM 6188 N N . GLU A 1 752 ? 0.912 24.749 10.849 1.00 64.81 752 GLU A N 1
ATOM 6189 C CA . GLU A 1 752 ? 0.712 25.199 9.457 1.00 64.81 752 GLU A CA 1
ATOM 6190 C C . GLU A 1 752 ? -0.481 24.506 8.783 1.00 64.81 752 GLU A C 1
ATOM 6192 O O . GLU A 1 752 ? -1.356 25.173 8.232 1.00 64.81 752 GLU A O 1
ATOM 6197 N N . GLU A 1 753 ? -0.583 23.184 8.934 1.00 66.38 753 GLU A N 1
ATOM 6198 C CA . GLU A 1 753 ? -1.732 22.392 8.476 1.00 66.38 753 GLU A CA 1
ATOM 6199 C C . GLU A 1 753 ? -3.054 22.860 9.114 1.00 66.38 753 GLU A C 1
ATOM 6201 O O . GLU A 1 753 ? -4.101 22.867 8.465 1.00 66.38 753 GLU A O 1
ATOM 6206 N N . GLY A 1 754 ? -3.004 23.308 10.374 1.00 75.94 754 GLY A N 1
ATOM 6207 C CA . GLY A 1 754 ? -4.155 23.831 11.109 1.00 75.94 754 GLY A CA 1
ATOM 6208 C C . GLY A 1 754 ? -4.679 25.145 10.531 1.00 75.94 754 GLY A C 1
ATOM 6209 O O . GLY A 1 754 ? -5.886 25.302 10.356 1.00 75.94 754 G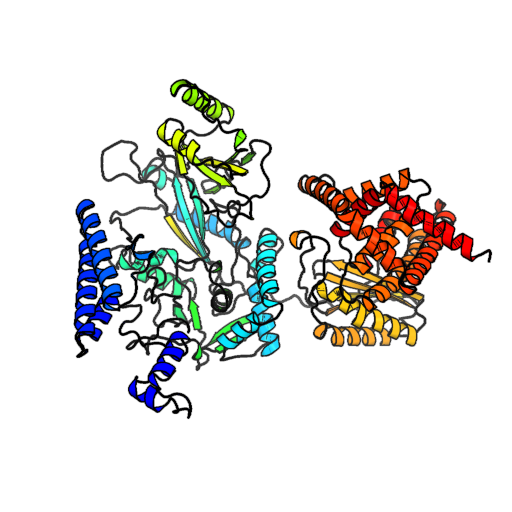LY A O 1
ATOM 6210 N N . LYS A 1 755 ? -3.795 26.070 10.137 1.00 77.62 755 LYS A N 1
ATOM 6211 C CA . LYS A 1 755 ? -4.194 27.347 9.509 1.00 77.62 755 LYS A CA 1
ATOM 6212 C C . LYS A 1 755 ? -4.916 27.130 8.172 1.00 77.62 755 LYS A C 1
ATOM 6214 O O . LYS A 1 755 ? -5.948 27.754 7.903 1.00 77.62 755 LYS A O 1
ATOM 6219 N N . ALA A 1 756 ? -4.412 26.212 7.344 1.00 76.62 756 ALA A N 1
ATOM 6220 C CA . ALA A 1 756 ? -5.060 25.836 6.085 1.00 76.62 756 ALA A CA 1
ATOM 6221 C C . ALA A 1 756 ? -6.436 25.183 6.323 1.00 76.62 756 ALA A C 1
ATOM 6223 O O . ALA A 1 756 ? -7.409 25.480 5.625 1.00 76.62 756 ALA A O 1
ATOM 6224 N N . LEU A 1 757 ? -6.553 24.344 7.354 1.00 80.62 757 LEU A N 1
ATOM 6225 C CA . LEU A 1 757 ? -7.817 23.710 7.720 1.00 80.62 757 LEU A CA 1
ATOM 6226 C C . LEU A 1 757 ? -8.857 24.724 8.231 1.00 80.62 757 LEU A C 1
ATOM 6228 O O . LEU A 1 757 ? -10.001 24.707 7.780 1.00 80.62 757 LEU A O 1
ATOM 6232 N N . GLN A 1 758 ? -8.453 25.643 9.111 1.00 87.19 758 GLN A N 1
ATOM 6233 C CA . GLN A 1 758 ? -9.303 26.712 9.656 1.00 87.19 758 GLN A CA 1
ATOM 6234 C C . GLN A 1 758 ? -9.877 27.602 8.543 1.00 87.19 758 GLN A C 1
ATOM 6236 O O . GLN A 1 758 ? -11.088 27.830 8.483 1.00 87.19 758 GLN A O 1
ATOM 6241 N N . SER A 1 759 ? -9.035 28.035 7.596 1.00 82.44 759 SER A N 1
ATOM 6242 C CA . SER A 1 759 ? -9.491 28.816 6.433 1.00 82.44 759 SER A CA 1
ATOM 6243 C C . SER A 1 759 ? -10.460 28.029 5.539 1.00 82.44 759 SER A C 1
ATOM 6245 O O . SER A 1 759 ? -11.489 28.563 5.119 1.00 82.44 759 SER A O 1
ATOM 6247 N N . THR A 1 760 ? -10.207 26.733 5.328 1.00 84.56 760 THR A N 1
ATOM 6248 C CA . THR A 1 760 ? -11.109 25.840 4.581 1.00 84.56 760 THR A CA 1
ATOM 6249 C C . THR A 1 760 ? -12.474 25.703 5.261 1.00 84.56 760 THR A C 1
ATOM 6251 O O . THR A 1 760 ? -13.512 25.736 4.590 1.00 84.56 760 THR A O 1
ATOM 6254 N N . PHE A 1 761 ? -12.502 25.567 6.590 1.00 90.69 761 PHE A N 1
ATOM 6255 C CA . PHE A 1 761 ? -13.740 25.484 7.369 1.00 90.69 761 PHE A CA 1
ATOM 6256 C C . PHE A 1 761 ? -14.542 26.781 7.307 1.00 90.69 761 PHE A C 1
ATOM 6258 O O . PHE A 1 761 ? -15.744 26.714 7.062 1.00 90.69 761 PHE A O 1
ATOM 6265 N N . ARG A 1 762 ? -13.893 27.944 7.434 1.00 87.69 762 ARG A N 1
ATOM 6266 C CA . ARG A 1 762 ? -14.533 29.258 7.251 1.00 87.69 762 ARG A CA 1
ATOM 6267 C C . ARG A 1 762 ? -15.167 29.406 5.874 1.00 87.69 762 ARG A C 1
ATOM 6269 O O . ARG A 1 762 ? -16.350 29.721 5.777 1.00 87.69 762 ARG A O 1
ATOM 6276 N N . GLN A 1 763 ? -14.418 29.092 4.819 1.00 81.50 763 GLN A N 1
ATOM 6277 C CA . GLN A 1 763 ? -14.928 29.162 3.450 1.00 81.50 763 GLN A CA 1
ATOM 6278 C C . GLN A 1 763 ? -16.114 28.210 3.234 1.00 81.50 763 GLN A C 1
ATOM 6280 O O . GLN A 1 763 ? -17.121 28.575 2.627 1.00 81.50 763 GLN A O 1
ATOM 6285 N N . SER A 1 764 ? -16.021 26.988 3.761 1.00 79.44 764 SER A N 1
ATOM 6286 C CA . SER A 1 764 ? -17.087 25.988 3.650 1.00 79.44 764 SER A CA 1
ATOM 6287 C C . SER A 1 764 ? -18.342 26.393 4.428 1.00 79.44 764 SER A C 1
ATOM 6289 O O . SER A 1 764 ? -19.452 26.232 3.918 1.00 79.44 764 SER A O 1
ATOM 6291 N N . ALA A 1 765 ? -18.173 26.948 5.632 1.00 86.38 765 ALA A N 1
ATOM 6292 C CA . ALA A 1 765 ? -19.257 27.481 6.447 1.00 86.38 765 ALA A CA 1
ATOM 6293 C C . ALA A 1 765 ? -19.966 28.636 5.729 1.00 86.38 765 ALA A C 1
ATOM 6295 O O . ALA A 1 765 ? -21.193 28.618 5.622 1.00 86.38 765 ALA A O 1
ATOM 6296 N N . TYR A 1 766 ? -19.205 29.567 5.141 1.00 80.25 766 TYR A N 1
ATOM 6297 C CA . TYR A 1 766 ? -19.750 30.652 4.327 1.00 80.25 766 TYR A CA 1
ATOM 6298 C C . TYR A 1 766 ? -20.621 30.089 3.194 1.00 80.25 766 TYR A C 1
ATOM 6300 O O . TYR A 1 766 ? -21.794 30.441 3.093 1.00 80.25 766 TYR A O 1
ATOM 6308 N N . ILE A 1 767 ? -20.106 29.160 2.385 1.00 76.38 767 ILE A N 1
ATOM 6309 C CA . ILE A 1 767 ? -20.842 28.597 1.237 1.00 76.38 767 ILE A CA 1
ATOM 6310 C C . ILE A 1 767 ? -22.136 27.886 1.670 1.00 76.38 767 ILE A C 1
ATOM 6312 O O . ILE A 1 767 ? -23.157 27.988 0.993 1.00 76.38 767 ILE A O 1
ATOM 6316 N N . ARG A 1 768 ? -22.109 27.158 2.792 1.00 78.69 768 ARG A N 1
ATOM 6317 C CA . ARG A 1 768 ? -23.206 26.265 3.204 1.00 78.69 768 ARG A CA 1
ATOM 6318 C C . ARG A 1 768 ? -24.219 26.904 4.158 1.00 78.69 768 ARG A C 1
ATOM 6320 O O . ARG A 1 768 ? -25.239 26.274 4.432 1.00 78.69 768 ARG A O 1
ATOM 6327 N N . ARG A 1 769 ? -23.985 28.127 4.653 1.00 81.81 769 ARG A N 1
ATOM 6328 C CA . ARG A 1 769 ? -24.829 28.746 5.695 1.00 81.81 769 ARG A CA 1
ATOM 6329 C C . ARG A 1 769 ? -26.308 28.853 5.318 1.00 81.81 769 ARG A C 1
ATOM 6331 O O . ARG A 1 769 ? -27.149 28.562 6.154 1.00 81.81 769 ARG A O 1
ATOM 6338 N N . GLY A 1 770 ? -26.632 29.217 4.074 1.00 75.12 770 GLY A N 1
ATOM 6339 C CA . GLY A 1 770 ? -28.018 29.444 3.633 1.00 75.12 770 GLY A CA 1
ATOM 6340 C C . GLY A 1 770 ? -28.918 28.210 3.798 1.00 75.12 770 GLY A C 1
ATOM 6341 O O . GLY A 1 770 ? -29.839 28.253 4.613 1.00 75.12 770 GLY A O 1
ATOM 6342 N N . PRO A 1 771 ? -28.624 27.092 3.103 1.00 74.56 771 PRO A N 1
ATOM 6343 C CA . PRO A 1 771 ? -29.394 25.853 3.240 1.00 74.56 771 PRO A CA 1
ATOM 6344 C C . PRO A 1 771 ? -29.416 25.295 4.671 1.00 74.56 771 PRO A C 1
ATOM 6346 O O . PRO A 1 771 ? -30.417 24.732 5.106 1.00 74.56 771 PRO A O 1
ATOM 6349 N N . LEU A 1 772 ? -28.323 25.458 5.428 1.00 78.81 772 LEU A N 1
ATOM 6350 C CA . LEU A 1 772 ? -28.251 24.980 6.811 1.00 78.81 772 LEU A CA 1
ATOM 6351 C C . LEU A 1 772 ? -29.137 25.795 7.761 1.00 78.81 772 LEU A C 1
ATOM 6353 O O . LEU A 1 772 ? -29.758 25.200 8.634 1.00 78.81 772 LEU A O 1
ATOM 6357 N N . ILE A 1 773 ? -29.243 27.117 7.583 1.00 76.44 773 ILE A N 1
ATOM 6358 C CA . ILE A 1 773 ? -30.160 27.973 8.359 1.00 76.44 773 ILE A CA 1
ATOM 6359 C C . ILE A 1 773 ? -31.619 27.560 8.123 1.00 76.44 773 ILE A C 1
ATOM 6361 O O . ILE A 1 773 ? -32.406 27.505 9.067 1.00 76.44 773 ILE A O 1
ATOM 6365 N N . GLU A 1 774 ? -31.988 27.250 6.880 1.00 75.38 774 GLU A N 1
ATOM 6366 C CA . GLU A 1 774 ? -33.343 26.800 6.549 1.00 75.38 774 GLU A CA 1
ATOM 6367 C C . GLU A 1 774 ? -33.666 25.447 7.199 1.00 75.38 774 GLU A C 1
ATOM 6369 O O . GLU A 1 774 ? -34.713 25.292 7.833 1.00 75.38 774 GLU A O 1
ATOM 6374 N N . GLN A 1 775 ? -32.739 24.487 7.117 1.00 78.38 775 GLN A N 1
ATOM 6375 C CA . GLN A 1 775 ? -32.890 23.190 7.776 1.00 78.38 775 GLN A CA 1
ATOM 6376 C C . GLN A 1 775 ? -32.996 23.338 9.300 1.00 78.38 775 GLN A C 1
ATOM 6378 O O . GLN A 1 775 ? -33.867 22.729 9.916 1.00 78.38 775 GLN A O 1
ATOM 6383 N N . LEU A 1 776 ? -32.166 24.196 9.896 1.00 78.19 776 LEU A N 1
ATOM 6384 C CA . LEU A 1 776 ? -32.184 24.512 11.324 1.00 78.19 776 LEU A CA 1
ATOM 6385 C C . LEU A 1 776 ? -33.557 25.049 11.768 1.00 78.19 776 LEU A C 1
ATOM 6387 O O . LEU A 1 776 ? -34.127 24.597 12.761 1.00 78.19 776 LEU A O 1
ATOM 6391 N N . ALA A 1 777 ? -34.134 25.974 10.994 1.00 77.31 777 ALA A N 1
ATOM 6392 C CA . ALA A 1 777 ? -35.458 26.533 11.265 1.00 77.31 777 ALA A CA 1
ATOM 6393 C C . ALA A 1 777 ? -36.584 25.487 11.183 1.00 77.31 777 ALA A C 1
ATOM 6395 O O . ALA A 1 777 ? -37.601 25.627 11.874 1.00 77.31 777 ALA A O 1
ATOM 6396 N N . ASN A 1 778 ? -36.413 24.456 10.349 1.00 78.50 778 ASN A N 1
ATOM 6397 C CA . ASN A 1 778 ? -37.343 23.338 10.226 1.00 78.50 778 ASN A CA 1
ATOM 6398 C C . ASN A 1 778 ? -37.197 22.327 11.369 1.00 78.50 778 ASN A C 1
ATOM 6400 O O . ASN A 1 778 ? -38.216 21.931 11.930 1.00 78.50 778 ASN A O 1
ATOM 6404 N N . ASP A 1 779 ? -35.975 21.969 11.764 1.00 77.88 779 ASP A N 1
ATOM 6405 C CA . ASP A 1 779 ? -35.726 21.044 12.880 1.00 77.88 779 ASP A CA 1
ATOM 6406 C C . ASP A 1 779 ? -36.275 21.610 14.207 1.00 77.88 779 ASP A C 1
ATOM 6408 O O . ASP A 1 779 ? -36.876 20.881 14.996 1.00 77.88 779 ASP A O 1
ATOM 6412 N N . LEU A 1 780 ? -36.193 22.933 14.410 1.00 78.75 780 LEU A N 1
ATOM 6413 C CA . LEU A 1 780 ? -36.807 23.637 15.547 1.00 78.75 780 LEU A CA 1
ATOM 6414 C C . LEU A 1 780 ? -38.343 23.593 15.582 1.00 78.75 780 LEU A C 1
ATOM 6416 O O . LEU A 1 780 ? -38.935 24.088 16.540 1.00 78.75 780 LEU A O 1
ATOM 6420 N N . LYS A 1 781 ? -39.022 23.087 14.546 1.00 79.88 781 LYS A N 1
ATOM 6421 C CA . LYS A 1 781 ? -40.481 22.887 14.574 1.00 79.88 781 LYS A CA 1
ATOM 6422 C C . LYS A 1 781 ? -40.874 21.557 15.228 1.00 79.88 781 LYS A C 1
ATOM 6424 O O . LYS A 1 781 ? -42.051 21.400 15.534 1.00 79.88 781 LYS A O 1
ATOM 6429 N N . ASP A 1 782 ? -39.942 20.621 15.442 1.00 83.00 782 ASP A N 1
ATOM 6430 C CA . ASP A 1 782 ? -40.218 19.369 16.164 1.00 83.00 782 ASP A CA 1
ATOM 6431 C C . ASP A 1 782 ? -40.396 19.666 17.672 1.00 83.00 782 ASP A C 1
ATOM 6433 O O . ASP A 1 782 ? -39.434 20.093 18.321 1.00 83.00 782 ASP A O 1
ATOM 6437 N N . PRO A 1 783 ? -41.587 19.418 18.261 1.00 85.94 783 PRO A N 1
ATOM 6438 C CA . PRO A 1 783 ? -41.868 19.712 19.670 1.00 85.94 783 PRO A CA 1
ATOM 6439 C C . PRO A 1 783 ? -40.915 19.032 20.653 1.00 85.94 783 PRO A C 1
ATOM 6441 O O . PRO A 1 783 ? -40.647 19.545 21.733 1.00 85.94 783 PRO A O 1
ATOM 6444 N N . VAL A 1 784 ? -40.376 17.869 20.297 1.00 84.19 784 VAL A N 1
ATOM 6445 C CA . VAL A 1 784 ? -39.467 17.151 21.191 1.00 84.19 784 VAL A CA 1
ATOM 6446 C C . VAL A 1 784 ? -38.037 17.662 21.054 1.00 84.19 784 VAL A C 1
ATOM 6448 O O . VAL A 1 784 ? -37.296 17.635 22.029 1.00 84.19 784 VAL A O 1
ATOM 6451 N N . VAL A 1 785 ? -37.636 18.166 19.882 1.00 85.31 785 VAL A N 1
ATOM 6452 C CA . VAL A 1 785 ? -36.365 18.903 19.760 1.00 85.31 785 VAL A CA 1
ATOM 6453 C C . VAL A 1 785 ? -36.420 20.168 20.617 1.00 85.31 785 VAL A C 1
ATOM 6455 O O . VAL A 1 785 ? -35.453 20.451 21.319 1.00 85.31 785 VAL A O 1
ATOM 6458 N N . GLN A 1 786 ? -37.555 20.875 20.624 1.00 87.38 786 GLN A N 1
ATOM 6459 C CA . GLN A 1 786 ? -37.773 22.020 21.515 1.00 87.38 786 GLN A CA 1
ATOM 6460 C C . GLN A 1 786 ? -37.668 21.619 22.986 1.00 87.38 786 GLN A C 1
ATOM 6462 O O . GLN A 1 786 ? -36.859 22.199 23.700 1.00 87.38 786 GLN A O 1
ATOM 6467 N N . MET A 1 787 ? -38.380 20.569 23.404 1.00 89.75 787 MET A N 1
ATOM 6468 C CA . MET A 1 787 ? -38.311 20.049 24.774 1.00 89.75 787 MET A CA 1
ATOM 6469 C C . MET A 1 787 ? -36.870 19.708 25.194 1.00 89.75 787 MET A C 1
ATOM 6471 O O . MET A 1 787 ? -36.427 20.127 26.256 1.00 89.75 787 MET A O 1
ATOM 6475 N N . LEU A 1 788 ? -36.097 19.016 24.342 1.00 90.25 788 LEU A N 1
ATOM 6476 C CA . LEU A 1 788 ? -34.691 18.694 24.632 1.00 90.25 788 LEU A CA 1
ATOM 6477 C C . LEU A 1 788 ? -33.824 19.952 24.792 1.00 90.25 788 LEU A C 1
ATOM 6479 O O . LEU A 1 788 ? -32.950 19.992 25.658 1.00 90.25 788 LEU A O 1
ATOM 6483 N N . ILE A 1 789 ? -34.041 20.968 23.953 1.00 90.69 789 ILE A N 1
ATOM 6484 C CA . ILE A 1 789 ? -33.324 22.246 24.037 1.00 90.69 789 ILE A CA 1
ATOM 6485 C C . ILE A 1 789 ? -33.710 22.995 25.318 1.00 90.69 789 ILE A C 1
ATOM 6487 O O . ILE A 1 789 ? -32.820 23.493 26.002 1.00 90.69 789 ILE A O 1
ATOM 6491 N N . GLU A 1 790 ? -34.997 23.053 25.658 1.00 92.25 790 GLU A N 1
ATOM 6492 C CA . GLU A 1 790 ? -35.521 23.732 26.850 1.00 92.25 790 GLU A CA 1
ATOM 6493 C C . GLU A 1 790 ? -35.032 23.076 28.146 1.00 92.25 790 GLU A C 1
ATOM 6495 O O . GLU A 1 790 ? -34.529 23.768 29.035 1.00 92.25 790 GLU A O 1
ATOM 6500 N N . ASP A 1 791 ? -35.091 21.745 28.230 1.00 92.88 791 ASP A N 1
ATOM 6501 C CA . ASP A 1 791 ? -34.596 20.979 29.378 1.00 92.88 791 ASP A CA 1
ATOM 6502 C C . ASP A 1 791 ? -33.095 21.207 29.585 1.00 92.88 791 ASP A C 1
ATOM 6504 O O . ASP A 1 791 ? -32.632 21.454 30.705 1.00 92.88 791 ASP A O 1
ATOM 6508 N N . TYR A 1 792 ? -32.319 21.183 28.497 1.00 95.56 792 TYR A N 1
ATOM 6509 C CA . TYR A 1 792 ? -30.887 21.452 28.569 1.00 95.56 792 TYR A CA 1
ATOM 6510 C C . TYR A 1 792 ? -30.589 22.914 28.911 1.00 95.56 792 TYR A C 1
ATOM 6512 O O . TYR A 1 792 ? -29.707 23.181 29.723 1.00 95.56 792 TYR A O 1
ATOM 6520 N N . GLN A 1 793 ? -31.337 23.868 28.354 1.00 95.12 793 GLN A N 1
ATOM 6521 C CA . GLN A 1 793 ? -31.200 25.290 28.668 1.00 95.12 793 GLN A CA 1
ATOM 6522 C C . GLN A 1 793 ? -31.473 25.571 30.147 1.00 95.12 793 GLN A C 1
ATOM 6524 O O . GLN A 1 793 ? -30.733 26.336 30.774 1.00 95.12 793 GLN A O 1
ATOM 6529 N N . LYS A 1 794 ? -32.492 24.929 30.722 1.00 96.12 794 LYS A N 1
ATOM 6530 C CA . LYS A 1 794 ? -32.771 24.994 32.156 1.00 96.12 794 LYS A CA 1
ATOM 6531 C C . LYS A 1 794 ? -31.591 24.454 32.966 1.00 96.12 794 LYS A C 1
ATOM 6533 O O . LYS A 1 794 ? -31.098 25.156 33.845 1.00 96.12 794 LYS A O 1
ATOM 6538 N N . ALA A 1 795 ? -31.084 23.268 32.621 1.00 96.75 795 ALA A N 1
ATOM 6539 C CA . ALA A 1 795 ? -29.937 22.669 33.305 1.00 96.75 795 ALA A CA 1
ATOM 6540 C C . ALA A 1 795 ? -28.674 23.547 33.224 1.00 96.75 795 ALA A C 1
ATOM 6542 O O . ALA A 1 795 ? -27.969 23.713 34.221 1.00 96.75 795 ALA A O 1
ATOM 6543 N N . VAL A 1 796 ? -28.395 24.147 32.063 1.00 96.81 796 VAL A N 1
ATOM 6544 C CA . VAL A 1 796 ? -27.275 25.084 31.879 1.00 96.81 796 VAL A CA 1
ATOM 6545 C C . VAL A 1 796 ? -27.473 26.334 32.734 1.00 96.81 796 VAL A C 1
ATOM 6547 O O . VAL A 1 796 ? -26.538 26.750 33.410 1.00 96.81 796 VAL A O 1
ATOM 6550 N N . THR A 1 797 ? -28.680 26.901 32.764 1.00 96.38 797 THR A N 1
ATOM 6551 C CA . THR A 1 797 ? -28.990 28.105 33.551 1.00 96.38 797 THR A CA 1
ATOM 6552 C C . THR A 1 797 ? -28.812 27.853 35.048 1.00 96.38 797 THR A C 1
ATOM 6554 O O . THR A 1 797 ? -28.135 28.626 35.721 1.00 96.38 797 THR A O 1
ATOM 6557 N N . GLU A 1 798 ? -29.344 26.745 35.567 1.00 96.81 798 GLU A N 1
ATOM 6558 C CA . GLU A 1 798 ? -29.164 26.340 36.968 1.00 96.81 798 GLU A CA 1
ATOM 6559 C C . GLU A 1 798 ? -27.686 26.080 37.299 1.00 96.81 798 GLU A C 1
ATOM 6561 O O . GLU A 1 798 ? -27.210 26.457 38.371 1.00 96.81 798 GLU A O 1
ATOM 6566 N N . THR A 1 799 ? -26.936 25.480 36.367 1.00 96.94 799 THR A N 1
ATOM 6567 C CA . THR A 1 799 ? -25.490 25.247 36.513 1.00 96.94 799 THR A CA 1
ATOM 6568 C C . THR A 1 799 ? -24.739 26.573 36.602 1.00 96.94 799 THR A C 1
ATOM 6570 O O . THR A 1 799 ? -23.968 26.776 37.535 1.00 96.94 799 THR A O 1
ATOM 6573 N N . VAL A 1 800 ? -24.987 27.500 35.675 1.00 95.50 800 VAL A N 1
ATOM 6574 C CA . VAL A 1 800 ? -24.335 28.816 35.646 1.00 95.50 800 VAL A CA 1
ATOM 6575 C C . VAL A 1 800 ? -24.696 29.634 36.887 1.00 95.50 800 VAL A C 1
ATOM 6577 O O . VAL A 1 800 ? -23.810 30.237 37.485 1.00 95.50 800 VAL A O 1
ATOM 6580 N N . GLN A 1 801 ? -25.952 29.612 37.342 1.00 95.81 801 GLN A N 1
ATOM 6581 C CA . GLN A 1 801 ? -26.364 30.264 38.592 1.00 95.81 801 GLN A CA 1
ATOM 6582 C C . GLN A 1 801 ? -25.643 29.680 39.812 1.00 95.81 801 GLN A C 1
ATOM 6584 O O . GLN A 1 801 ? -25.170 30.434 40.661 1.00 95.81 801 GLN A O 1
ATOM 6589 N N . ALA A 1 802 ? -25.514 28.352 39.891 1.00 95.56 802 ALA A N 1
ATOM 6590 C CA . ALA A 1 802 ? -24.786 27.696 40.972 1.00 95.56 802 ALA A CA 1
ATOM 6591 C C . ALA A 1 802 ? -23.286 28.031 40.953 1.00 95.56 802 ALA A C 1
ATOM 6593 O O . ALA A 1 802 ? -22.700 28.218 42.015 1.00 95.56 802 ALA A O 1
ATOM 6594 N N . LEU A 1 803 ? -22.671 28.146 39.769 1.00 95.31 803 LEU A N 1
ATOM 6595 C CA . LEU A 1 803 ? -21.274 28.574 39.637 1.00 95.31 803 LEU A CA 1
ATOM 6596 C C . LEU A 1 803 ? -21.084 30.022 40.102 1.00 95.31 803 LEU A C 1
ATOM 6598 O O . LEU A 1 803 ? -20.158 30.287 40.858 1.00 95.31 803 LEU A O 1
ATOM 6602 N N . HIS A 1 804 ? -21.978 30.940 39.724 1.00 94.12 804 HIS A N 1
ATOM 6603 C CA . HIS A 1 804 ? -21.930 32.324 40.208 1.00 94.12 804 HIS A CA 1
ATOM 6604 C C . HIS A 1 804 ? -22.143 32.417 41.724 1.00 94.12 804 HIS A C 1
ATOM 6606 O O . HIS A 1 804 ? -21.465 33.191 42.392 1.00 94.12 804 HIS A O 1
ATOM 6612 N N . ALA A 1 805 ? -23.047 31.609 42.283 1.00 94.50 805 ALA A N 1
ATOM 6613 C CA . ALA A 1 805 ? -23.268 31.553 43.728 1.00 94.50 805 ALA A CA 1
ATOM 6614 C C . ALA A 1 805 ? -22.057 30.997 44.499 1.00 94.50 805 ALA A C 1
ATOM 6616 O O . ALA A 1 805 ? -21.893 31.311 45.674 1.00 94.50 805 ALA A O 1
ATOM 6617 N N . ALA A 1 806 ? -21.222 30.185 43.846 1.00 93.31 806 ALA A N 1
ATOM 6618 C CA . ALA A 1 806 ? -20.025 29.577 44.418 1.00 93.31 806 ALA A CA 1
ATOM 6619 C C . ALA A 1 806 ? -18.720 30.219 43.914 1.00 93.31 806 ALA A C 1
ATOM 6621 O O . ALA A 1 806 ? -17.665 29.613 44.078 1.00 93.31 806 ALA A O 1
ATOM 6622 N N . ILE A 1 807 ? -18.772 31.408 43.294 1.00 92.44 807 ILE A N 1
ATOM 6623 C CA . ILE A 1 807 ? -17.653 31.991 42.531 1.00 92.44 807 ILE A CA 1
ATOM 6624 C C . ILE A 1 807 ? -16.344 32.063 43.333 1.00 92.44 807 ILE A C 1
ATOM 6626 O O . ILE A 1 807 ? -15.283 31.765 42.790 1.00 92.44 807 ILE A O 1
ATOM 6630 N N . ASP A 1 808 ? -16.429 32.361 44.632 1.00 91.44 808 ASP A N 1
ATOM 6631 C CA . ASP A 1 808 ? -15.278 32.489 45.535 1.00 91.44 808 ASP A CA 1
ATOM 6632 C C . ASP A 1 808 ? -14.626 31.138 45.901 1.00 91.44 808 ASP A C 1
ATOM 6634 O O . ASP A 1 808 ? -13.499 31.097 46.394 1.00 91.44 808 ASP A O 1
ATOM 6638 N N . GLU A 1 809 ? -15.318 30.019 45.667 1.00 90.56 809 GLU A N 1
ATOM 6639 C CA . GLU A 1 809 ? -14.823 28.658 45.913 1.00 90.56 809 GLU A CA 1
ATOM 6640 C C . GLU A 1 809 ? -14.250 27.992 44.651 1.00 90.56 809 GLU A C 1
ATOM 6642 O O . GLU A 1 809 ? -13.685 26.893 44.728 1.00 90.56 809 GLU A O 1
ATOM 6647 N N . LEU A 1 810 ? -14.413 28.620 43.481 1.00 91.50 810 LEU A N 1
ATOM 6648 C CA . LEU A 1 810 ? -13.994 28.055 42.204 1.00 91.50 810 LEU A CA 1
ATOM 6649 C C . LEU A 1 810 ? -12.512 28.320 41.943 1.00 91.50 810 LEU A C 1
ATOM 6651 O O . LEU A 1 810 ? -12.014 29.434 42.067 1.00 91.50 810 LEU A O 1
ATOM 6655 N N . SER A 1 811 ? -11.802 27.280 41.509 1.00 89.62 811 SER A N 1
ATOM 6656 C CA . SER A 1 811 ? -10.395 27.391 41.099 1.00 89.62 811 SER A CA 1
ATOM 6657 C C . SER A 1 811 ? -10.197 27.715 39.614 1.00 89.62 811 SER A C 1
ATOM 6659 O O . SER A 1 811 ? -9.059 27.747 39.161 1.00 89.62 811 SER A O 1
ATOM 6661 N N . GLU A 1 812 ? -11.278 27.868 38.847 1.00 91.00 812 GLU A N 1
ATOM 6662 C CA . GLU A 1 812 ? -11.267 28.054 37.392 1.00 91.00 812 GLU A CA 1
ATOM 6663 C C . GLU A 1 812 ? -12.391 29.017 36.989 1.00 91.00 812 GLU A C 1
ATOM 6665 O O . GLU A 1 812 ? -13.428 29.068 37.659 1.00 91.00 812 GLU A O 1
ATOM 6670 N N . SER A 1 813 ? -12.202 29.786 35.914 1.00 92.25 813 SER A N 1
ATOM 6671 C CA . SER A 1 813 ? -13.205 30.766 35.476 1.00 92.25 813 SER A CA 1
ATOM 6672 C C . SER A 1 813 ? -14.427 30.095 34.838 1.00 92.25 813 SER A C 1
ATOM 6674 O O . SER A 1 813 ? -14.327 29.039 34.204 1.00 92.25 813 SER A O 1
ATOM 6676 N N . ILE A 1 814 ? -15.600 30.727 34.969 1.00 92.19 814 ILE A N 1
ATOM 6677 C CA . ILE A 1 814 ? -16.836 30.263 34.313 1.00 92.19 814 ILE A CA 1
ATOM 6678 C C . ILE A 1 814 ? -16.646 30.219 32.785 1.00 92.19 814 ILE A C 1
ATOM 6680 O O . ILE A 1 814 ? -17.087 29.266 32.142 1.00 92.19 814 ILE A O 1
ATOM 6684 N N . ASP A 1 815 ? -15.905 31.175 32.225 1.00 87.62 815 ASP A N 1
ATOM 6685 C CA . ASP A 1 815 ? -15.562 31.261 30.802 1.00 87.62 815 ASP A CA 1
ATOM 6686 C C . ASP A 1 815 ? -14.751 30.053 30.313 1.00 87.62 815 ASP A C 1
ATOM 6688 O O . ASP A 1 815 ? -15.032 29.498 29.246 1.00 87.62 815 ASP A O 1
ATOM 6692 N N . HIS A 1 816 ? -13.759 29.604 31.090 1.00 87.62 816 HIS A N 1
ATOM 6693 C CA . HIS A 1 816 ? -12.993 28.401 30.763 1.00 87.62 816 HIS A CA 1
ATOM 6694 C C . HIS A 1 816 ? -13.838 27.138 30.933 1.00 87.62 816 HIS A C 1
ATOM 6696 O O . HIS A 1 816 ? -13.857 26.294 30.039 1.00 87.62 816 HIS A O 1
ATOM 6702 N N . MET A 1 817 ? -14.626 27.030 32.006 1.00 92.56 817 MET A N 1
ATOM 6703 C CA . MET A 1 817 ? -15.530 25.888 32.188 1.00 92.56 817 MET A CA 1
ATOM 6704 C C . MET A 1 817 ? -16.591 25.797 31.077 1.00 92.56 817 MET A C 1
ATOM 6706 O O . MET A 1 817 ? -16.979 24.695 30.687 1.00 92.56 817 MET A O 1
ATOM 6710 N N . CYS A 1 818 ? -17.022 26.928 30.506 1.00 93.62 818 CYS A N 1
ATOM 6711 C CA . CYS A 1 818 ? -17.916 26.980 29.346 1.00 93.62 818 CYS A CA 1
ATOM 6712 C C . CYS A 1 818 ? -17.343 26.222 28.138 1.00 93.62 818 CYS A C 1
ATOM 6714 O O . CYS A 1 818 ? -18.064 25.446 27.502 1.00 93.62 818 CYS A O 1
ATOM 6716 N N . PHE A 1 819 ? -16.038 26.366 27.866 1.00 95.06 819 PHE A N 1
ATOM 6717 C CA . PHE A 1 819 ? -15.340 25.610 26.819 1.00 95.06 819 PHE A CA 1
ATOM 6718 C C . PHE A 1 819 ? -15.550 24.100 26.990 1.00 95.06 819 PHE A C 1
ATOM 6720 O O . PHE A 1 819 ? -15.883 23.384 26.038 1.00 95.06 819 PHE A O 1
ATOM 6727 N N . ASP A 1 820 ? -15.405 23.626 28.223 1.00 94.44 820 ASP A N 1
ATOM 6728 C CA . ASP A 1 820 ? -15.491 22.214 28.559 1.00 94.44 820 ASP A CA 1
ATOM 6729 C C . ASP A 1 820 ? -16.919 21.690 28.620 1.00 94.44 820 ASP A C 1
ATOM 6731 O O . ASP A 1 820 ? -17.165 20.561 28.193 1.00 94.44 820 ASP A O 1
ATOM 6735 N N . TYR A 1 821 ? -17.884 22.498 29.059 1.00 96.25 821 TYR A N 1
ATOM 6736 C CA . TYR A 1 821 ? -19.300 22.140 28.979 1.00 96.25 821 TYR A CA 1
ATOM 6737 C C . TYR A 1 821 ? -19.754 21.964 27.532 1.00 96.25 821 TYR A C 1
ATOM 6739 O O . TYR A 1 821 ? -20.417 20.970 27.218 1.00 96.25 821 TYR A O 1
ATOM 6747 N N . VAL A 1 822 ? -19.338 22.864 26.637 1.00 96.75 822 VAL A N 1
ATOM 6748 C CA . VAL A 1 822 ? -19.598 22.726 25.200 1.00 96.75 822 VAL A CA 1
ATOM 6749 C C . VAL A 1 822 ? -18.952 21.450 24.656 1.00 96.75 822 VAL A C 1
ATOM 6751 O O . VAL A 1 822 ? -19.642 20.621 24.055 1.00 96.75 822 VAL A O 1
ATOM 6754 N N . HIS A 1 823 ? -17.659 21.248 24.929 1.00 96.00 823 HIS A N 1
ATOM 6755 C CA . HIS A 1 823 ? -16.921 20.092 24.418 1.00 96.00 823 HIS A CA 1
ATOM 6756 C C . HIS A 1 823 ? -17.517 18.768 24.906 1.00 96.00 823 HIS A C 1
ATOM 6758 O O . HIS A 1 823 ? -17.724 17.828 24.138 1.00 96.00 823 HIS A O 1
ATOM 6764 N N . MET A 1 824 ? -17.839 18.683 26.195 1.00 95.81 824 MET A N 1
ATOM 6765 C CA . MET A 1 824 ? -18.340 17.453 26.786 1.00 95.81 824 MET A CA 1
ATOM 6766 C C . MET A 1 824 ? -19.776 17.131 26.356 1.00 95.81 824 MET A C 1
ATOM 6768 O O . MET A 1 824 ? -20.137 15.953 26.289 1.00 95.81 824 MET A O 1
ATOM 6772 N N . ASN A 1 825 ? -20.591 18.135 26.026 1.00 96.06 825 ASN A N 1
ATOM 6773 C CA . ASN A 1 825 ? -21.894 17.914 25.400 1.00 96.06 825 ASN A CA 1
ATOM 6774 C C . ASN A 1 825 ? -21.743 17.381 23.961 1.00 96.06 825 ASN A C 1
ATOM 6776 O O . ASN A 1 825 ? -22.309 16.339 23.621 1.00 96.06 825 ASN A O 1
ATOM 6780 N N . ASN A 1 826 ? -20.894 18.024 23.152 1.00 95.75 826 ASN A N 1
ATOM 6781 C CA . ASN A 1 826 ? -20.570 17.595 21.786 1.00 95.75 826 ASN A CA 1
ATOM 6782 C C . ASN A 1 826 ? -20.004 16.160 21.755 1.00 95.75 826 ASN A C 1
ATOM 6784 O O . ASN A 1 826 ? -20.432 15.325 20.951 1.00 95.75 826 ASN A O 1
ATOM 6788 N N . ASN A 1 827 ? -19.121 15.830 22.704 1.00 94.88 827 ASN A N 1
ATOM 6789 C CA . ASN A 1 827 ? -18.571 14.489 22.894 1.00 94.88 827 ASN A CA 1
ATOM 6790 C C . ASN A 1 827 ? -19.674 13.435 23.091 1.00 94.88 827 ASN A C 1
ATOM 6792 O O . ASN A 1 827 ? -19.658 12.392 22.434 1.00 94.88 827 ASN A O 1
ATOM 6796 N N . ARG A 1 828 ? -20.665 13.698 23.952 1.00 95.12 828 ARG A N 1
ATOM 6797 C CA . ARG A 1 828 ? -21.777 12.762 24.206 1.00 95.12 828 ARG A CA 1
ATOM 6798 C C . ARG A 1 828 ? -22.654 12.578 22.967 1.00 95.12 828 ARG A C 1
ATOM 6800 O O . ARG A 1 828 ? -22.963 11.437 22.606 1.00 95.12 828 ARG A O 1
ATOM 6807 N N . LEU A 1 829 ? -22.925 13.662 22.239 1.00 93.06 829 LEU A N 1
ATOM 6808 C CA . LEU A 1 829 ? -23.638 13.652 20.952 1.00 93.06 829 LEU A CA 1
ATOM 6809 C C . LEU A 1 829 ? -22.864 12.961 19.814 1.00 93.06 829 LEU A C 1
ATOM 6811 O O . LEU A 1 829 ? -23.448 12.603 18.790 1.00 93.06 829 LEU A O 1
ATOM 6815 N N . GLY A 1 830 ? -21.568 12.697 20.002 1.00 90.19 830 GLY A N 1
ATOM 6816 C CA . GLY A 1 830 ? -20.728 11.999 19.027 1.00 90.19 830 GLY A CA 1
ATOM 6817 C C . GLY A 1 830 ? -20.144 12.898 17.940 1.00 90.19 830 GLY A C 1
ATOM 6818 O O . GLY A 1 830 ? -19.739 12.370 16.894 1.00 90.19 830 GLY A O 1
ATOM 6819 N N . ILE A 1 831 ? -20.106 14.205 18.206 1.00 90.88 831 ILE A N 1
ATOM 6820 C CA . ILE A 1 831 ? -19.425 15.224 17.408 1.00 90.88 831 ILE A CA 1
ATOM 6821 C C . ILE A 1 831 ? -17.938 15.188 17.759 1.00 90.88 831 ILE A C 1
ATOM 6823 O O . ILE A 1 831 ? -17.572 15.138 18.934 1.00 90.88 831 ILE A O 1
ATOM 6827 N N . VAL A 1 832 ? -17.081 15.133 16.741 1.00 88.19 832 VAL A N 1
ATOM 6828 C CA . VAL A 1 832 ? -15.622 15.050 16.934 1.00 88.19 832 VAL A CA 1
ATOM 6829 C C . VAL A 1 832 ? -14.981 16.442 16.905 1.00 88.19 832 VAL A C 1
ATOM 6831 O O . VAL A 1 832 ? -15.523 17.322 16.242 1.00 88.19 832 VAL A O 1
ATOM 6834 N N . PRO A 1 833 ? -13.792 16.646 17.503 1.00 91.38 833 PRO A N 1
ATOM 6835 C CA . PRO A 1 833 ? -13.152 17.962 17.595 1.00 91.38 833 PRO A CA 1
ATOM 6836 C C . PRO A 1 833 ? -13.137 18.806 16.312 1.00 91.38 833 PRO A C 1
ATOM 6838 O O . PRO A 1 833 ? -13.505 19.977 16.328 1.00 91.38 833 PRO A O 1
ATOM 6841 N N . PHE A 1 834 ? -12.777 18.222 15.164 1.00 89.75 834 PHE A N 1
ATOM 6842 C CA . PHE A 1 834 ? -12.785 18.965 13.900 1.00 89.75 834 PHE A CA 1
ATOM 6843 C C . PHE A 1 834 ? -14.195 19.370 13.445 1.00 89.75 834 PHE A C 1
ATOM 6845 O O . PHE A 1 834 ? -14.356 20.447 12.874 1.00 89.75 834 PHE A O 1
ATOM 6852 N N . GLU A 1 835 ? -15.218 18.552 13.715 1.00 90.69 835 GLU A N 1
ATOM 6853 C CA . GLU A 1 835 ? -16.614 18.942 13.486 1.00 90.69 835 GLU A CA 1
ATOM 6854 C C . GLU A 1 835 ? -16.990 20.106 14.408 1.00 90.69 835 GLU A C 1
ATOM 6856 O O . GLU A 1 835 ? -17.614 21.052 13.943 1.00 90.69 835 GLU A O 1
ATOM 6861 N N . GLU A 1 836 ? -16.537 20.108 15.665 1.00 94.44 836 GLU A N 1
ATOM 6862 C CA . GLU A 1 836 ? -16.762 21.228 16.587 1.00 94.44 836 GLU A CA 1
ATOM 6863 C C . GLU A 1 836 ? -16.125 22.534 16.079 1.00 94.44 836 GLU A C 1
ATOM 6865 O O . GLU A 1 836 ? -16.775 23.579 16.083 1.00 94.44 836 GLU A O 1
ATOM 6870 N N . SER A 1 837 ? -14.896 22.475 15.546 1.00 94.69 837 SER A N 1
ATOM 6871 C CA . SER A 1 837 ? -14.241 23.630 14.904 1.00 94.69 837 SER A CA 1
ATOM 6872 C C . SER A 1 837 ? -15.052 24.162 13.716 1.00 94.69 837 SER A C 1
ATOM 6874 O O . SER A 1 837 ? -15.211 25.378 13.565 1.00 94.69 837 SER A O 1
ATOM 6876 N N . TYR A 1 838 ? -15.599 23.271 12.884 1.00 92.94 838 TYR A N 1
ATOM 6877 C CA . TYR A 1 838 ? -16.469 23.655 11.773 1.00 92.94 838 TYR A CA 1
ATOM 6878 C C . TYR A 1 838 ? -17.800 24.259 12.254 1.00 92.94 838 TYR A C 1
ATOM 6880 O O . TYR A 1 838 ? -18.250 25.256 11.689 1.00 92.94 838 TYR A O 1
ATOM 6888 N N . LEU A 1 839 ? -18.411 23.721 13.316 1.00 93.38 839 LEU A N 1
ATOM 6889 C CA . LEU A 1 839 ? -19.636 24.278 13.905 1.00 93.38 839 LEU A CA 1
ATOM 6890 C C . LEU A 1 839 ? -19.405 25.676 14.487 1.00 93.38 839 LEU A C 1
ATOM 6892 O O . LEU A 1 839 ? -20.242 26.554 14.287 1.00 93.38 839 LEU A O 1
ATOM 6896 N N . SER A 1 840 ? -18.256 25.934 15.117 1.00 95.25 840 SER A N 1
ATOM 6897 C CA . SER A 1 840 ? -17.892 27.287 15.557 1.00 95.25 840 SER A CA 1
ATOM 6898 C C . SER A 1 840 ? -17.730 28.257 14.387 1.00 95.25 840 SER A C 1
ATOM 6900 O O . SER A 1 840 ? -18.228 29.379 14.462 1.00 95.25 840 SER A O 1
ATOM 6902 N N . ALA A 1 841 ? -17.099 27.829 13.285 1.00 93.50 841 ALA A N 1
ATOM 6903 C CA . ALA A 1 841 ? -17.030 28.632 12.062 1.00 93.50 841 ALA A CA 1
ATOM 6904 C C . ALA A 1 841 ? -18.433 28.933 11.510 1.00 93.50 841 ALA A C 1
ATOM 6906 O O . ALA A 1 841 ? -18.712 30.068 11.139 1.00 93.50 841 ALA A O 1
ATOM 6907 N N . LEU A 1 842 ? -19.335 27.949 11.519 1.00 91.06 842 LEU A N 1
ATOM 6908 C CA . LEU A 1 842 ? -20.717 28.125 11.080 1.00 91.06 842 LEU A CA 1
ATOM 6909 C C . LEU A 1 842 ? -21.502 29.094 11.976 1.00 91.06 842 LEU A C 1
ATOM 6911 O O . LEU A 1 842 ? -22.194 29.955 11.442 1.00 91.06 842 LEU A O 1
ATOM 6915 N N . LEU A 1 843 ? -21.364 29.018 13.305 1.00 92.38 843 LEU A N 1
ATOM 6916 C CA . LEU A 1 843 ? -21.983 29.986 14.224 1.00 92.38 843 LEU A CA 1
ATOM 6917 C C . LEU A 1 843 ? -21.479 31.411 13.982 1.00 92.38 843 LEU A C 1
ATOM 6919 O O . LEU A 1 843 ? -22.269 32.347 14.031 1.00 92.38 843 LEU A O 1
ATOM 6923 N N . LEU A 1 844 ? -20.192 31.591 13.677 1.00 91.75 844 LEU A N 1
ATOM 6924 C CA . LEU A 1 844 ? -19.632 32.905 13.345 1.00 91.75 844 LEU A CA 1
ATOM 6925 C C . LEU A 1 844 ? -20.218 33.470 12.038 1.00 91.75 844 LEU A C 1
ATOM 6927 O O . LEU A 1 844 ? -20.503 34.665 11.957 1.00 91.75 844 LEU A O 1
ATOM 6931 N N . GLU A 1 845 ? -20.454 32.624 11.033 1.00 88.06 845 GLU A N 1
ATOM 6932 C CA . GLU A 1 845 ? -21.124 33.037 9.792 1.00 88.06 845 GLU A CA 1
ATOM 6933 C C . GLU A 1 845 ? -22.611 33.351 10.023 1.00 88.06 845 GLU A C 1
ATOM 6935 O O . GLU A 1 845 ? -23.111 34.375 9.562 1.00 88.06 845 GLU A O 1
ATOM 6940 N N . ILE A 1 846 ? -23.323 32.515 10.786 1.00 83.06 846 ILE A N 1
ATOM 6941 C CA . ILE A 1 846 ? -24.745 32.723 11.107 1.00 83.06 846 ILE A CA 1
ATOM 6942 C C . ILE A 1 846 ? -24.930 34.013 11.917 1.00 83.06 846 ILE A C 1
ATOM 6944 O O . ILE A 1 846 ? -25.789 34.828 11.584 1.00 83.06 846 ILE A O 1
ATOM 6948 N N . ASN A 1 847 ? -24.093 34.237 12.932 1.00 80.44 847 ASN A N 1
ATOM 6949 C CA . ASN A 1 847 ? -24.188 35.399 13.818 1.00 80.44 847 ASN A CA 1
ATOM 6950 C C . ASN A 1 847 ? -23.765 36.715 13.141 1.00 80.44 847 ASN A C 1
ATOM 6952 O O . ASN A 1 847 ? -24.110 37.782 13.643 1.00 80.44 847 ASN A O 1
ATOM 6956 N N . SER A 1 848 ? -23.061 36.659 12.004 1.00 70.12 848 SER A N 1
ATOM 6957 C CA . SER A 1 848 ? -22.662 37.840 11.223 1.00 70.12 848 SER A CA 1
ATOM 6958 C C . SER A 1 848 ? -23.625 38.195 10.079 1.00 70.12 848 SER A C 1
ATOM 6960 O O . SER A 1 848 ? -23.494 39.271 9.495 1.00 70.12 848 SER A O 1
ATOM 6962 N N . THR A 1 849 ? -24.615 37.347 9.751 1.00 61.62 849 THR A N 1
ATOM 6963 C CA . THR A 1 849 ? -25.580 37.641 8.675 1.00 61.62 849 THR A CA 1
ATOM 6964 C C . THR A 1 849 ? -26.852 38.325 9.202 1.00 61.62 849 THR A C 1
ATOM 6966 O O . THR A 1 849 ? -27.623 37.745 9.966 1.00 61.62 849 THR A O 1
ATOM 6969 N N . ASP A 1 850 ? -27.137 39.534 8.708 1.00 48.91 850 ASP A N 1
ATOM 6970 C CA . ASP A 1 850 ? -28.301 40.370 9.076 1.00 48.91 850 ASP A CA 1
ATOM 6971 C C . ASP A 1 850 ? -29.674 39.683 8.835 1.00 48.91 850 ASP A C 1
ATOM 6973 O O . ASP A 1 850 ? -30.681 39.995 9.476 1.00 48.91 850 ASP A O 1
ATOM 6977 N N . SER A 1 851 ? -29.730 38.697 7.929 1.00 45.41 851 SER A N 1
ATOM 6978 C CA . SER A 1 851 ? -30.932 37.910 7.612 1.00 45.41 851 SER A CA 1
ATOM 6979 C C . SER A 1 851 ? -31.270 36.843 8.664 1.00 45.41 851 SER A C 1
ATOM 6981 O O . SER A 1 851 ? -32.450 36.591 8.911 1.00 45.41 851 SER A O 1
ATOM 6983 N N . ALA A 1 852 ? -30.270 36.256 9.331 1.00 45.00 852 ALA A N 1
ATOM 6984 C CA . ALA A 1 852 ? -30.464 35.252 10.382 1.00 45.00 852 ALA A CA 1
ATOM 6985 C C . ALA A 1 852 ? -30.916 35.897 11.701 1.00 45.00 852 ALA A C 1
ATOM 6987 O O . ALA A 1 852 ? -31.785 35.366 12.391 1.00 45.00 852 ALA A O 1
ATOM 6988 N N . VAL A 1 853 ? -30.415 37.102 11.997 1.00 47.94 853 VAL A N 1
ATOM 6989 C CA . VAL A 1 853 ? -30.887 37.934 13.114 1.00 47.94 853 VAL A CA 1
ATOM 6990 C C . VAL A 1 853 ? -32.361 38.312 12.931 1.00 47.94 853 VAL A C 1
ATOM 6992 O O . VAL A 1 853 ? -33.108 38.300 13.906 1.00 47.94 853 VAL A O 1
ATOM 6995 N N . ARG A 1 854 ? -32.826 38.571 11.698 1.00 47.16 854 ARG A N 1
ATOM 6996 C CA . ARG A 1 854 ? -34.257 38.799 11.402 1.00 47.16 854 ARG A CA 1
ATOM 6997 C C . ARG A 1 854 ? -35.098 37.524 11.492 1.00 47.16 854 ARG A C 1
ATOM 6999 O O . ARG A 1 854 ? -36.174 37.572 12.080 1.00 47.16 854 ARG A O 1
ATOM 7006 N N . ALA A 1 855 ? -34.608 36.389 10.990 1.00 45.56 855 ALA A N 1
ATOM 7007 C CA . ALA A 1 855 ? -35.313 35.107 11.092 1.00 45.56 855 ALA A CA 1
ATOM 7008 C C . ALA A 1 855 ? -35.471 34.645 12.557 1.00 45.56 855 ALA A C 1
ATOM 7010 O O . ALA A 1 855 ? -36.553 34.217 12.953 1.00 45.56 855 ALA A O 1
ATOM 7011 N N . LEU A 1 856 ? -34.441 34.823 13.392 1.00 45.25 856 LEU A N 1
ATOM 7012 C CA . LEU A 1 856 ? -34.481 34.501 14.825 1.00 45.25 856 LEU A CA 1
ATOM 7013 C C . LEU A 1 856 ? -35.260 35.541 15.657 1.00 45.25 856 LEU A C 1
ATOM 7015 O O . LEU A 1 856 ? -35.927 35.164 16.619 1.00 45.25 856 LEU A O 1
ATOM 7019 N N . ARG A 1 857 ? -35.240 36.835 15.288 1.00 44.94 857 ARG A N 1
ATOM 7020 C CA . ARG A 1 857 ? -36.052 37.879 15.952 1.00 44.94 857 ARG A CA 1
ATOM 7021 C C . ARG A 1 857 ? -37.543 37.774 15.633 1.00 44.94 857 ARG A C 1
ATOM 7023 O O . ARG A 1 857 ? -38.338 37.934 16.554 1.00 44.94 857 ARG A O 1
ATOM 7030 N N . SER A 1 858 ? -37.917 37.422 14.398 1.00 41.88 858 SER A N 1
ATOM 7031 C CA . SER A 1 858 ? -39.330 37.272 14.000 1.00 41.88 858 SER A CA 1
ATOM 7032 C C . SER A 1 858 ? -40.088 36.255 14.866 1.00 41.88 858 SER A C 1
ATOM 7034 O O . SER A 1 858 ? -41.261 36.443 15.171 1.00 41.88 858 SER A O 1
ATOM 7036 N N . ARG A 1 859 ? -39.388 35.243 15.397 1.00 44.69 859 ARG A N 1
ATOM 7037 C CA . ARG A 1 859 ? -39.985 34.220 16.264 1.00 44.69 859 ARG A CA 1
ATOM 7038 C C . ARG A 1 859 ? -40.101 34.638 17.734 1.00 44.69 859 ARG A C 1
ATOM 7040 O O . ARG A 1 859 ? -40.996 34.164 18.427 1.00 44.69 859 ARG A O 1
ATOM 7047 N N . LYS A 1 860 ? -39.253 35.564 18.208 1.00 41.84 860 LYS A N 1
ATOM 7048 C CA . LYS A 1 860 ? -39.391 36.185 19.542 1.00 41.84 860 LYS A CA 1
ATOM 7049 C C . LYS A 1 860 ? -40.604 37.127 19.593 1.00 41.84 860 LYS A C 1
ATOM 7051 O O . LYS A 1 860 ? -41.219 37.269 20.646 1.00 41.84 860 LYS A O 1
ATOM 7056 N N . GLU A 1 861 ? -40.968 37.725 18.459 1.00 41.28 861 GLU A N 1
ATOM 7057 C CA . GLU A 1 861 ? -42.164 38.565 18.311 1.00 41.28 861 GLU A CA 1
ATOM 7058 C C . GLU A 1 861 ? -43.448 37.725 18.146 1.00 41.28 861 GLU A C 1
ATOM 7060 O O . GLU A 1 861 ? -44.456 38.042 18.775 1.00 41.28 861 GLU A O 1
ATOM 7065 N N . GLU A 1 862 ? -43.407 36.590 17.433 1.00 42.06 862 GLU A N 1
ATOM 7066 C CA . GLU A 1 862 ? -44.544 35.650 17.339 1.00 42.06 862 GLU A CA 1
ATOM 7067 C C . GLU A 1 862 ? -44.863 34.944 18.674 1.00 42.06 862 GLU A C 1
ATOM 7069 O O . GLU A 1 862 ? -46.030 34.832 19.062 1.00 42.06 862 GLU A O 1
ATOM 7074 N N . LEU A 1 863 ? -43.846 34.539 19.447 1.00 40.31 863 LEU A N 1
ATOM 7075 C CA . LEU A 1 863 ? -44.044 33.941 20.778 1.00 40.31 863 LEU A CA 1
ATOM 7076 C C . LEU A 1 863 ? -44.594 34.941 21.811 1.00 40.31 863 LEU A C 1
ATOM 7078 O O . LEU A 1 863 ? -45.310 34.539 22.727 1.00 40.31 863 LEU A O 1
ATOM 7082 N N . HIS A 1 864 ? -44.339 36.245 21.648 1.00 39.34 864 HIS A N 1
ATOM 7083 C CA . HIS A 1 864 ? -44.956 37.280 22.485 1.00 39.34 864 HIS A CA 1
ATOM 7084 C C . HIS A 1 864 ? -46.371 37.674 22.034 1.00 39.34 864 HIS A C 1
ATOM 7086 O O . HIS A 1 864 ? -47.185 38.042 22.883 1.00 39.34 864 HIS A O 1
ATOM 7092 N N . ALA A 1 865 ? -46.695 37.565 20.742 1.00 36.59 865 ALA A N 1
ATOM 7093 C CA . ALA A 1 865 ? -48.033 37.860 20.226 1.00 36.59 865 ALA A CA 1
ATOM 7094 C C . ALA A 1 865 ? -49.071 36.797 20.635 1.00 36.59 865 ALA A C 1
ATOM 7096 O O . ALA A 1 865 ? -50.207 37.139 20.954 1.00 36.59 865 ALA A O 1
ATOM 7097 N N . THR A 1 866 ? -48.664 35.528 20.741 1.00 37.31 866 THR A N 1
ATOM 7098 C CA . THR A 1 866 ? -49.560 34.411 21.115 1.00 37.31 866 THR A CA 1
ATOM 7099 C C . THR A 1 866 ? -49.856 34.325 22.624 1.00 37.31 866 THR A C 1
ATOM 7101 O O . THR A 1 866 ? -50.630 33.482 23.057 1.00 37.31 866 THR A O 1
ATOM 7104 N N . SER A 1 867 ? -49.261 35.201 23.444 1.00 37.44 867 SER A N 1
ATOM 7105 C CA . SER A 1 867 ? -49.533 35.310 24.890 1.00 37.44 867 SER A CA 1
ATOM 7106 C C . SER A 1 867 ? -50.425 36.521 25.239 1.00 37.44 867 SER A C 1
ATOM 7108 O O . SER A 1 867 ? -50.607 36.849 26.411 1.00 37.44 867 SER A O 1
ATOM 7110 N N . ARG A 1 868 ? -50.979 37.218 24.231 1.00 38.38 868 ARG A N 1
ATOM 7111 C CA . ARG A 1 868 ? -51.881 38.379 24.402 1.00 38.38 868 ARG A CA 1
ATOM 7112 C C . ARG A 1 868 ? -53.176 38.337 23.573 1.00 38.38 868 ARG A C 1
ATOM 7114 O O . ARG A 1 868 ? -53.849 39.358 23.452 1.00 38.38 868 ARG A O 1
ATOM 7121 N N . THR A 1 869 ? -53.566 37.169 23.084 1.00 34.44 869 THR A N 1
ATOM 7122 C CA . THR A 1 869 ? -54.918 36.861 22.579 1.00 34.44 869 THR A CA 1
ATOM 7123 C C . THR A 1 869 ? -55.353 35.544 23.174 1.00 34.44 869 THR A C 1
ATOM 7125 O O . THR A 1 869 ? -56.532 35.448 23.571 1.00 34.44 869 THR A O 1
#

Radius of gyration: 34.91 Å; chains: 1; bounding box: 96×76×95 Å

pLDDT: mean 83.61, std 14.68, range [27.14, 98.19]

Foldseek 3Di:
DDDDDPVRQLVVDDDDPPDDDSVVVVVVCVVVVVDFDAQQDDLPDPQSLQSQLVVLVVDPDPLSPVLSVLSVQLVVLVVVCVPDDPVSNVVSLVSNLVSQQVNCVSVVHHRDPCSVDDDDDDDDDDQDDDDAACVVVVVVVVVVVVFLLLKFFFVLQLVLLVLCCVVANQFGKDLPLVVSLQVCCVDPCNVVSVVLSVVCCVVCSPVSVDPRSQAFADLLAWFFKKKWKWFKFALAPVCSNVVVIFIATADIGRAQQQVVLLCCVPQPPVRPNSLVVSLCSVDCPGNDPAQEAEEFDQSQPDVLRGDRPSHQAHEYDPPDRHHPDCPVRYDYSSQWMWTHDNVRSYIFIAGPVRGTYHYHGNGPDHLVPDDGSSNSVCCNHHRIDGQQCFHPCVVPQLADQDQDPAKDWDDFDDDVSYGRFFIKIKAALVLQDDDDVPDDLVRSLVVLVVSCVVVVHDQKWWKAFRAHPPDPPDDGDDTDIAGSVDSVRVVVVNVRSDPRGSIMMITDPVVDQSRQHADDPDPPDPSHHDGDMDMDMDGDDGNDDDPPDDDDDDDDDDDDQKFKWKKWFAAQKLQLQLVCLAQQQVVLVVVDVVVFDFPAWFWFWDQDPQGTTIIIITIHRCVVVVVSVVVSQVSSVVRRVVRDRDDADDPDDPVPDDSIDGGDGGMDIDGDDQPQLQQFHPQRSVLVRLLRRLLRVLLSVLCVVPVHNDLLLLLLLLLLLVLLLVLLDPDPVLSLVLLVVLLCVLLPHPDPNSVVSSVVLLVVLLVCLPVSLVVSVVSCVPVVSVVSSVSSSVSSNSSNVSCVVCVVRGPDDPSSSSSVSSVRSCRSSVNDSSSSSSSSSNVSNLSPDPVNVVVVVVVVVVVVVVVPD

Sequence (869 aa):
GRRVTYQELLTLLPRRRKEKDPHQRMLQLLDKQLFRPVAPFTRRDEQPLLELAKVLERGTYPLAASLAGYIRALQQAVDASKDANGFERLQLLESIREHATGLFVQLGVPAPDWLKNNLLYEDVEHRGSIRIPSQVQEDLIHVANLLRPRMKRMRLYDYLYQDFVQRFGSDGETDDILGFFTDFLKREDASELIARAASDDHTRLKDETSKRNNLPAGESAVPPAVTVLYQLAAENQQALERGDYKLIVNQVLSDEGGLLGRFDSLLDAEHGDLVGKLRNWSTNSLYKGRNVVEMPLVGDWHNLQGERNLTEQTLRWPAETPTDGDNERTLELRDLRLRANARDETLYFVDAQNRGIAPAYFGVVPMHLFTREVRLMLTLIHPWINDYDVGWQATGPNVNTVVPTQVEFFPRREEGRIVLRRARWRFPPELIPVRQKGEGDFEFFARMQRWREEHQLPEELFVSTDRPKLSFEAKVRKPIWINFRSPHTLELLRQYVDKDAIAVCFTEALPARQQYWLASDKAIDVHSGHASEFMTQLHWPMPCAEKPGGIHVPVLGNITRNSWLYFKIYPHSSDQLDEVIRFIVRPAVELVRSTLELERWFFIRYMDQRGWHIRLRLRGPFQEHKEVYHKIGDLIERALPGLSYQKRGRILPAYLSPPVRLGESGYKITEYQPEYQKYGGRTGILIAERLFEASSELAVQAVMRSPLLDLRRVLLSLHLMQVVINTVFDTAEERTHFLNHYHWYWGGQNREEGKALQSTFRQSAYIRRGPLIEQLANDLKDPVVQMLIEDYQKAVTETVQALHAAIDELSESIDHMCFDYVHMNNNRLGIVPFEESYLSALLLEINSTDSAVRALRSRKEELHATSRT

Secondary structure (DSSP, 8-state):
-----HHHHHHHS---TT---HHHHHHHHHHTTSS-PPBSS-TT-S-HHHHHHHHHHTS-SHHHHHHHHHHHHHHHHHHHHTT--HHHHHHHHHHHHHHHHHHHHHTTSPPPGGGGS----------S-----HHHHHHHHHHHHHHGGGEEE-HHHHHHHHHHHHHH-TT-EES-HHHHHHHHHHSTTHHHHHHHHHHHHHHHTT-TT-GGGG----TTSPPSEEEEEEEEE-SSHHHHHHT--EEEEEEEE--SSTTGGGGTTTS-TTTT-HHHHHHHIIIIIITTTSEEEE--SSTTT-GGGS----SSSEEE-TTSPPBSS-TTTEEEGGGEEEEEETTTTEEEEEETT--EEEEE---SS-TTS--HHHHHHHHHH--EEE---SGGGGG-SS---SPPSS-EEEPPEEETTEEEE--EEEE-GGGS-PPPTT--HHHHHHHHHHHHHHTT--SEEEEEEE--TT-TT---PPPEEEETT-HHHHHHHHHHS-TT-SEEEEEE-SS-GGG--B--SS-S-TT-PBP--EEEEEE-PPP-PPPPPP----------SSEEEEEEEE-SSGGGHHHHIIIIIHHHHHHHHHHS---EEEEEEEEETTEEEEEEEEEE-TTT-THHHHHHHHHHHHHGGGPPP-PPP-SS-GGGSPPPPPP--EEEEE-----TTTTTHHHHHHHHHHHHHHHHHHHHHHHHH-SS--HHHHHHHHHHHHHHHHHH--SHHHHHHHHHHHHHHHTTTT-HHHHHHHHHHHHHHHHHHHHHHHHHHHHTTSHHHHHHHHHHHHHHHHHHHHHHHTGGG-SS-HHHHHHHHHHHHHHHHT--HHHHHHHHHHHHHHHH-HHHHHHHHHHHHHHHHTT--